Protein AF-A0A2T4FMQ4-F1 (afdb_monomer)

Foldseek 3Di:
DVPQVVVLVVVCPDPVLQVQLVVQCVVQVWDDDPCSSSVSSLVVLQCLLFVCCVVPNFACDGSNDRLLDQQQFLFDLVVSLVVQLVVCCVVVSDPNVCSNNSSLSRCLPRPLLSLAAADDRLCGQLALNVLLLSQLVLQCCVQPRSVRNVHHSVVSNVVSVLAFTHWVVSSLVSLVSSCCSLQLDPDDRVPDDDPVSSVSSLVVSLVLVVLLVLLLVLLVQDQDALLVLLVVLCCVQPNPDAPQADQFKFFDDPDPVQGDPDTFGVSLQALVQDQTQIDGPDPSDPRVSCNVCRYSCSVVVSVVSNVSSLVSNLSSQLLLLLLQLSSHRQVSVCQLQQFDKWKKWKWKFFADPDPDDDTHTDDTDLKMKIWTWDADPNDIDIWIWIDDQLQSHIDTDDPCVQPPQWDDDPRMIIGIGTDQDPVNVQADDNDDDDVPDGRHSSSPDPSSSVVSVSSSVSLCCVPPVNVVLSSPDGPRNVVVDDDRDNPPSSCSSRWQPQLVVCVVVVVVVSNQQSCLPDRNNSDDDDDDDPDDPPDDPDDDDDDDDDDDPDDDDPDDPPSPVSDLDDPDDDDDDDDPDPPPPPNPPRFASPVVQVDVCCDPVRQSVLQVLLCVPQNHKFWWWADDPPAIFIAIWGAHPNFTFGANSVVSDTTDRGTDPTAGLQLFLDDDPLPDPDDLLLVLLQVLQVVCCPPVNVVLLCCLQPPNDLVPPPLDMRGHALHSLSNVSSDPPDGSSNSSNSLNVNLVNLLVSLQVNLSQLCVQLVDPQKDWDWAAQSNLCSQQPSSDRGLQLLLALLCQVCVVVVLNVLLSVLSVVCSVCVPDPLSVLLVVLSVLSCVQQQQQCSSQLVDDWDKDFLVRVLVCQLPDPAWWKKWWDFNGHIWIWIWHADPNAIKIWIQGNSHGIMIGRDSVSSSSSSCQCCPRGNSNVNTHAPDCDVHTGITIMDIDDLCSQVDPRHPSVSSVVSSPHD

pLDDT: mean 74.36, std 20.61, range [21.0, 98.0]

Secondary structure (DSSP, 8-state):
--SHHHHHHHHHTSHHHHHHHHHHHHHTTPPP-TTHHHHHHHHHHHHHH-SHHHHS--TTEETTEETT-GGGTT-BHHHHHHHHHHHHHHTTSS-TTTHHHHHHHHHHHH-GGGT-BT--TTSBTTSHHHHHHHHHHHHHHHHSTT-GGGSBHHHHHHHGGGSPPPPHHHHHHHHHHHHHHTTSS---TT----HHHHHHHHHHHHHHHHHHHHHHHHHTPPPP-HHHHHHHHHHHHH-SSS-TTS--EEE--SSGGGPPSS-B-HHHHHHH-----EEES-TTS-HHHHHHS----HHHHHHHHHHHHHHHHHHHHHHHHHHHHHTS-HHHHHHHHHSEEEEEEEEEEE--SSTTPPPEEEEEEEEEEEEEEEEETTEEEEEEEEEETTTTEEEEE-THHHHPPPEEETTEEEEEEEE--TTGGGPPPPPP--TT-----TTT-HHHHHHHHHHHHHHTTT-HHHHHHHT---HHHHHH------HHHHHHS-TTHHHHHHHHTT-HHHHHHHHTTSSSS-----SS--S--SS---S----------S----SS-SSGGG-S---------S-TTSSSSSTTS---THHHHHHHHH-TTS--HHHHHHHHHHS-EEEEEEEETTEEEEEEEEEETTEEEEEETTTTEEESSPPTT-EE--SSSS---TTS---HHHHHHHHHHHHHTSTTTHHHHHHHHHH--GGGSTT--TTB-HHHHHHHHHSTT--HHHHHHHHHHHHHHHHHHHHHHHHHHHHHH-STTEEEEE--HHHHHHHH-TT----HHHHHHHHHHHHHHT-HHHHHHHHHHHHHSTTSHHHHHHHHHHHHHHHHH-STTGGGTT---EEEEHHHHHHHHHS-SS-EEEEEE-SS-EEEEEEEEETTEEEEEEEETTTEEEEESSHHHHHHHHHIIIIISTTGGG---SEEETTEEEEEEEE--GGGGGSTT--HHHHHHTTS--

Structure (mmCIF, N/CA/C/O backbone):
data_AF-A0A2T4FMQ4-F1
#
_entry.id   AF-A0A2T4FMQ4-F1
#
loop_
_atom_site.group_PDB
_atom_site.id
_atom_site.type_symbol
_atom_site.label_atom_id
_atom_site.label_alt_id
_atom_site.label_comp_id
_atom_site.label_asym_id
_atom_site.label_entity_id
_atom_site.label_seq_id
_atom_site.pdbx_PDB_ins_code
_atom_site.Cartn_x
_atom_site.Cartn_y
_atom_site.Cartn_z
_atom_site.occupancy
_atom_site.B_iso_or_equiv
_atom_site.auth_seq_id
_atom_site.auth_comp_id
_atom_site.auth_asym_id
_atom_site.auth_atom_id
_atom_site.pdbx_PDB_model_num
ATOM 1 N N . MET A 1 1 ? -18.870 -21.875 -17.804 1.00 62.38 1 MET A N 1
ATOM 2 C CA . MET A 1 1 ? -17.573 -21.774 -17.093 1.00 62.38 1 MET A CA 1
ATOM 3 C C . MET A 1 1 ? -16.534 -20.911 -17.824 1.00 62.38 1 MET A C 1
ATOM 5 O O . MET A 1 1 ? -15.487 -20.659 -17.247 1.00 62.38 1 MET A O 1
ATOM 9 N N . GLN A 1 2 ? -16.798 -20.419 -19.050 1.00 66.75 2 GLN A N 1
ATOM 10 C CA . GLN A 1 2 ? -15.869 -19.524 -19.768 1.00 66.75 2 GLN A CA 1
ATOM 11 C C . GLN A 1 2 ? -15.760 -18.124 -19.142 1.00 66.75 2 GLN A C 1
ATOM 13 O O . GLN A 1 2 ? -14.720 -17.494 -19.286 1.00 66.75 2 GLN A O 1
ATOM 18 N N . GLU A 1 3 ? -16.792 -17.689 -18.409 1.00 81.81 3 GLU A N 1
ATOM 19 C CA . GLU A 1 3 ? -16.781 -16.502 -17.548 1.00 81.81 3 GLU A CA 1
ATOM 20 C C . GLU A 1 3 ? -16.782 -16.949 -16.074 1.00 81.81 3 GLU A C 1
ATOM 22 O O . GLU A 1 3 ? -17.843 -17.295 -15.540 1.00 81.81 3 GLU A O 1
ATOM 27 N N . PRO A 1 4 ? -15.608 -17.026 -15.413 1.00 82.44 4 PRO A N 1
ATOM 28 C CA . PRO A 1 4 ? -15.478 -17.622 -14.083 1.00 82.44 4 PRO A CA 1
ATOM 29 C C . PRO A 1 4 ? -16.324 -16.930 -13.015 1.00 82.44 4 PRO A C 1
ATOM 31 O O . PRO A 1 4 ? -17.002 -17.611 -12.253 1.00 82.44 4 PRO A O 1
ATOM 34 N N . ALA A 1 5 ? -16.359 -15.595 -13.001 1.00 75.81 5 ALA A N 1
ATOM 35 C CA . ALA A 1 5 ? -17.113 -14.830 -12.008 1.00 75.81 5 ALA A CA 1
ATOM 36 C C . ALA A 1 5 ? -18.631 -15.090 -12.094 1.00 75.81 5 ALA A C 1
ATOM 38 O O . ALA A 1 5 ? -19.281 -15.359 -11.084 1.00 75.81 5 ALA A O 1
ATOM 39 N N . GLN A 1 6 ? -19.203 -15.095 -13.305 1.00 82.12 6 GLN A N 1
ATOM 40 C CA . GLN A 1 6 ? -20.625 -15.407 -13.505 1.00 82.12 6 GLN A CA 1
ATOM 41 C C . GLN A 1 6 ? -20.941 -16.881 -13.222 1.00 82.12 6 GLN A C 1
ATOM 43 O O . GLN A 1 6 ? -21.980 -17.207 -12.637 1.00 82.12 6 GLN A O 1
ATOM 48 N N . ALA A 1 7 ? -20.038 -17.787 -13.610 1.00 85.00 7 ALA A N 1
ATOM 49 C CA . ALA A 1 7 ? -20.176 -19.207 -13.310 1.00 85.00 7 ALA A CA 1
ATOM 50 C C . ALA A 1 7 ? -20.162 -19.461 -11.796 1.00 85.00 7 ALA A C 1
ATOM 52 O O . ALA A 1 7 ? -20.991 -20.229 -11.309 1.00 85.00 7 ALA A O 1
ATOM 53 N N . LEU A 1 8 ? -19.286 -18.774 -11.054 1.00 83.50 8 LEU A N 1
ATOM 54 C CA . LEU A 1 8 ? -19.238 -18.824 -9.596 1.00 83.50 8 LEU A CA 1
ATOM 55 C C . LEU A 1 8 ? -20.549 -18.324 -8.988 1.00 83.50 8 LEU A C 1
ATOM 57 O O . LEU A 1 8 ? -21.152 -19.036 -8.196 1.00 83.50 8 LEU A O 1
ATOM 61 N N . GLN A 1 9 ? -21.056 -17.163 -9.409 1.00 82.94 9 GLN A N 1
ATOM 62 C CA . GLN A 1 9 ? -22.346 -16.661 -8.916 1.00 82.94 9 GLN A CA 1
ATOM 63 C C . GLN A 1 9 ? -23.497 -17.643 -9.171 1.00 82.94 9 GLN A C 1
ATOM 65 O O . GLN A 1 9 ? -24.357 -17.830 -8.311 1.00 82.94 9 GLN A O 1
ATOM 70 N N . THR A 1 10 ? -23.512 -18.293 -10.335 1.00 87.00 10 THR A N 1
ATOM 71 C CA . THR A 1 10 ? -24.523 -19.308 -10.669 1.00 87.00 10 THR A CA 1
ATOM 72 C C . THR A 1 10 ? -24.386 -20.544 -9.775 1.00 87.00 10 THR A C 1
ATOM 74 O O . THR A 1 10 ? -25.386 -21.040 -9.258 1.00 87.00 10 THR A O 1
ATOM 77 N N . LEU A 1 11 ? -23.154 -21.012 -9.542 1.00 86.44 11 LEU A N 1
ATOM 78 C CA . LEU A 1 11 ? -22.854 -22.127 -8.640 1.00 86.44 11 LEU A CA 1
ATOM 79 C C . LEU A 1 11 ? -23.325 -21.826 -7.212 1.00 86.44 11 LEU A C 1
ATOM 81 O O . LEU A 1 11 ? -24.018 -22.650 -6.613 1.00 86.44 11 LEU A O 1
ATOM 85 N N . LEU A 1 12 ? -22.991 -20.641 -6.692 1.00 84.56 12 LEU A N 1
ATOM 86 C CA . LEU A 1 12 ? -23.339 -20.212 -5.336 1.00 84.56 12 LEU A CA 1
ATOM 87 C C . LEU A 1 12 ? -24.856 -20.115 -5.130 1.00 84.56 12 LEU A C 1
ATOM 89 O O . LEU A 1 12 ? -25.337 -20.386 -4.035 1.00 84.56 12 LEU A O 1
ATOM 93 N N . LYS A 1 13 ? -25.627 -19.802 -6.178 1.00 88.00 13 LYS A N 1
ATOM 94 C CA . LYS A 1 13 ? -27.101 -19.771 -6.139 1.00 88.00 13 LYS A CA 1
ATOM 95 C C . LYS A 1 13 ? -27.760 -21.153 -6.223 1.00 88.00 13 LYS A C 1
ATOM 97 O O . LYS A 1 13 ? -28.977 -21.248 -6.078 1.00 88.00 13 LYS A O 1
ATOM 102 N N . SER A 1 14 ? -27.005 -22.225 -6.472 1.00 92.19 14 SER A N 1
ATOM 103 C CA . SER A 1 14 ? -27.584 -23.570 -6.568 1.00 92.19 14 SER A CA 1
ATOM 104 C C . SER A 1 14 ? -28.137 -24.050 -5.214 1.00 92.19 14 SER A C 1
ATOM 106 O O . SER A 1 14 ? -27.530 -23.765 -4.179 1.00 92.19 14 SER A O 1
ATOM 108 N N . PRO A 1 15 ? -29.229 -24.844 -5.183 1.00 92.81 15 PRO A N 1
ATOM 109 C CA . PRO A 1 15 ? -29.804 -25.339 -3.927 1.00 92.81 15 PRO A CA 1
ATOM 110 C C . PRO A 1 15 ? -28.796 -26.092 -3.051 1.00 92.81 15 PRO A C 1
ATOM 112 O O . PRO A 1 15 ? -28.804 -25.967 -1.830 1.00 92.81 15 PRO A O 1
ATOM 115 N N . LYS A 1 16 ? -27.883 -26.844 -3.680 1.00 91.38 16 LYS A N 1
ATOM 116 C CA . LYS A 1 16 ? -26.836 -27.588 -2.976 1.00 91.38 16 LYS A CA 1
ATOM 117 C C . LYS A 1 16 ? -25.793 -26.661 -2.348 1.00 91.38 16 LYS A C 1
ATOM 119 O O . LYS A 1 16 ? -25.408 -26.894 -1.208 1.00 91.38 16 LYS A O 1
ATOM 124 N N . ALA A 1 17 ? -25.355 -25.620 -3.061 1.00 87.50 17 ALA A N 1
ATOM 125 C CA . ALA A 1 17 ? -24.441 -24.624 -2.504 1.00 87.50 17 ALA A CA 1
ATOM 126 C C . ALA A 1 17 ? -25.090 -23.885 -1.329 1.00 87.50 17 ALA A C 1
ATOM 128 O O . ALA A 1 17 ? -24.491 -23.806 -0.266 1.00 87.50 17 ALA A O 1
ATOM 129 N N . GLN A 1 18 ? -26.340 -23.444 -1.477 1.00 90.75 18 GLN A N 1
ATOM 130 C CA . GLN A 1 18 ? -27.086 -22.779 -0.404 1.00 90.75 18 GLN A CA 1
ATOM 131 C C . GLN A 1 18 ? -27.216 -23.669 0.843 1.00 90.75 18 GLN A C 1
ATOM 133 O O . GLN A 1 18 ? -26.952 -23.209 1.949 1.00 90.75 18 GLN A O 1
ATOM 138 N N . ALA A 1 19 ? -27.524 -24.961 0.672 1.00 89.69 19 ALA A N 1
ATOM 139 C CA . ALA A 1 19 ? -27.591 -25.912 1.783 1.00 89.69 19 ALA A CA 1
ATOM 140 C C . ALA A 1 19 ? -26.237 -26.106 2.493 1.00 89.69 19 ALA A C 1
ATOM 142 O O . ALA A 1 19 ? -26.191 -26.141 3.721 1.00 89.69 19 ALA A O 1
ATOM 143 N N . ILE A 1 20 ? -25.132 -26.200 1.740 1.00 85.12 20 ILE A N 1
ATOM 144 C CA . ILE A 1 20 ? -23.776 -26.289 2.310 1.00 85.12 20 ILE A CA 1
ATOM 145 C C . ILE A 1 20 ? -23.424 -24.999 3.056 1.00 85.12 20 ILE A C 1
ATOM 147 O O . ILE A 1 20 ? -22.966 -25.063 4.193 1.00 85.12 20 ILE A O 1
ATOM 151 N N . GLY A 1 21 ? -23.659 -23.839 2.438 1.00 79.81 21 GLY A N 1
ATOM 152 C CA . GLY A 1 21 ? -23.405 -22.536 3.047 1.00 79.81 21 GLY A CA 1
ATOM 153 C C . GLY A 1 21 ? -24.168 -22.363 4.354 1.00 79.81 21 GLY A C 1
ATOM 154 O O . GLY A 1 21 ? -23.583 -21.922 5.338 1.00 79.81 21 GLY A O 1
ATOM 155 N N . GLN A 1 22 ? -25.435 -22.790 4.390 1.00 87.56 22 GLN A N 1
ATOM 156 C CA . GLN A 1 22 ? -26.272 -22.713 5.586 1.00 87.56 22 GLN A CA 1
ATOM 157 C C . GLN A 1 22 ? -25.728 -23.614 6.696 1.00 87.56 22 GLN A C 1
ATOM 159 O O . GLN A 1 22 ? -25.535 -23.155 7.816 1.00 87.56 22 GLN A O 1
ATOM 164 N N . ALA A 1 23 ? -25.393 -24.867 6.374 1.00 84.38 23 ALA A N 1
ATOM 165 C CA . ALA A 1 23 ? -24.840 -25.802 7.349 1.00 84.38 23 ALA A CA 1
ATOM 166 C C . ALA A 1 23 ? -23.512 -25.309 7.955 1.00 84.38 23 ALA A C 1
ATOM 168 O O . ALA A 1 23 ? -23.292 -25.445 9.159 1.00 84.38 23 ALA A O 1
ATOM 169 N N . VAL A 1 24 ? -22.628 -24.723 7.137 1.00 76.94 24 VAL A N 1
ATOM 170 C CA . VAL A 1 24 ? -21.352 -24.160 7.607 1.00 76.94 24 VAL A CA 1
ATOM 171 C C . VAL A 1 24 ? -21.584 -22.896 8.439 1.00 76.94 24 VAL A C 1
ATOM 173 O O . VAL A 1 24 ? -20.971 -22.757 9.496 1.00 76.94 24 VAL A O 1
ATOM 176 N N . GLN A 1 25 ? -22.477 -22.002 8.004 1.00 79.75 25 GLN A N 1
ATOM 177 C CA . GLN A 1 25 ? -22.838 -20.803 8.761 1.00 79.75 25 GLN A CA 1
ATOM 178 C C . GLN A 1 25 ? -23.373 -21.166 10.149 1.00 79.75 25 GLN A C 1
ATOM 180 O O . GLN A 1 25 ? -22.885 -20.633 11.144 1.00 79.75 25 GLN A O 1
ATOM 185 N N . ASP A 1 26 ? -24.325 -22.097 10.219 1.00 81.62 26 ASP A N 1
ATOM 186 C CA . ASP A 1 26 ? -24.933 -22.528 11.478 1.00 81.62 26 ASP A CA 1
ATOM 187 C C . ASP A 1 26 ? -23.898 -23.201 12.386 1.00 81.62 26 ASP A C 1
ATOM 189 O O . ASP A 1 26 ? -23.815 -22.892 13.573 1.00 81.62 26 ASP A O 1
ATOM 193 N N . GLY A 1 27 ? -23.040 -24.060 11.823 1.00 74.88 27 GLY A N 1
ATOM 194 C CA . GLY A 1 27 ? -21.973 -24.727 12.571 1.00 74.88 27 GLY A CA 1
ATOM 195 C C . GLY A 1 27 ? -20.914 -23.774 13.139 1.00 74.88 27 GLY A C 1
ATOM 196 O O . GLY A 1 27 ? -20.337 -24.057 14.187 1.00 74.88 27 GLY A O 1
ATOM 197 N N . LEU A 1 28 ? -20.664 -22.642 12.473 1.00 71.88 28 LEU A N 1
ATOM 198 C CA . LEU A 1 28 ? -19.691 -21.629 12.897 1.00 71.88 28 LEU A CA 1
ATOM 199 C C . LEU A 1 28 ? -20.315 -20.462 13.678 1.00 71.88 28 LEU A C 1
ATOM 201 O O . LEU A 1 28 ? -19.593 -19.536 14.051 1.00 71.88 28 LEU A O 1
ATOM 205 N N . ASN A 1 29 ? -21.631 -20.487 13.925 1.00 76.56 29 ASN A N 1
ATOM 206 C CA . ASN A 1 29 ? -22.396 -19.352 14.454 1.00 76.56 29 ASN A CA 1
ATOM 207 C C . ASN A 1 29 ? -22.167 -18.054 13.653 1.00 76.56 29 ASN A C 1
ATOM 209 O O . ASN A 1 29 ? -22.061 -16.969 14.222 1.00 76.56 29 ASN A O 1
ATOM 213 N N . GLY A 1 30 ? -22.034 -18.181 12.332 1.00 71.62 30 GLY A N 1
ATOM 214 C CA . GLY A 1 30 ? -21.746 -17.090 11.408 1.00 71.62 30 GLY A CA 1
ATOM 215 C C . GLY A 1 30 ? -22.834 -16.026 11.343 1.00 71.62 30 GLY A C 1
ATOM 216 O O . GLY A 1 30 ? -24.022 -16.336 11.462 1.00 71.62 30 GLY A O 1
ATOM 217 N N . ILE A 1 31 ? -22.449 -14.769 11.098 1.00 73.69 31 ILE A N 1
ATOM 218 C CA . ILE A 1 31 ? -23.436 -13.709 10.871 1.00 73.69 31 ILE A CA 1
ATOM 219 C C . ILE A 1 31 ? -24.131 -13.901 9.522 1.00 73.69 31 ILE A C 1
ATOM 221 O O . ILE A 1 31 ? -23.489 -14.001 8.479 1.00 73.69 31 ILE A O 1
ATOM 225 N N . ALA A 1 32 ? -25.463 -13.933 9.549 1.00 81.69 32 ALA A N 1
ATOM 226 C CA . ALA A 1 32 ? -26.270 -13.974 8.339 1.00 81.69 32 ALA A CA 1
ATOM 227 C C . ALA A 1 32 ? -26.283 -12.594 7.664 1.00 81.69 32 ALA A C 1
ATOM 229 O O . ALA A 1 32 ? -26.766 -11.614 8.247 1.00 81.69 32 ALA A O 1
ATOM 230 N N . THR A 1 33 ? -25.789 -12.541 6.429 1.00 73.12 33 THR A N 1
ATOM 231 C CA . THR A 1 33 ? -25.832 -11.376 5.534 1.00 73.12 33 THR A CA 1
ATOM 232 C C . THR A 1 33 ? -26.270 -11.815 4.134 1.00 73.12 33 THR A C 1
ATOM 234 O O . THR A 1 33 ? -26.334 -13.018 3.864 1.00 73.12 33 THR A O 1
ATOM 237 N N . PRO A 1 34 ? -26.583 -10.888 3.210 1.00 73.75 34 PRO A N 1
ATOM 238 C CA . PRO A 1 34 ? -26.954 -11.257 1.844 1.00 73.75 34 PRO A CA 1
ATOM 239 C C . PRO A 1 34 ? -25.906 -12.111 1.104 1.00 73.75 34 PRO A C 1
ATOM 241 O O . PRO A 1 34 ? -26.262 -12.816 0.158 1.00 73.75 34 PRO A O 1
ATOM 244 N N . THR A 1 35 ? -24.634 -12.077 1.523 1.00 71.69 35 THR A N 1
ATOM 245 C CA . THR A 1 35 ? -23.524 -12.801 0.877 1.00 71.69 35 THR A CA 1
ATOM 246 C C . THR A 1 35 ? -22.965 -13.968 1.693 1.00 71.69 35 THR A C 1
ATOM 248 O O . THR A 1 35 ? -22.278 -14.816 1.118 1.00 71.69 35 THR A O 1
ATOM 251 N N . SER A 1 36 ? -23.277 -14.067 2.992 1.00 72.56 36 SER A N 1
ATOM 252 C CA . SER A 1 36 ? -22.586 -14.957 3.942 1.00 72.56 36 SER A CA 1
ATOM 253 C C . SER A 1 36 ? -22.578 -16.430 3.522 1.00 72.56 36 SER A C 1
ATOM 255 O O . SER A 1 36 ? -21.546 -17.097 3.598 1.00 72.56 36 SER A O 1
ATOM 257 N N . LEU A 1 37 ? -23.698 -16.946 3.008 1.00 77.12 37 LEU A N 1
ATOM 258 C CA . LEU A 1 37 ? -23.787 -18.332 2.530 1.00 77.12 37 LEU A CA 1
ATOM 259 C C . LEU A 1 37 ? -22.818 -18.600 1.372 1.00 77.12 37 LEU A C 1
ATOM 261 O O . LEU A 1 37 ? -22.196 -19.660 1.310 1.00 77.12 37 LEU A O 1
ATOM 265 N N . GLY A 1 38 ? -22.675 -17.629 0.467 1.00 75.50 38 GLY A N 1
ATOM 266 C CA . GLY A 1 38 ? -21.733 -17.707 -0.642 1.00 75.50 38 GLY A CA 1
ATOM 267 C C . GLY A 1 38 ? -20.288 -17.750 -0.154 1.00 75.50 38 GLY A C 1
ATOM 268 O O . GLY A 1 38 ? -19.515 -18.587 -0.618 1.00 75.50 38 GLY A O 1
ATOM 269 N N . ASP A 1 39 ? -19.950 -16.915 0.829 1.00 72.69 39 ASP A N 1
ATOM 270 C CA . ASP A 1 39 ? -18.610 -16.844 1.417 1.00 72.69 39 ASP A CA 1
ATOM 271 C C . ASP A 1 39 ? -18.200 -18.175 2.067 1.00 72.69 39 ASP A C 1
ATOM 273 O O . ASP A 1 39 ? -17.099 -18.679 1.822 1.00 72.69 39 ASP A O 1
ATOM 277 N N . TYR A 1 40 ? -19.108 -18.816 2.810 1.00 74.44 40 TYR A N 1
ATOM 278 C CA . TYR A 1 40 ? -18.856 -20.131 3.408 1.00 74.44 40 TYR A CA 1
ATOM 279 C C . TYR A 1 40 ? -18.675 -21.241 2.370 1.00 74.44 40 TYR A C 1
ATOM 281 O O . TYR A 1 40 ? -17.792 -22.092 2.513 1.00 74.44 40 TYR A O 1
ATOM 289 N N . VAL A 1 41 ? -19.464 -21.228 1.293 1.00 80.69 41 VAL A N 1
ATOM 290 C CA . VAL A 1 41 ? -19.293 -22.181 0.188 1.00 80.69 41 VAL A CA 1
ATOM 291 C C . VAL A 1 41 ? -17.954 -21.963 -0.513 1.00 80.69 41 VAL A C 1
ATOM 293 O O . VAL A 1 41 ? -17.255 -22.934 -0.801 1.00 80.69 41 VAL A O 1
ATOM 296 N N . MET A 1 42 ? -17.557 -20.712 -0.761 1.00 81.50 42 MET A N 1
ATOM 297 C CA . MET A 1 42 ? -16.255 -20.403 -1.356 1.00 81.50 42 MET A CA 1
ATOM 298 C C . MET A 1 42 ? -15.098 -20.873 -0.473 1.00 81.50 42 MET A C 1
ATOM 300 O O . MET A 1 42 ? -14.130 -21.431 -0.993 1.00 81.50 42 MET A O 1
ATOM 304 N N . ALA A 1 43 ? -15.196 -20.703 0.848 1.00 75.31 43 ALA A N 1
ATOM 305 C CA . ALA A 1 43 ? -14.206 -21.222 1.787 1.00 75.31 43 ALA A CA 1
ATOM 306 C C . ALA A 1 43 ? -14.104 -22.757 1.710 1.00 75.31 43 ALA A C 1
ATOM 308 O O . ALA A 1 43 ? -13.004 -23.296 1.592 1.00 75.31 43 ALA A O 1
ATOM 309 N N . ALA A 1 44 ? -15.241 -23.461 1.683 1.00 76.12 44 ALA A N 1
ATOM 310 C CA . ALA A 1 44 ? -15.275 -24.918 1.555 1.00 76.12 44 ALA A CA 1
ATOM 311 C C . ALA A 1 44 ? -14.677 -25.413 0.224 1.00 76.12 44 ALA A C 1
ATOM 313 O O . ALA A 1 44 ? -13.910 -26.377 0.213 1.00 76.12 44 ALA A O 1
ATOM 314 N N . ILE A 1 45 ? -14.976 -24.739 -0.894 1.00 81.88 45 ILE A N 1
ATOM 315 C CA . ILE A 1 45 ? -14.392 -25.057 -2.207 1.00 81.88 45 ILE A CA 1
ATOM 316 C C . ILE A 1 45 ? -12.873 -24.852 -2.186 1.00 81.88 45 ILE A C 1
ATOM 318 O O . ILE A 1 45 ? -12.142 -25.713 -2.671 1.00 81.88 45 ILE A O 1
ATOM 322 N N . ASN A 1 46 ? -12.391 -23.750 -1.601 1.00 81.44 46 ASN A N 1
ATOM 323 C CA . ASN A 1 46 ? -10.956 -23.485 -1.472 1.00 81.44 46 ASN A CA 1
ATOM 324 C C . ASN A 1 46 ? -10.242 -24.597 -0.689 1.00 81.44 46 ASN A C 1
ATOM 326 O O . ASN A 1 46 ? -9.226 -25.101 -1.155 1.00 81.44 46 ASN A O 1
ATOM 330 N N . ILE A 1 47 ? -10.800 -25.028 0.447 1.00 76.81 47 ILE A N 1
ATOM 331 C CA . ILE A 1 47 ? -10.240 -26.132 1.245 1.00 76.81 47 ILE A CA 1
ATOM 332 C C . ILE A 1 47 ? -10.233 -27.444 0.447 1.00 76.81 47 ILE A C 1
ATOM 334 O O . ILE A 1 47 ? -9.269 -28.201 0.515 1.00 76.81 47 ILE A O 1
ATOM 338 N N . GLY A 1 48 ? -11.293 -27.722 -0.319 1.00 83.19 48 GLY A N 1
ATOM 339 C CA . GLY A 1 48 ? -11.380 -28.931 -1.138 1.00 83.19 48 GLY A CA 1
ATOM 340 C C . GLY A 1 48 ? -10.376 -28.966 -2.295 1.00 83.19 48 GLY A C 1
ATOM 341 O O . GLY A 1 48 ? -9.817 -30.021 -2.588 1.00 83.19 48 GLY A O 1
ATOM 342 N N . LEU A 1 49 ? -10.133 -27.825 -2.947 1.00 85.44 49 LEU A N 1
ATOM 343 C CA . LEU A 1 49 ? -9.199 -27.720 -4.073 1.00 85.44 49 LEU A CA 1
ATOM 344 C C . LEU A 1 49 ? -7.728 -27.665 -3.627 1.00 85.44 49 LEU A C 1
ATOM 346 O O . LEU A 1 49 ? -6.852 -28.163 -4.337 1.00 85.44 49 LEU A O 1
ATOM 350 N N . ASP A 1 50 ? -7.464 -27.077 -2.463 1.00 84.25 50 ASP A N 1
ATOM 351 C CA . ASP A 1 50 ? -6.130 -26.712 -1.980 1.00 84.25 50 ASP A CA 1
ATOM 352 C C . ASP A 1 50 ? -5.968 -27.046 -0.491 1.00 84.25 50 ASP A C 1
ATOM 354 O O . ASP A 1 50 ? -5.728 -26.195 0.371 1.00 84.25 50 ASP A O 1
ATOM 358 N N . ARG A 1 51 ? -6.135 -28.333 -0.188 1.00 80.69 51 ARG A N 1
ATOM 359 C CA . ARG A 1 51 ? -6.006 -28.874 1.166 1.00 80.69 51 ARG A CA 1
ATOM 360 C C . ARG A 1 51 ? -4.588 -28.712 1.717 1.00 80.69 51 ARG A C 1
ATOM 362 O O . ARG A 1 51 ? -4.414 -28.458 2.907 1.00 80.69 51 ARG A O 1
ATOM 369 N N . GLU A 1 52 ? -3.583 -28.799 0.850 1.00 76.94 52 GLU A N 1
ATOM 370 C CA . GLU A 1 52 ? -2.169 -28.648 1.199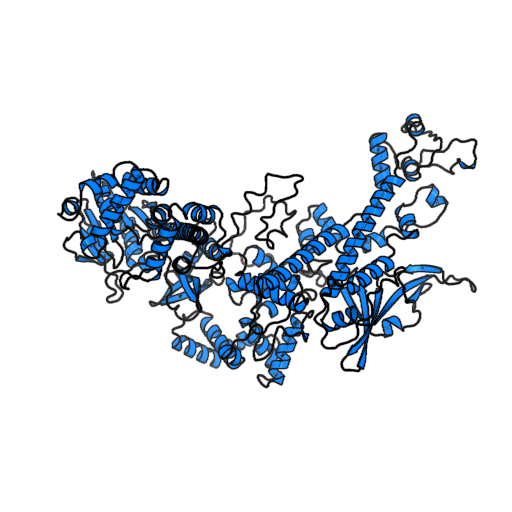 1.00 76.94 52 GLU A CA 1
ATOM 371 C C . GLU A 1 52 ? -1.877 -27.298 1.846 1.00 76.94 52 GLU A C 1
ATOM 373 O O . GLU A 1 52 ? -1.131 -27.237 2.817 1.00 76.94 52 GLU A O 1
ATOM 378 N N . SER A 1 53 ? -2.500 -26.221 1.364 1.00 70.75 53 SER A N 1
ATOM 379 C CA . SER A 1 53 ? -2.293 -24.888 1.932 1.00 70.75 53 SER A CA 1
ATOM 380 C C . SER A 1 53 ? -2.888 -24.712 3.331 1.00 70.75 53 SER A C 1
ATOM 382 O O . SER A 1 53 ? -2.584 -23.720 3.990 1.00 70.75 53 SER A O 1
ATOM 384 N N . VAL A 1 54 ? -3.737 -25.640 3.788 1.00 67.50 54 VAL A N 1
ATOM 385 C CA . VAL A 1 54 ? -4.245 -25.683 5.169 1.00 67.50 54 VAL A CA 1
ATOM 386 C C . VAL A 1 54 ? -3.315 -26.507 6.061 1.00 67.50 54 VAL A C 1
ATOM 388 O O . VAL A 1 54 ? -3.055 -26.123 7.196 1.00 67.50 54 VAL A O 1
ATOM 391 N N . GLU A 1 55 ? -2.805 -27.631 5.554 1.00 70.00 55 GLU A N 1
ATOM 392 C CA . GLU A 1 55 ? -1.979 -28.567 6.329 1.00 70.00 55 GLU A CA 1
ATOM 393 C C . GLU A 1 55 ? -0.507 -28.126 6.421 1.00 70.00 55 GLU A C 1
ATOM 395 O O . GLU A 1 55 ? 0.129 -28.302 7.458 1.00 70.00 55 GLU A O 1
ATOM 400 N N . GLN A 1 56 ? 0.039 -27.553 5.345 1.00 71.31 56 GLN A N 1
ATOM 401 C CA . GLN A 1 56 ? 1.426 -27.093 5.230 1.00 71.31 56 GLN A CA 1
ATOM 402 C C . GLN A 1 56 ? 1.496 -25.825 4.360 1.00 71.31 56 GLN A C 1
ATOM 404 O O . GLN A 1 56 ? 1.870 -25.897 3.184 1.00 71.31 56 GLN A O 1
ATOM 409 N N . PRO A 1 57 ? 1.136 -24.650 4.905 1.00 68.81 57 PRO A N 1
ATOM 410 C CA . PRO A 1 57 ? 1.137 -23.408 4.142 1.00 68.81 57 PRO A CA 1
ATOM 411 C C . PRO A 1 57 ? 2.540 -23.091 3.609 1.00 68.81 57 PRO A C 1
ATOM 413 O O . PRO A 1 57 ? 3.509 -23.018 4.364 1.00 68.81 57 PRO A O 1
ATOM 416 N N . ARG A 1 58 ? 2.643 -22.873 2.292 1.00 72.19 58 ARG A N 1
ATOM 417 C CA . ARG A 1 58 ? 3.874 -22.439 1.619 1.00 72.19 58 ARG A CA 1
ATOM 418 C C . ARG A 1 58 ? 3.643 -21.119 0.903 1.00 72.19 58 ARG A C 1
ATOM 420 O O . ARG A 1 58 ? 2.655 -20.942 0.191 1.00 72.19 58 ARG A O 1
ATOM 427 N N . ARG A 1 59 ? 4.579 -20.187 1.077 1.00 73.50 59 ARG A N 1
ATOM 428 C CA . ARG A 1 59 ? 4.522 -18.871 0.436 1.00 73.50 59 ARG A CA 1
ATOM 429 C C . ARG A 1 59 ? 4.494 -19.023 -1.089 1.00 73.50 59 ARG A C 1
ATOM 431 O O . ARG A 1 59 ? 5.231 -19.836 -1.635 1.00 73.50 59 ARG A O 1
ATOM 438 N N . GLN A 1 60 ? 3.655 -18.222 -1.752 1.00 77.94 60 GLN A N 1
ATOM 439 C CA . GLN A 1 60 ? 3.445 -18.252 -3.209 1.00 77.94 60 GLN A CA 1
ATOM 440 C C . GLN A 1 60 ? 3.011 -19.622 -3.762 1.00 77.94 60 GLN A C 1
ATOM 442 O O . GLN A 1 60 ? 3.101 -19.834 -4.966 1.00 77.94 60 GLN A O 1
ATOM 447 N N . SER A 1 61 ? 2.502 -20.537 -2.930 1.00 85.31 61 SER A N 1
ATOM 448 C CA . SER A 1 61 ? 2.000 -21.829 -3.395 1.00 85.31 61 SER A CA 1
ATOM 449 C C . SER A 1 61 ? 0.481 -21.923 -3.310 1.00 85.31 61 SER A C 1
ATOM 451 O O . SER A 1 61 ? -0.129 -21.379 -2.393 1.00 85.31 61 SER A O 1
ATOM 453 N N . VAL A 1 62 ? -0.129 -22.609 -4.278 1.00 89.19 62 VAL A N 1
ATOM 454 C CA . VAL A 1 62 ? -1.569 -22.881 -4.313 1.00 89.19 62 VAL A CA 1
ATOM 455 C C . VAL A 1 62 ? -1.839 -24.215 -5.007 1.00 89.19 62 VAL A C 1
ATOM 457 O O . VAL A 1 62 ? -1.412 -24.426 -6.139 1.00 89.19 62 VAL A O 1
ATOM 460 N N . ALA A 1 63 ? -2.507 -25.152 -4.332 1.00 88.56 63 ALA A N 1
ATOM 461 C CA . ALA A 1 63 ? -2.768 -26.511 -4.824 1.00 88.56 63 ALA A CA 1
ATOM 462 C C . ALA A 1 63 ? -1.499 -27.223 -5.357 1.00 88.56 63 ALA A C 1
ATOM 464 O O . ALA A 1 63 ? -1.511 -27.886 -6.401 1.00 88.56 63 ALA A O 1
ATOM 465 N N . GLY A 1 64 ? -0.369 -27.029 -4.666 1.00 88.12 64 GLY A N 1
ATOM 466 C CA . GLY A 1 64 ? 0.942 -27.567 -5.048 1.00 88.12 64 GLY A CA 1
ATOM 467 C C . GLY A 1 64 ? 1.610 -26.885 -6.251 1.00 88.12 64 GLY A C 1
ATOM 468 O O . GLY A 1 64 ? 2.662 -27.336 -6.690 1.00 88.12 64 GLY A O 1
ATOM 469 N N . PHE A 1 65 ? 1.024 -25.815 -6.790 1.00 92.62 65 PHE A N 1
ATOM 470 C CA . PHE A 1 65 ? 1.626 -24.978 -7.827 1.00 92.62 65 PHE A CA 1
ATOM 471 C C . PHE A 1 65 ? 2.409 -23.828 -7.194 1.00 92.62 65 PHE A C 1
ATOM 473 O O . PHE A 1 65 ? 1.912 -23.207 -6.258 1.00 92.62 65 PHE A O 1
ATOM 480 N N . ASP A 1 66 ? 3.602 -23.518 -7.700 1.00 90.94 66 ASP A N 1
ATOM 481 C CA . ASP A 1 66 ? 4.402 -22.367 -7.267 1.00 90.94 66 ASP A CA 1
ATOM 482 C C . ASP A 1 66 ? 4.154 -21.168 -8.198 1.00 90.94 66 ASP A C 1
ATOM 484 O O . ASP A 1 66 ? 4.607 -21.137 -9.342 1.00 90.94 66 ASP A O 1
ATOM 488 N N . LEU A 1 67 ? 3.436 -20.158 -7.704 1.00 91.00 67 LEU A N 1
ATOM 489 C CA . LEU A 1 67 ? 3.139 -18.914 -8.424 1.00 91.00 67 LEU A CA 1
ATOM 490 C C . LEU A 1 67 ? 4.406 -18.088 -8.708 1.00 91.00 67 LEU A C 1
ATOM 492 O O . LEU A 1 67 ? 4.400 -17.252 -9.612 1.00 91.00 67 LEU A O 1
ATOM 496 N N . GLY A 1 68 ? 5.479 -18.309 -7.941 1.00 87.75 68 GLY A N 1
ATOM 497 C CA . GLY A 1 68 ? 6.757 -17.609 -8.043 1.00 87.75 68 GLY A CA 1
ATOM 498 C C . GLY A 1 68 ? 7.852 -18.382 -8.783 1.00 87.75 68 GLY A C 1
ATOM 499 O O . GLY A 1 68 ? 9.004 -17.950 -8.745 1.00 87.75 68 GLY A O 1
ATOM 500 N N . GLN A 1 69 ? 7.541 -19.510 -9.435 1.00 91.38 69 GLN A N 1
ATOM 501 C CA . GLN A 1 69 ? 8.556 -20.342 -10.096 1.00 91.38 69 GLN A CA 1
ATOM 502 C C . GLN A 1 69 ? 9.273 -19.622 -11.252 1.00 91.38 69 GLN A C 1
ATOM 504 O O . GLN A 1 69 ? 8.684 -18.802 -11.962 1.00 91.38 69 GLN A O 1
ATOM 509 N N . GLU A 1 70 ? 10.535 -19.997 -11.492 1.00 92.25 70 GLU A N 1
ATOM 510 C CA . GLU A 1 70 ? 11.445 -19.309 -12.427 1.00 92.25 70 GLU A CA 1
ATOM 511 C C . GLU A 1 70 ? 10.896 -19.177 -13.853 1.00 92.25 70 GLU A C 1
ATOM 513 O O . GLU A 1 70 ? 11.128 -18.175 -14.528 1.00 92.25 70 GLU A O 1
ATOM 518 N N . ALA A 1 71 ? 10.110 -20.162 -14.299 1.00 92.25 71 ALA A N 1
ATOM 519 C CA . ALA A 1 71 ? 9.499 -20.178 -15.627 1.00 92.25 71 ALA A CA 1
ATOM 520 C C . ALA A 1 71 ? 8.544 -18.996 -15.891 1.00 92.25 71 ALA A C 1
ATOM 522 O O . ALA A 1 71 ? 8.226 -18.719 -17.048 1.00 92.25 71 ALA A O 1
ATOM 523 N N . TYR A 1 72 ? 8.077 -18.311 -14.842 1.00 94.31 72 TYR A N 1
ATOM 524 C CA . TYR A 1 72 ? 7.182 -17.159 -14.953 1.00 94.31 72 TYR A CA 1
ATOM 525 C C . TYR A 1 72 ? 7.856 -15.812 -14.684 1.00 94.31 72 TYR A C 1
ATOM 527 O O . TYR A 1 72 ? 7.190 -14.779 -14.746 1.00 94.31 72 TYR A O 1
ATOM 535 N N . TRP A 1 73 ? 9.155 -15.780 -14.399 1.00 94.50 73 TRP A N 1
ATOM 536 C CA . TRP A 1 73 ? 9.877 -14.523 -14.216 1.00 94.50 73 TRP A CA 1
ATOM 537 C C . TRP A 1 73 ? 9.998 -13.779 -15.546 1.00 94.50 73 TRP A C 1
ATOM 539 O O . TRP A 1 73 ? 10.435 -14.360 -16.538 1.00 94.50 73 TRP A O 1
ATOM 549 N N . GLY A 1 74 ? 9.612 -12.502 -15.566 1.00 92.12 74 GLY A N 1
ATOM 550 C CA . GLY A 1 74 ? 9.507 -11.685 -16.778 1.00 92.12 74 GLY A CA 1
ATOM 551 C C . GLY A 1 74 ? 8.286 -12.011 -17.649 1.00 92.12 74 GLY A C 1
ATOM 552 O O . GLY A 1 74 ? 8.188 -11.515 -18.768 1.00 92.12 74 GLY A O 1
ATOM 553 N N . MET A 1 75 ? 7.346 -12.838 -17.170 1.00 93.75 75 MET A N 1
ATOM 554 C CA . MET A 1 75 ? 6.114 -13.163 -17.901 1.00 93.75 75 MET A CA 1
ATOM 555 C C . MET A 1 75 ? 4.927 -12.294 -17.443 1.00 93.75 75 MET A C 1
ATOM 557 O O . MET A 1 75 ? 4.846 -11.932 -16.264 1.00 93.75 75 MET A O 1
ATOM 561 N N . PRO A 1 76 ? 3.955 -12.004 -18.330 1.00 92.25 76 PRO A N 1
ATOM 562 C CA . PRO A 1 76 ? 2.696 -11.364 -17.946 1.00 92.25 76 PRO A CA 1
ATOM 563 C C . PRO A 1 76 ? 1.864 -12.230 -16.990 1.00 92.25 76 PRO A C 1
ATOM 565 O O . PRO A 1 76 ? 1.864 -13.460 -17.110 1.00 92.25 76 PRO A O 1
ATOM 568 N N . ALA A 1 77 ? 1.070 -11.589 -16.126 1.00 92.31 77 ALA A N 1
ATOM 569 C CA . ALA A 1 77 ? 0.182 -12.239 -15.151 1.00 92.31 77 ALA A CA 1
ATOM 570 C C . ALA A 1 77 ? -0.695 -13.353 -15.753 1.00 92.31 77 ALA A C 1
ATOM 572 O O . ALA A 1 77 ? -0.795 -14.438 -15.181 1.00 92.31 77 ALA A O 1
ATOM 573 N N . ALA A 1 78 ? -1.265 -13.124 -16.942 1.00 92.62 78 ALA A N 1
ATOM 574 C CA . ALA A 1 78 ? -2.108 -14.098 -17.639 1.00 92.62 78 ALA A CA 1
ATOM 575 C C . ALA A 1 78 ? -1.405 -15.451 -17.867 1.00 92.62 78 ALA A C 1
ATOM 577 O O . ALA A 1 78 ? -2.025 -16.502 -17.734 1.00 92.62 78 ALA A O 1
ATOM 578 N N . THR A 1 79 ? -0.092 -15.440 -18.115 1.00 94.75 79 THR A N 1
ATOM 579 C CA . THR A 1 79 ? 0.702 -16.665 -18.313 1.00 94.75 79 THR A CA 1
ATOM 580 C C . THR A 1 79 ? 0.768 -17.508 -17.038 1.00 94.75 79 THR A C 1
ATOM 582 O O . THR A 1 79 ? 0.726 -18.738 -17.102 1.00 94.75 79 THR A O 1
ATOM 585 N N . VAL A 1 80 ? 0.841 -16.853 -15.873 1.00 94.56 80 VAL A N 1
ATOM 586 C CA . VAL A 1 80 ? 0.837 -17.512 -14.556 1.00 94.56 80 VAL A CA 1
ATOM 587 C C . VAL A 1 80 ? -0.527 -18.145 -14.290 1.00 94.56 80 VAL A C 1
ATOM 589 O O . VAL A 1 80 ? -0.603 -19.304 -13.881 1.00 94.56 80 VAL A O 1
ATOM 592 N N . VAL A 1 81 ? -1.605 -17.410 -14.588 1.00 95.06 81 VAL A N 1
ATOM 593 C CA . VAL A 1 81 ? -2.995 -17.879 -14.456 1.00 95.06 81 VAL A CA 1
ATOM 594 C C . VAL A 1 81 ? -3.242 -19.112 -15.333 1.00 95.06 81 VAL A C 1
ATOM 596 O O . VAL A 1 81 ? -3.742 -20.129 -14.846 1.00 95.06 81 VAL A O 1
ATOM 599 N N . ASP A 1 82 ? -2.825 -19.071 -16.601 1.00 95.00 82 ASP A N 1
ATOM 600 C CA . ASP A 1 82 ? -2.934 -20.203 -17.529 1.00 95.00 82 ASP A CA 1
ATOM 601 C C . ASP A 1 82 ? -2.074 -21.399 -17.093 1.00 95.00 82 ASP A C 1
ATOM 603 O O . ASP A 1 82 ? -2.455 -22.559 -17.283 1.00 95.00 82 ASP A O 1
ATOM 607 N N . GLY A 1 83 ? -0.908 -21.129 -16.502 1.00 95.94 83 GLY A N 1
ATOM 608 C CA . GLY A 1 83 ? -0.042 -22.126 -15.880 1.00 95.94 83 GLY A CA 1
ATOM 609 C C . GLY A 1 83 ? -0.743 -22.891 -14.762 1.00 95.94 83 GLY A C 1
ATOM 610 O O . GLY A 1 83 ? -0.797 -24.122 -14.805 1.00 95.94 83 GLY A O 1
ATOM 611 N N . LEU A 1 84 ? -1.346 -22.166 -13.817 1.00 96.12 84 LEU A N 1
ATOM 612 C CA . LEU A 1 84 ? -2.120 -22.759 -12.728 1.00 96.12 84 LEU A CA 1
ATOM 613 C C . LEU A 1 84 ? -3.315 -23.554 -13.268 1.00 96.12 84 LEU A C 1
ATOM 615 O O . LEU A 1 84 ? -3.571 -24.669 -12.821 1.00 96.12 84 LEU A O 1
ATOM 619 N N . SER A 1 85 ? -4.027 -23.028 -14.267 1.00 96.19 85 SER A N 1
ATOM 620 C CA . SER A 1 85 ? -5.177 -23.722 -14.858 1.00 96.19 85 SER A CA 1
ATOM 621 C C . SER A 1 85 ? -4.797 -25.076 -15.465 1.00 96.19 85 SER A C 1
ATOM 623 O O . SER A 1 85 ? -5.446 -26.086 -15.189 1.00 96.19 85 SER A O 1
ATOM 625 N N . ARG A 1 86 ? -3.690 -25.134 -16.218 1.00 96.44 86 ARG A N 1
ATOM 626 C CA . ARG A 1 86 ? -3.153 -26.396 -16.758 1.00 96.44 86 ARG A CA 1
ATOM 627 C C . ARG A 1 86 ? -2.675 -27.345 -15.662 1.00 96.44 86 ARG A C 1
ATOM 629 O O . ARG A 1 86 ? -2.886 -28.554 -15.780 1.00 96.44 86 ARG A O 1
ATOM 636 N N . HIS A 1 87 ? -2.051 -26.816 -14.610 1.00 96.12 87 HIS A N 1
ATOM 637 C CA . HIS A 1 87 ? -1.604 -27.610 -13.464 1.00 96.12 87 HIS A CA 1
ATOM 638 C C . HIS A 1 87 ? -2.772 -28.320 -12.782 1.00 96.12 87 HIS A C 1
ATOM 640 O O . HIS A 1 87 ? -2.704 -29.528 -12.583 1.00 96.12 87 HIS A O 1
ATOM 646 N N . LEU A 1 88 ? -3.875 -27.616 -12.510 1.00 95.62 88 LEU A N 1
ATOM 647 C CA . LEU A 1 88 ? -5.050 -28.207 -11.855 1.00 95.62 88 LEU A CA 1
ATOM 648 C C . LEU A 1 88 ? -5.656 -29.368 -12.662 1.00 95.62 88 LEU A C 1
ATOM 650 O O . LEU A 1 88 ? -6.063 -30.371 -12.076 1.00 95.62 88 LEU A O 1
ATOM 654 N N . VAL A 1 89 ? -5.678 -29.264 -13.995 1.00 96.50 89 VAL A N 1
ATOM 655 C CA . VAL A 1 89 ? -6.134 -30.357 -14.874 1.00 96.50 89 VAL A CA 1
ATOM 656 C C . VAL A 1 89 ? -5.152 -31.525 -14.849 1.00 96.50 89 VAL A C 1
ATOM 658 O O . VAL A 1 89 ? -5.554 -32.671 -14.668 1.00 96.50 89 VAL A O 1
ATOM 661 N N . THR A 1 90 ? -3.856 -31.242 -14.996 1.00 96.00 90 THR A N 1
ATOM 662 C CA . THR A 1 90 ? -2.805 -32.275 -15.052 1.00 96.00 90 THR A CA 1
ATOM 663 C C . THR A 1 90 ? -2.692 -33.037 -13.731 1.00 96.00 90 THR A C 1
ATOM 665 O O . THR A 1 90 ? -2.489 -34.247 -13.726 1.00 96.00 90 THR A O 1
ATOM 668 N N . ALA A 1 91 ? -2.889 -32.344 -12.610 1.00 92.81 91 ALA A N 1
ATOM 669 C CA . ALA A 1 91 ? -2.914 -32.919 -11.271 1.00 92.81 91 ALA A CA 1
ATOM 670 C C . ALA A 1 91 ? -4.220 -33.675 -10.951 1.00 92.81 91 ALA A C 1
ATOM 672 O O . ALA A 1 91 ? -4.373 -34.167 -9.835 1.00 92.81 91 ALA A O 1
ATOM 673 N N . GLY A 1 92 ? -5.180 -33.739 -11.884 1.00 91.56 92 GLY A N 1
ATOM 674 C CA . GLY A 1 92 ? -6.461 -34.423 -11.693 1.00 91.56 92 GLY A CA 1
ATOM 675 C C . GLY A 1 92 ? -7.382 -33.766 -10.659 1.00 91.56 92 GLY A C 1
ATOM 676 O O . GLY A 1 92 ? -8.309 -34.411 -10.179 1.00 91.56 92 GLY A O 1
ATOM 677 N N . ARG A 1 93 ? -7.138 -32.497 -10.301 1.00 90.62 93 ARG A N 1
ATOM 678 C CA . ARG A 1 93 ? -7.941 -31.747 -9.314 1.00 90.62 93 ARG A CA 1
ATOM 679 C C . ARG A 1 93 ? -9.307 -31.370 -9.872 1.00 90.62 93 ARG A C 1
ATOM 681 O O . ARG A 1 93 ? -10.274 -31.283 -9.125 1.00 90.62 93 ARG A O 1
ATOM 688 N N . VAL A 1 94 ? -9.352 -31.090 -11.173 1.00 93.75 94 VAL A N 1
ATOM 689 C CA . VAL A 1 94 ? -10.522 -30.583 -11.897 1.00 93.75 94 VAL A CA 1
ATOM 690 C C . VAL A 1 94 ? -10.509 -31.068 -13.342 1.00 93.75 94 VAL A C 1
ATOM 692 O O . VAL A 1 94 ? -9.458 -31.395 -13.894 1.00 93.75 94 VAL A O 1
ATOM 695 N N . THR A 1 95 ? -11.671 -31.074 -13.988 1.00 93.88 95 THR A N 1
ATOM 696 C CA . THR A 1 95 ? -11.763 -31.310 -15.434 1.00 93.88 95 THR A CA 1
ATOM 697 C C . THR A 1 95 ? -11.334 -30.076 -16.238 1.00 93.88 95 THR A C 1
ATOM 699 O O . THR A 1 95 ? -11.320 -28.949 -15.739 1.00 93.88 95 THR A O 1
ATOM 702 N N . GLN A 1 96 ? -11.060 -30.254 -17.535 1.00 92.31 96 GLN A N 1
ATOM 703 C CA . GLN A 1 96 ? -10.741 -29.145 -18.449 1.00 92.31 96 GLN A CA 1
ATOM 704 C C . GLN A 1 96 ? -11.828 -28.051 -18.468 1.00 92.31 96 GLN A C 1
ATOM 706 O O . GLN A 1 96 ? -11.520 -26.871 -18.631 1.00 92.31 96 GLN A O 1
ATOM 711 N N . ALA A 1 97 ? -13.101 -28.432 -18.307 1.00 89.38 97 ALA A N 1
ATOM 712 C CA . ALA A 1 97 ? -14.222 -27.494 -18.295 1.00 89.38 97 ALA A CA 1
ATOM 713 C C . ALA A 1 97 ? -14.251 -26.628 -17.022 1.00 89.38 97 ALA A C 1
ATOM 715 O O . ALA A 1 97 ? -14.635 -25.459 -17.084 1.00 89.38 97 ALA A O 1
ATOM 716 N N . GLU A 1 98 ? -13.815 -27.189 -15.892 1.00 91.38 98 GLU A N 1
ATOM 717 C CA . GLU A 1 98 ? -13.829 -26.568 -14.560 1.00 91.38 98 GLU A CA 1
ATOM 718 C C . GLU A 1 98 ? -12.573 -25.738 -14.270 1.00 91.38 98 GLU A C 1
ATOM 720 O O . GLU A 1 98 ? -12.607 -24.852 -13.414 1.00 91.38 98 GLU A O 1
ATOM 725 N N . ALA A 1 99 ? -11.487 -25.987 -15.006 1.00 93.19 99 ALA A N 1
ATOM 726 C CA . ALA A 1 99 ? -10.162 -25.425 -14.763 1.00 93.19 99 ALA A CA 1
ATOM 727 C C . ALA A 1 99 ? -10.167 -23.905 -14.547 1.00 93.19 99 ALA A C 1
ATOM 729 O O . ALA A 1 99 ? -9.654 -23.428 -13.540 1.00 93.19 99 ALA A O 1
ATOM 730 N N . LYS A 1 100 ? -10.811 -23.133 -15.434 1.00 91.81 100 LYS A N 1
ATOM 731 C CA . LYS A 1 100 ? -10.860 -21.662 -15.326 1.00 91.81 100 LYS A CA 1
ATOM 732 C C . LYS A 1 100 ? -11.574 -21.175 -14.061 1.00 91.81 100 LYS A C 1
ATOM 734 O O . LYS A 1 100 ? -11.144 -20.197 -13.454 1.00 91.81 100 LYS A O 1
ATOM 739 N N . LEU A 1 101 ? -12.659 -21.844 -13.664 1.00 90.56 101 LEU A N 1
ATOM 740 C CA . LEU A 1 101 ? -13.416 -21.492 -12.461 1.00 90.56 101 LEU A CA 1
ATOM 741 C C . LEU A 1 101 ? -12.608 -21.812 -11.200 1.00 90.56 101 LEU A C 1
ATOM 743 O O . LEU A 1 101 ? -12.501 -20.966 -10.317 1.00 90.56 101 LEU A O 1
ATOM 747 N N . ALA A 1 102 ? -12.002 -22.996 -11.140 1.00 91.56 102 ALA A N 1
ATOM 748 C CA . ALA A 1 102 ? -11.171 -23.401 -10.011 1.00 91.56 102 ALA A CA 1
ATOM 749 C C . ALA A 1 102 ? -9.936 -22.504 -9.849 1.00 91.56 102 ALA A C 1
ATOM 751 O O . ALA A 1 102 ? -9.646 -22.062 -8.740 1.00 91.56 102 ALA A O 1
ATOM 752 N N . THR A 1 103 ? -9.266 -22.157 -10.954 1.00 94.31 103 THR A N 1
ATOM 753 C CA . THR A 1 103 ? -8.176 -21.173 -10.965 1.00 94.31 103 THR A CA 1
ATOM 754 C C . THR A 1 103 ? -8.632 -19.833 -10.391 1.00 94.31 103 THR A C 1
ATOM 756 O O . THR A 1 103 ? -7.962 -19.289 -9.520 1.00 94.31 103 THR A O 1
ATOM 759 N N . HIS A 1 104 ? -9.786 -19.318 -10.828 1.00 91.12 104 HIS A N 1
ATOM 760 C CA . HIS A 1 104 ? -10.324 -18.055 -10.322 1.00 91.12 104 HIS A CA 1
ATOM 761 C C . HIS A 1 104 ? -10.607 -18.105 -8.813 1.00 91.12 104 HIS A C 1
ATOM 763 O O . HIS A 1 104 ? -10.186 -17.213 -8.084 1.00 91.12 104 HIS A O 1
ATOM 769 N N . VAL A 1 105 ? -11.265 -19.164 -8.328 1.00 86.81 105 VAL A N 1
ATOM 770 C CA . VAL A 1 105 ? -11.597 -19.318 -6.900 1.00 86.81 105 VAL A CA 1
ATOM 771 C C . VAL A 1 105 ? -10.339 -19.391 -6.027 1.00 86.81 105 VAL A C 1
ATOM 773 O O . VAL A 1 105 ? -10.289 -18.739 -4.986 1.00 86.81 105 VAL A O 1
ATOM 776 N N . LEU A 1 106 ? -9.316 -20.132 -6.462 1.00 88.88 106 LEU A N 1
ATOM 777 C CA . LEU A 1 106 ? -8.053 -20.269 -5.733 1.00 88.88 106 LEU A CA 1
ATOM 778 C C . LEU A 1 106 ? -7.255 -18.957 -5.689 1.00 88.88 106 LEU A C 1
ATOM 780 O O . LEU A 1 106 ? -6.758 -18.555 -4.634 1.00 88.88 106 LEU A O 1
ATOM 784 N N . LEU A 1 107 ? -7.157 -18.258 -6.824 1.00 91.06 107 LEU A N 1
ATOM 785 C CA . LEU A 1 107 ? -6.429 -16.991 -6.904 1.00 91.06 107 LEU A CA 1
ATOM 786 C C . LEU A 1 107 ? -7.117 -15.869 -6.124 1.00 91.06 107 LEU A C 1
ATOM 788 O O . LEU A 1 107 ? -6.418 -15.033 -5.562 1.00 91.06 107 LEU A O 1
ATOM 792 N N . ALA A 1 108 ? -8.450 -15.874 -6.020 1.00 84.88 108 ALA A N 1
ATOM 793 C CA . ALA A 1 108 ? -9.190 -14.870 -5.252 1.00 84.88 108 ALA A CA 1
ATOM 794 C C . ALA A 1 108 ? -8.788 -14.853 -3.770 1.00 84.88 108 ALA A C 1
ATOM 796 O O . ALA A 1 108 ? -8.851 -13.809 -3.129 1.00 84.88 108 ALA A O 1
ATOM 797 N N . ARG A 1 109 ? -8.338 -15.999 -3.242 1.00 79.38 109 ARG A N 1
ATOM 798 C CA . ARG A 1 109 ? -7.840 -16.139 -1.871 1.00 79.38 109 ARG A CA 1
ATOM 799 C C . ARG A 1 109 ? -6.345 -15.842 -1.746 1.00 79.38 109 ARG A C 1
ATOM 801 O O . ARG A 1 109 ? -5.936 -15.202 -0.785 1.00 79.38 109 ARG A O 1
ATOM 808 N N . VAL A 1 110 ? -5.528 -16.368 -2.662 1.00 82.19 110 VAL A N 1
ATOM 809 C CA . VAL A 1 110 ? -4.062 -16.439 -2.479 1.00 82.19 110 VAL A CA 1
ATOM 810 C C . VAL A 1 110 ? -3.308 -15.320 -3.201 1.00 82.19 110 VAL A C 1
ATOM 812 O O . VAL A 1 110 ? -2.267 -14.870 -2.726 1.00 82.19 110 VAL A O 1
ATOM 815 N N . ALA A 1 111 ? -3.802 -14.876 -4.356 1.00 90.19 111 ALA A N 1
ATOM 816 C CA . ALA A 1 111 ? -3.116 -13.909 -5.207 1.00 90.19 111 ALA A CA 1
ATOM 817 C C . ALA A 1 111 ? -4.120 -13.075 -6.031 1.00 90.19 111 ALA A C 1
ATOM 819 O O . ALA A 1 111 ? -4.141 -13.179 -7.264 1.00 90.19 111 ALA A O 1
ATOM 820 N N . PRO A 1 112 ? -4.953 -12.236 -5.381 1.00 91.12 112 PRO A N 1
ATOM 821 C CA . PRO A 1 112 ? -5.980 -11.435 -6.055 1.00 91.12 112 PRO A CA 1
ATOM 822 C C . PRO A 1 112 ? -5.407 -10.492 -7.123 1.00 91.12 112 PRO A C 1
ATOM 824 O O . PRO A 1 112 ? -6.096 -10.174 -8.091 1.00 91.12 112 PRO A O 1
ATOM 827 N N . GLN A 1 113 ? -4.128 -10.114 -7.021 1.00 92.31 113 GLN A N 1
ATOM 828 C CA . GLN A 1 113 ? -3.413 -9.337 -8.036 1.00 92.31 113 GLN A CA 1
ATOM 829 C C . GLN A 1 113 ? -3.377 -10.013 -9.414 1.00 92.31 113 GLN A C 1
ATOM 831 O O . GLN A 1 113 ? -3.301 -9.323 -10.423 1.00 92.31 113 GLN A O 1
ATOM 836 N N . LEU A 1 114 ? -3.464 -11.348 -9.477 1.00 94.31 114 LEU A N 1
ATOM 837 C CA . LEU A 1 114 ? -3.516 -12.104 -10.733 1.00 94.31 114 LEU A CA 1
ATOM 838 C C . LEU A 1 114 ? -4.920 -12.131 -11.363 1.00 94.31 114 LEU A C 1
ATOM 840 O O . LEU A 1 114 ? -5.068 -12.618 -12.481 1.00 94.31 114 LEU A O 1
ATOM 844 N N . LEU A 1 115 ? -5.944 -11.632 -10.662 1.00 92.69 115 LEU A N 1
ATOM 845 C CA . LEU A 1 115 ? -7.332 -11.574 -11.138 1.00 92.69 115 LEU A CA 1
ATOM 846 C C . LEU A 1 115 ? -7.790 -10.175 -11.552 1.00 92.69 115 LEU A C 1
ATOM 848 O O . LEU A 1 115 ? -8.887 -10.039 -12.090 1.00 92.69 115 LEU A O 1
ATOM 852 N N . VAL A 1 116 ? -6.978 -9.150 -11.295 1.00 88.69 116 VAL A N 1
ATOM 853 C CA . VAL A 1 116 ? -7.262 -7.776 -11.722 1.00 88.69 116 VAL A CA 1
ATOM 854 C C . VAL A 1 116 ? -7.402 -7.732 -13.243 1.00 88.69 116 VAL A C 1
ATOM 856 O O . VAL A 1 116 ? -6.658 -8.382 -13.980 1.00 88.69 116 VAL A O 1
ATOM 859 N N . GLN A 1 117 ? -8.371 -6.958 -13.714 1.00 85.88 117 GLN A N 1
ATOM 860 C CA . GLN A 1 117 ? -8.693 -6.842 -15.132 1.00 85.88 117 GLN A CA 1
ATOM 861 C C . GLN A 1 117 ? -7.749 -5.849 -15.823 1.00 85.88 117 GLN A C 1
ATOM 863 O O . GLN A 1 117 ? -7.221 -4.932 -15.194 1.00 85.88 117 GLN A O 1
ATOM 868 N N . ASP A 1 118 ? -7.542 -6.017 -17.128 1.00 80.25 118 ASP A N 1
ATOM 869 C CA . ASP A 1 118 ? -6.786 -5.076 -17.968 1.00 80.25 118 ASP A CA 1
ATOM 870 C C . ASP A 1 118 ? -5.354 -4.773 -17.478 1.00 80.25 118 ASP A C 1
ATOM 872 O O . ASP A 1 118 ? -4.869 -3.649 -17.612 1.00 80.25 118 ASP A O 1
ATOM 876 N N . ILE A 1 119 ? -4.659 -5.770 -16.908 1.00 81.06 119 ILE A N 1
ATOM 877 C CA . ILE A 1 119 ? -3.237 -5.639 -16.553 1.00 81.06 119 ILE A CA 1
ATOM 878 C C . ILE A 1 119 ? -2.423 -5.463 -17.849 1.00 81.06 119 ILE A C 1
ATOM 880 O O . ILE A 1 119 ? -2.462 -6.347 -18.712 1.00 81.06 119 ILE A O 1
ATOM 884 N N . PRO A 1 120 ? -1.665 -4.363 -18.006 1.00 77.50 120 PRO A N 1
ATOM 885 C CA . PRO A 1 120 ? -0.852 -4.148 -19.195 1.00 77.50 120 PRO A CA 1
ATOM 886 C C . PRO A 1 120 ? 0.211 -5.239 -19.347 1.00 77.50 120 PRO A C 1
ATOM 888 O O . PRO A 1 120 ? 0.848 -5.639 -18.374 1.00 77.50 120 PRO A O 1
ATOM 891 N N . GLY A 1 121 ? 0.470 -5.675 -20.584 1.00 75.00 121 GLY A N 1
ATOM 892 C CA . GLY A 1 121 ? 1.469 -6.714 -20.869 1.00 75.00 121 GLY A CA 1
ATOM 893 C C . GLY A 1 121 ? 2.907 -6.343 -20.479 1.00 75.00 121 GLY A C 1
ATOM 894 O O . GLY A 1 121 ? 3.736 -7.234 -20.340 1.00 75.00 121 GLY A O 1
ATOM 895 N N . SER A 1 122 ? 3.192 -5.051 -20.277 1.00 72.00 122 SER A N 1
ATOM 896 C CA . SER A 1 122 ? 4.467 -4.543 -19.756 1.00 72.00 122 SER A CA 1
ATOM 897 C C . SER A 1 122 ? 4.622 -4.723 -18.241 1.00 72.00 122 SER A C 1
ATOM 899 O O . SER A 1 122 ? 5.734 -4.662 -17.732 1.00 72.00 122 SER A O 1
ATOM 901 N N . VAL A 1 123 ? 3.536 -4.950 -17.495 1.00 82.88 123 VAL A N 1
ATOM 902 C CA . VAL A 1 123 ? 3.595 -5.205 -16.049 1.00 82.88 123 VAL A CA 1
ATOM 903 C C . VAL A 1 123 ? 3.859 -6.698 -15.836 1.00 82.88 123 VAL A C 1
ATOM 905 O O . VAL A 1 123 ? 2.950 -7.495 -15.595 1.00 82.88 123 VAL A O 1
ATOM 908 N N . VAL A 1 124 ? 5.124 -7.088 -15.980 1.00 89.38 124 VAL A N 1
ATOM 909 C CA . VAL A 1 124 ? 5.564 -8.490 -15.920 1.00 89.38 124 VAL A CA 1
ATOM 910 C C . VAL A 1 124 ? 6.049 -8.883 -14.529 1.00 89.38 124 VAL A C 1
ATOM 912 O O . VAL A 1 124 ? 6.581 -8.053 -13.789 1.00 89.38 124 VAL A O 1
ATOM 915 N N . ASN A 1 125 ? 5.907 -10.158 -14.170 1.00 90.88 125 ASN A N 1
ATOM 916 C CA . ASN A 1 125 ? 6.356 -10.669 -12.877 1.00 90.88 125 ASN A CA 1
ATOM 917 C C . ASN A 1 125 ? 7.867 -10.429 -12.678 1.00 90.88 125 ASN A C 1
ATOM 919 O O . ASN A 1 125 ? 8.681 -10.887 -13.478 1.00 90.88 125 ASN A O 1
ATOM 923 N N . GLY A 1 126 ? 8.241 -9.711 -11.616 1.00 86.25 126 GLY A N 1
ATOM 924 C CA . GLY A 1 126 ? 9.628 -9.318 -11.336 1.00 86.25 126 GLY A CA 1
ATOM 925 C C . GLY A 1 126 ? 10.052 -7.945 -11.866 1.00 86.25 126 GLY A C 1
ATOM 926 O O . GLY A 1 126 ? 11.188 -7.537 -11.629 1.00 86.25 126 GLY A O 1
ATOM 927 N N . SER A 1 127 ? 9.151 -7.207 -12.524 1.00 88.56 127 SER A N 1
ATOM 928 C CA . SER A 1 127 ? 9.327 -5.776 -12.815 1.00 88.56 127 SER A CA 1
ATOM 929 C C . SER A 1 127 ? 9.076 -4.909 -11.574 1.00 88.56 127 SER A C 1
ATOM 931 O O . SER A 1 127 ? 8.361 -5.294 -10.645 1.00 88.56 127 SER A O 1
ATOM 933 N N . GLN A 1 128 ? 9.611 -3.685 -11.570 1.00 83.75 128 GLN A N 1
ATOM 934 C CA . GLN A 1 128 ? 9.297 -2.704 -10.519 1.00 83.75 128 GLN A CA 1
ATOM 935 C C . GLN A 1 128 ? 7.823 -2.271 -10.574 1.00 83.75 128 GLN A C 1
ATOM 937 O O . GLN A 1 128 ? 7.196 -2.053 -9.536 1.00 83.75 128 GLN A O 1
ATOM 942 N N . ALA A 1 129 ? 7.249 -2.194 -11.781 1.00 78.69 129 ALA A N 1
ATOM 943 C CA . ALA A 1 129 ? 5.828 -1.922 -11.980 1.00 78.69 129 ALA A CA 1
ATOM 944 C C . ALA A 1 129 ? 4.949 -3.005 -11.333 1.00 78.69 129 ALA A C 1
ATOM 946 O O . ALA A 1 129 ? 3.971 -2.674 -10.665 1.00 78.69 129 ALA A O 1
ATOM 947 N N . TRP A 1 130 ? 5.329 -4.281 -11.451 1.00 89.00 130 TRP A N 1
ATOM 948 C CA . TRP A 1 130 ? 4.634 -5.396 -10.804 1.00 89.00 130 TRP A CA 1
ATOM 949 C C . TRP A 1 130 ? 4.693 -5.328 -9.277 1.00 89.00 130 TRP A C 1
ATOM 951 O O . TRP A 1 130 ? 3.673 -5.543 -8.627 1.00 89.00 130 TRP A O 1
ATOM 961 N N . VAL A 1 131 ? 5.841 -4.963 -8.695 1.00 85.94 131 VAL A N 1
ATOM 962 C CA . VAL A 1 131 ? 5.971 -4.745 -7.240 1.00 85.94 131 VAL A CA 1
ATOM 963 C C . VAL A 1 131 ? 5.013 -3.653 -6.767 1.00 85.94 131 VAL A C 1
ATOM 965 O O . VAL A 1 131 ? 4.245 -3.862 -5.826 1.00 85.94 131 VAL A O 1
ATOM 968 N N . ASN A 1 132 ? 5.012 -2.504 -7.447 1.00 79.69 132 ASN A N 1
ATOM 969 C CA . ASN A 1 132 ? 4.137 -1.382 -7.110 1.00 79.69 132 ASN A CA 1
ATOM 970 C C . ASN A 1 132 ? 2.655 -1.738 -7.277 1.00 79.69 132 ASN A C 1
ATOM 972 O O . ASN A 1 132 ? 1.833 -1.376 -6.436 1.00 79.69 132 ASN A O 1
ATOM 976 N N . PHE A 1 133 ? 2.322 -2.487 -8.324 1.00 83.44 133 PHE A N 1
ATOM 977 C CA . PHE A 1 133 ? 0.976 -2.985 -8.566 1.00 83.44 133 PHE A CA 1
ATOM 978 C C . PHE A 1 133 ? 0.516 -3.970 -7.481 1.00 83.44 133 PHE A C 1
ATOM 980 O O . PHE A 1 133 ? -0.564 -3.803 -6.922 1.00 83.44 133 PHE A O 1
ATOM 987 N N . CYS A 1 134 ? 1.350 -4.943 -7.105 1.00 90.12 134 CYS A N 1
ATOM 988 C CA . CYS A 1 134 ? 1.045 -5.868 -6.012 1.00 90.12 134 CYS A CA 1
ATOM 989 C C . CYS A 1 134 ? 0.857 -5.126 -4.683 1.00 90.12 134 CYS A C 1
ATOM 991 O O . CYS A 1 134 ? -0.056 -5.448 -3.925 1.00 90.12 134 CYS A O 1
ATOM 993 N N . ARG A 1 135 ? 1.671 -4.095 -4.418 1.00 80.62 135 ARG A N 1
ATOM 994 C CA . ARG A 1 135 ? 1.509 -3.215 -3.254 1.00 80.62 135 ARG A CA 1
ATOM 995 C C . ARG A 1 135 ? 0.171 -2.471 -3.305 1.00 80.62 135 ARG A C 1
ATOM 997 O O . ARG A 1 135 ? -0.520 -2.429 -2.295 1.00 80.62 135 ARG A O 1
ATOM 1004 N N . ALA A 1 136 ? -0.228 -1.937 -4.460 1.00 73.81 136 ALA A N 1
ATOM 1005 C CA . ALA A 1 136 ? -1.525 -1.278 -4.643 1.00 73.81 136 ALA A CA 1
ATOM 1006 C C . ALA A 1 136 ? -2.710 -2.234 -4.418 1.00 73.81 136 ALA A C 1
ATOM 1008 O O . ALA A 1 136 ? -3.661 -1.877 -3.725 1.00 73.81 136 ALA A O 1
ATOM 1009 N N . VAL A 1 137 ? -2.629 -3.465 -4.927 1.00 82.44 137 VAL A N 1
ATOM 1010 C CA . VAL A 1 137 ? -3.621 -4.513 -4.644 1.00 82.44 137 VAL A CA 1
ATOM 1011 C C . VAL A 1 137 ? -3.667 -4.818 -3.149 1.00 82.44 137 VAL A C 1
ATOM 1013 O O . VAL A 1 137 ? -4.749 -4.822 -2.571 1.00 82.44 137 VAL A O 1
ATOM 1016 N N . ALA A 1 138 ? -2.514 -4.988 -2.496 1.00 78.38 138 ALA A N 1
ATOM 1017 C CA . ALA A 1 138 ? -2.446 -5.253 -1.061 1.00 78.38 138 ALA A CA 1
ATOM 1018 C C . ALA A 1 138 ? -3.087 -4.134 -0.224 1.00 78.38 138 ALA A C 1
ATOM 1020 O O . ALA A 1 138 ? -3.787 -4.431 0.740 1.00 78.38 138 ALA A O 1
ATOM 1021 N N . LYS A 1 139 ? -2.921 -2.861 -0.616 1.00 73.19 139 LYS A N 1
ATOM 1022 C CA . LYS A 1 139 ? -3.607 -1.725 0.028 1.00 73.19 139 LYS A CA 1
ATOM 1023 C C . LYS A 1 139 ? -5.125 -1.874 0.000 1.00 73.19 139 LYS A C 1
ATOM 1025 O O . LYS A 1 139 ? -5.784 -1.626 1.003 1.00 73.19 139 LYS A O 1
ATOM 1030 N N . ILE A 1 140 ? -5.675 -2.252 -1.151 1.00 67.25 140 ILE A N 1
ATOM 1031 C CA . ILE A 1 140 ? -7.122 -2.399 -1.354 1.00 67.25 140 ILE A CA 1
ATOM 1032 C C . ILE A 1 140 ? -7.644 -3.623 -0.600 1.00 67.25 140 ILE A C 1
ATOM 1034 O O . ILE A 1 140 ? -8.648 -3.542 0.103 1.00 67.25 140 ILE A O 1
ATOM 1038 N N . GLU A 1 141 ? -6.943 -4.745 -0.712 1.00 71.62 141 GLU A N 1
ATOM 1039 C CA . GLU A 1 141 ? -7.324 -6.007 -0.080 1.00 71.62 141 GLU A CA 1
ATOM 1040 C C . GLU A 1 141 ? -7.239 -5.941 1.451 1.00 71.62 141 GLU A C 1
ATOM 1042 O O . GLU A 1 141 ? -8.062 -6.552 2.124 1.00 71.62 141 GLU A O 1
ATOM 1047 N N . ALA A 1 142 ? -6.327 -5.139 2.014 1.00 65.06 142 ALA A N 1
ATOM 1048 C CA . ALA A 1 142 ? -6.233 -4.924 3.460 1.00 65.06 142 ALA A CA 1
ATOM 1049 C C . ALA A 1 142 ? -7.493 -4.272 4.056 1.00 65.06 142 ALA A C 1
ATOM 1051 O O . ALA A 1 142 ? -7.851 -4.539 5.200 1.00 65.06 142 ALA A O 1
ATOM 1052 N N . ILE A 1 143 ? -8.174 -3.418 3.286 1.00 54.41 143 ILE A N 1
ATOM 1053 C CA . ILE A 1 143 ? -9.328 -2.643 3.763 1.00 54.41 143 ILE A CA 1
ATOM 1054 C C . ILE A 1 143 ? -10.667 -3.216 3.293 1.00 54.41 143 ILE A C 1
ATOM 1056 O O . ILE A 1 143 ? -11.692 -3.021 3.946 1.00 54.41 143 ILE A O 1
ATOM 1060 N N . ALA A 1 144 ? -10.672 -3.901 2.148 1.00 61.75 144 ALA A N 1
ATOM 1061 C CA . ALA A 1 144 ? -11.833 -4.581 1.601 1.00 61.75 144 ALA A CA 1
ATOM 1062 C C . ALA A 1 144 ? -11.412 -5.812 0.791 1.00 61.75 144 ALA A C 1
ATOM 1064 O O . ALA A 1 144 ? -11.325 -5.746 -0.442 1.00 61.75 144 ALA A O 1
ATOM 1065 N N . PRO A 1 145 ? -11.233 -6.950 1.477 1.00 67.56 145 PRO A N 1
ATOM 1066 C CA . PRO A 1 145 ? -10.904 -8.214 0.839 1.00 67.56 145 PRO A CA 1
ATOM 1067 C C . PRO A 1 145 ? -11.859 -8.590 -0.309 1.00 67.56 145 PRO A C 1
ATOM 1069 O O . PRO A 1 145 ? -13.086 -8.425 -0.226 1.00 67.56 145 PRO A O 1
ATOM 1072 N N . GLY A 1 146 ? -11.279 -9.103 -1.390 1.00 69.38 146 GLY A N 1
ATOM 1073 C CA . GLY A 1 146 ? -11.922 -9.544 -2.626 1.00 69.38 146 GLY A CA 1
ATOM 1074 C C . GLY A 1 146 ? -12.212 -8.436 -3.643 1.00 69.38 146 GLY A C 1
ATOM 1075 O O . GLY A 1 146 ? -12.648 -8.739 -4.756 1.00 69.38 146 GLY A O 1
ATOM 1076 N N . THR A 1 147 ? -11.993 -7.164 -3.297 1.00 74.75 147 THR A N 1
ATOM 1077 C CA . THR A 1 147 ? -12.379 -6.023 -4.146 1.00 74.75 147 THR A CA 1
ATOM 1078 C C . THR A 1 147 ? -11.474 -5.876 -5.365 1.00 74.75 147 THR A C 1
ATOM 1080 O O . THR A 1 147 ? -11.972 -5.604 -6.457 1.00 74.75 147 THR A O 1
ATOM 1083 N N . ALA A 1 148 ? -10.163 -6.095 -5.225 1.00 78.62 148 ALA A N 1
ATOM 1084 C CA . ALA A 1 148 ? -9.214 -5.848 -6.308 1.00 78.62 148 ALA A CA 1
ATOM 1085 C C . ALA A 1 148 ? -9.489 -6.740 -7.529 1.00 78.62 148 ALA A C 1
ATOM 1087 O O . ALA A 1 148 ? -9.364 -6.283 -8.662 1.00 78.62 148 ALA A O 1
ATOM 1088 N N . SER A 1 149 ? -9.963 -7.973 -7.315 1.00 84.31 149 SER A N 1
ATOM 1089 C CA . SER A 1 149 ? -10.324 -8.916 -8.391 1.00 84.31 149 SER A CA 1
ATOM 1090 C C . SER A 1 149 ? -11.444 -8.423 -9.326 1.00 84.31 149 SER A C 1
ATOM 1092 O O . SER A 1 149 ? -11.622 -8.947 -10.425 1.00 84.31 149 SER A O 1
ATOM 1094 N N . GLN A 1 150 ? -12.208 -7.413 -8.902 1.00 80.25 150 GLN A N 1
ATOM 1095 C CA . GLN A 1 150 ? -13.305 -6.818 -9.672 1.00 80.25 150 GLN A CA 1
ATOM 1096 C C . GLN A 1 150 ? -12.912 -5.492 -10.334 1.00 80.25 150 GLN A C 1
ATOM 1098 O O . GLN A 1 150 ? -13.721 -4.883 -11.031 1.00 80.25 150 GLN A O 1
ATOM 1103 N N . MET A 1 151 ? -11.687 -5.026 -10.102 1.00 75.94 151 MET A N 1
ATOM 1104 C CA . MET A 1 151 ? -11.189 -3.749 -10.590 1.00 75.94 151 MET A CA 1
ATOM 1105 C C . MET A 1 151 ? -10.319 -3.950 -11.831 1.00 75.94 151 MET A C 1
ATOM 1107 O O . MET A 1 151 ? -9.705 -5.001 -12.020 1.00 75.94 151 MET A O 1
ATOM 1111 N N . SER A 1 152 ? -10.2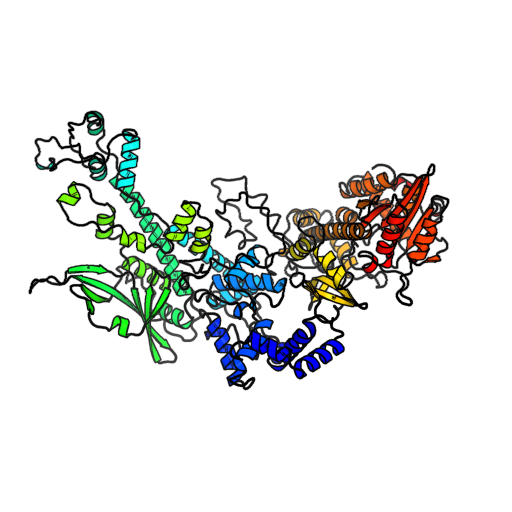40 -2.915 -12.666 1.00 77.56 152 SER A N 1
ATOM 1112 C CA . SER A 1 152 ? -9.202 -2.820 -13.691 1.00 77.56 152 SER A CA 1
ATOM 1113 C C . SER A 1 152 ? -7.896 -2.315 -13.073 1.00 77.56 152 SER A C 1
ATOM 1115 O O . SER A 1 152 ? -7.905 -1.673 -12.017 1.00 77.56 152 SER A O 1
ATOM 1117 N N . TYR A 1 153 ? -6.773 -2.551 -13.749 1.00 72.88 153 TYR A N 1
ATOM 1118 C CA . TYR A 1 153 ? -5.453 -2.069 -13.338 1.00 72.88 153 TYR A CA 1
ATOM 1119 C C . TYR A 1 153 ? -5.458 -0.568 -13.001 1.00 72.88 153 TYR A C 1
ATOM 1121 O O . TYR A 1 153 ? -5.016 -0.171 -11.924 1.00 72.88 153 TYR A O 1
ATOM 1129 N N . GLY A 1 154 ? -6.035 0.267 -13.874 1.00 54.84 154 GLY A N 1
ATOM 1130 C CA . GLY A 1 154 ? -6.118 1.715 -13.657 1.00 54.84 154 GLY A CA 1
ATOM 1131 C C . GLY A 1 154 ? -6.916 2.092 -12.404 1.00 54.84 154 GLY A C 1
ATOM 1132 O O . GLY A 1 154 ? -6.482 2.942 -11.626 1.00 54.84 154 GLY A O 1
ATOM 1133 N N . HIS A 1 155 ? -8.042 1.414 -12.149 1.00 66.31 155 HIS A N 1
ATOM 1134 C CA . HIS A 1 155 ? -8.820 1.632 -10.929 1.00 66.31 155 HIS A CA 1
ATOM 1135 C C . HIS A 1 155 ? -8.042 1.230 -9.672 1.00 66.31 155 HIS A C 1
ATOM 1137 O O . HIS A 1 155 ? -8.108 1.947 -8.675 1.00 66.31 155 HIS A O 1
ATOM 1143 N N . VAL A 1 156 ? -7.292 0.121 -9.706 1.00 69.19 156 VAL A N 1
ATOM 1144 C CA . VAL A 1 156 ? -6.448 -0.312 -8.579 1.00 69.19 156 VAL A CA 1
ATOM 1145 C C . VAL A 1 156 ? -5.388 0.743 -8.272 1.00 69.19 156 VAL A C 1
ATOM 1147 O O . VAL A 1 156 ? -5.276 1.200 -7.133 1.00 69.19 156 VAL A O 1
ATOM 1150 N N . MET A 1 157 ? -4.645 1.172 -9.295 1.00 67.31 157 MET A N 1
ATOM 1151 C CA . MET A 1 157 ? -3.565 2.145 -9.132 1.00 67.31 157 MET A CA 1
ATOM 1152 C C . MET A 1 157 ? -4.080 3.509 -8.662 1.00 67.31 157 MET A C 1
ATOM 1154 O O . MET A 1 157 ? -3.406 4.164 -7.872 1.00 67.31 157 MET A O 1
ATOM 1158 N N . SER A 1 158 ? -5.276 3.924 -9.095 1.00 51.50 158 SER A N 1
ATOM 1159 C CA . SER A 1 158 ? -5.918 5.163 -8.642 1.00 51.50 158 SER A CA 1
ATOM 1160 C C . SER A 1 158 ? -6.421 5.061 -7.199 1.00 51.50 158 SER A C 1
ATOM 1162 O O . SER A 1 158 ? -6.072 5.899 -6.366 1.00 51.50 158 SER A O 1
ATOM 1164 N N . ALA A 1 159 ? -7.183 4.014 -6.866 1.00 52.91 159 ALA A N 1
ATOM 1165 C CA . ALA A 1 159 ? -7.756 3.844 -5.532 1.00 52.91 159 ALA A CA 1
ATOM 1166 C C . ALA A 1 159 ? -6.670 3.767 -4.450 1.00 52.91 159 ALA A C 1
ATOM 1168 O O . ALA A 1 159 ? -6.808 4.377 -3.391 1.00 52.91 159 ALA A O 1
ATOM 1169 N N . ALA A 1 160 ? -5.563 3.081 -4.742 1.00 57.62 160 ALA A N 1
ATOM 1170 C CA . ALA A 1 160 ? -4.444 2.903 -3.825 1.00 57.62 160 ALA A CA 1
ATOM 1171 C C . ALA A 1 160 ? -3.718 4.206 -3.429 1.00 57.62 160 ALA A C 1
ATOM 1173 O O . ALA A 1 160 ? -3.025 4.218 -2.410 1.00 57.62 160 ALA A O 1
ATOM 1174 N N . GLN A 1 161 ? -3.866 5.302 -4.185 1.00 48.56 161 GLN A N 1
ATOM 1175 C CA . GLN A 1 161 ? -3.230 6.593 -3.866 1.00 48.56 161 GLN A CA 1
ATOM 1176 C C . GLN A 1 161 ? -3.802 7.232 -2.597 1.00 48.56 161 GLN A C 1
ATOM 1178 O O . GLN A 1 161 ? -3.085 7.916 -1.873 1.00 48.56 161 GLN A O 1
ATOM 1183 N N . ALA A 1 162 ? -5.083 6.990 -2.311 1.00 48.62 162 ALA A N 1
ATOM 1184 C CA . ALA A 1 162 ? -5.773 7.518 -1.134 1.00 48.62 162 ALA A CA 1
ATOM 1185 C C . ALA A 1 162 ? -5.690 6.583 0.089 1.00 48.62 162 ALA A C 1
ATOM 1187 O O . ALA A 1 162 ? -6.360 6.821 1.099 1.00 48.62 162 ALA A O 1
ATOM 1188 N N . LEU A 1 163 ? -4.924 5.491 -0.016 1.00 48.69 163 LEU A N 1
ATOM 1189 C CA . LEU A 1 163 ? -4.812 4.450 1.003 1.00 48.69 163 LEU A CA 1
ATOM 1190 C C . LEU A 1 163 ? -3.415 4.438 1.623 1.00 48.69 163 LEU A C 1
ATOM 1192 O O . LEU A 1 163 ? -2.408 4.632 0.931 1.00 48.69 163 LEU A O 1
ATOM 1196 N N . ASN A 1 164 ? -3.370 4.143 2.922 1.00 50.25 164 ASN A N 1
ATOM 1197 C CA . ASN A 1 164 ? -2.125 3.912 3.646 1.00 50.25 164 ASN A CA 1
ATOM 1198 C C . ASN A 1 164 ? -1.336 2.753 3.036 1.00 50.25 164 ASN A C 1
ATOM 1200 O O . ASN A 1 164 ? -1.902 1.872 2.388 1.00 50.25 164 ASN A O 1
ATOM 1204 N N . ASP A 1 165 ? -0.020 2.774 3.230 1.00 52.84 165 ASP A N 1
ATOM 1205 C CA . ASP A 1 165 ? 0.852 1.682 2.810 1.00 52.84 165 ASP A CA 1
ATOM 1206 C C . ASP A 1 165 ? 0.493 0.359 3.487 1.00 52.84 165 ASP A C 1
ATOM 1208 O O . ASP A 1 165 ? 0.052 0.363 4.638 1.00 52.84 165 ASP A O 1
ATOM 1212 N N . PRO A 1 166 ? 0.615 -0.773 2.760 1.00 52.69 166 PRO A N 1
ATOM 1213 C CA . PRO A 1 166 ? 0.388 -2.066 3.375 1.00 52.69 166 PRO A CA 1
ATOM 1214 C C . PRO A 1 166 ? 1.494 -2.326 4.409 1.00 52.69 166 PRO A C 1
ATOM 1216 O O . PRO A 1 166 ? 2.569 -1.725 4.312 1.00 52.69 166 PRO A O 1
ATOM 1219 N N . PRO A 1 167 ? 1.270 -3.250 5.357 1.00 50.75 167 PRO A N 1
ATOM 1220 C CA . PRO A 1 167 ? 2.256 -3.581 6.377 1.00 50.75 167 PRO A CA 1
ATOM 1221 C C . PRO A 1 167 ? 3.650 -3.852 5.792 1.00 50.75 167 PRO A C 1
ATOM 1223 O O . PRO A 1 167 ? 3.778 -4.514 4.758 1.00 50.75 167 PRO A O 1
ATOM 1226 N N . ASP A 1 168 ? 4.704 -3.405 6.481 1.00 54.69 168 ASP A N 1
ATOM 1227 C CA . ASP A 1 168 ? 6.086 -3.489 5.983 1.00 54.69 168 ASP A CA 1
ATOM 1228 C C . ASP A 1 168 ? 6.517 -4.908 5.604 1.00 54.69 168 ASP A C 1
ATOM 1230 O O . ASP A 1 168 ? 7.255 -5.083 4.638 1.00 54.69 168 ASP A O 1
ATOM 1234 N N . HIS A 1 169 ? 6.017 -5.937 6.296 1.00 61.97 169 HIS A N 1
ATOM 1235 C CA . HIS A 1 169 ? 6.322 -7.327 5.955 1.00 61.97 169 HIS A CA 1
ATOM 1236 C C . HIS A 1 169 ? 5.822 -7.717 4.551 1.00 61.97 169 HIS A C 1
ATOM 1238 O O . HIS A 1 169 ? 6.480 -8.505 3.874 1.00 61.97 169 HIS A O 1
ATOM 1244 N N . ILE A 1 170 ? 4.709 -7.140 4.075 1.00 68.19 170 ILE A N 1
ATOM 1245 C CA . ILE A 1 170 ? 4.212 -7.329 2.703 1.00 68.19 170 ILE A CA 1
ATOM 1246 C C . ILE A 1 170 ? 5.143 -6.622 1.719 1.00 68.19 170 ILE A C 1
ATOM 1248 O O . ILE A 1 170 ? 5.597 -7.230 0.750 1.00 68.19 170 ILE A O 1
ATOM 1252 N N . THR A 1 171 ? 5.475 -5.357 1.987 1.00 71.94 171 THR A N 1
ATOM 1253 C CA . THR A 1 171 ? 6.368 -4.558 1.134 1.00 71.94 171 THR A CA 1
ATOM 1254 C C . THR A 1 171 ? 7.757 -5.191 1.032 1.00 71.94 171 THR A C 1
ATOM 1256 O O . THR A 1 171 ? 8.288 -5.346 -0.066 1.00 71.94 171 THR A O 1
ATOM 1259 N N . GLN A 1 172 ? 8.329 -5.629 2.153 1.00 77.19 172 GLN A N 1
ATOM 1260 C CA . GLN A 1 172 ? 9.612 -6.322 2.200 1.00 77.19 172 GLN A CA 1
ATOM 1261 C C . GLN A 1 172 ? 9.565 -7.642 1.429 1.00 77.19 172 GLN A C 1
ATOM 1263 O O . GLN A 1 172 ? 10.495 -7.937 0.684 1.00 77.19 172 GLN A O 1
ATOM 1268 N N . ALA A 1 173 ? 8.491 -8.424 1.563 1.00 81.81 173 ALA A N 1
ATOM 1269 C CA . ALA A 1 173 ? 8.355 -9.680 0.837 1.00 81.81 173 ALA A CA 1
ATOM 1270 C C . ALA A 1 173 ? 8.294 -9.461 -0.687 1.00 81.81 173 ALA A C 1
ATOM 1272 O O . ALA A 1 173 ? 8.954 -10.184 -1.429 1.00 81.81 173 ALA A O 1
ATOM 1273 N N . LEU A 1 174 ? 7.572 -8.433 -1.151 1.00 86.75 174 LEU A N 1
ATOM 1274 C CA . LEU A 1 174 ? 7.528 -8.055 -2.571 1.00 86.75 174 LEU A CA 1
ATOM 1275 C C . LEU A 1 174 ? 8.888 -7.557 -3.086 1.00 86.75 174 LEU A C 1
ATOM 1277 O O . LEU A 1 174 ? 9.285 -7.890 -4.203 1.00 86.75 174 LEU A O 1
ATOM 1281 N N . LEU A 1 175 ? 9.617 -6.781 -2.277 1.00 86.69 175 LEU A N 1
ATOM 1282 C CA . LEU A 1 175 ? 10.974 -6.342 -2.612 1.00 86.69 175 LEU A CA 1
ATOM 1283 C C . LEU A 1 175 ? 11.932 -7.530 -2.719 1.00 86.69 175 LEU A C 1
ATOM 1285 O O . LEU A 1 175 ? 12.698 -7.605 -3.673 1.00 86.69 175 LEU A O 1
ATOM 1289 N N . LEU A 1 176 ? 11.876 -8.472 -1.777 1.00 89.69 176 LEU A N 1
ATOM 1290 C CA . LEU A 1 176 ? 12.709 -9.674 -1.793 1.00 89.69 176 LEU A CA 1
ATOM 1291 C C . LEU A 1 176 ? 12.406 -10.568 -2.998 1.00 89.69 176 LEU A C 1
ATOM 1293 O O . LEU A 1 176 ? 13.348 -11.037 -3.631 1.00 89.69 176 LEU A O 1
ATOM 1297 N N . ASP A 1 177 ? 11.133 -10.740 -3.369 1.00 91.19 177 ASP A N 1
ATOM 1298 C CA . ASP A 1 177 ? 10.759 -11.444 -4.604 1.00 91.19 177 ASP A CA 1
ATOM 1299 C C . ASP A 1 177 ? 11.410 -10.800 -5.824 1.00 91.19 177 ASP A C 1
ATOM 1301 O O . ASP A 1 177 ? 12.026 -11.478 -6.645 1.00 91.19 177 ASP A O 1
ATOM 1305 N N . TRP A 1 178 ? 11.327 -9.473 -5.918 1.00 94.00 178 TRP A N 1
ATOM 1306 C CA . TRP A 1 178 ? 11.988 -8.724 -6.975 1.00 94.00 178 TRP A CA 1
ATOM 1307 C C . TRP A 1 178 ? 13.511 -8.910 -6.945 1.00 94.00 178 TRP A C 1
ATOM 1309 O O . TRP A 1 178 ? 14.122 -9.114 -7.995 1.00 94.00 178 TRP A O 1
ATOM 1319 N N . GLY A 1 179 ? 14.120 -8.913 -5.757 1.00 93.69 179 GLY A N 1
ATOM 1320 C CA . GLY A 1 179 ? 15.547 -9.159 -5.563 1.00 93.69 179 GLY A CA 1
ATOM 1321 C C . GLY A 1 179 ? 15.996 -10.537 -6.047 1.00 93.69 179 GLY A C 1
ATOM 1322 O O . GLY A 1 179 ? 17.010 -10.641 -6.736 1.00 93.69 179 GLY A O 1
ATOM 1323 N N . VAL A 1 180 ? 15.216 -11.578 -5.748 1.00 93.56 180 VAL A N 1
ATOM 1324 C CA . VAL A 1 180 ? 15.448 -12.947 -6.229 1.00 93.56 180 VAL A CA 1
ATOM 1325 C C . VAL A 1 180 ? 15.342 -13.013 -7.751 1.00 93.56 180 VAL A C 1
ATOM 1327 O O . VAL A 1 180 ? 16.259 -13.496 -8.416 1.00 93.56 180 VAL A O 1
ATOM 1330 N N . ILE A 1 181 ? 14.263 -12.468 -8.322 1.00 94.00 181 ILE A N 1
ATOM 1331 C CA . ILE A 1 181 ? 14.013 -12.502 -9.772 1.00 94.00 181 ILE A CA 1
ATOM 1332 C C . ILE A 1 181 ? 15.107 -11.759 -10.558 1.00 94.00 181 ILE A C 1
ATOM 1334 O O . ILE A 1 181 ? 15.444 -12.140 -11.686 1.00 94.00 181 ILE A O 1
ATOM 1338 N N . ASN A 1 182 ? 15.690 -10.716 -9.966 1.00 93.00 182 ASN A N 1
ATOM 1339 C CA . ASN A 1 182 ? 16.753 -9.914 -10.572 1.00 93.00 182 ASN A CA 1
ATOM 1340 C C . ASN A 1 182 ? 18.172 -10.370 -10.185 1.00 93.00 182 ASN A C 1
ATOM 1342 O O . ASN A 1 182 ? 19.135 -9.726 -10.590 1.00 93.00 182 ASN A O 1
ATOM 1346 N N . GLY A 1 183 ? 18.317 -11.482 -9.454 1.00 91.88 183 GLY A N 1
ATOM 1347 C CA . GLY A 1 183 ? 19.610 -12.104 -9.143 1.00 91.88 183 GLY A CA 1
ATOM 1348 C C . GLY A 1 183 ? 20.438 -11.409 -8.062 1.00 91.88 183 GLY A C 1
ATOM 1349 O O . GLY A 1 183 ? 21.630 -11.679 -7.938 1.00 91.88 183 GLY A O 1
ATOM 1350 N N . LEU A 1 184 ? 19.826 -10.524 -7.272 1.00 92.38 184 LEU A N 1
ATOM 1351 C CA . LEU A 1 184 ? 20.490 -9.800 -6.183 1.00 92.38 184 LEU A CA 1
ATOM 1352 C C . LEU A 1 184 ? 20.691 -10.675 -4.942 1.00 92.38 184 LEU A C 1
ATOM 1354 O O . LEU A 1 184 ? 21.657 -10.492 -4.206 1.00 92.38 184 LEU A O 1
ATOM 1358 N N . VAL A 1 185 ? 19.777 -11.619 -4.711 1.00 91.88 185 VAL A N 1
ATOM 1359 C CA . VAL A 1 185 ? 19.814 -12.579 -3.602 1.00 91.88 185 VAL A CA 1
ATOM 1360 C C . VAL A 1 185 ? 19.309 -13.940 -4.080 1.00 91.88 185 VAL A C 1
ATOM 1362 O O . VAL A 1 185 ? 18.500 -14.021 -5.002 1.00 91.88 185 VAL A O 1
ATOM 1365 N N . ALA A 1 186 ? 19.777 -15.025 -3.462 1.00 89.56 186 ALA A N 1
ATOM 1366 C CA . ALA A 1 186 ? 19.275 -16.364 -3.762 1.00 89.56 186 ALA A CA 1
ATOM 1367 C C . ALA A 1 186 ? 17.888 -16.584 -3.138 1.00 89.56 186 ALA A C 1
ATOM 1369 O O . ALA A 1 186 ? 17.615 -16.092 -2.042 1.00 89.56 186 ALA A O 1
ATOM 1370 N N . ARG A 1 187 ? 17.029 -17.366 -3.801 1.00 87.62 187 ARG A N 1
ATOM 1371 C CA . ARG A 1 187 ? 15.745 -17.791 -3.229 1.00 87.62 187 ARG A CA 1
ATOM 1372 C C . ARG A 1 187 ? 15.995 -18.684 -2.010 1.00 87.62 187 ARG A C 1
ATOM 1374 O O . ARG A 1 187 ? 16.722 -19.668 -2.118 1.00 87.62 187 ARG A O 1
ATOM 1381 N N . LYS A 1 188 ? 15.361 -18.373 -0.877 1.00 85.06 188 LYS A N 1
ATOM 1382 C CA . LYS A 1 188 ? 15.396 -19.199 0.343 1.00 85.06 188 LYS A CA 1
ATOM 1383 C C . LYS A 1 188 ? 14.010 -19.748 0.662 1.00 85.06 188 LYS A C 1
ATOM 1385 O O . LYS A 1 188 ? 13.047 -18.983 0.686 1.00 85.06 188 LYS A O 1
ATOM 1390 N N . GLU A 1 189 ? 13.907 -21.056 0.902 1.00 75.06 189 GLU A N 1
ATOM 1391 C CA . GLU A 1 189 ? 12.623 -21.721 1.186 1.00 75.06 189 GLU A CA 1
ATOM 1392 C C . GLU A 1 189 ? 12.007 -21.283 2.521 1.00 75.06 189 GLU A C 1
ATOM 1394 O O . GLU A 1 189 ? 10.789 -21.161 2.625 1.00 75.06 189 GLU A O 1
ATOM 1399 N N . ASP A 1 190 ? 12.843 -20.993 3.519 1.00 70.69 190 ASP A N 1
ATOM 1400 C CA . ASP A 1 190 ? 12.430 -20.502 4.839 1.00 70.69 190 ASP A CA 1
ATOM 1401 C C . ASP A 1 190 ? 12.071 -19.003 4.853 1.00 70.69 190 ASP A C 1
ATOM 1403 O O . ASP A 1 190 ? 11.579 -18.493 5.857 1.00 70.69 190 ASP A O 1
ATOM 1407 N N . ALA A 1 191 ? 12.312 -18.296 3.741 1.00 70.62 191 ALA A N 1
ATOM 1408 C CA . ALA A 1 191 ? 12.183 -16.848 3.602 1.00 70.62 191 ALA A CA 1
ATOM 1409 C C . ALA A 1 191 ? 12.981 -16.024 4.643 1.00 70.62 191 ALA A C 1
ATOM 1411 O O . ALA A 1 191 ? 12.680 -14.846 4.860 1.00 70.62 191 ALA A O 1
ATOM 1412 N N . LEU A 1 192 ? 14.022 -16.599 5.257 1.00 75.94 192 LEU A N 1
ATOM 1413 C CA . LEU A 1 192 ? 14.863 -15.927 6.249 1.00 75.94 192 LEU A CA 1
ATOM 1414 C C . LEU A 1 192 ? 16.029 -15.197 5.567 1.00 75.94 192 LEU A C 1
ATOM 1416 O O . LEU A 1 192 ? 17.134 -15.716 5.372 1.00 75.94 192 LEU A O 1
ATOM 1420 N N . TYR A 1 193 ? 15.781 -13.942 5.201 1.00 78.50 193 TYR A N 1
ATOM 1421 C CA . TYR A 1 193 ? 16.801 -13.044 4.658 1.00 78.50 193 TYR A CA 1
ATOM 1422 C C . TYR A 1 193 ? 17.461 -12.223 5.768 1.00 78.50 193 TYR A C 1
ATOM 1424 O O . TYR A 1 193 ? 16.814 -11.746 6.700 1.00 78.50 193 TYR A O 1
ATOM 1432 N N . THR A 1 194 ? 18.773 -12.047 5.662 1.00 77.06 194 THR A N 1
ATOM 1433 C CA . THR A 1 194 ? 19.560 -11.205 6.564 1.00 77.06 194 THR A CA 1
ATOM 1434 C C . THR A 1 194 ? 19.259 -9.720 6.317 1.00 77.06 194 THR A C 1
ATOM 1436 O O . THR A 1 194 ? 18.901 -9.337 5.200 1.00 77.06 194 THR A O 1
ATOM 1439 N N . PRO A 1 195 ? 19.460 -8.835 7.312 1.00 73.75 195 PRO A N 1
ATOM 1440 C CA . PRO A 1 195 ? 19.286 -7.393 7.116 1.00 73.75 195 PRO A CA 1
ATOM 1441 C C . PRO A 1 195 ? 20.135 -6.824 5.971 1.00 73.75 195 PRO A C 1
ATOM 1443 O O . PRO A 1 195 ? 19.692 -5.927 5.261 1.00 73.75 195 PRO A O 1
ATOM 1446 N N . GLN A 1 196 ? 21.335 -7.372 5.759 1.00 74.75 196 GLN A N 1
ATOM 1447 C CA . GLN A 1 196 ? 22.221 -6.967 4.669 1.00 74.75 196 GLN A CA 1
ATOM 1448 C C . GLN A 1 196 ? 21.659 -7.349 3.293 1.00 74.75 196 GLN A C 1
ATOM 1450 O O . GLN A 1 196 ? 21.733 -6.550 2.363 1.00 74.75 196 GLN A O 1
ATOM 1455 N N . GLU A 1 197 ? 21.079 -8.543 3.155 1.00 79.88 197 GLU A N 1
ATOM 1456 C CA . GLU A 1 197 ? 20.398 -8.965 1.925 1.00 79.88 197 GLU A CA 1
ATOM 1457 C C . GLU A 1 197 ? 19.190 -8.066 1.627 1.00 79.88 197 GLU A C 1
ATOM 1459 O O . GLU A 1 197 ? 19.047 -7.587 0.503 1.00 79.88 197 GLU A O 1
ATOM 1464 N N . VAL A 1 198 ? 18.369 -7.762 2.640 1.00 78.06 198 VAL A N 1
ATOM 1465 C CA . VAL A 1 198 ? 17.223 -6.847 2.497 1.00 78.06 198 VAL A CA 1
ATOM 1466 C C . VAL A 1 198 ? 17.682 -5.456 2.047 1.00 78.06 198 VAL A C 1
ATOM 1468 O O . VAL A 1 198 ? 17.110 -4.893 1.113 1.00 78.06 198 VAL A O 1
ATOM 1471 N N . GLU A 1 199 ? 18.730 -4.909 2.667 1.00 72.69 199 GLU A N 1
ATOM 1472 C CA . GLU A 1 199 ? 19.245 -3.578 2.326 1.00 72.69 199 GLU A CA 1
ATOM 1473 C C . GLU A 1 199 ? 19.910 -3.541 0.942 1.00 72.69 199 GLU A C 1
ATOM 1475 O O . GLU A 1 199 ? 19.762 -2.561 0.212 1.00 72.69 199 GLU A O 1
ATOM 1480 N N . THR A 1 200 ? 20.574 -4.628 0.535 1.00 83.31 200 THR A N 1
ATOM 1481 C CA . THR A 1 200 ? 21.140 -4.778 -0.818 1.00 83.31 200 THR A CA 1
ATOM 1482 C C . THR A 1 200 ? 20.040 -4.699 -1.871 1.00 83.31 200 THR A C 1
ATOM 1484 O O . THR A 1 200 ? 20.139 -3.927 -2.827 1.00 83.31 200 THR A O 1
ATOM 1487 N N . VAL A 1 201 ? 18.958 -5.457 -1.671 1.00 85.81 201 VAL A N 1
ATOM 1488 C CA . VAL A 1 201 ? 17.809 -5.466 -2.582 1.00 85.81 201 VAL A CA 1
ATOM 1489 C C . VAL A 1 201 ? 17.133 -4.098 -2.621 1.00 85.81 201 VAL A C 1
ATOM 1491 O O . VAL A 1 201 ? 16.852 -3.582 -3.701 1.00 85.81 201 VAL A O 1
ATOM 1494 N N . ARG A 1 202 ? 16.925 -3.473 -1.458 1.00 78.56 202 ARG A N 1
ATOM 1495 C CA . ARG A 1 202 ? 16.335 -2.133 -1.348 1.00 78.56 202 ARG A CA 1
ATOM 1496 C C . ARG A 1 202 ? 17.168 -1.073 -2.068 1.00 78.56 202 ARG A C 1
ATOM 1498 O O . ARG A 1 202 ? 16.618 -0.281 -2.832 1.00 78.56 202 ARG A O 1
ATOM 1505 N N . THR A 1 203 ? 18.482 -1.071 -1.848 1.00 79.69 203 THR A N 1
ATOM 1506 C CA . THR A 1 203 ? 19.409 -0.122 -2.479 1.00 79.69 203 THR A CA 1
ATOM 1507 C C . THR A 1 203 ? 19.352 -0.254 -3.995 1.00 79.69 203 THR A C 1
ATOM 1509 O O . THR A 1 203 ? 19.170 0.744 -4.689 1.00 79.69 203 THR A O 1
ATOM 1512 N N . ALA A 1 204 ? 19.420 -1.484 -4.511 1.00 84.94 204 ALA A N 1
ATOM 1513 C CA . ALA A 1 204 ? 19.340 -1.746 -5.943 1.00 84.94 204 ALA A CA 1
ATOM 1514 C C . ALA A 1 204 ? 17.976 -1.351 -6.540 1.00 84.94 204 ALA A C 1
ATOM 1516 O O . ALA A 1 204 ? 17.926 -0.745 -7.610 1.00 84.94 204 ALA A O 1
ATOM 1517 N N . PHE A 1 205 ? 16.873 -1.631 -5.837 1.00 83.44 205 PHE A N 1
ATOM 1518 C CA . PHE A 1 205 ? 15.526 -1.240 -6.261 1.00 83.44 205 PHE A CA 1
ATOM 1519 C C . PHE A 1 205 ? 15.409 0.282 -6.418 1.00 83.44 205 PHE A C 1
ATOM 1521 O O . PHE A 1 205 ? 14.995 0.779 -7.469 1.00 83.44 205 PHE A O 1
ATOM 1528 N N . ASN A 1 206 ? 15.845 1.026 -5.400 1.00 73.25 206 ASN A N 1
ATOM 1529 C CA . ASN A 1 206 ? 15.808 2.487 -5.393 1.00 73.25 206 ASN A CA 1
ATOM 1530 C C . ASN A 1 206 ? 16.766 3.094 -6.420 1.00 73.25 206 ASN A C 1
ATOM 1532 O O . ASN A 1 206 ? 16.407 4.048 -7.108 1.00 73.25 206 ASN A O 1
ATOM 1536 N N . GLN A 1 207 ? 17.960 2.521 -6.575 1.00 80.81 207 GLN A N 1
ATOM 1537 C CA . GLN A 1 207 ? 18.907 2.940 -7.602 1.00 80.81 207 GLN A CA 1
ATOM 1538 C C . GLN A 1 207 ? 18.294 2.804 -9.000 1.00 80.81 207 GLN A C 1
ATOM 1540 O O . GLN A 1 207 ? 18.323 3.758 -9.773 1.00 80.81 207 GLN A O 1
ATOM 1545 N N . GLN A 1 208 ? 17.680 1.660 -9.310 1.00 80.56 208 GLN A N 1
ATOM 1546 C CA . GLN A 1 208 ? 17.058 1.447 -10.614 1.00 80.56 208 GLN A CA 1
ATOM 1547 C C . GLN A 1 208 ? 15.859 2.384 -10.852 1.00 80.56 208 GLN A C 1
ATOM 1549 O O . GLN A 1 208 ? 15.678 2.852 -11.975 1.00 80.56 208 GLN A O 1
ATOM 1554 N N . ILE A 1 209 ? 15.076 2.730 -9.819 1.00 71.31 209 ILE A N 1
ATOM 1555 C CA . ILE A 1 209 ? 14.026 3.763 -9.931 1.00 71.31 209 ILE A CA 1
ATOM 1556 C C . ILE A 1 209 ? 14.626 5.129 -10.257 1.00 71.31 209 ILE A C 1
ATOM 1558 O O . ILE A 1 209 ? 14.136 5.807 -11.162 1.00 71.31 209 ILE A O 1
ATOM 1562 N N . ASN A 1 210 ? 15.673 5.533 -9.538 1.00 69.75 210 ASN A N 1
ATOM 1563 C CA . ASN A 1 210 ? 16.308 6.834 -9.728 1.00 69.75 210 ASN A CA 1
ATOM 1564 C C . ASN A 1 210 ? 16.920 6.940 -11.127 1.00 69.75 210 ASN A C 1
ATOM 1566 O O . ASN A 1 210 ? 16.653 7.905 -11.836 1.00 69.75 210 ASN A O 1
ATOM 1570 N N . GLU A 1 211 ? 17.657 5.914 -11.566 1.00 76.94 211 GLU A N 1
ATOM 1571 C CA . GLU A 1 211 ? 18.238 5.871 -12.911 1.00 76.94 211 GLU A CA 1
ATOM 1572 C C . GLU A 1 211 ? 17.160 5.947 -13.999 1.00 76.94 211 GLU A C 1
ATOM 1574 O O . GLU A 1 211 ? 17.326 6.695 -14.959 1.00 76.94 211 GLU A O 1
ATOM 1579 N N . ARG A 1 212 ? 16.035 5.235 -13.844 1.00 73.44 212 ARG A N 1
ATOM 1580 C CA . ARG A 1 212 ? 14.907 5.297 -14.793 1.00 73.44 212 ARG A CA 1
ATOM 1581 C C . ARG A 1 212 ? 14.215 6.659 -14.790 1.00 73.44 212 ARG A C 1
ATOM 1583 O O . ARG A 1 212 ? 13.885 7.172 -15.854 1.00 73.44 212 ARG A O 1
ATOM 1590 N N . THR A 1 213 ? 14.032 7.263 -13.619 1.00 63.69 213 THR A N 1
ATOM 1591 C CA . THR A 1 213 ? 13.430 8.600 -13.487 1.00 63.69 213 THR A CA 1
ATOM 1592 C C . THR A 1 213 ? 14.297 9.647 -14.183 1.00 63.69 213 THR A C 1
ATOM 1594 O O . THR A 1 213 ? 13.816 10.356 -15.063 1.00 63.69 213 THR A O 1
ATOM 1597 N N . THR A 1 214 ? 15.599 9.667 -13.888 1.00 69.94 214 THR A N 1
ATOM 1598 C CA . THR A 1 214 ? 16.561 10.542 -14.570 1.00 69.94 214 THR A CA 1
ATOM 1599 C C . THR A 1 214 ? 16.615 10.255 -16.069 1.00 69.94 214 THR A C 1
ATOM 1601 O O . THR A 1 214 ? 16.623 11.179 -16.874 1.00 69.94 214 THR A O 1
ATOM 1604 N N . ALA A 1 215 ? 16.609 8.987 -16.486 1.00 68.38 215 ALA A N 1
ATOM 1605 C CA . ALA A 1 215 ? 16.602 8.639 -17.903 1.00 68.38 215 ALA A CA 1
ATOM 1606 C C . ALA A 1 215 ? 15.355 9.158 -18.629 1.00 68.38 215 ALA A C 1
ATOM 1608 O O . ALA A 1 215 ? 15.477 9.636 -19.754 1.00 68.38 215 ALA A O 1
ATOM 1609 N N . SER A 1 216 ? 14.183 9.123 -17.988 1.00 62.78 216 SER A N 1
ATOM 1610 C CA . SER A 1 216 ? 12.956 9.704 -18.538 1.00 62.78 216 SER A CA 1
ATOM 1611 C C . SER A 1 216 ? 13.081 11.214 -18.758 1.00 62.78 216 SER A C 1
ATOM 1613 O O . SER A 1 216 ? 12.636 11.715 -19.788 1.00 62.78 216 SER A O 1
ATOM 1615 N N . GLU A 1 217 ? 13.697 11.945 -17.825 1.00 59.22 217 GLU A N 1
ATOM 1616 C CA . GLU A 1 217 ? 13.956 13.385 -17.974 1.00 59.22 217 GLU A CA 1
ATOM 1617 C C . GLU A 1 217 ? 14.938 13.661 -19.120 1.00 59.22 217 GLU A C 1
ATOM 1619 O O . GLU A 1 217 ? 14.707 14.538 -19.952 1.00 59.22 217 GLU A O 1
ATOM 1624 N N . LEU A 1 218 ? 16.011 12.870 -19.201 1.00 66.62 218 LEU A N 1
ATOM 1625 C CA . LEU A 1 218 ? 17.055 13.011 -20.215 1.00 66.62 218 LEU A CA 1
ATOM 1626 C C . LEU A 1 218 ? 16.568 12.669 -21.632 1.00 66.62 218 LEU A C 1
ATOM 1628 O O . LEU A 1 218 ? 16.994 13.310 -22.591 1.00 66.62 218 LEU A O 1
ATOM 1632 N N . LEU A 1 219 ? 15.647 11.709 -21.776 1.00 63.59 219 LEU A N 1
ATOM 1633 C CA . LEU A 1 219 ? 14.980 11.408 -23.051 1.00 63.59 219 LEU A CA 1
ATOM 1634 C C . LEU A 1 219 ? 14.099 12.570 -23.538 1.00 63.59 219 LEU A C 1
ATOM 1636 O O . LEU A 1 219 ? 13.892 12.721 -24.740 1.00 63.59 219 LEU A O 1
ATOM 1640 N N . GLY A 1 220 ? 13.616 13.413 -22.620 1.00 54.44 220 GLY A N 1
ATOM 1641 C CA . GLY A 1 220 ? 12.856 14.625 -22.924 1.00 54.44 220 GLY A CA 1
ATOM 1642 C C . GLY A 1 220 ? 13.708 15.833 -23.331 1.00 54.44 220 GLY A C 1
ATOM 1643 O O . GLY A 1 220 ? 13.143 16.900 -23.591 1.00 54.44 220 GLY A O 1
ATOM 1644 N N . ALA A 1 221 ? 15.041 15.706 -23.380 1.00 60.34 221 ALA A N 1
ATOM 1645 C CA . ALA A 1 221 ? 15.935 16.803 -23.736 1.00 60.34 221 ALA A CA 1
ATOM 1646 C C . ALA A 1 221 ? 15.606 17.355 -25.133 1.00 60.34 221 ALA A C 1
ATOM 1648 O O . ALA A 1 221 ? 15.654 16.653 -26.145 1.00 60.34 221 ALA A O 1
ATOM 1649 N N . SER A 1 222 ? 15.271 18.645 -25.202 1.00 60.62 222 SER A N 1
ATOM 1650 C CA . SER A 1 222 ? 14.970 19.299 -26.472 1.00 60.62 222 SER A CA 1
ATOM 1651 C C . SER A 1 222 ? 16.245 19.518 -27.279 1.00 60.62 222 SER A C 1
ATOM 1653 O O . SER A 1 222 ? 17.165 20.184 -26.806 1.00 60.62 222 SER A O 1
ATOM 1655 N N . ILE A 1 223 ? 16.263 19.050 -28.527 1.00 64.69 223 ILE A N 1
ATOM 1656 C CA . ILE A 1 223 ? 17.307 19.427 -29.484 1.00 64.69 223 ILE A CA 1
ATOM 1657 C C . ILE A 1 223 ? 17.213 20.942 -29.739 1.00 64.69 223 ILE A C 1
ATOM 16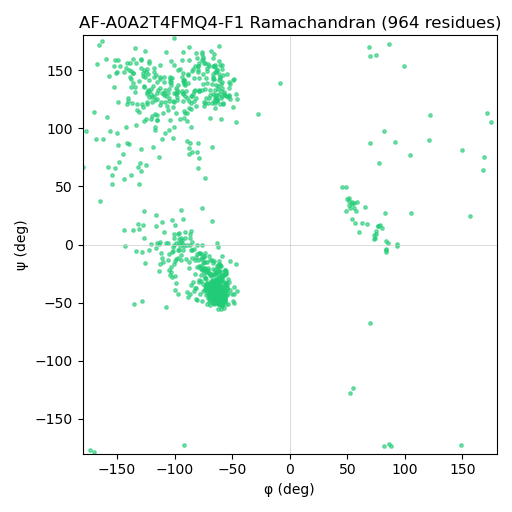59 O O . ILE A 1 223 ? 16.129 21.427 -30.094 1.00 64.69 223 ILE A O 1
ATOM 1663 N N . PRO A 1 224 ? 18.304 21.711 -29.554 1.00 66.00 224 PRO A N 1
ATOM 1664 C CA . PRO A 1 224 ? 18.274 23.157 -29.725 1.00 66.00 224 PRO A CA 1
ATOM 1665 C C . PRO A 1 224 ? 17.983 23.539 -31.177 1.00 66.00 224 PRO A C 1
ATOM 1667 O O . PRO A 1 224 ? 18.308 22.817 -32.117 1.00 66.00 224 PRO A O 1
ATOM 1670 N N . SER A 1 225 ? 17.398 24.719 -31.377 1.00 72.25 225 SER A N 1
ATOM 1671 C CA . SER A 1 225 ? 17.192 25.279 -32.712 1.00 72.25 225 SER A CA 1
ATOM 1672 C C . SER A 1 225 ? 18.178 26.411 -32.954 1.00 72.25 225 SER A C 1
ATOM 1674 O O . SER A 1 225 ? 18.079 27.465 -32.324 1.00 72.25 225 SER A O 1
ATOM 1676 N N . ARG A 1 226 ? 19.081 26.237 -33.928 1.00 75.75 226 ARG A N 1
ATOM 1677 C CA . ARG A 1 226 ? 20.008 27.303 -34.338 1.00 75.75 226 ARG A CA 1
ATOM 1678 C C . ARG A 1 226 ? 19.270 28.588 -34.732 1.00 75.75 226 ARG A C 1
ATOM 1680 O O . ARG A 1 226 ? 19.711 29.676 -34.376 1.00 75.75 226 ARG A O 1
ATOM 1687 N N . LYS A 1 227 ? 18.122 28.461 -35.414 1.00 78.50 227 LYS A N 1
ATOM 1688 C CA . LYS A 1 227 ? 17.244 29.590 -35.768 1.00 78.50 227 LYS A CA 1
ATOM 1689 C C . LYS A 1 227 ? 16.725 30.311 -34.520 1.00 78.50 227 LYS A C 1
ATOM 1691 O O . LYS A 1 227 ? 16.786 31.534 -34.470 1.00 78.50 227 LYS A O 1
ATOM 1696 N N . ALA A 1 228 ? 16.224 29.575 -33.525 1.00 75.31 228 ALA A N 1
ATOM 1697 C CA . ALA A 1 228 ? 15.702 30.178 -32.298 1.00 75.31 228 ALA A CA 1
ATOM 1698 C C . ALA A 1 228 ? 16.797 30.927 -31.522 1.00 75.31 228 ALA A C 1
ATOM 1700 O O . ALA A 1 228 ? 16.588 32.080 -31.156 1.00 75.31 228 ALA A O 1
ATOM 1701 N N . ILE A 1 229 ? 17.980 30.317 -31.376 1.00 79.00 229 ILE A N 1
ATOM 1702 C CA . ILE A 1 229 ? 19.151 30.946 -30.742 1.00 79.00 229 ILE A CA 1
ATOM 1703 C C . ILE A 1 229 ? 19.542 32.224 -31.494 1.00 79.00 229 ILE A C 1
ATOM 1705 O O . ILE A 1 229 ? 19.764 33.267 -30.886 1.00 79.00 229 ILE A O 1
ATOM 1709 N N . ALA A 1 230 ? 19.590 32.173 -32.829 1.00 85.69 230 ALA A N 1
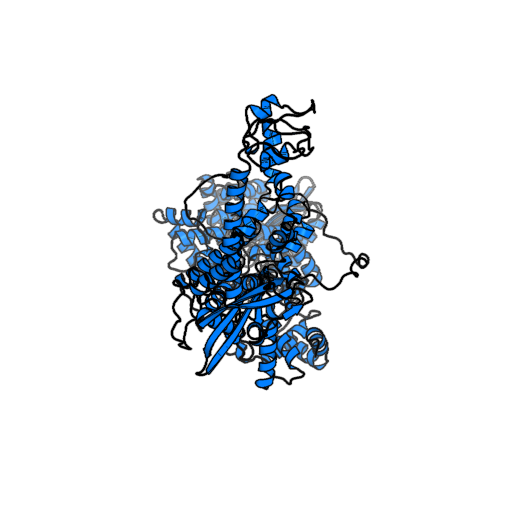ATOM 1710 C CA . ALA A 1 230 ? 19.911 33.337 -33.649 1.00 85.69 230 ALA A CA 1
ATOM 1711 C C . ALA A 1 230 ? 18.909 34.484 -33.456 1.00 85.69 230 ALA A C 1
ATOM 1713 O O . ALA A 1 230 ? 19.323 35.623 -33.252 1.00 85.69 230 ALA A O 1
ATOM 1714 N N . LEU A 1 231 ? 17.606 34.190 -33.480 1.00 84.81 231 LEU A N 1
ATOM 1715 C CA . LEU A 1 231 ? 16.557 35.185 -33.245 1.00 84.81 231 LEU A CA 1
ATOM 1716 C C . LEU A 1 231 ? 16.647 35.791 -31.843 1.00 84.81 231 LEU A C 1
ATOM 1718 O O . LEU A 1 231 ? 16.507 37.002 -31.695 1.00 84.81 231 LEU A O 1
ATOM 1722 N N . GLU A 1 232 ? 16.902 34.975 -30.823 1.00 86.69 232 GLU A N 1
ATOM 1723 C CA . GLU A 1 232 ? 17.061 35.447 -29.449 1.00 86.69 232 GLU A CA 1
ATOM 1724 C C . GLU A 1 232 ? 18.263 36.392 -29.314 1.00 86.69 232 GLU A C 1
ATOM 1726 O O . GLU A 1 232 ? 18.124 37.493 -28.781 1.00 86.69 232 GLU A O 1
ATOM 1731 N N . LYS A 1 233 ? 19.421 36.030 -29.880 1.00 88.44 233 LYS A N 1
ATOM 1732 C CA . LYS A 1 233 ? 20.613 36.895 -29.888 1.00 88.44 233 LYS A CA 1
ATOM 1733 C C . LYS A 1 233 ? 20.389 38.198 -30.645 1.00 88.44 233 LYS A C 1
ATOM 1735 O O . LYS A 1 233 ? 20.846 39.249 -30.204 1.00 88.44 233 LYS A O 1
ATOM 1740 N N . LEU A 1 234 ? 19.687 38.142 -31.776 1.00 89.38 234 LEU A N 1
ATOM 1741 C CA . LEU A 1 234 ? 19.347 39.327 -32.560 1.00 89.38 234 LEU A CA 1
ATOM 1742 C C . LEU A 1 234 ? 18.446 40.280 -31.767 1.00 89.38 234 LEU A C 1
ATOM 1744 O O . LEU A 1 234 ? 18.722 41.477 -31.731 1.00 89.38 234 LEU A O 1
ATOM 1748 N N . LYS A 1 235 ? 17.434 39.753 -31.068 1.00 89.25 235 LYS A N 1
ATOM 1749 C CA . LYS A 1 235 ? 16.575 40.537 -30.168 1.00 89.25 235 LYS A CA 1
ATOM 1750 C C . LYS A 1 235 ? 17.353 41.157 -29.011 1.00 89.25 235 LYS A C 1
ATOM 1752 O O . LYS A 1 235 ? 17.181 42.337 -28.728 1.00 89.25 235 LYS A O 1
ATOM 1757 N N . GLN A 1 236 ? 18.223 40.382 -28.361 1.00 87.81 236 GLN A N 1
ATOM 1758 C CA . GLN A 1 236 ? 19.056 40.869 -27.256 1.00 87.81 236 GLN A CA 1
ATOM 1759 C C . GLN A 1 236 ? 19.990 42.003 -27.699 1.00 87.81 236 GLN A C 1
ATOM 1761 O O . GLN A 1 236 ? 20.190 42.962 -26.958 1.00 87.81 236 GLN A O 1
ATOM 1766 N N . GLN A 1 237 ? 20.557 41.902 -28.904 1.00 87.75 237 GLN A N 1
ATOM 1767 C CA . GLN A 1 237 ? 21.561 42.845 -29.393 1.00 87.75 237 GLN A CA 1
ATOM 1768 C C . GLN A 1 237 ? 20.959 44.097 -30.048 1.00 87.75 237 GLN A C 1
ATOM 1770 O O . GLN A 1 237 ? 21.548 45.172 -29.936 1.00 87.75 237 GLN A O 1
ATOM 1775 N N . PHE A 1 238 ? 19.827 43.968 -30.747 1.00 87.62 238 PHE A N 1
ATOM 1776 C CA . PHE A 1 238 ? 19.260 45.035 -31.581 1.00 87.62 238 PHE A CA 1
ATOM 1777 C C . PHE A 1 238 ? 17.838 45.468 -31.176 1.00 87.62 238 PHE A C 1
ATOM 1779 O O . PHE A 1 238 ? 17.290 46.378 -31.794 1.00 87.62 238 PHE A O 1
ATOM 1786 N N . GLY A 1 239 ? 17.254 44.868 -30.134 1.00 84.19 239 GLY A N 1
ATOM 1787 C CA . GLY A 1 239 ? 15.893 45.148 -29.666 1.00 84.19 239 GLY A CA 1
ATOM 1788 C C . GLY A 1 239 ? 14.814 44.333 -30.388 1.00 84.19 239 GLY A C 1
ATOM 1789 O O . GLY A 1 239 ? 15.082 43.612 -31.345 1.00 84.19 239 GLY A O 1
ATOM 1790 N N . GLU A 1 240 ? 13.569 44.416 -29.922 1.00 85.19 240 GLU A N 1
ATOM 1791 C CA . GLU A 1 240 ? 12.430 43.764 -30.584 1.00 85.19 240 GLU A CA 1
ATOM 1792 C C . GLU A 1 240 ? 11.810 44.658 -31.677 1.00 85.19 240 GLU A C 1
ATOM 1794 O O . GLU A 1 240 ? 11.977 45.874 -31.669 1.00 85.19 240 GLU A O 1
ATOM 1799 N N . GLY A 1 241 ? 11.077 44.063 -32.628 1.00 81.00 241 GLY A N 1
ATOM 1800 C CA . GLY A 1 241 ? 10.342 44.799 -33.673 1.00 81.00 241 GLY A CA 1
ATOM 1801 C C . GLY A 1 241 ? 11.091 45.023 -34.993 1.00 81.00 241 GLY A C 1
ATOM 1802 O O . GLY A 1 241 ? 10.513 45.565 -35.933 1.00 81.00 241 GLY A O 1
ATOM 1803 N N . LEU A 1 242 ? 12.343 44.570 -35.101 1.00 87.62 242 LEU A N 1
ATOM 1804 C CA . LEU A 1 242 ? 13.086 44.563 -36.363 1.00 87.62 242 LEU A CA 1
ATOM 1805 C C . LEU A 1 242 ? 12.682 43.375 -37.254 1.00 87.62 242 LEU A C 1
ATOM 1807 O O . LEU A 1 242 ? 12.376 42.293 -36.740 1.00 87.62 242 LEU A O 1
ATOM 1811 N N . PRO A 1 243 ? 12.723 43.524 -38.591 1.00 89.62 243 PRO A N 1
ATOM 1812 C CA . PRO A 1 243 ? 12.335 42.469 -39.521 1.00 89.62 243 PRO A CA 1
ATOM 1813 C C . PRO A 1 243 ? 13.463 41.432 -39.701 1.00 89.62 243 PRO A C 1
ATOM 1815 O O . PRO A 1 243 ? 14.042 41.286 -40.775 1.00 89.62 243 PRO A O 1
ATOM 1818 N N . PHE A 1 244 ? 13.792 40.694 -38.634 1.00 90.19 244 PHE A N 1
ATOM 1819 C CA . PHE A 1 244 ? 14.963 39.805 -38.575 1.00 90.19 244 PHE A CA 1
ATOM 1820 C C . PHE A 1 244 ? 15.009 38.715 -39.653 1.00 90.19 244 PHE A C 1
ATOM 1822 O O . PHE A 1 244 ? 16.098 38.269 -40.014 1.00 90.19 244 PHE A O 1
ATOM 1829 N N . GLU A 1 245 ? 13.851 38.285 -40.156 1.00 89.38 245 GLU A N 1
ATOM 1830 C CA . GLU A 1 245 ? 13.729 37.240 -41.180 1.00 89.38 245 GLU A CA 1
ATOM 1831 C C . GLU A 1 245 ? 13.574 37.803 -42.607 1.00 89.38 245 GLU A C 1
ATOM 1833 O O . GLU A 1 245 ? 13.701 37.051 -43.575 1.00 89.38 245 GLU A O 1
ATOM 1838 N N . GLU A 1 246 ? 13.334 39.111 -42.776 1.00 90.44 246 GLU A N 1
ATOM 1839 C CA . GLU A 1 246 ? 13.205 39.718 -44.107 1.00 90.44 246 GLU A CA 1
ATOM 1840 C C . GLU A 1 246 ? 14.577 39.823 -44.791 1.00 90.44 246 GLU A C 1
ATOM 1842 O O . GLU A 1 246 ? 15.568 40.268 -44.204 1.00 90.44 246 GLU A O 1
ATOM 1847 N N . LYS A 1 247 ? 14.645 39.427 -46.067 1.00 90.56 247 LYS A N 1
ATOM 1848 C CA . LYS A 1 247 ? 15.888 39.416 -46.853 1.00 90.56 247 LYS A CA 1
ATOM 1849 C C . LYS A 1 247 ? 16.226 40.813 -47.382 1.00 90.56 247 LYS A C 1
ATOM 1851 O O . LYS A 1 247 ? 15.965 41.129 -48.543 1.00 90.56 247 LYS A O 1
ATOM 1856 N N . CYS A 1 248 ? 16.799 41.647 -46.523 1.00 90.25 248 CYS A N 1
ATOM 1857 C CA . CYS A 1 248 ? 17.141 43.047 -46.798 1.00 90.25 248 CYS A CA 1
ATOM 1858 C C . CYS A 1 248 ? 18.657 43.327 -46.877 1.00 90.25 248 CYS A C 1
ATOM 1860 O O . CYS A 1 248 ? 19.051 44.386 -47.361 1.00 90.25 248 CYS A O 1
ATOM 1862 N N . LEU A 1 249 ? 19.513 42.384 -46.473 1.00 88.56 249 LEU A N 1
ATOM 1863 C CA . LEU A 1 249 ? 20.968 42.542 -46.438 1.00 88.56 249 LEU A CA 1
ATOM 1864 C C . LEU A 1 249 ? 21.646 42.037 -47.718 1.00 88.56 249 LEU A C 1
ATOM 1866 O O . LEU A 1 249 ? 21.271 41.006 -48.271 1.00 88.56 249 LEU A O 1
ATOM 1870 N N . THR A 1 250 ? 22.706 42.714 -48.153 1.00 88.06 250 THR A N 1
ATOM 1871 C CA . THR A 1 250 ? 23.647 42.235 -49.185 1.00 88.06 250 THR A CA 1
ATOM 1872 C C . THR A 1 250 ? 25.084 42.520 -48.750 1.00 88.06 250 THR A C 1
ATOM 1874 O O . THR A 1 250 ? 25.317 43.369 -47.891 1.00 88.06 250 THR A O 1
ATOM 1877 N N . THR A 1 251 ? 26.068 41.818 -49.308 1.00 85.00 251 THR A N 1
ATOM 1878 C CA . THR A 1 251 ? 27.485 42.031 -48.963 1.00 85.00 251 THR A CA 1
ATOM 1879 C C . THR A 1 251 ? 28.138 43.105 -49.833 1.00 85.00 251 THR A C 1
ATOM 1881 O O . THR A 1 251 ? 27.845 43.203 -51.026 1.00 85.00 251 THR A O 1
ATOM 1884 N N . VAL A 1 252 ? 29.071 43.869 -49.261 1.00 76.31 252 VAL A N 1
ATOM 1885 C CA . VAL A 1 252 ? 29.943 44.814 -49.981 1.00 76.31 252 VAL A CA 1
ATOM 1886 C C . VAL A 1 252 ? 31.394 44.398 -49.784 1.00 76.31 252 VAL A C 1
ATOM 1888 O O . VAL A 1 252 ? 31.924 44.503 -48.678 1.00 76.31 252 VAL A O 1
ATOM 1891 N N . SER A 1 253 ? 32.047 43.917 -50.841 1.00 71.94 253 SER A N 1
ATOM 1892 C CA . SER A 1 253 ? 33.473 43.588 -50.811 1.00 71.94 253 SER A CA 1
ATOM 1893 C C . SER A 1 253 ? 34.080 43.614 -52.212 1.00 71.94 253 SER A C 1
ATOM 1895 O O . SER A 1 253 ? 33.424 43.194 -53.161 1.00 71.94 253 SER A O 1
ATOM 1897 N N . ASP A 1 254 ? 35.337 44.052 -52.316 1.00 64.12 254 ASP A N 1
ATOM 1898 C CA . ASP A 1 254 ? 36.148 43.940 -53.541 1.00 64.12 254 ASP A CA 1
ATOM 1899 C C . ASP A 1 254 ? 36.749 42.528 -53.704 1.00 64.12 254 ASP A C 1
ATOM 1901 O O . ASP A 1 254 ? 37.237 42.153 -54.770 1.00 64.12 254 ASP A O 1
ATOM 1905 N N . ASP A 1 255 ? 36.696 41.720 -52.641 1.00 71.69 255 ASP A N 1
ATOM 1906 C CA . ASP A 1 255 ? 37.106 40.322 -52.624 1.00 71.69 255 ASP A CA 1
ATOM 1907 C C . ASP A 1 255 ? 35.917 39.434 -53.012 1.00 71.69 255 ASP A C 1
ATOM 1909 O O . ASP A 1 255 ? 34.997 39.210 -52.218 1.00 71.69 255 ASP A O 1
ATOM 1913 N N . LYS A 1 256 ? 35.953 38.892 -54.238 1.00 66.19 256 LYS A N 1
ATOM 1914 C CA . LYS A 1 256 ? 34.909 37.996 -54.766 1.00 66.19 256 LYS A CA 1
ATOM 1915 C C . LYS A 1 256 ? 34.644 36.783 -53.868 1.00 66.19 256 LYS A C 1
ATOM 1917 O O . LYS A 1 256 ? 33.547 36.242 -53.916 1.00 66.19 256 LYS A O 1
ATOM 1922 N N . SER A 1 257 ? 35.603 36.360 -53.039 1.00 62.56 257 SER A N 1
ATOM 1923 C CA . SER A 1 257 ? 35.417 35.234 -52.112 1.00 62.56 257 SER A CA 1
ATOM 1924 C C . SER A 1 257 ? 34.536 35.566 -50.897 1.00 62.56 257 SER A C 1
ATOM 1926 O O . SER A 1 257 ? 34.053 34.657 -50.223 1.00 62.56 257 SER A O 1
ATOM 1928 N N . LYS A 1 258 ? 34.294 36.858 -50.627 1.00 67.38 258 LYS A N 1
ATOM 1929 C CA . LYS A 1 258 ? 33.452 37.370 -49.528 1.00 67.38 258 LYS A CA 1
ATOM 1930 C C . LYS A 1 258 ? 32.120 37.945 -50.007 1.00 67.38 258 LYS A C 1
ATOM 1932 O O . LYS A 1 258 ? 31.345 38.449 -49.192 1.00 67.38 258 LYS A O 1
ATOM 1937 N N . GLN A 1 259 ? 31.866 37.893 -51.312 1.00 76.62 259 GLN A N 1
ATOM 1938 C CA . GLN A 1 259 ? 30.621 38.341 -51.911 1.00 76.62 259 GLN A CA 1
ATOM 1939 C C . GLN A 1 259 ? 29.612 37.192 -51.909 1.00 76.62 259 GLN A C 1
ATOM 1941 O O . GLN A 1 259 ? 29.856 36.145 -52.503 1.00 76.62 259 GLN A O 1
ATOM 1946 N N . LEU A 1 260 ? 28.501 37.377 -51.197 1.00 79.31 260 LEU A N 1
ATOM 1947 C CA . LEU A 1 260 ? 27.400 36.421 -51.180 1.00 79.31 260 LEU A CA 1
ATOM 1948 C C . LEU A 1 260 ? 26.367 36.773 -52.253 1.00 79.31 260 LEU A C 1
ATOM 1950 O O . LEU A 1 260 ? 26.058 37.949 -52.467 1.00 79.31 260 LEU A O 1
ATOM 1954 N N . ASP A 1 261 ? 25.818 35.744 -52.896 1.00 78.19 261 ASP A N 1
ATOM 1955 C CA . ASP A 1 261 ? 24.832 35.894 -53.960 1.00 78.19 261 ASP A CA 1
ATOM 1956 C C . ASP A 1 261 ? 23.416 36.113 -53.404 1.00 78.19 261 ASP A C 1
ATOM 1958 O O . ASP A 1 261 ? 22.867 35.297 -52.661 1.00 78.19 261 ASP A O 1
ATOM 1962 N N . GLY A 1 262 ? 22.771 37.191 -53.854 1.00 82.19 262 GLY A N 1
ATOM 1963 C CA . GLY A 1 262 ? 21.386 37.519 -53.509 1.00 82.19 262 GLY A CA 1
ATOM 1964 C C . GLY A 1 262 ? 21.226 38.316 -52.209 1.00 82.19 262 GLY A C 1
ATOM 1965 O O . GLY A 1 262 ? 22.182 38.843 -51.643 1.00 82.19 262 GLY A O 1
ATOM 1966 N N . LYS A 1 263 ? 19.968 38.473 -51.772 1.00 86.44 263 LYS A N 1
ATOM 1967 C CA . LYS A 1 263 ? 19.626 39.142 -50.507 1.00 86.44 263 LYS A CA 1
ATOM 1968 C C . LYS A 1 263 ? 19.532 38.127 -49.366 1.00 86.44 263 LYS A C 1
ATOM 1970 O O . LYS A 1 263 ? 18.968 37.048 -49.541 1.00 86.44 263 LYS A O 1
ATOM 1975 N N . HIS A 1 264 ? 20.005 38.519 -48.189 1.00 89.06 264 HIS A N 1
ATOM 1976 C CA . HIS A 1 264 ? 20.022 37.734 -46.955 1.00 89.06 264 HIS A CA 1
ATOM 1977 C C . HIS A 1 264 ? 19.276 38.463 -45.836 1.00 89.06 264 HIS A C 1
ATOM 1979 O O . HIS A 1 264 ? 19.095 39.678 -45.878 1.00 89.06 264 HIS A O 1
ATOM 1985 N N . SER A 1 265 ? 18.824 37.722 -44.834 1.00 90.31 265 SER A N 1
ATOM 1986 C CA . SER A 1 265 ? 18.204 38.280 -43.628 1.00 90.31 265 SER A CA 1
ATOM 1987 C C . SER A 1 265 ? 19.224 38.501 -42.502 1.00 90.31 265 SER A C 1
ATOM 1989 O O . SER A 1 265 ? 20.330 37.953 -42.533 1.00 90.31 265 SER A O 1
ATOM 1991 N N . MET A 1 266 ? 18.857 39.271 -41.469 1.00 89.12 266 MET A N 1
ATOM 1992 C CA . MET A 1 266 ? 19.669 39.362 -40.241 1.00 89.12 266 MET A CA 1
ATOM 1993 C C . MET A 1 266 ? 19.795 37.990 -39.559 1.00 89.12 266 MET A C 1
ATOM 1995 O O . MET A 1 266 ? 20.837 37.675 -38.983 1.00 89.12 266 MET A O 1
ATOM 1999 N N . LEU A 1 267 ? 18.758 37.155 -39.672 1.00 86.94 267 LEU A N 1
ATOM 2000 C CA . LEU A 1 267 ? 18.768 35.762 -39.242 1.00 86.94 267 LEU A CA 1
ATOM 2001 C C . LEU A 1 267 ? 19.816 34.932 -39.997 1.00 86.94 267 LEU A C 1
ATOM 2003 O O . LEU A 1 267 ? 20.605 34.234 -39.361 1.00 86.94 267 LEU A O 1
ATOM 2007 N N . ASP A 1 268 ? 19.869 35.040 -41.329 1.00 85.69 268 ASP A N 1
ATOM 2008 C CA . ASP A 1 268 ? 20.888 34.362 -42.140 1.00 85.69 268 ASP A CA 1
ATOM 2009 C C . ASP A 1 268 ? 22.292 34.784 -41.697 1.00 85.69 268 ASP A C 1
ATOM 2011 O O . ASP A 1 268 ? 23.144 33.932 -41.458 1.00 85.69 268 ASP A O 1
ATOM 2015 N N . MET A 1 269 ? 22.530 36.090 -41.541 1.00 87.06 269 MET A N 1
ATOM 2016 C CA . MET A 1 269 ? 23.805 36.628 -41.056 1.00 87.06 269 MET A CA 1
ATOM 2017 C C . MET A 1 269 ? 24.212 35.992 -39.720 1.00 87.06 269 MET A C 1
ATOM 2019 O O . MET A 1 269 ? 25.333 35.495 -39.581 1.00 87.06 269 MET A O 1
ATOM 2023 N N . ALA A 1 270 ? 23.297 35.988 -38.748 1.00 87.31 270 ALA A N 1
ATOM 2024 C CA . ALA A 1 270 ? 23.539 35.454 -37.414 1.00 87.31 270 ALA A CA 1
ATOM 2025 C C . ALA A 1 270 ? 23.847 33.946 -37.435 1.00 87.31 270 ALA A C 1
ATOM 2027 O O . ALA A 1 270 ? 24.769 33.501 -36.752 1.00 87.31 270 ALA A O 1
ATOM 2028 N N . MET A 1 271 ? 23.118 33.168 -38.242 1.00 83.31 271 MET A N 1
ATOM 2029 C CA . MET A 1 271 ? 23.316 31.721 -38.385 1.00 83.31 271 MET A CA 1
ATOM 2030 C C . MET A 1 271 ? 24.589 31.364 -39.169 1.00 83.31 271 MET A C 1
ATOM 2032 O O . MET A 1 271 ? 25.259 30.387 -38.835 1.00 83.31 271 MET A O 1
ATOM 2036 N N . MET A 1 272 ? 24.955 32.147 -40.189 1.00 83.44 272 MET A N 1
ATOM 2037 C CA . MET A 1 272 ? 26.182 31.933 -40.967 1.00 83.44 272 MET A CA 1
ATOM 2038 C C . MET A 1 272 ? 27.437 32.226 -40.137 1.00 83.44 272 MET A C 1
ATOM 2040 O O . MET A 1 272 ? 28.446 31.541 -40.288 1.00 83.44 272 MET A O 1
ATOM 2044 N N . GLY A 1 273 ? 27.394 33.230 -39.251 1.00 78.88 273 GLY A N 1
ATOM 2045 C CA . GLY A 1 273 ? 28.532 33.595 -38.396 1.00 78.88 273 GLY A CA 1
ATOM 2046 C C . GLY A 1 273 ? 29.773 34.071 -39.168 1.00 78.88 273 GLY A C 1
ATOM 2047 O O . GLY A 1 273 ? 30.885 34.053 -38.636 1.00 78.88 273 GLY A O 1
ATOM 2048 N N . ILE A 1 274 ? 29.593 34.472 -40.428 1.00 76.25 274 ILE A N 1
ATOM 2049 C CA . ILE A 1 274 ? 30.651 34.949 -41.322 1.00 76.25 274 ILE A CA 1
ATOM 2050 C C . ILE A 1 274 ? 31.013 36.405 -41.023 1.00 76.25 274 ILE A C 1
ATOM 2052 O O . ILE A 1 274 ? 30.177 37.196 -40.597 1.00 76.25 274 ILE A O 1
ATOM 2056 N N . ASN A 1 275 ? 32.270 36.772 -41.276 1.00 76.12 275 ASN A N 1
ATOM 2057 C CA . ASN A 1 275 ? 32.739 38.145 -41.105 1.00 76.12 275 ASN A CA 1
ATOM 2058 C C . ASN A 1 275 ? 32.816 38.853 -42.462 1.00 76.12 275 ASN A C 1
ATOM 2060 O O . ASN A 1 275 ? 33.829 38.763 -43.158 1.00 76.12 275 ASN A O 1
ATOM 2064 N N . VAL A 1 276 ? 31.729 39.523 -42.836 1.00 80.81 276 VAL A N 1
ATOM 2065 C CA . VAL A 1 276 ? 31.593 40.290 -44.081 1.00 80.81 276 VAL A CA 1
ATOM 2066 C C . VAL A 1 276 ? 30.971 41.648 -43.774 1.00 80.81 276 VAL A C 1
ATOM 2068 O O . VAL A 1 276 ? 30.281 41.801 -42.769 1.00 80.81 276 VAL A O 1
ATOM 2071 N N . ARG A 1 277 ? 31.211 42.636 -44.640 1.00 85.88 277 ARG A N 1
ATOM 2072 C CA . ARG A 1 277 ? 30.587 43.954 -44.516 1.00 85.88 277 ARG A CA 1
ATOM 2073 C C . ARG A 1 277 ? 29.218 43.932 -45.189 1.00 85.88 277 ARG A C 1
ATOM 2075 O O . ARG A 1 277 ? 29.119 43.654 -46.386 1.00 85.88 277 ARG A O 1
ATOM 2082 N N . TRP A 1 278 ? 28.179 44.232 -44.425 1.00 88.56 278 TRP A N 1
ATOM 2083 C CA . TRP A 1 278 ? 26.793 44.248 -44.881 1.00 88.56 278 TRP A CA 1
ATOM 2084 C C . TRP A 1 278 ? 26.373 45.645 -45.343 1.00 88.56 278 TRP A C 1
ATOM 2086 O O . TRP A 1 278 ? 26.810 46.651 -44.782 1.00 88.56 278 TRP A O 1
ATOM 2096 N N . LYS A 1 279 ? 25.479 45.703 -46.333 1.00 89.81 279 LYS A N 1
ATOM 2097 C CA . LYS A 1 279 ? 24.683 46.883 -46.699 1.00 89.81 279 LYS A CA 1
ATOM 2098 C C . LYS A 1 279 ? 23.201 46.521 -46.790 1.00 89.81 279 LYS A C 1
ATOM 2100 O O . LYS A 1 279 ? 22.854 45.359 -47.007 1.00 89.81 279 LYS A O 1
ATOM 2105 N N . THR A 1 280 ? 22.347 47.526 -46.686 1.00 91.12 280 THR A N 1
ATOM 2106 C CA . THR A 1 280 ? 20.891 47.420 -46.810 1.00 91.12 280 THR A CA 1
ATOM 2107 C C . THR A 1 280 ? 20.342 48.728 -47.369 1.00 91.12 280 THR A C 1
ATOM 2109 O O . THR A 1 280 ? 20.901 49.786 -47.087 1.00 91.12 280 THR A O 1
ATOM 2112 N N . ASP A 1 281 ? 19.256 48.648 -48.134 1.00 87.56 281 ASP A N 1
ATOM 2113 C CA . ASP A 1 281 ? 18.475 49.820 -48.561 1.00 87.56 281 ASP A CA 1
ATOM 2114 C C . ASP A 1 281 ? 17.272 50.066 -47.620 1.00 87.56 281 ASP A C 1
ATOM 2116 O O . ASP A 1 281 ? 16.499 51.001 -47.813 1.00 87.56 281 ASP A O 1
ATOM 2120 N N . ASP A 1 282 ? 17.089 49.210 -46.606 1.00 89.12 282 ASP A N 1
ATOM 2121 C CA . ASP A 1 282 ? 15.994 49.277 -45.637 1.00 89.12 282 ASP A CA 1
ATOM 2122 C C . ASP A 1 282 ? 16.384 50.122 -44.418 1.00 89.12 282 ASP A C 1
ATOM 2124 O O . ASP A 1 282 ? 17.243 49.730 -43.623 1.00 89.12 282 ASP A O 1
ATOM 2128 N N . SER A 1 283 ? 15.720 51.267 -44.252 1.00 87.75 283 SER A N 1
ATOM 2129 C CA . SER A 1 283 ? 15.989 52.232 -43.180 1.00 87.75 283 SER A CA 1
ATOM 2130 C C . SER A 1 283 ? 15.646 51.729 -41.776 1.00 87.75 283 SER A C 1
ATOM 2132 O O . SER A 1 283 ? 16.079 52.339 -40.799 1.00 87.75 283 SER A O 1
ATOM 2134 N N . ARG A 1 284 ? 14.900 50.621 -41.647 1.00 89.81 284 ARG A N 1
ATOM 2135 C CA . ARG A 1 284 ? 14.595 49.990 -40.352 1.00 89.81 284 ARG A CA 1
ATOM 2136 C C . ARG A 1 284 ? 15.806 49.261 -39.763 1.00 89.81 284 ARG A C 1
ATOM 2138 O O . ARG A 1 284 ? 15.822 48.983 -38.570 1.00 89.81 284 ARG A O 1
ATOM 2145 N N . ILE A 1 285 ? 16.796 48.910 -40.584 1.00 88.75 285 ILE A N 1
ATOM 2146 C CA . ILE A 1 285 ? 17.906 48.030 -40.205 1.00 88.75 285 ILE A CA 1
ATOM 2147 C C . ILE A 1 285 ? 19.111 48.850 -39.707 1.00 88.75 285 ILE A C 1
ATOM 2149 O O . ILE A 1 285 ? 19.641 49.665 -40.465 1.00 88.75 285 ILE A O 1
ATOM 2153 N N . PRO A 1 286 ? 19.623 48.610 -38.483 1.00 87.81 286 PRO A N 1
ATOM 2154 C CA . PRO A 1 286 ? 20.748 49.364 -37.924 1.00 87.81 286 PRO A CA 1
ATOM 2155 C C . PRO A 1 286 ? 22.098 48.882 -38.491 1.00 87.81 286 PRO A C 1
ATOM 2157 O O . PRO A 1 286 ? 22.860 48.175 -37.829 1.00 87.81 286 PRO A O 1
ATOM 2160 N N . ILE A 1 287 ? 22.394 49.239 -39.743 1.00 89.38 287 ILE A N 1
ATOM 2161 C CA . ILE A 1 287 ? 23.510 48.666 -40.515 1.00 89.38 287 ILE A CA 1
ATOM 2162 C C . ILE A 1 287 ? 24.905 48.975 -39.952 1.00 89.38 287 ILE A C 1
ATOM 2164 O O . ILE A 1 287 ? 25.792 48.121 -40.017 1.00 89.38 287 ILE A O 1
ATOM 2168 N N . ASP A 1 288 ? 25.099 50.151 -39.354 1.00 86.25 288 ASP A N 1
ATOM 2169 C CA . ASP A 1 288 ? 26.375 50.524 -38.735 1.00 86.25 288 ASP A CA 1
ATOM 2170 C C . ASP A 1 288 ? 26.646 49.662 -37.494 1.00 86.25 288 ASP A C 1
ATOM 2172 O O . ASP A 1 288 ? 27.702 49.039 -37.386 1.00 86.25 288 ASP A O 1
ATOM 2176 N N . ALA A 1 289 ? 25.638 49.489 -36.631 1.00 84.06 289 ALA A N 1
ATOM 2177 C CA . ALA A 1 289 ? 25.726 48.626 -35.452 1.00 84.06 289 ALA A CA 1
ATOM 2178 C C . ALA A 1 289 ? 25.941 47.144 -35.816 1.00 84.06 289 ALA A C 1
ATOM 2180 O O . ALA A 1 289 ? 26.671 46.432 -35.122 1.00 84.06 289 ALA A O 1
ATOM 2181 N N . ILE A 1 290 ? 25.331 46.673 -36.913 1.00 85.31 290 ILE A N 1
ATOM 2182 C CA . ILE A 1 290 ? 25.549 45.320 -37.451 1.00 85.31 290 ILE A CA 1
ATOM 2183 C C . ILE A 1 290 ? 27.019 45.118 -37.851 1.00 85.31 290 ILE A C 1
ATOM 2185 O O . ILE A 1 290 ? 27.609 44.084 -37.534 1.00 85.31 290 ILE A O 1
ATOM 2189 N N . ASN A 1 291 ? 27.622 46.099 -38.527 1.00 85.81 291 ASN A N 1
ATOM 2190 C CA . ASN A 1 291 ? 29.003 46.011 -39.004 1.00 85.81 291 ASN A CA 1
ATOM 2191 C C . ASN A 1 291 ? 30.050 46.223 -37.891 1.00 85.81 291 ASN A C 1
ATOM 2193 O O . ASN A 1 291 ? 31.153 45.688 -37.998 1.00 85.81 291 ASN A O 1
ATOM 2197 N N . GLU A 1 292 ? 29.724 46.950 -36.816 1.00 81.31 292 GLU A N 1
ATOM 2198 C CA . GLU A 1 292 ? 30.601 47.132 -35.646 1.00 81.31 292 GLU A CA 1
ATOM 2199 C C . GLU A 1 292 ? 30.694 45.884 -34.751 1.00 81.31 292 GLU A C 1
ATOM 2201 O O . GLU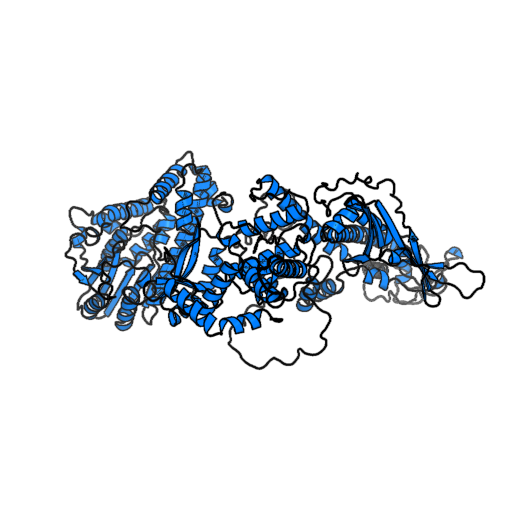 A 1 292 ? 31.716 45.657 -34.099 1.00 81.31 292 GLU A O 1
ATOM 2206 N N . ARG A 1 293 ? 29.641 45.054 -34.707 1.00 67.44 293 ARG A N 1
ATOM 2207 C CA . ARG A 1 293 ? 29.572 43.842 -33.867 1.00 67.44 293 ARG A CA 1
ATOM 2208 C C . ARG A 1 293 ? 29.130 42.613 -34.674 1.00 67.44 293 ARG A C 1
ATOM 2210 O O . ARG A 1 293 ? 28.048 42.074 -34.445 1.00 67.44 293 ARG A O 1
ATOM 2217 N N . PRO A 1 294 ? 29.978 42.104 -35.584 1.00 62.56 294 PRO A N 1
ATOM 2218 C CA . PRO A 1 294 ? 29.558 41.150 -36.613 1.00 62.56 294 PRO A CA 1
ATOM 2219 C C . PRO A 1 294 ? 29.273 39.718 -36.119 1.00 62.56 294 PRO A C 1
ATOM 2221 O O . PRO A 1 294 ? 28.826 38.888 -36.907 1.00 62.56 294 PRO A O 1
ATOM 2224 N N . ARG A 1 295 ? 29.553 39.365 -34.852 1.00 68.12 295 ARG A N 1
ATOM 2225 C CA . ARG A 1 295 ? 29.474 37.971 -34.369 1.00 68.12 295 ARG A CA 1
ATOM 2226 C C . ARG A 1 295 ? 28.619 37.822 -33.116 1.00 68.12 295 ARG A C 1
ATOM 2228 O O . ARG A 1 295 ? 28.989 38.292 -32.048 1.00 68.12 295 ARG A O 1
ATOM 2235 N N . LEU A 1 296 ? 27.539 37.051 -33.244 1.00 82.75 296 LEU A N 1
ATOM 2236 C CA . LEU A 1 296 ? 26.620 36.696 -32.153 1.00 82.75 296 LEU A CA 1
ATOM 2237 C C . LEU A 1 296 ? 26.919 35.321 -31.510 1.00 82.75 296 LEU A C 1
ATOM 2239 O O . LEU A 1 296 ? 26.154 34.860 -30.672 1.00 82.75 296 LEU A O 1
ATOM 2243 N N . ASN A 1 297 ? 28.008 34.650 -31.919 1.00 85.44 297 ASN A N 1
ATOM 2244 C CA . ASN A 1 297 ? 28.414 33.295 -31.491 1.00 85.44 297 ASN A CA 1
ATOM 2245 C C . ASN A 1 297 ? 27.303 32.217 -31.553 1.00 85.44 297 ASN A C 1
ATOM 2247 O O . ASN A 1 297 ? 27.331 31.233 -30.817 1.00 85.44 297 ASN A O 1
ATOM 2251 N N . VAL A 1 298 ? 26.341 32.365 -32.467 1.00 85.94 298 VAL A N 1
ATOM 2252 C CA . VAL A 1 298 ? 25.196 31.447 -32.605 1.00 85.94 298 VAL A CA 1
ATOM 2253 C C . VAL A 1 298 ? 25.643 30.002 -32.834 1.00 85.94 298 VAL A C 1
ATOM 2255 O O . VAL A 1 298 ? 25.103 29.093 -32.216 1.00 85.94 298 VAL A O 1
ATOM 2258 N N . ASN A 1 299 ? 26.640 29.777 -33.698 1.00 83.38 299 ASN A N 1
ATOM 2259 C CA . ASN A 1 299 ? 27.115 28.427 -34.021 1.00 83.38 299 ASN A CA 1
ATOM 2260 C C . ASN A 1 299 ? 27.821 27.746 -32.838 1.00 83.38 299 ASN A C 1
ATOM 2262 O O . ASN A 1 299 ? 27.640 26.547 -32.652 1.00 83.38 299 ASN A O 1
ATOM 2266 N N . GLY A 1 300 ? 28.597 28.490 -32.040 1.00 84.75 300 GLY A N 1
ATOM 2267 C CA . GLY A 1 300 ? 29.264 27.945 -30.854 1.00 84.75 300 GLY A CA 1
ATOM 2268 C C . GLY A 1 300 ? 28.271 27.596 -29.746 1.00 84.75 300 GLY A C 1
ATOM 2269 O O . GLY A 1 300 ? 28.371 26.534 -29.141 1.00 84.75 300 GLY A O 1
ATOM 2270 N N . GLU A 1 301 ? 27.271 28.451 -29.530 1.00 85.88 301 GLU A N 1
ATOM 2271 C CA . GLU A 1 301 ? 26.215 28.207 -28.545 1.00 85.88 301 GLU A CA 1
ATOM 2272 C C . GLU A 1 301 ? 25.278 27.068 -28.957 1.00 85.88 301 GLU A C 1
ATOM 2274 O O . GLU A 1 301 ? 25.002 26.182 -28.150 1.00 85.88 301 GLU A O 1
ATOM 2279 N N . PHE A 1 302 ? 24.857 27.036 -30.226 1.00 82.00 302 PHE A N 1
ATOM 2280 C CA . PHE A 1 302 ? 24.097 25.915 -30.777 1.00 82.00 302 PHE A CA 1
ATOM 2281 C C . PHE A 1 302 ? 24.852 24.599 -30.607 1.00 82.00 302 PHE A C 1
ATOM 2283 O O . PHE A 1 302 ? 24.263 23.621 -30.158 1.00 82.00 302 PHE A O 1
ATOM 2290 N N . LEU A 1 303 ? 26.146 24.578 -30.937 1.00 82.56 303 LEU A N 1
ATOM 2291 C CA . LEU A 1 303 ? 26.940 23.363 -30.848 1.00 82.56 303 LEU A CA 1
ATOM 2292 C C . LEU A 1 303 ? 27.043 22.849 -29.408 1.00 82.56 303 LEU A C 1
ATOM 2294 O O . LEU A 1 303 ? 26.778 21.674 -29.176 1.00 82.56 303 LEU A O 1
ATOM 2298 N N . GLY A 1 304 ? 27.351 23.725 -28.446 1.00 81.00 304 GLY A N 1
ATOM 2299 C CA . GLY A 1 304 ? 27.428 23.332 -27.037 1.00 81.00 304 GLY A CA 1
ATOM 2300 C C . GLY A 1 304 ? 26.090 22.820 -26.487 1.00 81.00 304 GLY A C 1
ATOM 2301 O O . GLY A 1 304 ? 26.052 21.815 -25.775 1.00 81.00 304 GLY A O 1
ATOM 2302 N N . GLN A 1 305 ? 24.973 23.458 -26.860 1.00 79.62 305 GLN A N 1
ATOM 2303 C CA . GLN A 1 305 ? 23.635 22.979 -26.492 1.00 79.62 305 GLN A CA 1
ATOM 2304 C C . GLN A 1 305 ? 23.287 21.649 -27.184 1.00 79.62 305 GLN A C 1
ATOM 2306 O O . GLN A 1 305 ? 22.639 20.799 -26.577 1.00 79.62 305 GLN A O 1
ATOM 2311 N N . TYR A 1 306 ? 23.713 21.451 -28.436 1.00 74.50 306 TYR A N 1
ATOM 2312 C CA . TYR A 1 306 ? 23.447 20.234 -29.207 1.00 74.50 306 TYR A CA 1
ATOM 2313 C C . TYR A 1 306 ? 24.202 19.041 -28.626 1.00 74.50 306 TYR A C 1
ATOM 2315 O O . TYR A 1 306 ? 23.595 18.003 -28.388 1.00 74.50 306 TYR A O 1
ATOM 2323 N N . GLU A 1 307 ? 25.494 19.205 -28.335 1.00 81.69 307 GLU A N 1
ATOM 2324 C CA . GLU A 1 307 ? 26.321 18.176 -27.692 1.00 81.69 307 GLU A CA 1
ATOM 2325 C C . GLU A 1 307 ? 25.730 17.782 -26.328 1.00 81.69 307 GLU A C 1
ATOM 2327 O O . GLU A 1 307 ? 25.514 16.602 -26.069 1.00 81.69 307 GLU A O 1
ATOM 2332 N N . THR A 1 308 ? 25.306 18.760 -25.518 1.00 81.50 308 THR A N 1
ATOM 2333 C CA . THR A 1 308 ? 24.622 18.500 -24.236 1.00 81.50 308 THR A CA 1
ATOM 2334 C C . THR A 1 308 ? 23.315 17.709 -24.408 1.00 81.50 308 THR A C 1
ATOM 2336 O O . THR A 1 308 ? 22.999 16.824 -23.603 1.00 81.50 308 THR A O 1
ATOM 2339 N N . ALA A 1 309 ? 22.530 18.018 -25.444 1.00 71.12 309 ALA A N 1
ATOM 2340 C CA . ALA A 1 309 ? 21.285 17.312 -25.730 1.00 71.12 309 ALA A CA 1
ATOM 2341 C C . ALA A 1 309 ? 21.543 15.871 -26.207 1.00 71.12 309 ALA A C 1
ATOM 2343 O O . ALA A 1 309 ? 20.857 14.953 -25.759 1.00 71.12 309 ALA A O 1
ATOM 2344 N N . VAL A 1 310 ? 22.555 15.654 -27.054 1.00 76.94 310 VAL A N 1
ATOM 2345 C CA . VAL A 1 310 ? 22.974 14.314 -27.500 1.00 76.94 310 VAL A CA 1
ATOM 2346 C C . VAL A 1 310 ? 23.477 13.475 -26.323 1.00 76.94 310 VAL A C 1
ATOM 2348 O O . VAL A 1 310 ? 23.030 12.340 -26.179 1.00 76.94 310 VAL A O 1
ATOM 2351 N N . ASP A 1 311 ? 24.302 14.036 -25.436 1.00 83.25 311 ASP A N 1
ATOM 2352 C CA . ASP A 1 311 ? 24.784 13.357 -24.221 1.00 83.25 311 ASP A CA 1
ATOM 2353 C C . ASP A 1 311 ? 23.634 12.955 -23.284 1.00 83.25 311 ASP A C 1
ATOM 2355 O O . ASP A 1 311 ? 23.664 11.908 -22.626 1.00 83.25 311 ASP A O 1
ATOM 2359 N N . SER A 1 312 ? 22.603 13.799 -23.200 1.00 77.50 312 SER A N 1
ATOM 2360 C CA . SER A 1 312 ? 21.396 13.510 -22.421 1.00 77.50 312 SER A CA 1
ATOM 2361 C C . SER A 1 312 ? 20.630 12.339 -23.038 1.00 77.50 312 SER A C 1
ATOM 2363 O O . SER A 1 312 ? 20.361 11.346 -22.356 1.00 77.50 312 SER A O 1
ATOM 2365 N N . LEU A 1 313 ? 20.367 12.397 -24.347 1.00 74.69 313 LEU A N 1
ATOM 2366 C CA . LEU A 1 313 ? 19.718 11.313 -25.084 1.00 74.69 313 LEU A CA 1
ATOM 2367 C C . LEU A 1 313 ? 20.505 10.001 -24.987 1.00 74.69 313 LEU A C 1
ATOM 2369 O O . LEU A 1 313 ? 19.897 8.949 -24.808 1.00 74.69 313 LEU A O 1
ATOM 2373 N N . GLU A 1 314 ? 21.837 10.048 -25.034 1.00 83.56 314 GLU A N 1
ATOM 2374 C CA . GLU A 1 314 ? 22.705 8.880 -24.868 1.00 83.56 314 GLU A CA 1
ATOM 2375 C C . GLU A 1 314 ? 22.451 8.166 -23.542 1.00 83.56 314 GLU A C 1
ATOM 2377 O O . GLU A 1 314 ? 22.151 6.968 -23.511 1.00 83.56 314 GLU A O 1
ATOM 2382 N N . LYS A 1 315 ? 22.526 8.904 -22.433 1.00 85.44 315 LYS A N 1
ATOM 2383 C CA . LYS A 1 315 ? 22.291 8.366 -21.086 1.00 85.44 315 LYS A CA 1
ATOM 2384 C C . LYS A 1 315 ? 20.870 7.819 -20.933 1.00 85.44 315 LYS A C 1
ATOM 2386 O O . LYS A 1 315 ? 20.683 6.750 -20.338 1.00 85.44 315 LYS A O 1
ATOM 2391 N N . GLY A 1 316 ? 19.885 8.527 -21.488 1.00 78.06 316 GLY A N 1
ATOM 2392 C CA . GLY A 1 316 ? 18.479 8.130 -21.483 1.00 78.06 316 GLY A CA 1
ATOM 2393 C C . GLY A 1 316 ? 18.237 6.819 -22.237 1.00 78.06 316 GLY A C 1
ATOM 2394 O O . GLY A 1 316 ? 17.754 5.845 -21.656 1.00 78.06 316 GLY A O 1
ATOM 2395 N N . VAL A 1 317 ? 18.660 6.759 -23.505 1.00 82.00 317 VAL A N 1
ATOM 2396 C CA . VAL A 1 317 ? 18.527 5.584 -24.384 1.00 82.00 317 VAL A CA 1
ATOM 2397 C C . VAL A 1 317 ? 19.230 4.373 -23.786 1.00 82.00 317 VAL A C 1
ATOM 2399 O O . VAL A 1 317 ? 18.641 3.294 -23.711 1.00 82.00 317 VAL A O 1
ATOM 2402 N N . LYS A 1 318 ? 20.469 4.531 -23.306 1.00 90.31 318 LYS A N 1
ATOM 2403 C CA . LYS A 1 318 ? 21.207 3.412 -22.711 1.00 90.31 318 LYS A CA 1
ATOM 2404 C C . LYS A 1 318 ? 20.480 2.834 -21.502 1.00 90.31 318 LYS A C 1
ATOM 2406 O O . LYS A 1 318 ? 20.368 1.619 -21.371 1.00 90.31 318 LYS A O 1
ATOM 2411 N N . THR A 1 319 ? 19.952 3.686 -20.629 1.00 86.50 319 THR A N 1
ATOM 2412 C CA . THR A 1 319 ? 19.192 3.245 -19.449 1.00 86.50 319 THR A CA 1
ATOM 2413 C C . THR A 1 319 ? 17.885 2.555 -19.828 1.00 86.50 319 THR A C 1
ATOM 2415 O O . THR A 1 319 ? 17.547 1.534 -19.230 1.00 86.50 319 THR A O 1
ATOM 2418 N N . GLN A 1 320 ? 17.200 3.040 -20.865 1.00 84.00 320 GLN A N 1
ATOM 2419 C CA . GLN A 1 320 ? 16.015 2.383 -21.411 1.00 84.00 320 GLN A CA 1
ATOM 2420 C C . GLN A 1 320 ? 16.326 0.967 -21.909 1.00 84.00 320 GLN A C 1
ATOM 2422 O O . GLN A 1 320 ? 15.609 0.030 -21.571 1.00 84.00 320 GLN A O 1
ATOM 2427 N N . ILE A 1 321 ? 17.417 0.774 -22.655 1.00 90.94 321 ILE A N 1
ATOM 2428 C CA . ILE A 1 321 ? 17.816 -0.563 -23.119 1.00 90.94 321 ILE A CA 1
ATOM 2429 C C . ILE A 1 321 ? 18.130 -1.495 -21.944 1.00 90.94 321 ILE A C 1
ATOM 2431 O O . ILE A 1 321 ? 17.638 -2.625 -21.921 1.00 90.94 321 ILE A O 1
ATOM 2435 N N . ARG A 1 322 ? 18.881 -1.020 -20.938 1.00 93.69 322 ARG A N 1
ATOM 2436 C CA . ARG A 1 322 ? 19.168 -1.802 -19.721 1.00 93.69 322 ARG A CA 1
ATOM 2437 C C . ARG A 1 322 ? 17.885 -2.234 -19.008 1.00 93.69 322 ARG A C 1
ATOM 2439 O O . ARG A 1 322 ? 17.760 -3.388 -18.600 1.00 93.69 322 ARG A O 1
ATOM 2446 N N . HIS A 1 323 ? 16.910 -1.331 -18.914 1.00 89.38 323 HIS A N 1
ATOM 2447 C CA . HIS A 1 323 ? 15.597 -1.628 -18.352 1.00 89.38 323 HIS A CA 1
ATOM 2448 C C . HIS A 1 323 ? 14.847 -2.698 -19.152 1.00 89.38 323 HIS A C 1
ATOM 2450 O O . HIS A 1 323 ? 14.443 -3.700 -18.567 1.00 89.38 323 HIS A O 1
ATOM 2456 N N . LEU A 1 324 ? 14.726 -2.539 -20.474 1.00 89.88 324 LEU A N 1
ATOM 2457 C CA . LEU A 1 324 ? 14.008 -3.497 -21.321 1.00 89.88 324 LEU A CA 1
ATOM 2458 C C . LEU A 1 324 ? 14.609 -4.900 -21.242 1.00 89.88 324 LEU A C 1
ATOM 2460 O O . LEU A 1 324 ? 13.868 -5.874 -21.166 1.00 89.88 324 LEU A O 1
ATOM 2464 N N . ILE A 1 325 ? 15.940 -5.015 -21.217 1.00 94.12 325 ILE A N 1
ATOM 2465 C CA . ILE A 1 325 ? 16.605 -6.313 -21.058 1.00 94.12 325 ILE A CA 1
ATOM 2466 C C . ILE A 1 32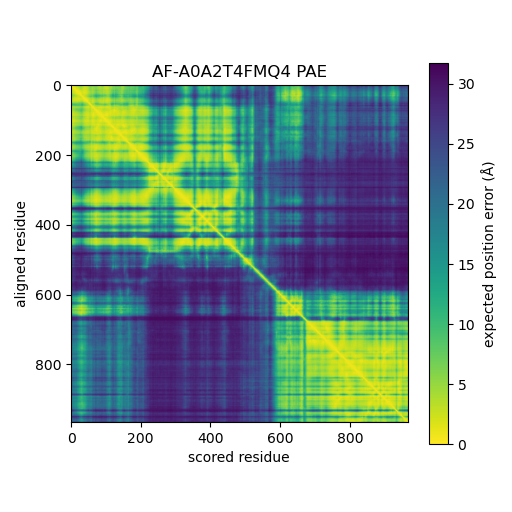5 ? 16.306 -6.906 -19.674 1.00 94.12 325 ILE A C 1
ATOM 2468 O O . ILE A 1 325 ? 16.037 -8.101 -19.577 1.00 94.12 325 ILE A O 1
ATOM 2472 N N . SER A 1 326 ? 16.305 -6.097 -18.608 1.00 92.44 326 SER A N 1
ATOM 2473 C CA . SER A 1 326 ? 16.026 -6.578 -17.245 1.00 92.44 326 SER A CA 1
ATOM 2474 C C . SER A 1 326 ? 14.606 -7.122 -17.044 1.00 92.44 326 SER A C 1
ATOM 2476 O O . SER A 1 326 ? 14.407 -7.963 -16.172 1.00 92.44 326 SER A O 1
ATOM 2478 N N . GLU A 1 327 ? 13.641 -6.706 -17.868 1.00 89.75 327 GLU A N 1
ATOM 2479 C CA . GLU A 1 327 ? 12.244 -7.157 -17.786 1.00 89.75 327 GLU A CA 1
ATOM 2480 C C . GLU A 1 327 ? 11.928 -8.368 -18.675 1.00 89.75 327 GLU A C 1
ATOM 2482 O O . GLU A 1 327 ? 10.827 -8.914 -18.611 1.00 89.75 327 GLU A O 1
ATOM 2487 N N . LEU A 1 328 ? 12.884 -8.828 -19.490 1.00 93.50 328 LEU A N 1
ATOM 2488 C CA . LEU A 1 328 ? 12.684 -10.007 -20.327 1.00 93.50 328 LEU A CA 1
ATOM 2489 C C . LEU A 1 328 ? 12.492 -11.288 -19.493 1.00 93.50 328 LEU A C 1
ATOM 2491 O O . LEU A 1 328 ? 13.039 -11.410 -18.385 1.00 93.50 328 LEU A O 1
ATOM 2495 N N . PRO A 1 329 ? 11.800 -12.300 -20.057 1.00 94.62 329 PRO A N 1
ATOM 2496 C CA . PRO A 1 329 ? 11.775 -13.639 -19.491 1.00 94.62 329 PRO A CA 1
ATOM 2497 C C . PRO A 1 329 ? 13.176 -14.145 -19.144 1.00 94.62 329 PRO A C 1
ATOM 2499 O O . PRO A 1 329 ? 14.131 -13.894 -19.885 1.00 94.62 329 PRO A O 1
ATOM 2502 N N . LEU A 1 330 ? 13.311 -14.883 -18.036 1.00 93.50 330 LEU A N 1
ATOM 2503 C CA . LEU A 1 330 ? 14.620 -15.324 -17.528 1.00 93.50 330 LEU A CA 1
ATOM 2504 C C . LEU A 1 330 ? 15.489 -16.000 -18.603 1.00 93.50 330 LEU A C 1
ATOM 2506 O O . LEU A 1 330 ? 16.680 -15.710 -18.708 1.00 93.50 330 LEU A O 1
ATOM 2510 N N . GLU A 1 331 ? 14.904 -16.869 -19.428 1.00 91.38 331 GLU A N 1
ATOM 2511 C CA . GLU A 1 331 ? 15.644 -17.564 -20.486 1.00 91.38 331 GLU A CA 1
ATOM 2512 C C . GLU A 1 331 ? 16.163 -16.625 -21.580 1.00 91.38 331 GLU A C 1
ATOM 2514 O O . GLU A 1 331 ? 17.273 -16.815 -22.083 1.00 91.38 331 GLU A O 1
ATOM 2519 N N . ASP A 1 332 ? 15.412 -15.573 -21.903 1.00 94.00 332 ASP A N 1
ATOM 2520 C CA . ASP A 1 332 ? 15.838 -14.557 -22.862 1.00 94.00 332 ASP A CA 1
ATOM 2521 C C . ASP A 1 332 ? 16.919 -13.638 -22.269 1.00 94.00 332 ASP A C 1
ATOM 2523 O O . ASP A 1 332 ? 17.885 -13.308 -22.960 1.00 94.00 332 ASP A O 1
ATOM 2527 N N . ARG A 1 333 ? 16.845 -13.320 -20.967 1.00 94.00 333 ARG A N 1
ATOM 2528 C CA . ARG A 1 333 ? 17.940 -12.642 -20.250 1.00 94.00 333 ARG A CA 1
ATOM 2529 C C . ARG A 1 333 ? 19.223 -13.461 -20.297 1.00 94.00 333 ARG A C 1
ATOM 2531 O O . ARG A 1 333 ? 20.255 -12.956 -20.728 1.00 94.00 333 ARG A O 1
ATOM 2538 N N . LYS A 1 334 ? 19.161 -14.748 -19.941 1.00 91.38 334 LYS A N 1
ATOM 2539 C CA . LYS A 1 334 ? 20.316 -15.660 -20.018 1.00 91.38 334 LYS A CA 1
ATOM 2540 C C . LYS A 1 334 ? 20.885 -15.747 -21.444 1.00 91.38 334 LYS A C 1
ATOM 2542 O O . LYS A 1 334 ? 22.100 -15.814 -21.609 1.00 91.38 334 LYS A O 1
ATOM 2547 N N . ASN A 1 335 ? 20.044 -15.704 -22.481 1.00 91.50 335 ASN A N 1
ATOM 2548 C CA . ASN A 1 335 ? 20.494 -15.699 -23.878 1.00 91.50 335 ASN A CA 1
ATOM 2549 C C . ASN A 1 335 ? 21.319 -14.461 -24.241 1.00 91.50 335 ASN A C 1
ATOM 2551 O O . ASN A 1 335 ? 22.340 -14.600 -24.914 1.00 91.50 335 ASN A O 1
ATOM 2555 N N . LEU A 1 336 ? 20.903 -13.277 -23.793 1.00 92.19 336 LEU A N 1
ATOM 2556 C CA . LEU A 1 336 ? 21.614 -12.018 -24.043 1.00 92.19 336 LEU A CA 1
ATOM 2557 C C . LEU A 1 336 ? 22.881 -11.877 -23.183 1.00 92.19 336 LEU A C 1
ATOM 2559 O O . LEU A 1 336 ? 23.887 -11.326 -23.632 1.00 92.19 336 LEU A O 1
ATOM 2563 N N . GLU A 1 337 ? 22.840 -12.407 -21.963 1.00 89.88 337 GLU A N 1
ATOM 2564 C CA . GLU A 1 337 ? 23.901 -12.280 -20.959 1.00 89.88 337 GLU A CA 1
ATOM 2565 C C . GLU A 1 337 ? 25.042 -13.286 -21.143 1.00 89.88 337 GLU A C 1
ATOM 2567 O O . GLU A 1 337 ? 26.206 -12.953 -20.918 1.00 89.88 337 GLU A O 1
ATOM 2572 N N . LEU A 1 338 ? 24.716 -14.517 -21.546 1.00 86.31 338 LEU A N 1
ATOM 2573 C CA . LEU A 1 338 ? 25.662 -15.637 -21.594 1.00 86.31 338 LEU A CA 1
ATOM 2574 C C . LEU A 1 338 ? 25.957 -16.112 -23.020 1.00 86.31 338 LEU A C 1
ATOM 2576 O O . LEU A 1 338 ? 26.983 -16.743 -23.251 1.00 86.31 338 LEU A O 1
ATOM 2580 N N . GLY A 1 339 ? 25.066 -15.840 -23.975 1.00 87.06 339 GLY A N 1
ATOM 2581 C CA . GLY A 1 339 ? 25.232 -16.287 -25.354 1.00 87.06 339 GLY A CA 1
ATOM 2582 C C . GLY A 1 339 ? 26.291 -15.495 -26.123 1.00 87.06 339 GLY A C 1
ATOM 2583 O O . GLY A 1 339 ? 26.562 -14.319 -25.846 1.00 87.06 339 GLY A O 1
ATOM 2584 N N . LYS A 1 340 ? 26.841 -16.121 -27.165 1.00 88.31 340 LYS A N 1
ATOM 2585 C CA . LYS A 1 340 ? 27.598 -15.425 -28.210 1.00 88.31 340 LYS A CA 1
ATOM 2586 C C . LYS A 1 340 ? 26.677 -14.436 -28.926 1.00 88.31 340 LYS A C 1
ATOM 2588 O O . LYS A 1 340 ? 25.569 -14.818 -29.289 1.00 88.31 340 LYS A O 1
ATOM 2593 N N . ILE A 1 341 ? 27.137 -13.201 -29.139 1.00 89.56 341 ILE A N 1
ATOM 2594 C CA . ILE A 1 341 ? 26.343 -12.106 -29.715 1.00 89.56 341 ILE A CA 1
ATOM 2595 C C . ILE A 1 341 ? 26.851 -11.740 -31.110 1.00 89.56 341 ILE A C 1
ATOM 2597 O O . ILE A 1 341 ? 28.036 -11.475 -31.290 1.00 89.56 341 ILE A O 1
ATOM 2601 N N . ASP A 1 342 ? 25.934 -11.657 -32.072 1.00 91.12 342 ASP A N 1
ATOM 2602 C CA . ASP A 1 342 ? 26.144 -11.021 -33.374 1.00 91.12 342 ASP A CA 1
ATOM 2603 C C . ASP A 1 342 ? 25.077 -9.933 -33.581 1.00 91.12 342 ASP A C 1
ATOM 2605 O O . ASP A 1 342 ? 23.885 -10.178 -33.387 1.00 91.12 342 ASP A O 1
ATOM 2609 N N . LEU A 1 343 ? 25.493 -8.730 -33.981 1.00 93.06 343 LEU A N 1
ATOM 2610 C CA . LEU A 1 343 ? 24.598 -7.588 -34.184 1.00 93.06 343 LEU A CA 1
ATOM 2611 C C . LEU A 1 343 ? 24.360 -7.335 -35.674 1.00 93.06 343 LEU A C 1
ATOM 2613 O O . LEU A 1 343 ? 25.275 -7.479 -36.487 1.00 93.06 343 LEU A O 1
ATOM 2617 N N . TYR A 1 344 ? 23.145 -6.923 -36.029 1.00 93.06 344 TYR A N 1
ATOM 2618 C CA . TYR A 1 344 ? 22.761 -6.612 -37.404 1.00 93.06 344 TYR A CA 1
ATOM 2619 C C . TYR A 1 344 ? 21.903 -5.347 -37.471 1.00 93.06 344 TYR A C 1
ATOM 2621 O O . TYR A 1 344 ? 21.032 -5.126 -36.632 1.00 93.06 344 TYR A O 1
ATOM 2629 N N . GLN A 1 345 ? 22.121 -4.547 -38.510 1.00 90.62 345 GLN A N 1
ATOM 2630 C CA . GLN A 1 345 ? 21.412 -3.300 -38.787 1.00 90.62 345 GLN A CA 1
ATOM 2631 C C . GLN A 1 345 ? 20.653 -3.374 -40.113 1.00 90.62 345 GLN A C 1
ATOM 2633 O O . GLN A 1 345 ? 21.055 -4.091 -41.031 1.00 90.62 345 GLN A O 1
ATOM 2638 N N . LYS A 1 346 ? 19.558 -2.617 -40.222 1.00 88.69 346 LYS A N 1
ATOM 2639 C CA . LYS A 1 346 ? 18.752 -2.522 -41.446 1.00 88.69 346 LYS A CA 1
ATOM 2640 C C . LYS A 1 346 ? 19.029 -1.194 -42.154 1.00 88.69 346 LYS A C 1
ATOM 2642 O O . LYS A 1 346 ? 18.562 -0.144 -41.712 1.00 88.69 346 LYS A O 1
ATOM 2647 N N . ASN A 1 347 ? 19.747 -1.251 -43.272 1.00 86.00 347 ASN A N 1
ATOM 2648 C CA . ASN A 1 347 ? 20.123 -0.088 -44.076 1.00 86.00 347 ASN A CA 1
ATOM 2649 C C . ASN A 1 347 ? 19.244 0.017 -45.328 1.00 86.00 347 ASN A C 1
ATOM 2651 O O . ASN A 1 347 ? 18.925 -0.986 -45.964 1.00 86.00 347 ASN A O 1
ATOM 2655 N N . GLN A 1 348 ? 18.837 1.234 -45.684 1.00 83.31 348 GLN A N 1
ATOM 2656 C CA . GLN A 1 348 ? 18.067 1.530 -46.888 1.00 83.31 348 GLN A CA 1
ATOM 2657 C C . GLN A 1 348 ? 18.936 2.262 -47.906 1.00 83.31 348 GLN A C 1
ATOM 2659 O O . GLN A 1 348 ? 19.595 3.247 -47.579 1.00 83.31 348 GLN A O 1
ATOM 2664 N N . TYR A 1 349 ? 18.874 1.809 -49.152 1.00 83.62 349 TYR A N 1
ATOM 2665 C CA . TYR A 1 349 ? 19.599 2.358 -50.290 1.00 83.62 349 TYR A CA 1
ATOM 2666 C C . TYR A 1 349 ? 18.613 2.786 -51.373 1.00 83.62 349 TYR A C 1
ATOM 2668 O O . TYR A 1 349 ? 17.618 2.098 -51.609 1.00 83.62 349 TYR A O 1
ATOM 2676 N N . VAL A 1 350 ? 18.879 3.908 -52.039 1.00 83.00 350 VAL A N 1
ATOM 2677 C CA . VAL A 1 350 ? 18.155 4.304 -53.252 1.00 83.00 350 VAL A CA 1
ATOM 2678 C C . VAL A 1 350 ? 18.867 3.716 -54.462 1.00 83.00 350 VAL A C 1
ATOM 2680 O O . VAL A 1 350 ? 20.066 3.914 -54.649 1.00 83.00 350 VAL A O 1
ATOM 2683 N N . ILE A 1 351 ? 18.109 2.996 -55.282 1.00 77.81 351 ILE A N 1
ATOM 2684 C CA . ILE A 1 351 ? 18.531 2.512 -56.592 1.00 77.81 351 ILE A CA 1
ATOM 2685 C C . ILE A 1 351 ? 18.118 3.570 -57.616 1.00 77.81 351 ILE A C 1
ATOM 2687 O O . ILE A 1 351 ? 16.926 3.822 -57.805 1.00 77.81 351 ILE A O 1
ATOM 2691 N N . ASP A 1 352 ? 19.102 4.197 -58.250 1.00 67.94 352 ASP A N 1
ATOM 2692 C CA . ASP A 1 352 ? 18.881 5.162 -59.325 1.00 67.94 352 ASP A CA 1
ATOM 2693 C C . ASP A 1 352 ? 18.500 4.457 -60.646 1.00 67.94 352 ASP A C 1
ATOM 2695 O O . ASP A 1 352 ? 18.710 3.259 -60.827 1.00 67.94 352 ASP A O 1
ATOM 2699 N N . THR A 1 353 ? 17.909 5.206 -61.575 1.00 59.88 353 THR A N 1
ATOM 2700 C CA . THR A 1 353 ? 17.437 4.738 -62.891 1.00 59.88 353 THR A CA 1
ATOM 2701 C C . THR A 1 353 ? 18.557 4.470 -63.907 1.00 59.88 353 THR A C 1
ATOM 2703 O O . THR A 1 353 ? 18.296 3.895 -64.963 1.00 59.88 353 THR A O 1
ATOM 2706 N N . GLY A 1 354 ? 19.803 4.853 -63.608 1.00 55.09 354 GLY A N 1
ATOM 2707 C CA . GLY A 1 354 ? 20.964 4.606 -64.466 1.00 55.09 354 GLY A CA 1
ATOM 2708 C C . GLY A 1 354 ? 21.499 3.173 -64.358 1.00 55.09 354 GLY A C 1
ATOM 2709 O O . GLY A 1 354 ? 21.752 2.678 -63.265 1.00 55.09 354 GLY A O 1
ATOM 2710 N N . PHE A 1 355 ? 21.753 2.524 -65.499 1.00 51.91 355 PHE A N 1
ATOM 2711 C CA . PHE A 1 355 ? 22.180 1.117 -65.613 1.00 51.91 355 PHE A CA 1
ATOM 2712 C C . PHE A 1 355 ? 23.545 0.758 -64.966 1.00 51.91 355 PHE A C 1
ATOM 2714 O O . PHE A 1 355 ? 23.929 -0.408 -65.002 1.00 51.91 355 PHE A O 1
ATOM 2721 N N . ILE A 1 356 ? 24.287 1.720 -64.391 1.00 56.66 356 ILE A N 1
ATOM 2722 C CA . ILE A 1 356 ? 25.680 1.539 -63.917 1.00 56.66 356 ILE A CA 1
ATOM 2723 C C . ILE A 1 356 ? 25.923 2.114 -62.500 1.00 56.66 356 ILE A C 1
ATOM 2725 O O . ILE A 1 356 ? 26.996 1.922 -61.933 1.00 56.66 356 ILE A O 1
ATOM 2729 N N . ASN A 1 357 ? 24.952 2.798 -61.884 1.00 62.09 357 ASN A N 1
ATOM 2730 C CA . ASN A 1 357 ? 25.186 3.464 -60.596 1.00 62.09 357 ASN A CA 1
ATOM 2731 C C . ASN A 1 357 ? 24.967 2.494 -59.415 1.00 62.09 357 ASN A C 1
ATOM 2733 O O . ASN A 1 357 ? 23.901 1.876 -59.332 1.00 62.09 357 ASN A O 1
ATOM 2737 N N . PRO A 1 358 ? 25.930 2.350 -58.479 1.00 69.75 358 PRO A N 1
ATOM 2738 C CA . PRO A 1 358 ? 25.722 1.550 -57.277 1.00 69.75 358 PRO A CA 1
ATOM 2739 C C . PRO A 1 358 ? 24.622 2.172 -56.394 1.00 69.75 358 PRO A C 1
ATOM 2741 O O . PRO A 1 358 ? 24.486 3.398 -56.367 1.00 69.75 358 PRO A O 1
ATOM 2744 N N . PRO A 1 359 ? 23.843 1.363 -55.647 1.00 76.06 359 PRO A N 1
ATOM 2745 C CA . PRO A 1 359 ? 22.835 1.882 -54.726 1.00 76.06 359 PRO A CA 1
ATOM 2746 C C . PRO A 1 359 ? 23.452 2.838 -53.700 1.00 76.06 359 PRO A C 1
ATOM 2748 O O . PRO A 1 359 ? 24.431 2.496 -53.036 1.00 76.06 359 PRO A O 1
ATOM 2751 N N . VAL A 1 360 ? 22.865 4.024 -53.552 1.00 78.88 360 VAL A N 1
ATOM 2752 C CA . VAL A 1 360 ? 23.364 5.070 -52.647 1.00 78.88 360 VAL A CA 1
ATOM 2753 C C . VAL A 1 360 ? 22.663 4.945 -51.301 1.00 78.88 360 VAL A C 1
ATOM 2755 O O . VAL A 1 360 ? 21.438 4.812 -51.254 1.00 78.88 360 VAL A O 1
ATOM 2758 N N . PHE A 1 361 ? 23.423 4.971 -50.203 1.00 78.38 361 PHE A N 1
ATOM 2759 C CA . PHE A 1 361 ? 22.853 4.931 -48.855 1.00 78.38 361 PHE A CA 1
ATOM 2760 C C . PHE A 1 361 ? 21.870 6.090 -48.658 1.00 78.38 361 PHE A C 1
ATOM 2762 O O . PHE A 1 361 ? 22.166 7.239 -48.978 1.00 78.38 361 PHE A O 1
ATOM 2769 N N . ARG A 1 362 ? 20.684 5.773 -48.141 1.00 76.62 362 ARG A N 1
ATOM 2770 C CA . ARG A 1 362 ? 19.612 6.737 -47.885 1.00 76.62 362 ARG A CA 1
ATOM 2771 C C . ARG A 1 362 ? 19.442 6.999 -46.402 1.00 76.62 362 ARG A C 1
ATOM 2773 O O . ARG A 1 362 ? 19.356 8.148 -45.987 1.00 76.62 362 ARG A O 1
ATOM 2780 N N . SER A 1 363 ? 19.274 5.926 -45.640 1.00 70.44 363 SER A N 1
ATOM 2781 C CA . SER A 1 363 ? 18.916 5.986 -44.228 1.00 70.44 363 SER A CA 1
ATOM 2782 C C . SER A 1 363 ? 19.098 4.627 -43.572 1.00 70.44 363 SER A C 1
ATOM 2784 O O . SER A 1 363 ? 19.001 3.582 -44.217 1.00 70.44 363 SER A O 1
ATOM 2786 N N . ARG A 1 364 ? 19.296 4.640 -42.260 1.00 80.00 364 ARG A N 1
ATOM 2787 C CA . ARG A 1 364 ? 19.282 3.455 -41.406 1.00 80.00 364 ARG A CA 1
ATOM 2788 C C . ARG A 1 364 ? 17.951 3.396 -40.662 1.00 80.00 364 ARG A C 1
ATOM 2790 O O . ARG A 1 364 ? 17.402 4.441 -40.323 1.00 80.00 364 ARG A O 1
ATOM 2797 N N . ARG A 1 365 ? 17.401 2.198 -40.450 1.00 79.69 365 ARG A N 1
ATOM 2798 C CA . ARG A 1 365 ? 16.253 2.033 -39.545 1.00 79.69 365 ARG A CA 1
ATOM 2799 C C . ARG A 1 365 ? 16.717 2.003 -38.096 1.00 79.69 365 ARG A C 1
ATOM 2801 O O . ARG A 1 365 ? 17.825 1.565 -37.830 1.00 79.69 365 ARG A O 1
ATOM 2808 N N . ASN A 1 366 ? 15.836 2.396 -37.183 1.00 77.56 366 ASN A N 1
ATOM 2809 C CA . ASN A 1 366 ? 16.152 2.519 -35.759 1.00 77.56 366 ASN A CA 1
ATOM 2810 C C . ASN A 1 366 ? 16.215 1.166 -35.027 1.00 77.56 366 ASN A C 1
ATOM 2812 O O . ASN A 1 366 ? 16.620 1.128 -33.867 1.00 77.56 366 ASN A O 1
ATOM 2816 N N . GLU A 1 367 ? 15.767 0.070 -35.657 1.00 86.31 367 GLU A N 1
ATOM 2817 C CA . GLU A 1 367 ? 15.767 -1.244 -35.016 1.00 86.31 367 GLU A CA 1
ATOM 2818 C C . GLU A 1 367 ? 17.114 -1.957 -35.167 1.00 86.31 367 GLU A C 1
ATOM 2820 O O . GLU A 1 367 ? 17.587 -2.202 -36.284 1.00 86.31 367 GLU A O 1
ATOM 2825 N N . LEU A 1 368 ? 17.659 -2.407 -34.036 1.00 91.31 368 LEU A N 1
ATOM 2826 C CA . LEU A 1 368 ? 18.835 -3.271 -33.991 1.00 91.31 368 LEU A CA 1
ATOM 2827 C C . LEU A 1 368 ? 18.408 -4.729 -33.810 1.00 91.31 368 LEU A C 1
ATOM 2829 O O . LEU A 1 368 ? 17.582 -5.046 -32.951 1.00 91.31 368 LEU A O 1
ATOM 2833 N N . LEU A 1 369 ? 19.004 -5.627 -34.590 1.00 94.69 369 LEU A N 1
ATOM 2834 C CA . LEU A 1 369 ? 18.820 -7.067 -34.445 1.00 94.69 369 LEU A CA 1
ATOM 2835 C C . LEU A 1 369 ? 20.010 -7.674 -33.692 1.00 94.69 369 LEU A C 1
ATOM 2837 O O . LEU A 1 369 ? 21.164 -7.449 -34.053 1.00 94.69 369 LEU A O 1
ATOM 2841 N N . ILE A 1 370 ? 19.720 -8.478 -32.673 1.00 95.31 370 ILE A N 1
ATOM 2842 C CA . ILE A 1 370 ? 20.696 -9.171 -31.831 1.00 95.31 370 ILE A CA 1
ATOM 2843 C C . ILE A 1 370 ? 20.487 -10.671 -32.016 1.00 95.31 370 ILE A C 1
ATOM 2845 O O . ILE A 1 370 ? 19.463 -11.214 -31.603 1.00 95.31 370 ILE A O 1
ATOM 2849 N N . LYS A 1 371 ? 21.449 -11.355 -32.628 1.00 94.69 371 LYS A N 1
ATOM 2850 C CA . LYS A 1 371 ? 21.490 -12.816 -32.667 1.00 94.69 371 LYS A CA 1
ATOM 2851 C C . LYS A 1 371 ? 22.272 -13.317 -31.462 1.00 94.69 371 LYS A C 1
ATOM 2853 O O . LYS A 1 371 ? 23.381 -12.850 -31.215 1.00 94.69 371 LYS A O 1
ATOM 2858 N N . THR A 1 372 ? 21.713 -14.292 -30.758 1.00 92.50 372 THR A N 1
ATOM 2859 C CA . THR A 1 372 ? 22.376 -14.997 -29.665 1.00 92.50 372 THR A CA 1
ATOM 2860 C C . THR A 1 372 ? 22.559 -16.469 -30.016 1.00 92.50 372 THR A C 1
ATOM 2862 O O . THR A 1 372 ? 21.711 -17.064 -30.686 1.00 92.50 372 THR A O 1
ATOM 2865 N N . GLN A 1 373 ? 23.652 -17.071 -29.554 1.00 90.75 373 GLN A N 1
ATOM 2866 C CA . GLN A 1 373 ? 23.863 -18.518 -29.598 1.00 90.75 373 GLN A CA 1
ATOM 2867 C C . GLN A 1 373 ? 24.351 -19.000 -28.228 1.00 90.75 373 GLN A C 1
ATOM 2869 O O . GLN A 1 373 ? 25.386 -18.537 -27.750 1.00 90.75 373 GLN A O 1
ATOM 2874 N N . ARG A 1 374 ? 23.602 -19.909 -27.594 1.00 87.19 374 ARG A N 1
ATOM 2875 C CA . ARG A 1 374 ? 23.886 -20.460 -26.255 1.00 87.19 374 ARG A CA 1
ATOM 2876 C C . ARG A 1 374 ? 23.684 -21.975 -26.251 1.00 87.19 374 ARG A C 1
ATOM 2878 O O . ARG A 1 374 ? 22.817 -22.470 -26.962 1.00 87.19 374 ARG A O 1
ATOM 2885 N N . MET A 1 375 ? 24.452 -22.713 -25.455 1.00 84.25 375 MET A N 1
ATOM 2886 C CA . MET A 1 375 ? 24.162 -24.124 -25.175 1.00 84.25 375 MET A CA 1
ATOM 2887 C C . MET A 1 375 ? 23.106 -24.220 -24.067 1.00 84.25 375 MET A C 1
ATOM 2889 O O . MET A 1 375 ? 23.220 -23.521 -23.065 1.00 84.25 375 MET A O 1
ATOM 2893 N N . VAL A 1 376 ? 22.086 -25.054 -24.263 1.00 82.81 376 VAL A N 1
ATOM 2894 C CA . VAL A 1 376 ? 21.035 -25.355 -23.278 1.00 82.81 376 VAL A CA 1
ATOM 2895 C C . VAL A 1 376 ? 20.804 -26.861 -23.310 1.00 82.81 376 VAL A C 1
ATOM 2897 O O . VAL A 1 376 ? 20.536 -27.403 -24.385 1.00 82.81 376 VAL A O 1
ATOM 2900 N N . ASP A 1 377 ? 20.975 -27.549 -22.181 1.00 82.88 377 ASP A N 1
ATOM 2901 C CA . ASP A 1 377 ? 20.848 -29.013 -22.081 1.00 82.88 377 ASP A CA 1
ATOM 2902 C C . ASP A 1 377 ? 21.683 -29.768 -23.139 1.00 82.88 377 ASP A C 1
ATOM 2904 O O . ASP A 1 377 ? 21.239 -30.726 -23.779 1.00 82.88 377 ASP A O 1
ATOM 2908 N N . GLY A 1 378 ? 22.900 -29.281 -23.401 1.00 81.50 378 GLY A N 1
ATOM 2909 C CA . GLY A 1 378 ? 23.809 -29.860 -24.396 1.00 81.50 378 GLY A CA 1
ATOM 2910 C C . GLY A 1 378 ? 23.430 -29.610 -25.864 1.00 81.50 378 GLY A C 1
ATOM 2911 O O . GLY A 1 378 ? 24.086 -30.154 -26.753 1.00 81.50 378 GLY A O 1
ATOM 2912 N N . LYS A 1 379 ? 22.424 -28.773 -26.154 1.00 86.44 379 LYS A N 1
ATOM 2913 C CA . LYS A 1 379 ? 22.013 -28.411 -27.522 1.00 86.44 379 LYS A CA 1
ATOM 2914 C C . LYS A 1 379 ? 22.241 -26.922 -27.809 1.00 86.44 379 LYS A C 1
ATOM 2916 O O . LYS A 1 379 ? 21.954 -26.093 -26.946 1.00 86.44 379 LYS A O 1
ATOM 2921 N N . PRO A 1 380 ? 22.713 -26.545 -29.014 1.00 86.81 380 PRO A N 1
ATOM 2922 C CA . PRO A 1 380 ? 22.822 -25.142 -29.391 1.00 86.81 380 PRO A CA 1
ATOM 2923 C C . PRO A 1 380 ? 21.427 -24.550 -29.622 1.00 86.81 380 PRO A C 1
ATOM 2925 O O . PRO A 1 380 ? 20.672 -25.013 -30.476 1.00 86.81 380 PRO A O 1
ATOM 2928 N N . GLN A 1 381 ? 21.101 -23.501 -28.878 1.00 88.69 381 GLN A N 1
ATOM 2929 C CA . GLN A 1 381 ? 19.921 -22.674 -29.071 1.00 88.69 381 GLN A CA 1
ATOM 2930 C C . GLN A 1 381 ? 20.340 -21.343 -29.699 1.00 88.69 381 GLN A C 1
ATOM 2932 O O . GLN A 1 381 ? 21.206 -20.639 -29.176 1.00 88.69 381 GLN A O 1
ATOM 2937 N N . VAL A 1 382 ? 19.708 -20.994 -30.820 1.00 91.44 382 VAL A N 1
ATOM 2938 C CA . VAL A 1 382 ? 19.879 -19.702 -31.490 1.00 91.44 382 VAL A CA 1
ATOM 2939 C C . VAL A 1 382 ? 18.604 -18.889 -31.315 1.00 91.44 382 VAL A C 1
ATOM 2941 O O . VAL A 1 382 ? 17.503 -19.381 -31.557 1.00 91.44 382 VAL A O 1
ATOM 2944 N N . CYS A 1 383 ? 18.746 -17.641 -30.876 1.00 93.62 383 CYS A N 1
ATOM 2945 C CA . CYS A 1 383 ? 17.638 -16.697 -30.768 1.00 93.62 383 CYS A CA 1
ATOM 2946 C C . CYS A 1 383 ? 17.981 -15.404 -31.508 1.00 93.62 383 CYS A C 1
ATOM 2948 O O . CYS A 1 383 ? 19.143 -15.019 -31.602 1.00 93.62 383 CYS A O 1
ATOM 2950 N N . VAL A 1 384 ? 16.964 -14.724 -32.036 1.00 95.31 384 VAL A N 1
ATOM 2951 C CA . VAL A 1 384 ? 17.108 -13.383 -32.612 1.00 95.31 384 VAL A CA 1
ATOM 2952 C C . VAL A 1 384 ? 16.160 -12.447 -31.882 1.00 95.31 384 VAL A C 1
ATOM 2954 O O . VAL A 1 384 ? 14.985 -12.766 -31.716 1.00 95.31 384 VAL A O 1
ATOM 2957 N N . TYR A 1 385 ? 16.664 -11.295 -31.463 1.00 96.44 385 TYR A N 1
ATOM 2958 C CA . TYR A 1 385 ? 15.909 -10.250 -30.784 1.00 96.44 385 TYR A CA 1
ATOM 2959 C C . TYR A 1 385 ? 15.941 -8.977 -31.621 1.00 96.44 385 TYR A C 1
ATOM 2961 O O . TYR A 1 385 ? 16.981 -8.611 -32.157 1.00 96.44 385 TYR A O 1
ATOM 2969 N N . GLU A 1 386 ? 14.803 -8.308 -31.749 1.00 94.56 386 GLU A N 1
ATOM 2970 C CA . GLU A 1 386 ? 14.677 -6.991 -32.367 1.00 94.56 386 GLU A CA 1
ATOM 2971 C C . GLU A 1 386 ? 14.431 -5.962 -31.272 1.00 94.56 386 GLU A C 1
ATOM 2973 O O . GLU A 1 386 ? 13.443 -6.060 -30.543 1.00 94.56 386 GLU A O 1
ATOM 2978 N N . VAL A 1 387 ? 15.342 -5.000 -31.149 1.00 91.00 387 VAL A N 1
ATOM 2979 C CA . VAL A 1 387 ? 15.221 -3.884 -30.214 1.00 91.00 387 VAL A CA 1
ATOM 2980 C C . VAL A 1 387 ? 14.478 -2.752 -30.914 1.00 91.00 387 VAL A C 1
ATOM 2982 O O . VAL A 1 387 ? 14.987 -2.163 -31.867 1.00 91.00 387 VAL A O 1
ATOM 2985 N N . ASP A 1 388 ? 13.274 -2.462 -30.435 1.00 81.25 388 ASP A N 1
ATOM 2986 C CA . ASP A 1 388 ? 12.365 -1.440 -30.950 1.00 81.25 388 ASP A CA 1
ATOM 2987 C C . ASP A 1 388 ? 12.131 -0.414 -29.837 1.00 81.25 388 ASP A C 1
ATOM 2989 O O . ASP A 1 388 ? 11.188 -0.510 -29.047 1.00 81.25 388 ASP A O 1
ATOM 2993 N N . ILE A 1 389 ? 13.057 0.543 -29.731 1.00 73.69 389 ILE A N 1
ATOM 2994 C CA . ILE A 1 389 ? 13.029 1.553 -28.666 1.00 73.69 389 ILE A CA 1
ATOM 2995 C C . ILE A 1 389 ? 11.867 2.536 -28.817 1.00 73.69 389 ILE A C 1
ATOM 2997 O O . ILE A 1 389 ? 11.388 3.063 -27.820 1.00 73.69 389 ILE A O 1
ATOM 3001 N N . LEU A 1 390 ? 11.381 2.744 -30.046 1.00 65.31 390 LEU A N 1
ATOM 3002 C CA . LEU A 1 390 ? 10.260 3.644 -30.316 1.00 65.31 390 LEU A CA 1
ATOM 3003 C C . LEU A 1 390 ? 8.983 3.146 -29.645 1.00 65.31 390 LEU A C 1
ATOM 3005 O O . LEU A 1 390 ? 8.226 3.933 -29.094 1.00 65.31 390 LEU A O 1
ATOM 3009 N N . ASN A 1 391 ? 8.784 1.828 -29.656 1.00 67.50 391 ASN A N 1
ATOM 3010 C CA . ASN A 1 391 ? 7.669 1.171 -28.983 1.00 67.50 391 ASN A CA 1
ATOM 3011 C C . ASN A 1 391 ? 8.080 0.565 -27.629 1.00 67.50 391 ASN A C 1
ATOM 3013 O O . ASN A 1 391 ? 7.384 -0.314 -27.124 1.00 67.50 391 ASN A O 1
ATOM 3017 N N . SER A 1 392 ? 9.230 0.980 -27.077 1.00 71.56 392 SER A N 1
ATOM 3018 C CA . SER A 1 392 ? 9.770 0.542 -25.782 1.00 71.56 392 SER A CA 1
ATOM 3019 C C . SER A 1 392 ? 9.715 -0.976 -25.564 1.00 71.56 392 SER A C 1
ATOM 3021 O O . SER A 1 392 ? 9.218 -1.449 -24.545 1.00 71.56 392 SER A O 1
ATOM 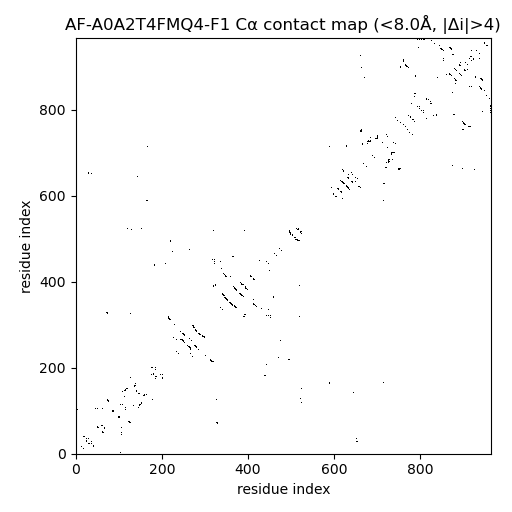3023 N N . ARG A 1 393 ? 10.190 -1.769 -26.534 1.00 80.50 393 ARG A N 1
ATOM 3024 C CA . ARG A 1 393 ? 10.099 -3.237 -26.461 1.00 80.50 393 ARG A CA 1
ATOM 3025 C C . ARG A 1 393 ? 11.260 -3.961 -27.133 1.00 80.50 393 ARG A C 1
ATOM 3027 O O . ARG A 1 393 ? 11.860 -3.480 -28.091 1.00 80.50 393 ARG A O 1
ATOM 3034 N N . ILE A 1 394 ? 11.520 -5.175 -26.656 1.00 89.75 394 ILE A N 1
ATOM 3035 C CA . ILE A 1 394 ? 12.412 -6.141 -27.300 1.00 89.75 394 ILE A CA 1
ATOM 3036 C C . ILE A 1 394 ? 11.569 -7.338 -27.722 1.00 89.75 394 ILE A C 1
ATOM 3038 O O . ILE A 1 394 ? 10.854 -7.921 -26.909 1.00 89.75 394 ILE A O 1
ATOM 3042 N N . ILE A 1 395 ? 11.631 -7.699 -29.001 1.00 89.31 395 ILE A N 1
ATOM 3043 C CA . ILE A 1 395 ? 10.758 -8.722 -29.573 1.00 89.31 395 ILE A CA 1
ATOM 3044 C C . ILE A 1 395 ? 11.595 -9.881 -30.087 1.00 89.31 395 ILE A C 1
ATOM 3046 O O . ILE A 1 395 ? 12.497 -9.699 -30.904 1.00 89.31 395 ILE A O 1
ATOM 3050 N N . LYS A 1 396 ? 11.255 -11.099 -29.668 1.00 91.62 396 LYS A N 1
ATOM 3051 C CA . LYS A 1 396 ? 11.863 -12.311 -30.215 1.00 91.62 396 LYS A CA 1
ATOM 3052 C C . LYS A 1 396 ? 11.405 -12.530 -31.661 1.00 91.62 396 LYS A C 1
ATOM 3054 O O . LYS A 1 396 ? 10.219 -12.434 -31.984 1.00 91.62 396 LYS A O 1
ATOM 3059 N N . ARG A 1 397 ? 12.350 -12.816 -32.551 1.00 91.75 397 ARG A N 1
ATOM 3060 C CA . ARG A 1 397 ? 12.147 -13.052 -33.984 1.00 91.75 397 ARG A CA 1
ATOM 3061 C C . ARG A 1 397 ? 12.676 -14.427 -34.375 1.00 91.75 397 ARG A C 1
ATOM 3063 O O . ARG A 1 397 ? 13.569 -14.981 -33.742 1.00 91.75 397 ARG A O 1
ATOM 3070 N N . SER A 1 398 ? 12.136 -14.965 -35.465 1.00 89.62 398 SER A N 1
ATOM 3071 C CA . SER A 1 398 ? 12.737 -16.114 -36.145 1.00 89.62 398 SER A CA 1
ATOM 3072 C C . SER A 1 398 ? 14.086 -15.729 -36.756 1.00 89.62 398 SER A C 1
ATOM 3074 O O . SER A 1 398 ? 14.234 -14.597 -37.221 1.00 89.62 398 SER A O 1
ATOM 3076 N N . GLU A 1 399 ? 14.996 -16.687 -36.925 1.00 88.62 399 GLU A N 1
ATOM 3077 C CA . GLU A 1 399 ? 16.269 -16.476 -37.638 1.00 88.62 399 GLU A CA 1
ATOM 3078 C C . GLU A 1 399 ? 16.103 -15.932 -39.068 1.00 88.62 399 GLU A C 1
ATOM 3080 O O . GLU A 1 399 ? 16.953 -15.191 -39.557 1.00 88.62 399 GLU A O 1
ATOM 3085 N N . ALA A 1 400 ? 14.953 -16.177 -39.706 1.00 85.00 400 ALA A N 1
ATOM 3086 C CA . ALA A 1 400 ? 14.586 -15.582 -40.994 1.00 85.00 400 ALA A CA 1
ATOM 3087 C C . ALA A 1 400 ? 14.545 -14.039 -41.001 1.00 85.00 400 ALA A C 1
ATOM 3089 O O . ALA A 1 400 ? 14.373 -13.442 -42.063 1.00 85.00 400 ALA A O 1
ATOM 3090 N N . ALA A 1 401 ? 14.642 -13.379 -39.842 1.00 85.38 401 ALA A N 1
ATOM 3091 C CA . ALA A 1 401 ? 14.756 -11.927 -39.732 1.00 85.38 401 ALA A CA 1
ATOM 3092 C C . ALA A 1 401 ? 16.156 -11.397 -40.081 1.00 85.38 401 ALA A C 1
ATOM 3094 O O . ALA A 1 401 ? 16.260 -10.227 -40.427 1.00 85.38 401 ALA A O 1
ATOM 3095 N N . ILE A 1 402 ? 17.197 -12.237 -40.011 1.00 85.25 402 ILE A N 1
ATOM 3096 C CA . ILE A 1 402 ? 18.585 -11.879 -40.362 1.00 85.25 402 ILE A CA 1
ATOM 3097 C C . ILE A 1 402 ? 19.097 -12.602 -41.613 1.00 85.25 402 ILE A C 1
ATOM 3099 O O . ILE A 1 402 ? 20.093 -12.185 -42.188 1.00 85.25 402 ILE A O 1
ATOM 3103 N N . THR A 1 403 ? 18.432 -13.680 -42.042 1.00 80.62 403 THR A N 1
ATOM 3104 C CA . THR A 1 403 ? 18.820 -14.453 -43.238 1.00 80.62 403 THR A CA 1
ATOM 3105 C C . THR A 1 403 ? 17.979 -14.142 -44.475 1.00 80.62 403 THR A C 1
ATOM 3107 O O . THR A 1 403 ? 18.2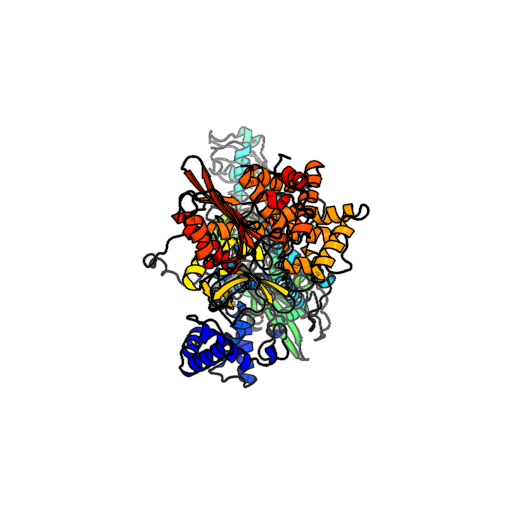77 -14.644 -45.558 1.00 80.62 403 THR A O 1
ATOM 3110 N N . ARG A 1 404 ? 16.924 -13.321 -44.352 1.00 74.06 404 ARG A N 1
ATOM 3111 C CA . ARG A 1 404 ? 16.149 -12.865 -45.513 1.00 74.06 404 ARG A CA 1
ATOM 3112 C C . ARG A 1 404 ? 17.041 -12.004 -46.409 1.00 74.06 404 ARG A C 1
ATOM 3114 O O . ARG A 1 404 ? 17.620 -11.035 -45.932 1.00 74.06 404 ARG A O 1
ATOM 3121 N N . GLY A 1 405 ? 17.124 -12.355 -47.693 1.00 68.62 405 GLY A N 1
ATOM 3122 C CA . GLY A 1 405 ? 17.825 -11.546 -48.692 1.00 68.62 405 GLY A CA 1
ATOM 3123 C C . GLY A 1 405 ? 17.211 -10.152 -48.859 1.00 68.62 405 GLY A C 1
ATOM 3124 O O . GLY A 1 405 ? 16.129 -9.868 -48.337 1.00 68.62 405 GLY A O 1
ATOM 3125 N N . ASP A 1 406 ? 17.908 -9.296 -49.603 1.00 78.88 406 ASP A N 1
ATOM 3126 C CA . ASP A 1 406 ? 17.542 -7.896 -49.827 1.00 78.88 406 ASP A CA 1
ATOM 3127 C C . ASP A 1 406 ? 16.064 -7.710 -50.200 1.00 78.88 406 ASP A C 1
ATOM 3129 O O . ASP A 1 406 ? 15.546 -8.328 -51.134 1.00 78.88 406 ASP A O 1
ATOM 3133 N N . GLN A 1 407 ? 15.385 -6.805 -49.495 1.00 78.38 407 GLN A N 1
ATOM 3134 C CA . GLN A 1 407 ? 13.993 -6.463 -49.778 1.00 78.38 407 GLN A CA 1
ATOM 3135 C C . GLN A 1 407 ? 13.924 -5.200 -50.627 1.00 78.38 407 GLN A C 1
ATOM 3137 O O . GLN A 1 407 ? 14.428 -4.150 -50.230 1.00 78.38 407 GLN A O 1
ATOM 3142 N N . ARG A 1 408 ? 13.262 -5.274 -51.782 1.00 78.00 408 ARG A N 1
ATOM 3143 C CA . ARG A 1 408 ? 13.076 -4.126 -52.674 1.00 78.00 408 ARG A CA 1
ATOM 3144 C C . ARG A 1 408 ? 11.635 -3.632 -52.631 1.00 78.00 408 ARG A C 1
ATOM 3146 O O . ARG A 1 408 ? 10.709 -4.402 -52.863 1.00 78.00 408 ARG A O 1
ATOM 3153 N N . ASN A 1 409 ? 11.461 -2.338 -52.389 1.00 77.00 409 ASN A N 1
ATOM 3154 C CA . ASN A 1 409 ? 10.197 -1.633 -52.554 1.00 77.00 409 ASN A CA 1
ATOM 3155 C C . ASN A 1 409 ? 10.428 -0.417 -53.462 1.00 77.00 409 ASN A C 1
ATOM 3157 O O . ASN A 1 409 ? 11.047 0.564 -53.049 1.00 77.00 409 ASN A O 1
ATOM 3161 N N . SER A 1 410 ? 9.960 -0.498 -54.710 1.00 82.12 410 SER A N 1
ATOM 3162 C CA . SER A 1 410 ? 10.218 0.509 -55.747 1.00 82.12 410 SER A CA 1
ATOM 3163 C C . SER A 1 410 ? 11.730 0.762 -55.944 1.00 82.12 410 SER A C 1
ATOM 3165 O O . SER A 1 410 ? 12.494 -0.173 -56.220 1.00 82.12 410 SER A O 1
ATOM 3167 N N . ASN A 1 411 ? 12.177 2.009 -55.800 1.00 82.62 411 ASN A N 1
ATOM 3168 C CA . ASN A 1 411 ? 13.574 2.426 -55.866 1.00 82.62 411 ASN A CA 1
ATOM 3169 C C . ASN A 1 411 ? 14.318 2.313 -54.524 1.00 82.62 411 ASN A C 1
ATOM 3171 O O . ASN A 1 411 ? 15.442 2.789 -54.430 1.00 82.62 411 ASN A O 1
ATOM 3175 N N . ILE A 1 412 ? 13.728 1.705 -53.489 1.00 81.81 412 ILE A N 1
ATOM 3176 C CA . ILE A 1 412 ? 14.363 1.523 -52.178 1.00 81.81 412 ILE A CA 1
ATOM 3177 C C . ILE A 1 412 ? 14.723 0.049 -51.983 1.00 81.81 412 ILE A C 1
ATOM 3179 O O . ILE A 1 412 ? 13.852 -0.822 -52.009 1.00 81.81 412 ILE A O 1
ATOM 3183 N N . GLN A 1 413 ? 15.999 -0.229 -51.732 1.00 85.12 413 GLN A N 1
ATOM 3184 C CA . GLN A 1 413 ? 16.507 -1.539 -51.326 1.00 85.12 413 GLN A CA 1
ATOM 3185 C C . GLN A 1 413 ? 16.837 -1.512 -49.836 1.00 85.12 413 GLN A C 1
ATOM 3187 O O . GLN A 1 413 ? 17.616 -0.678 -49.391 1.00 85.12 413 GLN A O 1
ATOM 3192 N N . THR A 1 414 ? 16.241 -2.410 -49.057 1.00 85.44 414 THR A N 1
ATOM 3193 C CA . THR A 1 414 ? 16.567 -2.608 -47.640 1.00 85.44 414 THR A CA 1
ATOM 3194 C C . THR A 1 414 ? 17.478 -3.823 -47.509 1.00 85.44 414 THR A C 1
ATOM 3196 O O . THR A 1 414 ? 17.096 -4.919 -47.924 1.00 85.44 414 THR A O 1
ATOM 3199 N N . ARG A 1 415 ? 18.663 -3.622 -46.930 1.00 87.88 415 ARG A N 1
ATOM 3200 C CA . ARG A 1 415 ? 19.665 -4.658 -46.660 1.00 87.88 415 ARG A CA 1
ATOM 3201 C C . ARG A 1 415 ? 19.825 -4.865 -45.163 1.00 87.88 415 ARG A C 1
ATOM 3203 O O . ARG A 1 415 ? 19.766 -3.903 -44.396 1.00 87.88 415 ARG A O 1
ATOM 3210 N N . ILE A 1 416 ? 20.022 -6.115 -44.761 1.00 89.50 416 ILE A N 1
ATOM 3211 C CA . ILE A 1 416 ? 20.385 -6.477 -43.390 1.00 89.50 416 ILE A CA 1
ATOM 3212 C C . ILE A 1 416 ? 21.882 -6.751 -43.383 1.00 89.50 416 ILE A C 1
ATOM 3214 O O . ILE A 1 416 ? 22.357 -7.648 -44.073 1.00 89.50 416 ILE A O 1
ATOM 3218 N N . GLU A 1 417 ? 22.625 -5.972 -42.612 1.00 90.00 417 GLU A N 1
ATOM 3219 C CA . GLU A 1 417 ? 24.085 -5.995 -42.626 1.00 90.00 417 GLU A CA 1
ATOM 3220 C C . GLU A 1 417 ? 24.615 -6.220 -41.214 1.00 90.00 417 GLU A C 1
ATOM 3222 O O . GLU A 1 417 ? 24.034 -5.738 -40.240 1.00 90.00 417 GLU A O 1
ATOM 3227 N N . LYS A 1 418 ? 25.719 -6.964 -41.089 1.00 90.44 418 LYS A N 1
ATOM 3228 C CA . LYS A 1 418 ? 26.375 -7.169 -39.795 1.00 90.44 418 LYS A CA 1
ATOM 3229 C C . LYS A 1 418 ? 26.908 -5.828 -39.283 1.00 90.44 418 LYS A C 1
ATOM 3231 O O . LYS A 1 418 ? 27.540 -5.083 -40.027 1.00 90.44 418 LYS A O 1
ATOM 3236 N N . PHE A 1 419 ? 26.645 -5.534 -38.017 1.00 88.56 419 PHE A N 1
ATOM 3237 C CA . PHE A 1 419 ? 27.087 -4.326 -37.334 1.00 88.56 419 PHE A CA 1
ATOM 3238 C C . PHE A 1 419 ? 28.170 -4.680 -36.315 1.00 88.56 419 PHE A C 1
ATOM 3240 O O . PHE A 1 419 ? 28.000 -5.585 -35.500 1.00 88.56 419 PHE A O 1
ATOM 3247 N N . ILE A 1 420 ? 29.297 -3.976 -36.378 1.00 85.25 420 ILE A N 1
ATOM 3248 C CA . ILE A 1 420 ? 30.429 -4.146 -35.469 1.00 85.25 420 ILE A CA 1
ATOM 3249 C C . ILE A 1 420 ? 30.707 -2.762 -34.872 1.00 85.25 420 ILE A C 1
ATOM 3251 O O . ILE A 1 420 ? 31.158 -1.890 -35.608 1.00 85.25 420 ILE A O 1
ATOM 3255 N N . PRO A 1 421 ? 30.400 -2.522 -33.585 1.00 81.25 421 PRO A N 1
ATOM 3256 C CA . PRO A 1 421 ? 30.712 -1.251 -32.937 1.00 81.25 421 PRO A CA 1
ATOM 3257 C C . PRO A 1 421 ? 32.231 -1.058 -32.810 1.00 81.25 421 PRO A C 1
ATOM 3259 O O . PRO A 1 421 ? 32.922 -2.009 -32.459 1.00 81.25 421 PRO A O 1
ATOM 3262 N N . ASP A 1 422 ? 32.733 0.169 -32.980 1.00 66.81 422 ASP A N 1
ATOM 3263 C CA . ASP A 1 422 ? 34.180 0.480 -32.994 1.00 66.81 422 ASP A CA 1
ATOM 3264 C C . ASP A 1 422 ? 34.950 0.104 -31.704 1.00 66.81 422 ASP A C 1
ATOM 3266 O O . ASP A 1 422 ? 36.162 -0.064 -31.736 1.00 66.81 422 ASP A O 1
ATOM 3270 N N . ASP A 1 423 ? 34.254 -0.105 -30.576 1.00 62.84 423 ASP A N 1
ATOM 3271 C CA . ASP A 1 423 ? 34.835 -0.572 -29.298 1.00 62.84 423 ASP A CA 1
ATOM 3272 C C . ASP A 1 423 ? 34.737 -2.108 -29.129 1.00 62.84 423 ASP A C 1
ATOM 3274 O O . ASP A 1 423 ? 34.589 -2.614 -28.013 1.00 62.84 423 ASP A O 1
ATOM 3278 N N . HIS A 1 424 ? 34.755 -2.871 -30.227 1.00 54.75 424 HIS A N 1
ATOM 3279 C CA . HIS A 1 424 ? 34.561 -4.330 -30.231 1.00 54.75 424 HIS A CA 1
ATOM 3280 C C . HIS A 1 424 ? 35.513 -5.081 -29.275 1.00 54.75 424 HIS A C 1
ATOM 3282 O O . HIS A 1 424 ? 35.122 -6.090 -28.688 1.00 54.75 424 HIS A O 1
ATOM 3288 N N . ASP A 1 425 ? 36.715 -4.549 -29.039 1.00 50.69 425 ASP A N 1
ATOM 3289 C CA . ASP A 1 425 ? 37.731 -5.135 -28.151 1.00 50.69 425 ASP A CA 1
ATOM 3290 C C . ASP A 1 425 ? 37.371 -5.067 -26.652 1.00 50.69 425 ASP A C 1
ATOM 3292 O O . ASP A 1 425 ? 38.029 -5.700 -25.827 1.00 50.69 425 ASP A O 1
ATOM 3296 N N . ARG A 1 426 ? 36.310 -4.334 -26.276 1.00 51.69 426 ARG A N 1
ATOM 3297 C CA . ARG A 1 426 ? 35.783 -4.247 -24.898 1.00 51.69 426 ARG A CA 1
ATOM 3298 C C . ARG A 1 426 ? 34.613 -5.194 -24.617 1.00 51.69 426 ARG A C 1
ATOM 3300 O O . ARG A 1 426 ? 33.969 -5.061 -23.575 1.00 51.69 426 ARG A O 1
ATOM 3307 N N . GLN A 1 427 ? 34.294 -6.130 -25.515 1.00 57.47 427 GLN A N 1
ATOM 3308 C CA . GLN A 1 427 ? 33.280 -7.146 -25.222 1.00 57.47 427 GLN A CA 1
ATOM 3309 C C . GLN A 1 427 ? 33.618 -7.866 -23.911 1.00 57.47 427 GLN A C 1
ATOM 3311 O O . GLN A 1 427 ? 34.711 -8.408 -23.753 1.00 57.47 427 GLN A O 1
ATOM 3316 N N . ALA A 1 428 ? 32.663 -7.913 -22.976 1.00 54.41 428 ALA A N 1
ATOM 3317 C CA . ALA A 1 428 ? 32.763 -8.842 -21.857 1.00 54.41 428 ALA A CA 1
ATOM 3318 C C . ALA A 1 428 ? 32.936 -10.262 -22.439 1.00 54.41 428 ALA A C 1
ATOM 3320 O O . ALA A 1 428 ? 32.150 -10.628 -23.325 1.00 54.41 428 ALA A O 1
ATOM 3321 N N . PRO A 1 429 ? 33.957 -11.029 -22.006 1.00 56.94 429 PRO A N 1
ATOM 3322 C CA . PRO A 1 429 ? 34.270 -12.323 -22.598 1.00 56.94 429 PRO A CA 1
ATOM 3323 C C . PRO A 1 429 ? 33.064 -13.259 -22.519 1.00 56.94 429 PRO A C 1
ATOM 3325 O O . PRO A 1 429 ? 32.295 -13.214 -21.555 1.00 56.94 429 PRO A O 1
ATOM 3328 N N . GLU A 1 430 ? 32.907 -14.105 -23.542 1.00 61.56 430 GLU A N 1
ATOM 3329 C CA . GLU A 1 430 ? 31.971 -15.230 -23.516 1.00 61.56 430 GLU A CA 1
ATOM 3330 C C . GLU A 1 430 ? 32.196 -16.013 -22.215 1.00 61.56 430 GLU A C 1
ATOM 3332 O O . GLU A 1 430 ? 33.307 -16.468 -21.936 1.00 61.56 430 GLU A O 1
ATOM 3337 N N . LYS A 1 431 ? 31.170 -16.094 -21.362 1.00 57.34 431 LYS A N 1
ATOM 3338 C CA . LYS A 1 431 ? 31.263 -16.857 -20.117 1.00 57.34 431 LYS A CA 1
ATOM 3339 C C . LYS A 1 431 ? 30.989 -18.318 -20.438 1.00 57.34 431 LYS A C 1
ATOM 3341 O O . LYS A 1 431 ? 30.005 -18.621 -21.108 1.00 57.34 431 LYS A O 1
ATOM 3346 N N . THR A 1 432 ? 31.839 -19.215 -19.942 1.00 51.78 432 THR A N 1
ATOM 3347 C CA . THR A 1 432 ? 31.656 -20.661 -20.098 1.00 51.78 432 THR A CA 1
ATOM 3348 C C . THR A 1 432 ? 30.244 -21.046 -19.640 1.00 51.78 432 THR A C 1
ATOM 3350 O O . THR A 1 432 ? 29.869 -20.698 -18.515 1.00 51.78 432 THR A O 1
ATOM 3353 N N . PRO A 1 433 ? 29.445 -21.726 -20.480 1.00 50.62 433 PRO A N 1
ATOM 3354 C CA . PRO A 1 433 ? 28.083 -22.091 -20.136 1.00 50.62 433 PRO A CA 1
ATOM 3355 C C . PRO A 1 433 ? 28.130 -23.151 -19.038 1.00 50.62 433 PRO A C 1
ATOM 3357 O O . PRO A 1 433 ? 28.528 -24.291 -19.268 1.00 50.62 433 PRO A O 1
ATOM 3360 N N . VAL A 1 434 ? 27.740 -22.763 -17.831 1.00 48.16 434 VAL A N 1
ATOM 3361 C CA . VAL A 1 434 ? 27.335 -23.711 -16.801 1.00 48.16 434 VAL A CA 1
ATOM 3362 C C . VAL A 1 434 ? 25.844 -23.475 -16.607 1.00 48.16 434 VAL A C 1
ATOM 3364 O O . VAL A 1 434 ? 25.449 -22.359 -16.279 1.00 48.16 434 VAL A O 1
ATOM 3367 N N . ASP A 1 435 ? 25.009 -24.490 -16.837 1.00 46.44 435 ASP A N 1
ATOM 3368 C CA . ASP A 1 435 ? 23.545 -24.383 -16.697 1.00 46.44 435 ASP A CA 1
ATOM 3369 C C . ASP A 1 435 ? 23.109 -24.022 -15.258 1.00 46.44 435 ASP A C 1
ATOM 3371 O O . ASP A 1 435 ? 21.993 -23.558 -15.043 1.00 46.44 435 ASP A O 1
ATOM 3375 N N . SER A 1 436 ? 24.016 -24.142 -14.277 1.00 49.44 436 SER A N 1
ATOM 3376 C CA . SER A 1 436 ? 23.857 -23.658 -12.898 1.00 49.44 436 SER A CA 1
ATOM 3377 C C . SER A 1 436 ? 24.261 -22.191 -12.685 1.00 49.44 436 SER A C 1
ATOM 3379 O O . SER A 1 436 ? 24.402 -21.754 -11.540 1.00 49.44 436 SER A O 1
ATOM 3381 N N . ALA A 1 437 ? 24.487 -21.419 -13.755 1.00 54.16 437 ALA A N 1
ATOM 3382 C CA . ALA A 1 437 ? 24.830 -20.008 -13.638 1.00 54.16 437 ALA A CA 1
ATOM 3383 C C . ALA A 1 437 ? 23.711 -19.244 -12.900 1.00 54.16 437 ALA A C 1
ATOM 3385 O O . ALA A 1 437 ? 22.534 -19.396 -13.243 1.00 54.16 437 ALA A O 1
ATOM 3386 N N . PRO A 1 438 ? 24.061 -18.416 -11.899 1.00 68.44 438 PRO A N 1
ATOM 3387 C CA . PRO A 1 438 ? 23.084 -17.662 -11.128 1.00 68.44 438 PRO A CA 1
ATOM 3388 C C . PRO A 1 438 ? 22.283 -16.716 -12.029 1.00 68.44 438 PRO A C 1
ATOM 3390 O O . PRO A 1 438 ? 22.750 -16.288 -13.088 1.00 68.44 438 PRO A O 1
ATOM 3393 N N . VAL A 1 439 ? 21.071 -16.381 -11.583 1.00 88.00 439 VAL A N 1
ATOM 3394 C CA . VAL A 1 439 ? 20.182 -15.400 -12.218 1.00 88.00 439 VAL A CA 1
ATOM 3395 C C . VAL A 1 439 ? 20.976 -14.136 -12.583 1.00 88.00 439 VAL A C 1
ATOM 3397 O O . VAL A 1 439 ? 21.643 -13.574 -11.711 1.00 88.00 439 VAL A O 1
ATOM 3400 N N . PRO A 1 440 ? 20.958 -13.682 -13.850 1.00 89.31 440 PRO A N 1
ATOM 3401 C CA . PRO A 1 440 ? 21.808 -12.577 -14.266 1.00 89.31 440 PRO A CA 1
ATOM 3402 C C . PRO A 1 440 ? 21.327 -11.238 -13.692 1.00 89.31 440 PRO A C 1
ATOM 3404 O O . PRO A 1 440 ? 20.135 -10.924 -13.739 1.00 89.31 440 PRO A O 1
ATOM 3407 N N . LEU A 1 441 ? 22.283 -10.413 -13.251 1.00 91.00 441 LEU A N 1
ATOM 3408 C CA . LEU A 1 441 ? 22.094 -9.013 -12.841 1.00 91.00 441 LEU A CA 1
ATOM 3409 C C . LEU A 1 441 ? 21.874 -8.103 -14.065 1.00 91.00 441 LEU A C 1
ATOM 3411 O O . LEU A 1 441 ? 22.646 -7.180 -14.322 1.00 91.00 441 LEU A O 1
ATOM 3415 N N . SER A 1 442 ? 20.854 -8.398 -14.872 1.00 92.69 442 SER A N 1
ATOM 3416 C CA . SER A 1 442 ? 20.718 -7.861 -16.232 1.00 92.69 442 SER A CA 1
ATOM 3417 C C . SER A 1 442 ? 20.663 -6.338 -16.323 1.00 92.69 442 SER A C 1
ATOM 3419 O O . SER A 1 442 ? 21.130 -5.784 -17.307 1.00 92.69 442 SER A O 1
ATOM 3421 N N . PHE A 1 443 ? 20.150 -5.634 -15.311 1.00 92.44 443 PHE A N 1
ATOM 3422 C CA . PHE A 1 443 ? 20.109 -4.168 -15.348 1.00 92.44 443 PHE A CA 1
ATOM 3423 C C . PHE A 1 443 ? 21.505 -3.522 -15.252 1.00 92.44 443 PHE A C 1
ATOM 3425 O O . PHE A 1 443 ? 21.748 -2.479 -15.857 1.00 92.44 443 PHE A O 1
ATOM 3432 N N . THR A 1 444 ? 22.432 -4.134 -14.509 1.00 90.94 444 THR A N 1
ATOM 3433 C CA . THR A 1 444 ? 23.758 -3.567 -14.194 1.00 90.94 444 THR A CA 1
ATOM 3434 C C . THR A 1 444 ? 24.917 -4.341 -14.821 1.00 90.94 444 THR A C 1
ATOM 3436 O O . THR A 1 444 ? 26.080 -3.984 -14.629 1.00 90.94 444 THR A O 1
ATOM 3439 N N . SER A 1 445 ? 24.639 -5.408 -15.575 1.00 90.12 445 SER A N 1
ATOM 3440 C CA . SER A 1 445 ? 25.681 -6.256 -16.143 1.00 90.12 445 SER A CA 1
ATOM 3441 C C . SER A 1 445 ? 26.504 -5.515 -17.204 1.00 90.12 445 SER A C 1
ATOM 3443 O O . SER A 1 445 ? 25.988 -4.752 -18.026 1.00 90.12 445 SER A O 1
ATOM 3445 N N . ALA A 1 446 ? 27.806 -5.807 -17.254 1.00 88.75 446 ALA A N 1
ATOM 3446 C CA . ALA A 1 446 ? 28.685 -5.282 -18.299 1.00 88.75 446 ALA A CA 1
ATOM 3447 C C . ALA A 1 446 ? 28.209 -5.667 -19.715 1.00 88.75 446 ALA A C 1
ATOM 3449 O O . ALA A 1 446 ? 28.398 -4.908 -20.664 1.00 88.75 446 ALA A O 1
ATOM 3450 N N . ARG A 1 447 ? 27.562 -6.834 -19.862 1.00 88.88 447 ARG A N 1
ATOM 3451 C CA . ARG A 1 447 ? 27.027 -7.312 -21.142 1.00 88.88 447 ARG A CA 1
ATOM 3452 C C . ARG A 1 447 ? 25.852 -6.460 -21.610 1.00 88.88 447 ARG A C 1
ATOM 3454 O O . ARG A 1 447 ? 25.809 -6.077 -22.775 1.00 88.88 447 ARG A O 1
ATOM 3461 N N . THR A 1 448 ? 24.946 -6.113 -20.707 1.00 92.81 448 THR A N 1
ATOM 3462 C CA . THR A 1 448 ? 23.803 -5.251 -21.013 1.00 92.81 448 THR A CA 1
ATOM 3463 C C . THR A 1 448 ? 24.236 -3.803 -21.249 1.00 92.81 448 THR A C 1
ATOM 3465 O O . THR A 1 448 ? 23.733 -3.170 -22.178 1.00 92.81 448 THR A O 1
ATOM 3468 N N . HIS A 1 449 ? 25.252 -3.305 -20.536 1.00 92.06 449 HIS A N 1
ATOM 3469 C CA . HIS A 1 449 ? 25.901 -2.030 -20.874 1.00 92.06 449 HIS A CA 1
ATOM 3470 C C . HIS A 1 449 ? 26.489 -2.032 -22.296 1.00 92.06 449 HIS A C 1
ATOM 3472 O O . HIS A 1 449 ? 26.207 -1.117 -23.065 1.00 92.06 449 HIS A O 1
ATOM 3478 N N . TYR A 1 450 ? 27.204 -3.091 -22.690 1.00 90.25 450 TYR A N 1
ATOM 3479 C CA . TYR A 1 450 ? 27.716 -3.240 -24.057 1.00 90.25 450 TYR A CA 1
ATOM 3480 C C . TYR A 1 450 ? 26.598 -3.211 -25.114 1.00 90.25 450 TYR A C 1
ATOM 3482 O O . TYR A 1 450 ? 26.729 -2.534 -26.134 1.00 90.25 450 TYR A O 1
ATOM 3490 N N . LEU A 1 451 ? 25.488 -3.919 -24.879 1.00 92.25 451 LEU A N 1
ATOM 3491 C CA . LEU A 1 451 ? 24.347 -3.922 -25.801 1.00 92.25 451 LEU A CA 1
ATOM 3492 C C . LEU A 1 451 ? 23.691 -2.537 -25.903 1.00 92.25 451 LEU A C 1
ATOM 3494 O O . LEU A 1 451 ? 23.329 -2.113 -27.001 1.00 92.25 451 LEU A O 1
ATOM 3498 N N . ALA A 1 452 ? 23.581 -1.816 -24.786 1.00 91.88 452 ALA A N 1
ATOM 3499 C CA . ALA A 1 452 ? 23.077 -0.448 -24.747 1.00 91.88 452 ALA A CA 1
ATOM 3500 C C . ALA A 1 452 ? 23.991 0.531 -25.510 1.00 91.88 452 ALA A C 1
ATOM 3502 O O . ALA A 1 452 ? 23.502 1.350 -26.291 1.00 91.88 452 ALA A O 1
ATOM 3503 N N . ASP A 1 453 ? 25.311 0.410 -25.346 1.00 89.44 453 ASP A N 1
ATOM 3504 C CA . ASP A 1 453 ? 26.306 1.197 -26.082 1.00 89.44 453 ASP A CA 1
ATOM 3505 C C . ASP A 1 453 ? 26.247 0.918 -27.588 1.00 89.44 453 ASP A C 1
ATOM 3507 O O . ASP A 1 453 ? 26.227 1.844 -28.401 1.00 89.44 453 ASP A O 1
ATOM 3511 N N . ALA A 1 454 ? 26.182 -0.360 -27.969 1.00 90.00 454 ALA A N 1
ATOM 3512 C CA . ALA A 1 454 ? 26.067 -0.769 -29.361 1.00 90.00 454 ALA A CA 1
ATOM 3513 C C . ALA A 1 454 ? 24.771 -0.246 -29.999 1.00 90.00 454 ALA A C 1
ATOM 3515 O O . ALA A 1 454 ? 24.799 0.238 -31.130 1.00 90.00 454 ALA A O 1
ATOM 3516 N N . PHE A 1 455 ? 23.653 -0.288 -29.270 1.00 89.81 455 PHE A N 1
ATOM 3517 C CA . PHE A 1 455 ? 22.383 0.261 -29.737 1.00 89.81 455 PHE A CA 1
ATOM 3518 C C . PHE A 1 455 ? 22.460 1.770 -29.977 1.00 89.81 455 PHE A C 1
ATOM 3520 O O . PHE A 1 455 ? 22.074 2.233 -31.047 1.00 89.81 455 PHE A O 1
ATOM 3527 N N . PHE A 1 456 ? 23.012 2.543 -29.038 1.00 85.12 456 PHE A N 1
ATOM 3528 C CA . PHE A 1 456 ? 23.138 3.990 -29.223 1.00 85.12 456 PHE A CA 1
ATOM 3529 C C . PHE A 1 456 ? 24.040 4.350 -30.414 1.00 85.12 456 PHE A C 1
ATOM 3531 O O . PHE A 1 456 ? 23.678 5.194 -31.233 1.00 85.12 456 PHE A O 1
ATOM 3538 N N . LYS A 1 457 ? 25.173 3.651 -30.576 1.00 85.56 457 LYS A N 1
ATOM 3539 C CA . LYS A 1 457 ? 26.058 3.816 -31.742 1.00 85.56 457 LYS A CA 1
ATOM 3540 C C . LYS A 1 457 ? 25.356 3.491 -33.056 1.00 85.56 457 LYS A C 1
ATOM 3542 O O . LYS A 1 457 ? 25.544 4.192 -34.043 1.00 85.56 457 LYS A O 1
ATOM 3547 N N . HIS A 1 458 ? 24.523 2.452 -33.065 1.00 84.69 458 HIS A N 1
ATOM 3548 C CA . HIS A 1 458 ? 23.717 2.096 -34.227 1.00 84.69 458 HIS A CA 1
ATOM 3549 C C . HIS A 1 458 ? 22.772 3.236 -34.651 1.00 84.69 458 HIS A C 1
ATOM 3551 O O . HIS A 1 458 ? 22.626 3.470 -35.852 1.00 84.69 458 HIS A O 1
ATOM 3557 N N . LEU A 1 459 ? 22.190 3.983 -33.703 1.00 78.50 459 LEU A N 1
ATOM 3558 C CA . LEU A 1 459 ? 21.315 5.123 -34.014 1.00 78.50 459 LEU A CA 1
ATOM 3559 C C . LEU A 1 459 ? 22.055 6.307 -34.659 1.00 78.50 459 LEU A C 1
ATOM 3561 O O . LEU A 1 459 ? 21.424 7.077 -35.379 1.00 78.50 459 LEU A O 1
ATOM 3565 N N . ASP A 1 460 ? 23.364 6.452 -34.418 1.00 74.50 460 ASP A N 1
ATOM 3566 C CA . ASP A 1 460 ? 24.221 7.487 -35.025 1.00 74.50 460 ASP A CA 1
ATOM 3567 C C . ASP A 1 460 ? 23.692 8.927 -34.831 1.00 74.50 460 ASP A C 1
ATOM 3569 O O . ASP A 1 460 ? 23.782 9.789 -35.698 1.00 74.50 460 ASP A O 1
ATOM 3573 N N . ILE A 1 461 ? 23.106 9.201 -33.659 1.00 66.50 461 ILE A N 1
ATOM 3574 C CA . ILE A 1 461 ? 22.455 10.485 -33.328 1.00 66.50 461 ILE A CA 1
ATOM 3575 C C . ILE A 1 461 ? 23.465 11.652 -33.307 1.00 66.50 461 ILE A C 1
ATOM 3577 O O . ILE A 1 461 ? 23.124 12.787 -33.642 1.00 66.50 461 ILE A O 1
ATOM 3581 N N . GLY A 1 462 ? 24.721 11.375 -32.946 1.00 60.66 462 GLY A N 1
ATOM 3582 C CA . GLY A 1 462 ? 25.823 12.345 -32.916 1.00 60.66 462 GLY A CA 1
ATOM 3583 C C . GLY A 1 462 ? 26.670 12.409 -34.193 1.00 60.66 462 GLY A C 1
ATOM 3584 O O . GLY A 1 462 ? 27.674 13.122 -34.203 1.00 60.66 462 GLY A O 1
ATOM 3585 N N . GLY A 1 463 ? 26.307 11.668 -35.246 1.00 66.81 463 GLY A N 1
ATOM 3586 C CA . GLY A 1 463 ? 27.081 11.572 -36.483 1.00 66.81 463 GLY A CA 1
ATOM 3587 C C . GLY A 1 463 ? 27.245 12.907 -37.220 1.00 66.81 463 GLY A C 1
ATOM 3588 O O . GLY A 1 463 ? 26.474 13.857 -37.044 1.00 66.81 463 GLY A O 1
ATOM 3589 N N . HIS A 1 464 ? 28.277 12.992 -38.067 1.00 63.56 464 HIS A N 1
ATOM 3590 C CA . HIS A 1 464 ? 28.614 14.207 -38.823 1.00 63.56 464 HIS A CA 1
ATOM 3591 C C . HIS A 1 464 ? 27.444 14.713 -39.685 1.00 63.56 464 HIS A C 1
ATOM 3593 O O . HIS A 1 464 ? 27.194 15.921 -39.752 1.00 63.56 464 HIS A O 1
ATOM 3599 N N . ASP A 1 465 ? 26.701 13.802 -40.312 1.00 61.56 465 ASP A N 1
ATOM 3600 C CA . ASP A 1 465 ? 25.606 14.152 -41.216 1.00 61.56 465 ASP A CA 1
ATOM 3601 C C . ASP A 1 465 ? 24.381 14.656 -40.443 1.00 61.56 465 ASP A C 1
ATOM 3603 O O . ASP A 1 465 ? 23.759 15.639 -40.838 1.00 61.56 465 ASP A O 1
ATOM 3607 N N . GLN A 1 466 ? 24.084 14.058 -39.291 1.00 62.53 466 GLN A N 1
ATOM 3608 C CA . GLN A 1 466 ? 22.993 14.408 -38.384 1.00 62.53 466 GLN A CA 1
ATOM 3609 C C . GLN A 1 466 ? 23.257 15.765 -37.733 1.00 62.53 466 GLN A C 1
ATOM 3611 O O . GLN A 1 466 ? 22.369 16.617 -37.690 1.00 62.53 466 GLN A O 1
ATOM 3616 N N . ARG A 1 467 ? 24.505 16.009 -37.317 1.00 62.66 467 ARG A N 1
ATOM 3617 C CA . ARG A 1 467 ? 24.966 17.310 -36.830 1.00 62.66 467 ARG A CA 1
ATOM 3618 C C . ARG A 1 467 ? 24.827 18.379 -37.913 1.00 62.66 467 ARG A C 1
ATOM 3620 O O . ARG A 1 467 ? 24.194 19.400 -37.660 1.00 62.66 467 ARG A O 1
ATOM 3627 N N . THR A 1 468 ? 25.358 18.138 -39.117 1.00 61.62 468 THR A N 1
ATOM 3628 C CA . THR A 1 468 ? 25.247 19.049 -40.277 1.00 61.62 468 THR A CA 1
ATOM 3629 C C . THR A 1 468 ? 23.788 19.370 -40.610 1.00 61.62 468 THR A C 1
ATOM 3631 O O . THR A 1 468 ? 23.447 20.521 -40.875 1.00 61.62 468 THR A O 1
ATOM 3634 N N . GLN A 1 469 ? 22.904 18.379 -40.529 1.00 59.44 469 GLN A N 1
ATOM 3635 C CA . GLN A 1 469 ? 21.470 18.560 -40.722 1.00 59.44 469 GLN A CA 1
ATOM 3636 C C . GLN A 1 469 ? 20.835 19.384 -39.580 1.00 59.44 469 GLN A C 1
ATOM 3638 O O . GLN A 1 469 ? 20.072 20.310 -39.855 1.00 59.44 469 GLN A O 1
ATOM 3643 N N . ALA A 1 470 ? 21.181 19.136 -38.310 1.00 57.41 470 ALA A N 1
ATOM 3644 C CA . ALA A 1 470 ? 20.647 19.854 -37.145 1.00 57.41 470 ALA A CA 1
ATOM 3645 C C . ALA A 1 470 ? 21.004 21.354 -37.109 1.00 57.41 470 ALA A C 1
ATOM 3647 O O . ALA A 1 470 ? 20.247 22.148 -36.546 1.00 57.41 470 ALA A O 1
ATOM 3648 N N . PHE A 1 471 ? 22.098 21.771 -37.763 1.00 63.44 471 PHE A N 1
ATOM 3649 C CA . PHE A 1 471 ? 22.394 23.192 -37.988 1.00 63.44 471 PHE A CA 1
ATOM 3650 C C . PHE A 1 471 ? 21.237 23.904 -38.734 1.00 63.44 471 PHE A C 1
ATOM 3652 O O . PHE A 1 471 ? 21.038 25.107 -38.561 1.00 63.44 471 PHE A O 1
ATOM 3659 N N . GLY A 1 472 ? 20.411 23.205 -39.518 1.00 57.62 472 GLY A N 1
ATOM 3660 C CA . GLY A 1 472 ? 19.347 23.813 -40.328 1.00 57.62 472 GLY A CA 1
ATOM 3661 C C . GLY A 1 472 ? 19.901 24.657 -41.483 1.00 57.62 472 GLY A C 1
ATOM 3662 O O . GLY A 1 472 ? 21.096 24.928 -41.546 1.00 57.62 472 GLY A O 1
ATOM 3663 N N . THR A 1 473 ? 19.049 25.087 -42.413 1.00 62.41 473 THR A N 1
ATOM 3664 C CA . THR A 1 473 ? 19.506 25.736 -43.656 1.00 62.41 473 THR A CA 1
ATOM 3665 C C . THR A 1 473 ? 19.435 27.262 -43.589 1.00 62.41 473 THR A C 1
ATOM 3667 O O . THR A 1 473 ? 18.379 27.810 -43.275 1.00 62.41 473 THR A O 1
ATOM 3670 N N . THR A 1 474 ? 20.518 27.950 -43.947 1.00 65.19 474 THR A N 1
ATOM 3671 C CA . THR A 1 474 ? 20.519 29.383 -44.301 1.00 65.19 474 THR A CA 1
ATOM 3672 C C . THR A 1 474 ? 20.230 29.584 -45.793 1.00 65.19 474 THR A C 1
ATOM 3674 O O . THR A 1 474 ? 20.270 28.632 -46.574 1.00 65.19 474 THR A O 1
ATOM 3677 N N . THR A 1 475 ? 19.992 30.826 -46.228 1.00 63.41 475 THR A N 1
ATOM 3678 C CA . THR A 1 475 ? 19.872 31.164 -47.662 1.00 63.41 475 THR A CA 1
ATOM 3679 C C . THR A 1 475 ? 21.108 30.723 -48.471 1.00 63.41 475 THR A C 1
ATOM 3681 O O . THR A 1 475 ? 20.960 30.300 -49.614 1.00 63.41 475 THR A O 1
ATOM 3684 N N . LEU A 1 476 ? 22.309 30.746 -47.875 1.00 60.53 476 LEU A N 1
ATOM 3685 C CA . LEU A 1 476 ? 23.545 30.257 -48.503 1.00 60.53 476 LEU A CA 1
ATOM 3686 C C . LEU A 1 476 ? 23.583 28.720 -48.603 1.00 60.53 476 LEU A C 1
ATOM 3688 O O . LEU A 1 476 ? 24.071 28.176 -49.592 1.00 60.53 476 LEU A O 1
ATOM 3692 N N . ASP A 1 477 ? 23.043 28.017 -47.605 1.00 56.59 477 ASP A N 1
ATOM 3693 C CA . ASP A 1 477 ? 22.972 26.549 -47.599 1.00 56.59 477 ASP A CA 1
ATOM 3694 C C . ASP A 1 477 ? 21.942 26.041 -48.621 1.00 56.59 477 ASP A C 1
ATOM 3696 O O . ASP A 1 477 ? 22.213 25.083 -49.340 1.00 56.59 477 ASP A O 1
ATOM 3700 N N . GLN A 1 478 ? 20.803 26.733 -48.765 1.00 57.91 478 GLN A N 1
ATOM 3701 C CA . GLN A 1 478 ? 19.782 26.444 -49.786 1.00 57.91 478 GLN A CA 1
ATOM 3702 C C . GLN A 1 478 ? 20.299 26.646 -51.220 1.00 57.91 478 GLN A C 1
ATOM 3704 O O . GLN A 1 478 ? 19.851 25.963 -52.138 1.00 57.91 478 GLN A O 1
ATOM 3709 N N . GLN A 1 479 ? 21.252 27.563 -51.416 1.00 50.38 479 GLN A N 1
ATOM 3710 C CA . GLN A 1 479 ? 21.934 27.773 -52.698 1.00 50.38 479 GLN A CA 1
ATOM 3711 C C . GLN A 1 479 ? 22.992 26.693 -52.994 1.00 50.38 479 GLN A C 1
ATOM 3713 O O . GLN A 1 479 ? 23.349 26.505 -54.156 1.00 50.38 479 GLN A O 1
ATOM 3718 N N . LYS A 1 480 ? 23.488 25.974 -51.973 1.00 48.47 480 LYS A N 1
ATOM 3719 C CA . LYS A 1 480 ? 24.546 24.953 -52.103 1.00 48.47 480 LYS A CA 1
ATOM 3720 C C . LYS A 1 480 ? 24.054 23.502 -52.014 1.00 48.47 480 LYS A C 1
ATOM 3722 O O . LYS A 1 480 ? 24.737 22.626 -52.536 1.00 48.47 480 LYS A O 1
ATOM 3727 N N . ALA A 1 481 ? 22.899 23.217 -51.410 1.00 41.41 481 ALA A N 1
ATOM 3728 C CA . ALA A 1 481 ? 22.345 21.864 -51.321 1.00 41.41 481 ALA A CA 1
ATOM 3729 C C . ALA A 1 481 ? 20.809 21.863 -51.203 1.00 41.41 481 ALA A C 1
ATOM 3731 O O . ALA A 1 481 ? 20.220 22.620 -50.434 1.00 41.41 481 ALA A O 1
ATOM 3732 N N . GLY A 1 482 ? 20.151 20.975 -51.956 1.00 41.66 482 GLY A N 1
ATOM 3733 C CA . GLY A 1 482 ? 18.704 20.779 -51.899 1.00 41.66 482 GLY A CA 1
ATOM 3734 C C . GLY A 1 482 ? 18.264 19.832 -50.775 1.00 41.66 482 GLY A C 1
ATOM 3735 O O . GLY A 1 482 ? 18.718 18.693 -50.718 1.00 41.66 482 GLY A O 1
ATOM 3736 N N . GLY A 1 483 ? 17.295 20.274 -49.962 1.00 35.19 483 GLY A N 1
ATOM 3737 C CA . GLY A 1 483 ? 16.348 19.403 -49.250 1.00 35.19 483 GLY A CA 1
ATOM 3738 C C . GLY A 1 483 ? 16.322 19.507 -47.719 1.00 35.19 483 GLY A C 1
ATOM 3739 O O . GLY A 1 483 ? 17.216 19.020 -47.036 1.00 35.19 483 GLY A O 1
ATOM 3740 N N . GLU A 1 484 ? 15.220 20.043 -47.180 1.00 36.94 484 GLU A N 1
ATOM 3741 C CA . GLU A 1 484 ? 14.831 19.964 -45.764 1.00 36.94 484 GLU A CA 1
ATOM 3742 C C . GLU A 1 484 ? 14.461 18.526 -45.352 1.00 36.94 484 GLU A C 1
ATOM 3744 O O . GLU A 1 484 ? 13.512 17.976 -45.910 1.00 36.94 484 GLU A O 1
ATOM 3749 N N . ARG A 1 485 ? 15.131 17.925 -44.350 1.00 45.06 485 ARG A N 1
ATOM 3750 C CA . ARG A 1 485 ? 14.683 16.674 -43.680 1.00 45.06 485 ARG A CA 1
ATOM 3751 C C . ARG A 1 485 ? 15.205 16.502 -42.240 1.00 45.06 485 ARG A C 1
ATOM 3753 O O . ARG A 1 485 ? 15.763 15.468 -41.906 1.00 45.06 485 ARG A O 1
ATOM 3760 N N . VAL A 1 486 ? 15.025 17.487 -41.358 1.00 43.78 486 VAL A N 1
ATOM 3761 C CA . VAL A 1 486 ? 15.466 17.361 -39.940 1.00 43.78 486 VAL A CA 1
ATOM 3762 C C . VAL A 1 486 ? 14.315 17.109 -38.976 1.00 43.78 486 VAL A C 1
ATOM 3764 O O . VAL A 1 486 ? 14.506 16.513 -37.920 1.00 43.78 486 VAL A O 1
ATOM 3767 N N . LYS A 1 487 ? 13.097 17.540 -39.318 1.00 42.28 487 LYS A N 1
ATOM 3768 C CA . LYS A 1 487 ? 12.010 17.542 -38.340 1.00 42.28 487 LYS A CA 1
ATOM 3769 C C . LYS A 1 487 ? 11.623 16.128 -37.890 1.00 42.28 487 LYS A C 1
ATOM 3771 O O . LYS A 1 487 ? 11.386 15.942 -36.713 1.00 42.28 487 LYS A O 1
ATOM 3776 N N . GLU A 1 488 ? 11.603 15.122 -38.763 1.00 43.06 488 GLU A N 1
ATOM 3777 C CA . GLU A 1 488 ? 10.979 13.830 -38.424 1.00 43.06 488 GLU A CA 1
ATOM 3778 C C . GLU A 1 488 ? 11.869 12.844 -37.647 1.00 43.06 488 GLU A C 1
ATOM 3780 O O . GLU A 1 488 ? 11.349 12.110 -36.817 1.00 43.06 488 GLU A O 1
ATOM 3785 N N . PHE A 1 489 ? 13.193 12.824 -37.840 1.00 44.31 489 PHE A N 1
ATOM 3786 C CA . PHE A 1 489 ? 14.060 11.834 -37.174 1.00 44.31 489 PHE A CA 1
ATOM 3787 C C . PHE A 1 489 ? 14.156 12.069 -35.657 1.00 44.31 489 PHE A C 1
ATOM 3789 O O . PHE A 1 489 ? 13.852 11.174 -34.872 1.00 44.31 489 PHE A O 1
ATOM 3796 N N . PHE A 1 490 ? 14.481 13.297 -35.235 1.00 46.56 490 PHE A N 1
ATOM 3797 C CA . PHE A 1 490 ? 14.567 13.657 -33.814 1.00 46.56 490 PHE A CA 1
ATOM 3798 C C . PHE A 1 490 ? 13.193 13.766 -33.136 1.00 46.56 490 PHE A C 1
ATOM 3800 O O . PHE A 1 490 ? 13.084 13.475 -31.950 1.00 46.56 490 PHE A O 1
ATOM 3807 N N . LEU A 1 491 ? 12.130 14.133 -33.870 1.00 44.66 491 LEU A N 1
ATOM 3808 C CA . LEU A 1 491 ? 10.765 14.127 -33.321 1.00 44.66 491 LEU A CA 1
ATOM 3809 C C . LEU A 1 491 ? 10.228 12.711 -33.071 1.00 44.66 491 LEU A C 1
ATOM 3811 O O . LEU A 1 491 ? 9.363 12.561 -32.212 1.00 44.66 491 LEU A O 1
ATOM 3815 N N . ASN A 1 492 ? 10.738 11.701 -33.785 1.00 42.53 492 ASN A N 1
ATOM 3816 C CA . ASN A 1 492 ? 10.321 10.306 -33.636 1.00 42.53 492 ASN A CA 1
ATOM 3817 C C . ASN A 1 492 ? 11.210 9.500 -32.680 1.00 42.53 492 ASN A C 1
ATOM 3819 O O . ASN A 1 492 ? 10.812 8.410 -32.307 1.00 42.53 492 ASN A O 1
ATOM 3823 N N . LEU A 1 493 ? 12.387 9.998 -32.284 1.00 47.00 493 LEU A N 1
ATOM 3824 C CA . LEU A 1 493 ? 13.324 9.313 -31.374 1.00 47.00 493 LEU A CA 1
ATOM 3825 C C . LEU A 1 493 ? 13.030 9.524 -29.882 1.00 47.00 493 LEU A C 1
ATOM 3827 O O . LEU A 1 493 ? 13.719 8.933 -29.055 1.00 47.00 493 LEU A O 1
ATOM 3831 N N . ILE A 1 494 ? 12.041 10.356 -29.544 1.00 46.28 494 ILE A N 1
ATOM 3832 C CA . ILE A 1 494 ? 11.607 10.618 -28.168 1.00 46.28 494 ILE A CA 1
ATOM 3833 C C . ILE A 1 494 ? 10.343 9.785 -27.899 1.00 46.28 494 ILE A C 1
ATOM 3835 O O . ILE A 1 494 ? 9.255 10.200 -28.319 1.00 46.28 494 ILE A O 1
ATOM 3839 N N . PRO A 1 495 ? 10.437 8.638 -27.197 1.00 41.50 495 PRO A N 1
ATOM 3840 C CA . PRO A 1 495 ? 9.269 8.066 -26.530 1.00 41.50 495 PRO A CA 1
ATOM 3841 C C . PRO A 1 495 ? 8.633 9.158 -25.643 1.00 41.50 495 PRO A C 1
ATOM 3843 O O . PRO A 1 495 ? 9.384 9.902 -25.017 1.00 41.50 495 PRO A O 1
ATOM 3846 N N . LEU A 1 496 ? 7.295 9.276 -25.572 1.00 43.16 496 LEU A N 1
ATOM 3847 C CA . LEU A 1 496 ? 6.542 10.249 -24.731 1.00 43.16 496 LEU A CA 1
ATOM 3848 C C . LEU A 1 496 ? 6.410 11.723 -25.189 1.00 43.16 496 LEU A C 1
ATOM 3850 O O . LEU A 1 496 ? 6.020 12.569 -24.378 1.00 43.16 496 LEU A O 1
ATOM 3854 N N . ARG A 1 497 ? 6.652 12.097 -26.455 1.00 43.81 497 ARG A N 1
ATOM 3855 C CA . ARG A 1 497 ? 6.496 13.509 -26.903 1.00 43.81 497 ARG A CA 1
ATOM 3856 C C . ARG A 1 497 ? 5.160 14.163 -26.477 1.00 43.81 497 ARG A C 1
ATOM 3858 O O . ARG A 1 497 ? 5.139 15.355 -26.171 1.00 43.81 497 ARG A O 1
ATOM 3865 N N . SER A 1 498 ? 4.061 13.411 -26.467 1.00 36.97 498 SER A N 1
ATOM 3866 C CA . SER A 1 498 ? 2.713 13.907 -26.148 1.00 36.97 498 SER A CA 1
ATOM 3867 C C . SER A 1 498 ? 2.553 14.322 -24.676 1.00 36.97 498 SER A C 1
ATOM 3869 O O . SER A 1 498 ? 2.085 15.430 -24.416 1.00 36.97 498 SER A O 1
ATOM 3871 N N . ALA A 1 499 ? 3.066 13.528 -23.724 1.00 36.62 499 ALA A N 1
ATOM 3872 C CA . ALA A 1 499 ? 2.962 13.795 -22.283 1.00 36.62 499 ALA A CA 1
ATOM 3873 C C . ALA A 1 499 ? 3.623 15.123 -21.883 1.00 36.62 499 ALA A C 1
ATOM 3875 O O . ALA A 1 499 ? 3.035 15.960 -21.199 1.00 36.62 499 ALA A O 1
ATOM 3876 N N . ILE A 1 500 ? 4.848 15.347 -22.366 1.00 34.78 500 ILE A N 1
ATOM 3877 C CA . ILE A 1 500 ? 5.657 16.535 -22.053 1.00 34.78 500 ILE A CA 1
ATOM 3878 C C . ILE A 1 500 ? 5.027 17.803 -22.649 1.00 34.78 500 ILE A C 1
ATOM 3880 O O . ILE A 1 500 ? 5.039 18.866 -22.024 1.00 34.78 500 ILE A O 1
ATOM 3884 N N . VAL A 1 501 ? 4.453 17.705 -23.853 1.00 38.03 501 VAL A N 1
ATOM 3885 C CA . VAL A 1 501 ? 3.766 18.826 -24.508 1.00 38.03 501 VAL A CA 1
ATOM 3886 C C . VAL A 1 501 ? 2.472 19.181 -23.770 1.00 38.03 501 VAL A C 1
ATOM 3888 O O . VAL A 1 501 ? 2.242 20.367 -23.533 1.00 38.03 501 VAL A O 1
ATOM 3891 N N . ASN A 1 502 ? 1.693 18.184 -23.342 1.00 37.31 502 ASN A N 1
ATOM 3892 C CA . ASN A 1 502 ? 0.439 18.382 -22.612 1.00 37.31 502 ASN A CA 1
ATOM 3893 C C . ASN A 1 502 ? 0.672 19.009 -21.223 1.00 37.31 502 ASN A C 1
ATOM 3895 O O . ASN A 1 502 ? 0.041 20.015 -20.889 1.00 37.31 502 ASN A O 1
ATOM 3899 N N . PHE A 1 503 ? 1.680 18.548 -20.467 1.00 35.41 503 PHE A N 1
ATOM 3900 C CA . PHE A 1 503 ? 2.052 19.179 -19.190 1.00 35.41 503 PHE A CA 1
ATOM 3901 C C . PHE A 1 503 ? 2.551 20.615 -19.337 1.00 35.41 503 PHE A C 1
ATOM 3903 O O . PHE A 1 503 ? 2.214 21.477 -18.526 1.00 35.41 503 PHE A O 1
ATOM 3910 N N . ARG A 1 504 ? 3.327 20.907 -20.386 1.00 33.62 504 ARG A N 1
ATOM 3911 C CA . ARG A 1 504 ? 3.828 22.265 -20.642 1.00 33.62 504 ARG A CA 1
ATOM 3912 C C . ARG A 1 504 ? 2.725 23.230 -21.093 1.00 33.62 504 ARG A C 1
ATOM 3914 O O . ARG A 1 504 ? 2.894 24.439 -20.964 1.00 33.62 504 ARG A O 1
ATOM 3921 N N . GLN A 1 505 ? 1.618 22.715 -21.627 1.00 37.16 505 GLN A N 1
ATOM 3922 C CA . GLN A 1 505 ? 0.457 23.493 -22.073 1.00 37.16 505 GLN A CA 1
ATOM 3923 C C . GLN A 1 505 ? -0.631 23.643 -20.996 1.00 37.16 505 GLN A C 1
ATOM 3925 O O . GLN A 1 505 ? -1.635 24.307 -21.242 1.00 37.16 505 GLN A O 1
ATOM 3930 N N . GLY A 1 506 ? -0.428 23.080 -19.799 1.00 26.95 506 GLY A N 1
ATOM 3931 C CA . GLY A 1 506 ? -1.408 23.134 -18.712 1.00 26.95 506 GLY A CA 1
ATOM 3932 C C . GLY A 1 506 ? -2.605 22.196 -18.902 1.00 26.95 506 GLY A C 1
ATOM 3933 O O . GLY A 1 506 ? -3.576 22.306 -18.156 1.00 26.95 506 GLY A O 1
ATOM 3934 N N . ASP A 1 507 ? -2.534 21.270 -19.864 1.00 33.12 507 ASP A N 1
ATOM 3935 C CA . ASP A 1 507 ? -3.492 20.177 -20.029 1.00 33.12 507 ASP A CA 1
ATOM 3936 C C . ASP A 1 507 ? -3.042 18.990 -19.166 1.00 33.12 507 ASP A C 1
ATOM 3938 O O . ASP A 1 507 ? -2.404 18.034 -19.614 1.00 33.12 507 ASP A O 1
ATOM 3942 N N . TYR A 1 508 ? -3.313 19.115 -17.867 1.00 35.84 508 TYR A N 1
ATOM 3943 C CA . TYR A 1 508 ? -2.915 18.133 -16.860 1.00 35.84 508 TYR A CA 1
ATOM 3944 C C . TYR A 1 508 ? -3.715 16.831 -16.952 1.00 35.84 508 TYR A C 1
ATOM 3946 O O . TYR A 1 508 ? -3.241 15.818 -16.452 1.00 35.84 508 TYR A O 1
ATOM 3954 N N . GLU A 1 509 ? -4.896 16.844 -17.577 1.00 29.97 509 GLU A N 1
ATOM 3955 C CA . GLU A 1 509 ? -5.752 15.666 -17.741 1.00 29.97 509 GLU A CA 1
ATOM 3956 C C . GLU A 1 509 ? -5.192 14.755 -18.843 1.00 29.97 509 GLU A C 1
ATOM 3958 O O . GLU A 1 509 ? -4.934 13.579 -18.587 1.00 29.97 509 GLU A O 1
ATOM 3963 N N . SER A 1 510 ? -4.855 15.315 -20.011 1.00 34.06 510 SER A N 1
ATOM 3964 C CA . SER A 1 510 ? -4.159 14.588 -21.085 1.00 34.06 510 SER A CA 1
ATOM 3965 C C . SER A 1 510 ? -2.697 14.277 -20.727 1.00 34.06 510 SER A C 1
ATOM 3967 O O . SER A 1 510 ? -2.182 13.214 -21.066 1.00 34.06 510 SER A O 1
ATOM 3969 N N . GLY A 1 511 ? -2.024 15.170 -19.988 1.00 29.17 511 GLY A N 1
ATOM 3970 C CA . GLY A 1 511 ? -0.652 14.971 -19.513 1.00 29.17 511 GLY A CA 1
ATOM 3971 C C . GLY A 1 511 ? -0.511 13.800 -18.536 1.00 29.17 511 GLY A C 1
ATOM 3972 O O . GLY A 1 511 ? 0.420 13.010 -18.679 1.00 29.17 511 GLY A O 1
ATOM 3973 N N . LEU A 1 512 ? -1.433 13.638 -17.572 1.00 31.66 512 LEU A N 1
ATOM 3974 C CA . LEU A 1 512 ? -1.410 12.509 -16.623 1.00 31.66 512 LEU A CA 1
ATOM 3975 C C . LEU A 1 512 ? -1.666 11.166 -17.316 1.00 31.66 512 LEU A C 1
ATOM 3977 O O . LEU A 1 512 ? -1.043 10.168 -16.957 1.00 31.66 512 LEU A O 1
ATOM 3981 N N . ILE A 1 513 ? -2.581 11.159 -18.290 1.00 33.22 513 ILE A N 1
ATOM 3982 C CA . ILE A 1 513 ? -2.932 9.975 -19.078 1.00 33.22 513 ILE A CA 1
ATOM 3983 C C . ILE A 1 513 ? -1.735 9.541 -19.931 1.00 33.22 513 ILE A C 1
ATOM 3985 O O . ILE A 1 513 ? -1.397 8.364 -19.902 1.00 33.22 513 ILE A O 1
ATOM 3989 N N . ASP A 1 514 ? -1.036 10.476 -20.584 1.00 34.22 514 ASP A N 1
ATOM 3990 C CA . ASP A 1 514 ? 0.158 10.195 -21.394 1.00 34.22 514 ASP A CA 1
ATOM 3991 C C . ASP A 1 514 ? 1.430 9.890 -20.558 1.00 34.22 514 ASP A C 1
ATOM 3993 O O . ASP A 1 514 ? 2.343 9.220 -21.040 1.00 34.22 514 ASP A O 1
ATOM 3997 N N . LEU A 1 515 ? 1.525 10.356 -19.302 1.00 36.50 515 LEU A N 1
ATOM 3998 C CA . LEU A 1 515 ? 2.637 10.043 -18.379 1.00 36.50 515 LEU A CA 1
ATOM 3999 C C . LEU A 1 515 ? 2.606 8.579 -17.935 1.00 36.50 515 LEU A C 1
ATOM 4001 O O . LEU A 1 515 ? 3.639 7.917 -17.823 1.00 36.50 515 LEU A O 1
ATOM 4005 N N . GLY A 1 516 ? 1.401 8.066 -17.703 1.00 33.06 516 GLY A N 1
ATOM 4006 C CA . GLY A 1 516 ? 1.163 6.652 -17.508 1.00 33.06 516 GLY A CA 1
ATOM 4007 C C . GLY A 1 516 ? 1.205 5.887 -18.825 1.00 33.06 516 GLY A C 1
ATOM 4008 O O . GLY A 1 516 ? 0.434 4.955 -18.949 1.00 33.06 516 GLY A O 1
ATOM 4009 N N . LEU A 1 517 ? 1.991 6.284 -19.840 1.00 44.62 517 LEU A N 1
ATOM 4010 C CA . LEU A 1 517 ? 1.789 5.779 -21.203 1.00 44.62 517 LEU A CA 1
ATOM 4011 C C . LEU A 1 517 ? 3.033 5.513 -22.066 1.00 44.62 517 LEU A C 1
ATOM 4013 O O . LEU A 1 517 ? 2.834 4.983 -23.146 1.00 44.62 517 LEU A O 1
ATOM 4017 N N . ASP A 1 518 ? 4.286 5.736 -21.640 1.00 40.91 518 ASP A N 1
ATOM 4018 C CA . ASP A 1 518 ? 5.455 5.322 -22.457 1.00 40.91 518 ASP A CA 1
ATOM 4019 C C . ASP A 1 518 ? 6.820 5.312 -21.714 1.00 40.91 518 ASP A C 1
ATOM 4021 O O . ASP A 1 518 ? 6.947 5.719 -20.558 1.00 40.91 518 ASP A O 1
ATOM 4025 N N . ALA A 1 519 ? 7.839 4.780 -22.407 1.00 39.44 519 ALA A N 1
ATOM 4026 C CA . ALA A 1 519 ? 9.237 4.509 -22.035 1.00 39.44 519 ALA A CA 1
ATOM 4027 C C . ALA A 1 519 ? 9.451 3.382 -21.009 1.00 39.44 519 ALA A C 1
ATOM 4029 O O . ALA A 1 519 ? 9.960 2.316 -21.350 1.00 39.44 519 ALA A O 1
ATOM 4030 N N . PHE A 1 520 ? 9.031 3.556 -19.759 1.00 44.44 520 PHE A N 1
ATOM 4031 C CA . PHE A 1 520 ? 9.467 2.685 -18.658 1.00 44.44 520 PHE A CA 1
ATOM 4032 C C . PHE A 1 520 ? 8.331 1.865 -18.008 1.00 44.44 520 PHE A C 1
ATOM 4034 O O . PHE A 1 520 ? 8.423 1.505 -16.838 1.00 44.44 520 PHE A O 1
ATOM 4041 N N . GLY A 1 521 ? 7.234 1.578 -18.717 1.00 37.97 521 GLY A N 1
ATOM 4042 C CA . GLY A 1 521 ? 6.161 0.717 -18.181 1.00 37.97 521 GLY A CA 1
ATOM 4043 C C . GLY A 1 521 ? 5.144 1.421 -17.266 1.00 37.97 521 GLY A C 1
ATOM 4044 O O . GLY A 1 521 ? 4.503 0.770 -16.447 1.00 37.97 521 GLY A O 1
ATOM 4045 N N . LEU A 1 522 ? 4.956 2.730 -17.465 1.00 39.75 522 LEU A N 1
ATOM 4046 C CA . LEU A 1 522 ? 3.822 3.563 -17.034 1.00 39.75 522 LEU A CA 1
ATOM 4047 C C . LEU A 1 522 ? 2.374 3.067 -17.268 1.00 39.75 522 LEU A C 1
ATOM 4049 O O . LEU A 1 522 ? 1.464 3.690 -16.754 1.00 39.75 522 LEU A O 1
ATOM 4053 N N . LEU A 1 523 ? 2.138 2.071 -18.139 1.00 32.56 523 LEU A N 1
ATOM 4054 C CA . LEU A 1 523 ? 0.959 2.025 -19.037 1.00 32.56 523 LEU A CA 1
ATOM 4055 C C . LEU A 1 523 ? -0.441 1.885 -18.382 1.00 32.56 523 LEU A C 1
ATOM 4057 O O . LEU A 1 523 ? -0.742 0.856 -17.789 1.00 32.56 523 LEU A O 1
ATOM 4061 N N . THR A 1 524 ? -1.360 2.823 -18.665 1.00 28.73 524 THR A N 1
ATOM 4062 C CA . THR A 1 524 ? -2.834 2.657 -18.673 1.00 28.73 524 THR A CA 1
ATOM 4063 C C . THR A 1 524 ? -3.397 2.901 -20.084 1.00 28.73 524 THR A C 1
ATOM 4065 O O . THR A 1 524 ? -3.577 4.037 -20.489 1.00 28.73 524 THR A O 1
ATOM 4068 N N . ALA A 1 525 ? -3.652 1.808 -20.812 1.00 26.59 525 ALA A N 1
ATOM 4069 C CA . ALA A 1 525 ? -4.195 1.632 -22.174 1.00 26.59 525 ALA A CA 1
ATOM 4070 C C . ALA A 1 525 ? -4.779 2.823 -22.983 1.00 26.59 525 ALA A C 1
ATOM 4072 O O . ALA A 1 525 ? -5.680 3.526 -22.534 1.00 26.59 525 ALA A O 1
ATOM 4073 N N . GLY A 1 526 ? -4.466 2.848 -24.293 1.00 24.88 526 GLY A N 1
ATOM 4074 C CA . GLY A 1 526 ? -5.374 3.415 -25.299 1.00 24.88 526 GLY A CA 1
ATOM 4075 C C . GLY A 1 526 ? -4.930 3.311 -26.765 1.00 24.88 526 GLY A C 1
ATOM 4076 O O . GLY A 1 526 ? -4.233 4.191 -27.237 1.00 24.88 526 GLY A O 1
ATOM 4077 N N . TYR A 1 527 ? -5.417 2.309 -27.512 1.00 21.00 527 TYR A N 1
ATOM 4078 C CA . TYR A 1 527 ? -5.860 2.460 -28.915 1.00 21.00 527 TYR A CA 1
ATOM 4079 C C . TYR A 1 527 ? -6.810 1.306 -29.277 1.00 21.00 527 TYR A C 1
ATOM 4081 O O . TYR A 1 527 ? -6.384 0.158 -29.385 1.00 21.00 527 TYR A O 1
ATOM 4089 N N . GLY A 1 528 ? -8.107 1.606 -29.457 1.00 21.81 528 GLY A N 1
ATOM 4090 C CA . GLY A 1 528 ? -9.074 0.609 -29.938 1.00 21.81 528 GLY A CA 1
ATOM 4091 C C . GLY A 1 528 ? -10.567 0.785 -29.627 1.00 21.81 528 GLY A C 1
ATOM 4092 O O . GLY A 1 528 ? -11.263 -0.220 -29.629 1.00 21.81 528 GLY A O 1
ATOM 4093 N N . ALA A 1 529 ? -11.095 1.990 -29.371 1.00 23.52 529 ALA A N 1
ATOM 4094 C CA . ALA A 1 529 ? -12.547 2.248 -29.420 1.00 23.52 529 ALA A CA 1
ATOM 4095 C C . ALA A 1 529 ? -12.849 3.743 -29.638 1.00 23.52 529 ALA A C 1
ATOM 4097 O O . ALA A 1 529 ? -13.385 4.435 -28.774 1.00 23.52 529 ALA A O 1
ATOM 4098 N N . GLY A 1 530 ? -12.489 4.264 -30.813 1.00 27.08 530 GLY A N 1
ATOM 4099 C CA . GLY A 1 530 ? -13.001 5.555 -31.265 1.00 27.08 530 GLY A CA 1
ATOM 4100 C C . GLY A 1 530 ? -14.519 5.475 -31.459 1.00 27.08 530 GLY A C 1
ATOM 4101 O O . GLY A 1 530 ? -14.999 4.608 -32.182 1.00 27.08 530 GLY A O 1
ATOM 4102 N N . ALA A 1 531 ? -15.243 6.397 -30.818 1.00 23.83 531 ALA A N 1
ATOM 4103 C CA . ALA A 1 531 ? -16.689 6.633 -30.910 1.00 23.83 531 ALA A CA 1
ATOM 4104 C C . ALA A 1 531 ? -17.626 5.673 -30.142 1.00 23.83 531 ALA A C 1
ATOM 4106 O O . ALA A 1 531 ? -18.420 4.966 -30.759 1.00 23.83 531 ALA A O 1
ATOM 4107 N N . LYS A 1 532 ? -17.637 5.729 -28.793 1.00 24.89 532 LYS A N 1
ATOM 4108 C CA . LYS A 1 532 ? -18.851 5.418 -27.992 1.00 24.89 532 LYS A CA 1
ATOM 4109 C C . LYS A 1 532 ? -18.846 5.857 -26.511 1.00 24.89 532 LYS A C 1
ATOM 4111 O O . LYS A 1 532 ? -19.433 5.178 -25.681 1.00 24.89 532 LYS A O 1
ATOM 4116 N N . VAL A 1 533 ? -18.275 7.010 -26.149 1.00 27.80 533 VAL A N 1
ATOM 4117 C CA . VAL A 1 533 ? -18.433 7.567 -24.781 1.00 27.80 533 VAL A CA 1
ATOM 4118 C C . VAL A 1 533 ? -18.823 9.043 -24.840 1.00 27.80 533 VAL A C 1
ATOM 4120 O O . VAL A 1 533 ? -18.076 9.934 -24.471 1.00 27.80 533 VAL A O 1
ATOM 4123 N N . ALA A 1 534 ? -20.025 9.304 -25.352 1.00 23.64 534 ALA A N 1
ATOM 4124 C CA . ALA A 1 534 ? -20.688 10.605 -25.220 1.00 23.64 534 ALA A CA 1
ATOM 4125 C C . ALA A 1 534 ? -22.144 10.471 -24.738 1.00 23.64 534 ALA A C 1
ATOM 4127 O O . ALA A 1 534 ? -22.924 11.413 -24.842 1.00 23.64 534 ALA A O 1
ATOM 4128 N N . LYS A 1 535 ? -22.563 9.298 -24.233 1.00 24.03 535 LYS A N 1
ATOM 4129 C CA . LYS A 1 535 ? -23.970 9.098 -23.853 1.00 24.03 535 LYS A CA 1
ATOM 4130 C C . LYS A 1 535 ? -24.208 8.028 -22.785 1.00 24.03 535 LYS A C 1
ATOM 4132 O O . LYS A 1 535 ? -24.954 7.096 -23.034 1.00 24.03 535 LYS A O 1
ATOM 4137 N N . VAL A 1 536 ? -23.628 8.188 -21.595 1.00 27.09 536 VAL A N 1
ATOM 4138 C CA . VAL A 1 536 ? -24.214 7.661 -20.339 1.00 27.09 536 VAL A CA 1
ATOM 4139 C C . VAL A 1 536 ? -23.925 8.652 -19.203 1.00 27.09 536 VAL A C 1
ATOM 4141 O O . VAL A 1 536 ? -23.315 8.339 -18.191 1.00 27.09 536 VAL A O 1
ATOM 4144 N N . ALA A 1 537 ? -24.347 9.899 -19.401 1.00 25.73 537 ALA A N 1
ATOM 4145 C CA . ALA A 1 537 ? -24.506 10.879 -18.334 1.00 25.73 537 ALA A CA 1
ATOM 4146 C C . ALA A 1 537 ? -26.007 11.173 -18.215 1.00 25.73 537 ALA A C 1
ATOM 4148 O O . ALA A 1 537 ? -26.490 12.147 -18.782 1.00 25.73 537 ALA A O 1
ATOM 4149 N N . SER A 1 538 ? -26.768 10.245 -17.619 1.00 26.20 538 SER A N 1
ATOM 4150 C CA . SER A 1 538 ? -28.125 10.460 -17.067 1.00 26.20 538 SER A CA 1
ATOM 4151 C C . SER A 1 538 ? -28.810 9.136 -16.704 1.00 26.20 538 SER A C 1
ATOM 4153 O O . SER A 1 538 ? -29.721 8.711 -17.397 1.00 26.20 538 SER A O 1
ATOM 4155 N N . THR A 1 539 ? -28.409 8.505 -15.595 1.00 26.91 539 THR A N 1
ATOM 4156 C CA . THR A 1 539 ? -29.341 7.762 -14.718 1.00 26.91 539 THR A CA 1
ATOM 4157 C C . THR A 1 539 ? -28.643 7.371 -13.414 1.00 26.91 539 THR A C 1
ATOM 4159 O O . THR A 1 539 ? -27.738 6.546 -13.432 1.00 26.91 539 THR A O 1
ATOM 4162 N N . GLY A 1 540 ? -29.102 7.944 -12.294 1.00 24.11 540 GLY A N 1
ATOM 4163 C CA . GLY A 1 540 ? -28.915 7.394 -10.943 1.00 24.11 540 GLY A CA 1
ATOM 4164 C C . GLY A 1 540 ? -27.869 8.082 -10.064 1.00 24.11 540 GLY A C 1
ATOM 4165 O O . GLY A 1 540 ? -26.781 7.557 -9.874 1.00 24.11 540 GLY A O 1
ATOM 4166 N N . ALA A 1 541 ? -28.202 9.243 -9.499 1.00 21.03 541 ALA A N 1
ATOM 4167 C CA . ALA A 1 541 ? -27.381 9.936 -8.509 1.00 21.03 541 ALA A CA 1
ATOM 4168 C C . ALA A 1 541 ? -27.600 9.402 -7.078 1.00 21.03 541 ALA A C 1
ATOM 4170 O O . ALA A 1 541 ? -28.740 9.215 -6.663 1.00 21.03 541 ALA A O 1
ATOM 4171 N N . SER A 1 542 ? -26.527 9.336 -6.284 1.00 24.53 542 SER A N 1
ATOM 4172 C CA . SER A 1 542 ? -26.561 9.740 -4.871 1.00 24.53 542 SER A CA 1
ATOM 4173 C C . SER A 1 542 ? -25.349 10.632 -4.580 1.00 24.53 542 SER A C 1
ATOM 4175 O O . SER A 1 542 ? -24.195 10.246 -4.741 1.00 24.53 542 SER A O 1
ATOM 4177 N N . THR A 1 543 ? -25.655 11.873 -4.235 1.00 23.38 543 THR A N 1
ATOM 4178 C CA . THR A 1 543 ? -24.803 13.042 -3.996 1.00 23.38 543 THR A CA 1
ATOM 4179 C C . THR A 1 543 ? -23.791 12.875 -2.858 1.00 23.38 543 THR A C 1
ATOM 4181 O O . THR A 1 543 ? -24.230 12.743 -1.722 1.00 23.38 543 THR A O 1
ATOM 4184 N N . ALA A 1 544 ? -22.481 13.001 -3.144 1.00 24.72 544 ALA A N 1
ATOM 4185 C CA . ALA A 1 544 ? -21.467 13.638 -2.273 1.00 24.72 544 ALA A CA 1
ATOM 4186 C C . ALA A 1 544 ? -20.033 13.637 -2.878 1.00 24.72 544 ALA A C 1
ATOM 4188 O O . ALA A 1 544 ? -19.146 13.006 -2.322 1.00 24.72 544 ALA A O 1
ATOM 4189 N N . VAL A 1 545 ? -19.755 14.355 -3.983 1.00 25.38 545 VAL A N 1
ATOM 4190 C CA . VAL A 1 545 ? -18.359 14.714 -4.369 1.00 25.38 545 VAL A CA 1
ATOM 4191 C C . VAL A 1 545 ? -18.312 16.067 -5.093 1.00 25.38 545 VAL A C 1
ATOM 4193 O O . VAL A 1 545 ? -18.088 16.150 -6.297 1.00 25.38 545 VAL A O 1
ATOM 4196 N N . LYS A 1 546 ? -18.533 17.169 -4.372 1.00 25.14 546 LYS A N 1
ATOM 4197 C CA . LYS A 1 546 ? -18.177 18.508 -4.870 1.00 25.14 546 LYS A CA 1
ATOM 4198 C C . LYS A 1 546 ? -17.627 19.369 -3.739 1.00 25.14 546 LYS A C 1
ATOM 4200 O O . LYS A 1 546 ? -18.391 20.095 -3.120 1.00 25.14 546 LYS A O 1
ATOM 4205 N N . ALA A 1 547 ? -16.318 19.274 -3.500 1.00 22.66 547 ALA A N 1
ATOM 4206 C CA . ALA A 1 547 ? -15.451 20.393 -3.106 1.00 22.66 547 ALA A CA 1
ATOM 4207 C C . ALA A 1 547 ? -14.029 19.889 -2.793 1.00 22.66 547 ALA A C 1
ATOM 4209 O O . ALA A 1 547 ? -13.829 19.287 -1.746 1.00 22.66 547 ALA A O 1
ATOM 4210 N N . ALA A 1 548 ? -13.071 20.146 -3.698 1.00 22.42 548 ALA A N 1
ATOM 4211 C CA . ALA A 1 548 ? -11.673 20.527 -3.410 1.00 22.42 548 ALA A CA 1
ATOM 4212 C C . ALA A 1 548 ? -10.801 20.446 -4.685 1.00 22.42 548 ALA A C 1
ATOM 4214 O O . ALA A 1 548 ? -9.858 19.666 -4.763 1.00 22.42 548 ALA A O 1
ATOM 4215 N N . HIS A 1 549 ? -11.091 21.275 -5.693 1.00 27.20 549 HIS A N 1
ATOM 4216 C CA . HIS A 1 549 ? -10.121 21.589 -6.748 1.00 27.20 549 HIS A CA 1
ATOM 4217 C C . HIS A 1 549 ? -9.698 23.047 -6.594 1.00 27.20 549 HIS A C 1
ATOM 4219 O O . HIS A 1 549 ? -10.339 23.948 -7.123 1.00 27.20 549 HIS A O 1
ATOM 4225 N N . ALA A 1 550 ? -8.630 23.272 -5.831 1.00 22.20 550 ALA A N 1
ATOM 4226 C CA . ALA A 1 550 ? -7.871 24.515 -5.864 1.00 22.20 550 ALA A CA 1
ATOM 4227 C C . ALA A 1 550 ? -6.438 24.255 -5.375 1.00 22.20 550 ALA A C 1
ATOM 4229 O O . ALA A 1 550 ? -6.169 24.204 -4.179 1.00 22.20 550 ALA A O 1
ATOM 4230 N N . GLY A 1 551 ? -5.539 24.071 -6.345 1.00 24.86 551 GLY A N 1
ATOM 4231 C CA . GLY A 1 551 ? -4.115 24.395 -6.252 1.00 24.86 551 GLY A CA 1
ATOM 4232 C C . GLY A 1 551 ? -3.236 23.542 -5.339 1.00 24.86 551 GLY A C 1
ATOM 4233 O O . GLY A 1 551 ? -2.909 23.980 -4.242 1.00 24.86 551 GLY A O 1
ATOM 4234 N N . ARG A 1 552 ? -2.693 22.431 -5.859 1.00 24.75 552 ARG A N 1
ATOM 4235 C CA . ARG A 1 552 ? -1.303 22.033 -5.566 1.00 24.75 552 ARG A CA 1
ATOM 4236 C C . ARG A 1 552 ? -0.629 21.468 -6.815 1.00 24.75 552 ARG A C 1
ATOM 4238 O O . ARG A 1 552 ? -1.126 20.551 -7.456 1.00 24.75 552 ARG A O 1
ATOM 4245 N N . ILE A 1 553 ? 0.490 22.104 -7.140 1.00 23.86 553 ILE A N 1
ATOM 4246 C CA . ILE A 1 553 ? 1.397 21.861 -8.258 1.00 23.86 553 ILE A CA 1
ATOM 4247 C C . ILE A 1 553 ? 2.026 20.473 -8.081 1.00 23.86 553 ILE A C 1
ATOM 4249 O O . ILE A 1 553 ? 2.726 20.239 -7.098 1.00 23.86 553 ILE A O 1
ATOM 4253 N N . ILE A 1 554 ? 1.775 19.554 -9.015 1.00 25.83 554 ILE A N 1
ATOM 4254 C CA . ILE A 1 554 ? 2.453 18.254 -9.070 1.00 25.83 554 ILE A CA 1
ATOM 4255 C C . ILE A 1 554 ? 3.743 18.448 -9.868 1.00 25.83 554 ILE A C 1
ATOM 4257 O O . ILE A 1 554 ? 3.782 18.297 -11.083 1.00 25.83 554 ILE A O 1
ATOM 4261 N N . GLY A 1 555 ? 4.798 18.828 -9.157 1.00 23.62 555 GLY A N 1
ATOM 4262 C CA . GLY A 1 555 ? 6.180 18.713 -9.600 1.00 23.62 555 GLY A CA 1
ATOM 4263 C C . GLY A 1 555 ? 6.976 18.115 -8.445 1.00 23.62 555 GLY A C 1
ATOM 4264 O O . GLY A 1 555 ? 7.223 18.809 -7.465 1.00 23.62 555 GLY A O 1
ATOM 4265 N N . GLY A 1 556 ? 7.310 16.820 -8.526 1.00 28.20 556 GLY A N 1
ATOM 4266 C CA . GLY A 1 556 ? 8.249 16.166 -7.598 1.00 28.20 556 GLY A CA 1
ATOM 4267 C C . GLY A 1 556 ? 7.695 15.224 -6.513 1.00 28.20 556 GLY A C 1
ATOM 4268 O O . GLY A 1 556 ? 8.352 15.071 -5.490 1.00 28.20 556 GLY A O 1
ATOM 4269 N N . ALA A 1 557 ? 6.542 14.561 -6.687 1.00 24.89 557 ALA A N 1
ATOM 4270 C CA . ALA A 1 557 ? 5.936 13.735 -5.621 1.00 24.89 557 ALA A CA 1
ATOM 4271 C C . ALA A 1 557 ? 5.923 12.204 -5.846 1.00 24.89 557 ALA A C 1
ATOM 4273 O O . ALA A 1 557 ? 5.153 11.519 -5.179 1.00 24.89 557 ALA A O 1
ATOM 4274 N N . LEU A 1 558 ? 6.757 11.634 -6.731 1.00 28.33 558 LEU A N 1
ATOM 4275 C CA . LEU A 1 558 ? 6.823 10.164 -6.895 1.00 28.33 558 LEU A CA 1
ATOM 4276 C C . LEU A 1 558 ? 7.983 9.470 -6.156 1.00 28.33 558 LEU A C 1
ATOM 4278 O O . LEU A 1 558 ? 8.097 8.251 -6.215 1.00 28.33 558 LEU A O 1
ATOM 4282 N N . ILE A 1 559 ? 8.818 10.214 -5.422 1.00 31.06 559 ILE A N 1
ATOM 4283 C CA . ILE A 1 559 ? 9.987 9.649 -4.716 1.00 31.06 559 ILE A CA 1
ATOM 4284 C C . ILE A 1 559 ? 9.733 9.505 -3.200 1.00 31.06 559 ILE A C 1
ATOM 4286 O O . ILE A 1 559 ? 10.303 8.633 -2.548 1.00 31.06 559 ILE A O 1
ATOM 4290 N N . SER A 1 560 ? 8.809 10.276 -2.620 1.00 27.31 560 SER A N 1
ATOM 4291 C CA . SER A 1 560 ? 8.584 10.298 -1.163 1.00 27.31 560 SER A CA 1
ATOM 4292 C C . SER A 1 560 ? 7.910 9.035 -0.604 1.00 27.31 560 SER A C 1
ATOM 4294 O O . SER A 1 560 ? 8.090 8.727 0.567 1.00 27.31 560 SER A O 1
ATOM 4296 N N . ALA A 1 561 ? 7.183 8.270 -1.427 1.00 30.95 561 ALA A N 1
ATOM 4297 C CA . ALA A 1 561 ? 6.509 7.029 -1.014 1.00 30.95 561 ALA A CA 1
ATOM 4298 C C . ALA A 1 561 ? 7.413 5.775 -1.063 1.00 30.95 561 ALA A C 1
ATOM 4300 O O . ALA A 1 561 ? 6.933 4.660 -0.836 1.00 30.95 561 ALA A O 1
ATOM 4301 N N . LEU A 1 562 ? 8.695 5.939 -1.419 1.00 29.45 562 LEU A N 1
ATOM 4302 C CA . LEU A 1 562 ? 9.680 4.857 -1.573 1.00 29.45 562 LEU A CA 1
ATOM 4303 C C . LEU A 1 562 ? 10.963 5.084 -0.751 1.00 29.45 562 LEU A C 1
ATOM 4305 O O . LEU A 1 562 ? 11.889 4.279 -0.822 1.00 29.45 562 LEU A O 1
ATOM 4309 N N . ASN A 1 563 ? 11.013 6.138 0.073 1.00 28.97 563 ASN A N 1
ATOM 4310 C CA . ASN A 1 563 ? 12.114 6.375 1.006 1.00 28.97 563 ASN A CA 1
ATOM 4311 C C . ASN A 1 563 ? 11.605 6.886 2.370 1.00 28.97 563 ASN A C 1
ATOM 4313 O O . ASN A 1 563 ? 11.558 8.099 2.582 1.00 28.97 563 ASN A O 1
ATOM 4317 N N . PRO A 1 564 ? 11.239 5.995 3.314 1.00 26.23 564 PRO A N 1
ATOM 4318 C CA . PRO A 1 564 ? 10.812 6.427 4.642 1.00 26.23 564 PRO A CA 1
ATOM 4319 C C . PRO A 1 564 ? 11.972 6.851 5.567 1.00 26.23 564 PRO A C 1
ATOM 4321 O O . PRO A 1 564 ? 11.707 7.383 6.639 1.00 26.23 564 PRO A O 1
ATOM 4324 N N . LEU A 1 565 ? 13.252 6.658 5.200 1.00 26.56 565 LEU A N 1
ATOM 4325 C CA . LEU A 1 565 ? 14.397 6.960 6.074 1.00 26.56 565 LEU A CA 1
ATOM 4326 C C . LEU A 1 565 ? 15.663 7.362 5.288 1.00 26.56 565 LEU A C 1
ATOM 4328 O O . LEU A 1 565 ? 16.485 6.519 4.943 1.00 26.56 565 LEU A O 1
ATOM 4332 N N . SER A 1 566 ? 15.913 8.665 5.122 1.00 27.33 566 SER A N 1
ATOM 4333 C CA . SER A 1 566 ? 17.274 9.168 4.866 1.00 27.33 566 SER A CA 1
ATOM 4334 C C . SER A 1 566 ? 17.633 10.303 5.822 1.00 27.33 566 SER A C 1
ATOM 4336 O O . SER A 1 566 ? 17.556 11.486 5.496 1.00 27.33 566 SER A O 1
ATOM 4338 N N . GLY A 1 567 ? 18.060 9.923 7.024 1.00 26.27 567 GLY A N 1
ATOM 4339 C CA . GLY A 1 567 ? 18.935 10.744 7.851 1.00 26.27 567 GLY A CA 1
ATOM 4340 C C . GLY A 1 567 ? 20.389 10.460 7.482 1.00 26.27 567 GLY A C 1
ATOM 4341 O O . GLY A 1 567 ? 21.038 9.659 8.142 1.00 26.27 567 GLY A O 1
ATOM 4342 N N . ALA A 1 568 ? 20.905 11.105 6.436 1.00 23.86 568 ALA A N 1
ATOM 4343 C CA . ALA A 1 568 ? 22.339 11.181 6.165 1.00 23.86 568 ALA A CA 1
ATOM 4344 C C . ALA A 1 568 ? 22.676 12.585 5.645 1.00 23.86 568 ALA A C 1
ATOM 4346 O O . ALA A 1 568 ? 22.101 13.077 4.678 1.00 23.86 568 ALA A O 1
ATOM 4347 N N . LYS A 1 569 ? 23.568 13.256 6.374 1.00 23.44 569 LYS A N 1
ATOM 4348 C CA . LYS A 1 569 ? 24.041 14.622 6.142 1.00 23.44 569 LYS A CA 1
ATOM 4349 C C . LYS A 1 569 ? 24.872 14.708 4.854 1.00 23.44 569 LYS A C 1
ATOM 4351 O O . LYS A 1 569 ? 25.795 13.922 4.689 1.00 23.44 569 LYS A O 1
ATOM 4356 N N . GLY A 1 570 ? 24.649 15.768 4.072 1.00 25.16 570 GLY A N 1
ATOM 4357 C CA . GLY A 1 570 ? 25.699 16.414 3.274 1.00 25.16 570 GLY A CA 1
ATOM 4358 C C . GLY A 1 570 ? 25.476 16.471 1.762 1.00 25.16 570 GLY A C 1
ATOM 4359 O O . GLY A 1 570 ? 25.958 15.607 1.046 1.00 25.16 570 GLY A O 1
ATOM 4360 N N . LEU A 1 571 ? 24.830 17.537 1.278 1.00 22.84 571 LEU A N 1
ATOM 4361 C CA . LEU A 1 571 ? 25.421 18.569 0.403 1.00 22.84 571 LEU A CA 1
ATOM 4362 C C . LEU A 1 571 ? 24.299 19.484 -0.103 1.00 22.84 571 LEU A C 1
ATOM 4364 O O . LEU A 1 571 ? 23.383 19.076 -0.808 1.00 22.84 571 LEU A O 1
ATOM 4368 N N . ALA A 1 572 ? 24.357 20.730 0.351 1.00 23.41 572 ALA A N 1
ATOM 4369 C CA . ALA A 1 572 ? 23.351 21.751 0.140 1.00 23.41 572 ALA A CA 1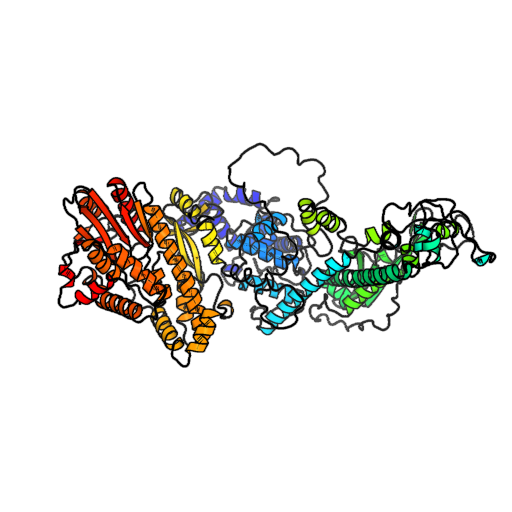
ATOM 4370 C C . ALA A 1 572 ? 23.676 22.580 -1.099 1.00 23.41 572 ALA A C 1
ATOM 4372 O O . ALA A 1 572 ? 24.757 23.156 -1.134 1.00 23.41 572 ALA A O 1
ATOM 4373 N N . ILE A 1 573 ? 22.706 22.750 -2.006 1.00 25.09 573 ILE A N 1
ATOM 4374 C CA . ILE A 1 573 ? 22.472 24.028 -2.696 1.00 25.09 573 ILE A CA 1
ATOM 4375 C C . ILE A 1 573 ? 20.949 24.226 -2.864 1.00 25.09 573 ILE A C 1
ATOM 4377 O O . ILE A 1 573 ? 20.334 23.651 -3.750 1.00 25.09 573 ILE A O 1
ATOM 4381 N N . GLY A 1 574 ? 20.364 25.058 -1.989 1.00 23.61 574 GLY A N 1
ATOM 4382 C CA . GLY A 1 574 ? 19.145 25.847 -2.242 1.00 23.61 574 GLY A CA 1
ATOM 4383 C C . GLY A 1 574 ? 17.768 25.179 -2.086 1.00 23.61 574 GLY A C 1
ATOM 4384 O O . GLY A 1 574 ? 17.282 24.585 -3.036 1.00 23.61 574 GLY A O 1
ATOM 4385 N N . THR A 1 575 ? 17.114 25.379 -0.923 1.00 21.78 575 THR A N 1
ATOM 4386 C CA . THR A 1 575 ? 15.647 25.566 -0.658 1.00 21.78 575 THR A CA 1
ATOM 4387 C C . THR A 1 575 ? 15.245 25.026 0.732 1.00 21.78 575 THR A C 1
ATOM 4389 O O . THR A 1 575 ? 14.730 23.927 0.896 1.00 21.78 575 THR A O 1
ATOM 4392 N N . ALA A 1 576 ? 15.476 25.816 1.785 1.00 22.58 576 ALA A N 1
ATOM 4393 C CA . ALA A 1 576 ? 15.376 25.375 3.186 1.00 22.58 576 ALA A CA 1
ATOM 4394 C C . ALA A 1 576 ? 14.005 25.589 3.881 1.00 22.58 576 ALA A C 1
ATOM 4396 O O . ALA A 1 576 ? 13.957 25.625 5.105 1.00 22.58 576 ALA A O 1
ATOM 4397 N N . ALA A 1 577 ? 12.883 25.717 3.159 1.00 24.47 577 ALA A N 1
ATOM 4398 C CA . ALA A 1 577 ? 11.576 26.021 3.780 1.00 24.47 577 ALA A CA 1
ATOM 4399 C C . ALA A 1 577 ? 10.493 24.926 3.653 1.00 24.47 577 ALA A C 1
ATOM 4401 O O . ALA A 1 577 ? 9.387 25.117 4.146 1.00 24.47 577 ALA A O 1
ATOM 4402 N N . LEU A 1 578 ? 10.778 23.774 3.030 1.00 27.75 578 LEU A N 1
ATOM 4403 C CA . LEU A 1 578 ? 9.751 22.761 2.710 1.00 27.75 578 LEU A CA 1
ATOM 4404 C C . LEU A 1 578 ? 9.925 21.402 3.419 1.00 27.75 578 LEU A C 1
ATOM 4406 O O . LEU A 1 578 ? 9.068 20.532 3.294 1.00 27.75 578 LEU A O 1
ATOM 4410 N N . ALA A 1 579 ? 10.989 21.210 4.204 1.00 25.47 579 ALA A N 1
ATOM 4411 C CA . ALA A 1 579 ? 11.340 19.896 4.757 1.00 25.47 579 ALA A CA 1
ATOM 4412 C C . ALA A 1 579 ? 10.664 19.539 6.101 1.00 25.47 579 ALA A C 1
ATOM 4414 O O . ALA A 1 579 ? 10.671 18.377 6.494 1.00 25.47 579 ALA A O 1
ATOM 4415 N N . THR A 1 580 ? 10.069 20.491 6.827 1.00 24.30 580 THR A N 1
ATOM 4416 C CA . THR A 1 580 ? 9.642 20.261 8.225 1.00 24.30 580 THR A CA 1
ATOM 4417 C C . THR A 1 580 ? 8.157 19.941 8.418 1.00 24.30 580 THR A C 1
ATOM 4419 O O . THR A 1 580 ? 7.790 19.463 9.490 1.00 24.30 580 THR A O 1
ATOM 4422 N N . GLN A 1 581 ? 7.299 20.132 7.408 1.00 26.73 581 GLN A N 1
ATOM 4423 C CA . GLN A 1 581 ? 5.852 19.863 7.522 1.00 26.73 581 GLN A CA 1
ATOM 4424 C C . GLN A 1 581 ? 5.381 18.555 6.860 1.00 26.73 581 GLN A C 1
ATOM 4426 O O . GLN A 1 581 ? 4.332 18.044 7.238 1.00 26.73 581 GLN A O 1
ATOM 4431 N N . GLY A 1 582 ? 6.144 17.971 5.928 1.00 24.64 582 GLY A N 1
ATOM 4432 C CA . GLY A 1 582 ? 5.734 16.755 5.203 1.00 24.64 582 GLY A CA 1
ATOM 4433 C C . GLY A 1 582 ? 5.982 15.432 5.941 1.00 24.64 582 GLY A C 1
ATOM 4434 O O . GLY A 1 582 ? 5.274 14.462 5.706 1.00 24.64 582 GLY A O 1
ATOM 4435 N N . ALA A 1 583 ? 6.950 15.384 6.862 1.00 24.09 583 ALA A N 1
ATOM 4436 C CA . ALA A 1 583 ? 7.418 14.130 7.468 1.00 24.09 583 ALA A CA 1
ATOM 4437 C C . ALA A 1 583 ? 6.593 13.633 8.674 1.00 24.09 583 ALA A C 1
ATOM 4439 O O . ALA A 1 583 ? 6.780 12.506 9.112 1.00 24.09 583 ALA A O 1
ATOM 4440 N N . ARG A 1 584 ? 5.683 14.444 9.234 1.00 26.55 584 ARG A N 1
ATOM 4441 C CA . ARG A 1 584 ? 4.921 14.086 10.453 1.00 26.55 584 ARG A CA 1
ATOM 4442 C C . ARG A 1 584 ? 3.542 13.460 10.198 1.00 26.55 584 ARG A C 1
ATOM 4444 O O . ARG A 1 584 ? 2.834 13.193 11.157 1.00 26.55 584 ARG A O 1
ATOM 4451 N N . MET A 1 585 ? 3.148 13.244 8.941 1.00 25.80 585 MET A N 1
ATOM 4452 C CA . MET A 1 585 ? 1.773 12.854 8.575 1.00 25.80 585 MET A CA 1
ATOM 4453 C C . MET A 1 585 ? 1.607 11.430 8.012 1.00 25.80 585 MET A C 1
ATOM 4455 O O . MET A 1 585 ? 0.493 11.086 7.634 1.00 25.80 585 MET A O 1
ATOM 4459 N N . PHE A 1 586 ? 2.661 10.606 7.925 1.00 30.61 586 PHE A N 1
ATOM 4460 C CA . PHE A 1 586 ? 2.618 9.393 7.081 1.00 30.61 586 PHE A CA 1
ATOM 4461 C C . PHE A 1 586 ? 3.103 8.078 7.717 1.00 30.61 586 PHE A C 1
ATOM 4463 O O . PHE A 1 586 ? 3.332 7.109 7.000 1.00 30.61 586 PHE A O 1
ATOM 4470 N N . SER A 1 587 ? 3.202 7.991 9.043 1.00 27.22 587 SER A N 1
ATOM 4471 C CA . SER A 1 587 ? 3.232 6.703 9.756 1.00 27.22 587 SER A CA 1
ATOM 4472 C C . SER A 1 587 ? 1.809 6.332 10.201 1.00 27.22 587 SER A C 1
ATOM 4474 O O . SER A 1 587 ? 0.983 7.222 10.334 1.00 27.22 587 SER A O 1
ATOM 4476 N N . HIS A 1 588 ? 1.520 5.055 10.466 1.00 37.03 588 HIS A N 1
ATOM 4477 C CA . HIS A 1 588 ? 0.271 4.510 11.051 1.00 37.03 588 HIS A CA 1
ATOM 4478 C C . HIS A 1 588 ? -0.826 4.083 10.049 1.00 37.03 588 HIS A C 1
ATOM 4480 O O . HIS A 1 588 ? -1.776 4.807 9.740 1.00 37.03 588 HIS A O 1
ATOM 4486 N N . SER A 1 589 ? -0.746 2.827 9.599 1.00 35.69 589 SER A N 1
ATOM 4487 C CA . SER A 1 589 ? -1.736 2.138 8.757 1.00 35.69 589 SER A CA 1
ATOM 4488 C C . SER A 1 589 ? -3.113 1.984 9.442 1.00 35.69 589 SER A C 1
ATOM 4490 O O . SER A 1 589 ? -4.126 2.264 8.798 1.00 35.69 589 SER A O 1
ATOM 4492 N N . GLY A 1 590 ? -3.178 1.744 10.759 1.00 33.84 590 GLY A N 1
ATOM 4493 C CA . GLY A 1 590 ? -4.423 1.710 11.550 1.00 33.84 590 GLY A CA 1
ATOM 4494 C C . GLY A 1 590 ? -5.138 3.062 11.664 1.00 33.84 590 GLY A C 1
ATOM 4495 O O . GLY A 1 590 ? -6.356 3.135 11.853 1.00 33.84 590 GLY A O 1
ATOM 4496 N N . GLN A 1 591 ? -4.408 4.153 11.440 1.00 38.84 591 GLN A N 1
ATOM 4497 C CA . GLN A 1 591 ? -4.944 5.504 11.506 1.00 38.84 591 GLN A CA 1
ATOM 4498 C C . GLN A 1 591 ? -5.833 5.833 10.308 1.00 38.84 591 GLN A C 1
ATOM 4500 O O . GLN A 1 591 ? -6.702 6.681 10.434 1.00 38.84 591 GLN A O 1
ATOM 4505 N N . TRP A 1 592 ? -5.712 5.142 9.167 1.00 37.41 592 TRP A N 1
ATOM 4506 C CA . TRP A 1 592 ? -6.659 5.304 8.054 1.00 37.41 592 TRP A CA 1
ATOM 4507 C C . TRP A 1 592 ? -8.011 4.663 8.342 1.00 37.41 592 TRP A C 1
ATOM 4509 O O . TRP A 1 592 ? -9.029 5.273 8.021 1.00 37.41 592 TRP A O 1
ATOM 4519 N N . LEU A 1 593 ? -8.047 3.485 8.979 1.00 39.44 593 LEU A N 1
ATOM 4520 C CA . LEU A 1 593 ? -9.317 2.863 9.358 1.00 39.44 593 LEU A CA 1
ATOM 4521 C C . LEU A 1 593 ? -10.023 3.763 10.370 1.00 39.44 593 LEU A C 1
ATOM 4523 O O . LEU A 1 593 ? -11.187 4.094 10.172 1.00 39.44 593 LEU A O 1
ATOM 4527 N N . ILE A 1 594 ? -9.279 4.262 11.365 1.00 43.81 594 ILE A N 1
ATOM 4528 C CA . ILE A 1 594 ? -9.764 5.256 12.323 1.00 43.81 594 ILE A CA 1
ATOM 4529 C C . ILE A 1 594 ? -10.181 6.540 11.600 1.00 43.81 594 ILE A C 1
ATOM 4531 O O . ILE A 1 594 ? -11.299 6.967 11.808 1.00 43.81 594 ILE A O 1
ATOM 4535 N N . ASN A 1 595 ? -9.382 7.128 10.704 1.00 44.47 595 ASN A N 1
ATOM 4536 C CA . ASN A 1 595 ? -9.689 8.390 10.008 1.00 44.47 595 ASN A CA 1
ATOM 4537 C C . ASN A 1 595 ? -10.881 8.285 9.048 1.00 44.47 595 ASN A C 1
ATOM 4539 O O . ASN A 1 595 ? -11.645 9.240 8.912 1.00 44.47 595 ASN A O 1
ATOM 4543 N N . LYS A 1 596 ? -11.057 7.142 8.380 1.00 46.28 596 LYS A N 1
ATOM 4544 C CA . LYS A 1 596 ? -12.182 6.896 7.475 1.00 46.28 596 LYS A CA 1
ATOM 4545 C C . LYS A 1 596 ? -13.452 6.578 8.245 1.00 46.28 596 LYS A C 1
ATOM 4547 O O . LYS A 1 596 ? -14.499 7.123 7.909 1.00 46.28 596 LYS A O 1
ATOM 4552 N N . VAL A 1 597 ? -13.347 5.761 9.294 1.00 48.00 597 VAL A N 1
ATOM 4553 C CA . VAL A 1 597 ? -14.441 5.512 10.233 1.00 48.00 597 VAL A CA 1
ATOM 4554 C C . VAL A 1 597 ? -14.865 6.818 10.893 1.00 48.00 597 VAL A C 1
ATOM 4556 O O . VAL A 1 597 ? -16.046 7.123 10.830 1.00 48.00 597 VAL A O 1
ATOM 4559 N N . ARG A 1 598 ? -13.911 7.607 11.401 1.00 51.75 598 ARG A N 1
ATOM 4560 C CA . ARG A 1 598 ? -14.050 8.940 12.011 1.00 51.75 598 ARG A CA 1
ATOM 4561 C C . ARG A 1 598 ? -14.616 9.988 11.054 1.00 51.75 598 ARG A C 1
ATOM 4563 O O . ARG A 1 598 ? -15.276 10.907 11.522 1.00 51.75 598 ARG A O 1
ATOM 4570 N N . GLY A 1 599 ? -14.396 9.863 9.746 1.00 37.41 599 GLY A N 1
ATOM 4571 C CA . GLY A 1 599 ? -14.771 10.875 8.756 1.00 37.41 599 GLY A CA 1
ATOM 4572 C C . GLY A 1 599 ? -13.914 12.148 8.853 1.00 37.41 599 GLY A C 1
ATOM 4573 O O . GLY A 1 599 ? -13.267 12.416 9.866 1.00 37.41 599 GLY A O 1
ATOM 4574 N N . ALA A 1 600 ? -13.909 12.969 7.795 1.00 33.56 600 ALA A N 1
ATOM 4575 C CA . ALA A 1 600 ? -13.103 14.199 7.732 1.00 33.56 600 ALA A CA 1
ATOM 4576 C C . ALA A 1 600 ? -13.459 15.233 8.822 1.00 33.56 600 ALA A C 1
ATOM 4578 O O . ALA A 1 600 ? -12.636 16.077 9.164 1.00 33.56 600 ALA A O 1
ATOM 4579 N N . SER A 1 601 ? -14.672 15.154 9.372 1.00 38.00 601 SER A N 1
ATOM 4580 C CA . SER A 1 601 ? -15.198 16.027 10.426 1.00 38.00 601 SER A CA 1
ATOM 4581 C C . SER A 1 601 ? -15.081 15.449 11.839 1.00 38.00 601 SER A C 1
ATOM 4583 O O . SER A 1 601 ? -15.443 16.139 12.789 1.00 38.00 601 SER A O 1
ATOM 4585 N N . GLY A 1 602 ? -14.624 14.203 12.016 1.00 45.66 602 GLY A N 1
ATOM 4586 C CA . GLY A 1 602 ? -14.690 13.563 13.333 1.00 45.66 602 GLY A CA 1
ATOM 4587 C C . GLY A 1 602 ? -16.058 12.975 13.698 1.00 45.66 602 GLY A C 1
ATOM 4588 O O . GLY A 1 602 ? -16.291 12.709 14.872 1.00 45.66 602 GLY A O 1
ATOM 4589 N N . SER A 1 603 ? -16.974 12.817 12.737 1.00 49.41 603 SER A N 1
ATOM 4590 C CA . SER A 1 603 ? -18.388 12.454 12.931 1.00 49.41 603 SER A CA 1
ATOM 4591 C C . SER A 1 603 ? -18.692 10.960 13.114 1.00 49.41 603 SER A C 1
ATOM 4593 O O . SER A 1 603 ? -19.812 10.628 13.507 1.00 49.41 603 SER A O 1
ATOM 4595 N N . TYR A 1 604 ? -17.739 10.077 12.823 1.00 59.00 604 TYR A N 1
ATOM 4596 C CA . TYR A 1 604 ? -17.870 8.615 12.861 1.00 59.00 604 TYR A CA 1
ATOM 4597 C C . TYR A 1 604 ? -19.038 8.024 12.035 1.00 59.00 604 TYR A C 1
ATOM 4599 O O . TYR A 1 604 ? -19.668 7.035 12.422 1.00 59.00 604 TYR A O 1
ATOM 4607 N N . ASP A 1 605 ? -19.354 8.624 10.882 1.00 56.41 605 ASP A N 1
ATOM 4608 C CA . ASP A 1 605 ? -20.584 8.331 10.123 1.00 56.41 605 ASP A CA 1
ATOM 4609 C C . ASP A 1 605 ? -20.713 6.872 9.649 1.00 56.41 605 ASP A C 1
ATOM 4611 O O . ASP A 1 605 ? -21.825 6.347 9.574 1.00 56.41 605 ASP A O 1
ATOM 4615 N N . LEU A 1 606 ? -19.596 6.177 9.399 1.00 58.75 606 LEU A N 1
ATOM 4616 C CA . LEU A 1 606 ? -19.615 4.755 9.028 1.00 58.75 606 LEU A CA 1
ATOM 4617 C C . LEU A 1 606 ? -20.062 3.847 10.184 1.00 58.75 606 LEU A C 1
ATOM 4619 O O . LEU A 1 606 ? -20.768 2.870 9.936 1.00 58.75 606 LEU A O 1
ATOM 4623 N N . LEU A 1 607 ? -19.717 4.177 11.437 1.00 59.31 607 LEU A N 1
ATOM 4624 C CA . LEU A 1 607 ? -20.240 3.451 12.605 1.00 59.31 607 LEU A CA 1
ATOM 4625 C C . LEU A 1 607 ? -21.720 3.751 12.805 1.00 59.31 607 LEU A C 1
ATOM 4627 O O . LEU A 1 607 ? -22.485 2.849 13.120 1.00 59.31 607 LEU A O 1
ATOM 4631 N N . LYS A 1 608 ? -22.152 4.996 12.570 1.00 61.56 608 LYS A N 1
ATOM 4632 C CA . LYS A 1 608 ? -23.573 5.366 12.650 1.00 61.56 608 LYS A CA 1
ATOM 4633 C C . LYS A 1 608 ? -24.423 4.614 11.626 1.00 61.56 608 LYS A C 1
ATOM 4635 O O . LYS A 1 608 ? -25.545 4.230 11.947 1.00 61.56 608 LYS A O 1
ATOM 4640 N N . ALA A 1 609 ? -23.906 4.402 10.416 1.00 60.91 609 ALA A N 1
ATOM 4641 C CA . ALA A 1 609 ? -24.564 3.583 9.401 1.00 60.91 609 ALA A CA 1
ATOM 4642 C C . ALA A 1 609 ? -24.629 2.107 9.830 1.00 60.91 609 ALA A C 1
ATOM 4644 O O . ALA A 1 609 ? -25.722 1.546 9.887 1.00 60.91 609 ALA A O 1
ATOM 4645 N N . ALA A 1 610 ? -23.496 1.527 10.245 1.00 57.97 610 ALA A N 1
ATOM 4646 C CA . ALA A 1 610 ? -23.426 0.148 10.735 1.00 57.97 610 ALA A CA 1
ATOM 4647 C C . ALA A 1 610 ? -24.367 -0.098 11.930 1.00 57.97 610 ALA A C 1
ATOM 4649 O O . ALA A 1 610 ? -25.069 -1.106 11.968 1.00 57.97 610 ALA A O 1
ATOM 4650 N N . ASN A 1 611 ? -24.446 0.865 12.858 1.00 62.81 611 ASN A N 1
ATOM 4651 C CA . ASN A 1 611 ? -25.331 0.834 14.023 1.00 62.81 611 ASN A CA 1
ATOM 4652 C C . ASN A 1 611 ? -26.798 0.645 13.660 1.00 62.81 611 ASN A C 1
ATOM 4654 O O . ASN A 1 611 ? -27.510 -0.104 14.327 1.00 62.81 611 ASN A O 1
ATOM 4658 N N . LYS A 1 612 ? -27.257 1.355 12.625 1.00 67.56 612 LYS A N 1
ATOM 4659 C CA . LYS A 1 612 ? -28.655 1.305 12.190 1.00 67.56 612 LYS A CA 1
ATOM 4660 C C . LYS A 1 612 ? -29.029 -0.060 11.621 1.00 67.56 612 LYS A C 1
ATOM 4662 O O . LYS A 1 612 ? -30.184 -0.454 11.736 1.00 67.56 612 LYS A O 1
ATOM 4667 N N . GLU A 1 613 ? -28.078 -0.757 11.008 1.00 68.25 613 GLU A N 1
ATOM 4668 C CA . GLU A 1 613 ? -28.330 -2.003 10.284 1.00 68.25 613 GLU A CA 1
ATOM 4669 C C . GLU A 1 613 ? -28.045 -3.258 11.125 1.00 68.25 613 GLU A C 1
ATOM 4671 O O . GLU A 1 613 ? -28.838 -4.200 11.123 1.00 68.25 613 GLU A O 1
ATOM 4676 N N . TYR A 1 614 ? -26.942 -3.271 11.879 1.00 64.31 614 TYR A N 1
ATOM 4677 C CA . TYR A 1 614 ? -26.433 -4.469 12.559 1.00 64.31 614 TYR A CA 1
ATOM 4678 C C . TYR A 1 614 ? -26.520 -4.415 14.091 1.00 64.31 614 TYR A C 1
ATOM 4680 O O . TYR A 1 614 ? -26.269 -5.433 14.741 1.00 64.31 614 TYR A O 1
ATOM 4688 N N . GLY A 1 615 ? -26.895 -3.269 14.669 1.00 68.50 615 GLY A N 1
ATOM 4689 C CA . GLY A 1 615 ? -26.718 -2.981 16.094 1.00 68.50 615 GLY A CA 1
ATOM 4690 C C . GLY A 1 615 ? -25.346 -2.363 16.377 1.00 68.50 615 GLY A C 1
ATOM 4691 O O . GLY A 1 615 ? -24.614 -2.027 15.452 1.00 68.50 615 GLY A O 1
ATOM 4692 N N . ALA A 1 616 ? -25.000 -2.185 17.653 1.00 70.12 616 ALA A N 1
ATOM 4693 C CA . ALA A 1 616 ? -23.836 -1.393 18.055 1.00 70.12 616 ALA A CA 1
ATOM 4694 C C . ALA A 1 616 ? -22.526 -1.816 17.363 1.00 70.12 616 ALA A C 1
ATOM 4696 O O . ALA A 1 616 ? -22.128 -2.977 17.406 1.00 70.12 616 ALA A O 1
ATOM 4697 N N . ALA A 1 617 ? -21.837 -0.852 16.768 1.00 69.06 617 ALA A N 1
ATOM 4698 C CA . ALA A 1 617 ? -20.578 -0.986 16.064 1.00 69.06 617 ALA A CA 1
ATOM 4699 C C . ALA A 1 617 ? -19.484 -0.258 16.844 1.00 69.06 617 ALA A C 1
ATOM 4701 O O . ALA A 1 617 ? -19.669 0.880 17.281 1.00 69.06 617 ALA A O 1
ATOM 4702 N N . ALA A 1 618 ? -18.332 -0.903 16.996 1.00 67.38 618 ALA A N 1
ATOM 4703 C CA . ALA A 1 618 ? -17.202 -0.349 17.725 1.00 67.38 618 ALA A CA 1
ATOM 4704 C C . ALA A 1 618 ? -15.895 -0.584 16.972 1.00 67.38 618 ALA A C 1
ATOM 4706 O O . ALA A 1 618 ? -15.708 -1.602 16.298 1.00 67.38 618 ALA A O 1
ATOM 4707 N N . LEU A 1 619 ? -14.974 0.363 17.128 1.00 64.62 619 LEU A N 1
ATOM 4708 C CA . LEU A 1 619 ? -13.561 0.106 16.888 1.00 64.62 619 LEU A CA 1
ATOM 4709 C C . LEU A 1 619 ? -13.028 -0.749 18.034 1.00 64.62 619 LEU A C 1
ATOM 4711 O O . LEU A 1 619 ? -13.435 -0.571 19.177 1.00 64.62 619 LEU A O 1
ATOM 4715 N N . GLY A 1 620 ? -12.122 -1.669 17.746 1.00 60.75 620 GLY A N 1
ATOM 4716 C CA . GLY A 1 620 ? -11.517 -2.534 18.751 1.00 60.75 620 GLY A CA 1
ATOM 4717 C C . GLY A 1 620 ? -10.402 -3.370 18.161 1.00 60.75 620 GLY A C 1
ATOM 4718 O O . GLY A 1 620 ? -10.084 -3.237 16.984 1.00 60.75 620 GLY A O 1
ATOM 4719 N N . SER A 1 621 ? -9.824 -4.243 18.974 1.00 60.16 621 SER A N 1
ATOM 4720 C CA . SER A 1 621 ? -8.776 -5.159 18.528 1.00 60.16 621 SER A CA 1
ATOM 4721 C C . SER A 1 621 ? -9.206 -6.611 18.672 1.00 60.16 621 SER A C 1
ATOM 4723 O O . SER A 1 621 ? -9.982 -6.951 19.566 1.00 60.16 621 SER A O 1
ATOM 4725 N N . TYR A 1 622 ? -8.718 -7.472 17.785 1.00 54.06 622 TYR A N 1
ATOM 4726 C CA . TYR A 1 622 ? -8.901 -8.921 17.860 1.00 54.06 622 TYR A CA 1
ATOM 4727 C C . TYR A 1 622 ? -7.605 -9.642 17.486 1.00 54.06 622 TYR A C 1
ATOM 4729 O O . TYR A 1 622 ? -6.734 -9.091 16.808 1.00 54.06 622 TYR A O 1
ATOM 4737 N N . LYS A 1 623 ? -7.454 -10.883 17.960 1.00 51.06 623 LYS A N 1
ATOM 4738 C CA . LYS A 1 623 ? -6.259 -11.687 17.681 1.00 51.06 623 LYS A CA 1
ATOM 4739 C C . LYS A 1 623 ? -6.306 -12.290 16.279 1.00 51.06 623 LYS A C 1
ATOM 4741 O O . LYS A 1 623 ? -7.301 -12.907 15.903 1.00 51.06 623 LYS A O 1
ATOM 4746 N N . VAL A 1 624 ? -5.198 -12.173 15.551 1.00 43.84 624 VAL A N 1
ATOM 4747 C CA . VAL A 1 624 ? -4.948 -12.860 14.278 1.00 43.84 624 VAL A CA 1
ATOM 4748 C C . VAL A 1 624 ? -3.566 -13.509 14.367 1.00 43.84 624 VAL A C 1
ATOM 4750 O O . VAL A 1 624 ? -2.557 -12.815 14.473 1.00 43.84 624 VAL A O 1
ATOM 4753 N N . ALA A 1 625 ? -3.521 -14.846 14.348 1.00 48.59 625 ALA A N 1
ATOM 4754 C CA . ALA A 1 625 ? -2.312 -15.627 14.643 1.00 48.59 625 ALA A CA 1
ATOM 4755 C C . ALA A 1 625 ? -1.671 -15.223 15.996 1.00 48.59 625 ALA A C 1
ATOM 4757 O O . ALA A 1 625 ? -2.369 -15.212 17.010 1.00 48.59 625 ALA A O 1
ATOM 4758 N N . GLU A 1 626 ? -0.370 -14.902 16.031 1.00 40.06 626 GLU A N 1
ATOM 4759 C CA . GLU A 1 626 ? 0.337 -14.441 17.243 1.00 40.06 626 GLU A CA 1
ATOM 4760 C C . GLU A 1 626 ? 0.178 -12.928 17.523 1.00 40.06 626 GLU A C 1
ATOM 4762 O O . GLU A 1 626 ? 0.658 -12.445 18.546 1.00 40.06 626 GLU A O 1
ATOM 4767 N N . GLY A 1 627 ? -0.493 -12.168 16.645 1.00 41.78 627 GLY A N 1
ATOM 4768 C CA . GLY A 1 627 ? -0.646 -10.710 16.748 1.00 41.78 627 GLY A CA 1
ATOM 4769 C C . GLY A 1 627 ? -2.050 -10.242 17.154 1.00 41.78 627 GLY A C 1
ATOM 4770 O O . GLY A 1 627 ? -3.023 -10.995 17.100 1.00 41.78 627 GLY A O 1
ATOM 4771 N N . SER A 1 628 ? -2.163 -8.967 17.540 1.00 51.38 628 SER A N 1
ATOM 4772 C CA . SER A 1 628 ? -3.429 -8.272 17.824 1.00 51.38 628 SER A CA 1
ATOM 4773 C C . SER A 1 628 ? -3.566 -7.085 16.868 1.00 51.38 628 SER A C 1
ATOM 4775 O O . SER A 1 628 ? -2.677 -6.233 16.828 1.00 51.38 628 SER A O 1
ATOM 4777 N N . VAL A 1 629 ? -4.649 -7.052 16.087 1.00 50.09 629 VAL A N 1
ATOM 4778 C CA . VAL A 1 629 ? -4.895 -6.045 15.037 1.00 50.09 629 VAL A CA 1
ATOM 4779 C C . VAL A 1 629 ? -6.148 -5.231 15.337 1.00 50.09 629 VAL A C 1
ATOM 4781 O O . VAL A 1 629 ? -7.129 -5.769 15.856 1.00 50.09 629 VAL A O 1
ATOM 4784 N N . ASP A 1 630 ? -6.118 -3.942 14.994 1.00 54.47 630 ASP A N 1
ATOM 4785 C CA . ASP A 1 630 ? -7.262 -3.037 15.123 1.00 54.47 630 ASP A CA 1
ATOM 4786 C C . ASP A 1 630 ? -8.266 -3.250 13.965 1.00 54.47 630 ASP A C 1
ATOM 4788 O O . ASP A 1 630 ? -7.890 -3.501 12.819 1.00 54.47 630 ASP A O 1
ATOM 4792 N N . GLY A 1 631 ? -9.566 -3.141 14.242 1.00 57.25 631 GLY A N 1
ATOM 4793 C CA . GLY A 1 631 ? -10.633 -3.302 13.255 1.00 57.25 631 GLY A CA 1
ATOM 4794 C C . GLY A 1 631 ? -11.983 -2.742 13.703 1.00 57.25 631 GLY A C 1
ATOM 4795 O O . GLY A 1 631 ? -12.148 -2.297 14.839 1.00 57.25 631 GLY A O 1
ATOM 4796 N N . VAL A 1 632 ? -12.963 -2.773 12.796 1.00 65.12 632 VAL A N 1
ATOM 4797 C CA . VAL A 1 632 ? -14.368 -2.470 13.110 1.00 65.12 632 VAL A CA 1
ATOM 4798 C C . VAL A 1 632 ? -15.112 -3.780 13.315 1.00 65.12 632 VAL A C 1
ATOM 4800 O O . VAL A 1 632 ? -15.011 -4.690 12.487 1.00 65.12 632 VAL A O 1
ATOM 4803 N N . ALA A 1 633 ? -15.895 -3.857 14.385 1.00 68.00 633 ALA A N 1
ATOM 4804 C CA . ALA A 1 633 ? -16.811 -4.960 14.608 1.00 68.00 633 ALA A CA 1
ATOM 4805 C C . ALA A 1 633 ? -18.220 -4.458 14.920 1.00 68.00 633 ALA A C 1
ATOM 4807 O O . ALA A 1 633 ? -18.396 -3.374 15.475 1.00 68.00 633 ALA A O 1
ATOM 4808 N N . VAL A 1 634 ? -19.219 -5.271 14.585 1.00 74.75 634 VAL A N 1
ATOM 4809 C CA . VAL A 1 634 ? -20.622 -5.065 14.963 1.00 74.75 634 VAL A CA 1
ATOM 4810 C C . VAL A 1 634 ? -21.040 -6.102 15.998 1.00 74.75 634 VAL A C 1
ATOM 4812 O O . VAL A 1 634 ? -20.665 -7.272 15.905 1.00 74.75 634 VAL A O 1
ATOM 4815 N N . HIS A 1 635 ? -21.808 -5.680 16.995 1.00 77.94 635 HIS A N 1
ATOM 4816 C CA . HIS A 1 635 ? -22.302 -6.525 18.069 1.00 77.94 635 HIS A CA 1
ATOM 4817 C C . HIS A 1 635 ? -23.740 -6.958 17.785 1.00 77.94 635 HIS A C 1
ATOM 4819 O O . HIS A 1 635 ? -24.672 -6.152 17.825 1.00 77.94 635 HIS A O 1
ATOM 4825 N N . ARG A 1 636 ? -23.930 -8.258 17.555 1.00 75.06 636 ARG A N 1
ATOM 4826 C CA . ARG A 1 636 ? -25.232 -8.852 17.236 1.00 75.06 636 ARG A CA 1
ATOM 4827 C C . ARG A 1 636 ? -25.414 -10.164 17.992 1.00 75.06 636 ARG A C 1
ATOM 4829 O O . ARG A 1 636 ? -24.504 -10.982 18.060 1.00 75.06 636 ARG A O 1
ATOM 4836 N N . ASN A 1 637 ? -26.592 -10.382 18.577 1.00 73.38 637 ASN A N 1
ATOM 4837 C CA . ASN A 1 637 ? -26.923 -11.609 19.322 1.00 73.38 637 ASN A CA 1
ATOM 4838 C C . ASN A 1 637 ? -25.894 -11.991 20.413 1.00 73.38 637 ASN A C 1
ATOM 4840 O O . ASN A 1 637 ? -25.653 -13.169 20.656 1.00 73.38 637 ASN A O 1
ATOM 4844 N N . GLY A 1 638 ? -25.277 -10.998 21.065 1.00 72.31 638 GLY A N 1
ATOM 4845 C CA . GLY A 1 638 ? -24.294 -11.215 22.135 1.00 72.31 638 GLY A CA 1
ATOM 4846 C C . GLY A 1 638 ? -22.858 -11.485 21.672 1.00 72.31 638 GLY A C 1
ATOM 4847 O O . GLY A 1 638 ? -22.003 -11.716 22.523 1.00 72.31 638 GLY A O 1
ATOM 4848 N N . ASN A 1 639 ? -22.592 -11.440 20.362 1.00 78.88 639 ASN A N 1
ATOM 4849 C CA . ASN A 1 639 ? -21.288 -11.710 19.759 1.00 78.88 639 ASN A CA 1
ATOM 4850 C C . ASN A 1 639 ? -20.815 -10.529 18.900 1.00 78.88 639 ASN A C 1
ATOM 4852 O O . ASN A 1 639 ? -21.629 -9.814 18.315 1.00 78.88 639 ASN A O 1
ATOM 4856 N N . TRP A 1 640 ? -19.496 -10.362 18.787 1.00 76.56 640 TRP A N 1
ATOM 4857 C CA . TRP A 1 640 ? -18.866 -9.411 17.867 1.00 76.56 640 TRP A CA 1
ATOM 4858 C C . TRP A 1 640 ? -18.543 -10.082 16.532 1.00 76.56 640 TRP A C 1
ATOM 4860 O O . TRP A 1 640 ? -18.029 -11.197 16.522 1.00 76.56 640 TRP A O 1
ATOM 4870 N N . TYR A 1 641 ? -18.795 -9.399 15.419 1.00 72.25 641 TYR A N 1
ATOM 4871 C CA . TYR A 1 641 ? -18.479 -9.865 14.064 1.00 72.25 641 TYR A CA 1
ATOM 4872 C C . TYR A 1 641 ? -17.674 -8.810 13.319 1.00 72.25 641 TYR A C 1
ATOM 4874 O O . TYR A 1 641 ? -17.919 -7.618 13.506 1.00 72.25 641 TYR A O 1
ATOM 4882 N N . ALA A 1 642 ? -16.743 -9.236 12.465 1.00 66.69 642 ALA A N 1
ATOM 4883 C CA . ALA A 1 642 ? -15.970 -8.317 11.637 1.00 66.69 642 ALA A CA 1
ATOM 4884 C C . ALA A 1 642 ? -16.893 -7.519 10.707 1.00 66.69 642 ALA A C 1
ATOM 4886 O O . ALA A 1 642 ? -17.884 -8.048 10.203 1.00 66.69 642 ALA A O 1
ATOM 4887 N N . TYR A 1 643 ? -16.560 -6.253 10.467 1.00 63.31 643 TYR A N 1
ATOM 4888 C CA . TYR A 1 643 ? -17.325 -5.367 9.596 1.00 63.31 643 TYR A CA 1
ATOM 4889 C C . TYR A 1 643 ? -16.443 -4.785 8.495 1.00 63.31 643 TYR A C 1
ATOM 4891 O O . TYR A 1 643 ? -15.369 -4.246 8.763 1.00 63.31 643 TYR A O 1
ATOM 4899 N N . ASN A 1 644 ? -16.903 -4.884 7.248 1.00 56.69 644 ASN A N 1
ATOM 4900 C CA . ASN A 1 644 ? -16.240 -4.305 6.089 1.00 56.69 644 ASN A CA 1
ATOM 4901 C C . ASN A 1 644 ? -16.797 -2.891 5.834 1.00 56.69 644 ASN A C 1
ATOM 4903 O O . ASN A 1 644 ? -17.921 -2.762 5.346 1.00 56.69 644 ASN A O 1
ATOM 4907 N N . PRO A 1 645 ? -16.027 -1.818 6.089 1.00 51.12 645 PRO A N 1
ATOM 4908 C CA . PRO A 1 645 ? -16.524 -0.448 5.966 1.00 51.12 645 PRO A CA 1
ATOM 4909 C C . PRO A 1 645 ? -16.733 0.019 4.518 1.00 51.12 645 PRO A C 1
ATOM 4911 O O . PRO A 1 645 ? -17.380 1.044 4.312 1.00 51.12 645 PRO A O 1
ATOM 4914 N N . LEU A 1 646 ? -16.191 -0.685 3.514 1.00 48.78 646 LEU A N 1
ATOM 4915 C CA . LEU A 1 646 ? -16.414 -0.361 2.098 1.00 48.78 646 LEU A CA 1
ATOM 4916 C C . LEU A 1 646 ? -17.678 -1.018 1.551 1.00 48.78 646 LEU A C 1
ATOM 4918 O O . LEU A 1 646 ? -18.428 -0.365 0.832 1.00 48.78 646 LEU A O 1
ATOM 4922 N N . LYS A 1 647 ? -17.915 -2.288 1.902 1.00 53.94 647 LYS A N 1
ATOM 4923 C CA . LYS A 1 647 ? -19.149 -3.004 1.538 1.00 53.94 647 LYS A CA 1
ATOM 4924 C C . LYS A 1 647 ? -20.328 -2.631 2.437 1.00 53.94 647 LYS A C 1
ATOM 4926 O O . LYS A 1 647 ? -21.463 -2.835 2.041 1.00 53.94 647 LYS A O 1
ATOM 4931 N N . GLN A 1 648 ? -20.040 -2.047 3.602 1.00 63.03 648 GLN A N 1
ATOM 4932 C CA . GLN A 1 648 ? -20.999 -1.769 4.672 1.00 63.03 648 GLN A CA 1
ATOM 4933 C C . GLN A 1 648 ? -21.697 -3.036 5.183 1.00 63.03 648 GLN A C 1
ATOM 4935 O O . GLN A 1 648 ? -22.866 -3.025 5.541 1.00 63.03 648 GLN A O 1
ATOM 4940 N N . GLU A 1 649 ? -20.956 -4.142 5.232 1.00 64.06 649 GLU A N 1
ATOM 4941 C CA . GLU A 1 649 ? -21.493 -5.458 5.572 1.00 64.06 649 GLU A CA 1
ATOM 4942 C C . GLU A 1 649 ? -20.634 -6.140 6.635 1.00 64.06 649 GLU A C 1
ATOM 4944 O O . GLU A 1 649 ? -19.399 -6.075 6.614 1.00 64.06 649 GLU A O 1
ATOM 4949 N N . ALA A 1 650 ? -21.298 -6.821 7.567 1.00 69.25 650 ALA A N 1
ATOM 4950 C CA . ALA A 1 650 ? -20.642 -7.705 8.520 1.00 69.25 650 ALA A CA 1
ATOM 4951 C C . ALA A 1 650 ? -20.310 -9.062 7.880 1.00 69.25 650 ALA A C 1
ATOM 4953 O O . ALA A 1 650 ? -20.984 -9.493 6.948 1.00 69.25 650 ALA A O 1
ATOM 4954 N N . PHE A 1 651 ? -19.288 -9.762 8.370 1.00 62.69 651 PHE A N 1
ATOM 4955 C CA . PHE A 1 651 ? -18.906 -11.055 7.805 1.00 62.69 651 PHE A CA 1
ATOM 4956 C C . PHE A 1 651 ? -18.241 -11.988 8.819 1.00 62.69 651 PHE A C 1
ATOM 4958 O O . PHE A 1 651 ? -17.677 -11.564 9.829 1.00 62.69 651 PHE A O 1
ATOM 4965 N N . GLY A 1 652 ? -18.274 -13.282 8.497 1.00 64.75 652 GLY A N 1
ATOM 4966 C CA . GLY A 1 652 ? -17.527 -14.319 9.199 1.00 64.75 652 GLY A CA 1
ATOM 4967 C C . GLY A 1 652 ? -18.173 -14.847 10.483 1.00 64.75 652 GLY A C 1
ATOM 4968 O O . GLY A 1 652 ? -19.326 -14.568 10.817 1.00 64.75 652 GLY A O 1
ATOM 4969 N N . ALA A 1 653 ? -17.403 -15.687 11.177 1.00 68.12 653 ALA A N 1
ATOM 4970 C CA . ALA A 1 653 ? -17.750 -16.238 12.484 1.00 68.12 653 ALA A CA 1
ATOM 4971 C C . ALA A 1 653 ? -17.549 -15.191 13.604 1.00 68.12 653 ALA A C 1
ATOM 4973 O O . ALA A 1 653 ? -16.865 -14.188 13.375 1.00 68.12 653 ALA A O 1
ATOM 4974 N N . PRO A 1 654 ? -18.095 -15.416 14.816 1.00 72.56 654 PRO A N 1
ATOM 4975 C CA . PRO A 1 654 ? -17.866 -14.545 15.961 1.00 72.56 654 PRO A CA 1
ATOM 4976 C C . PRO A 1 654 ? -16.373 -14.325 16.211 1.00 72.56 654 PRO A C 1
ATOM 4978 O O . PRO A 1 654 ? -15.599 -15.281 16.319 1.00 72.56 654 PRO A O 1
ATOM 4981 N N . LEU A 1 655 ? -15.972 -13.060 16.323 1.00 62.06 655 LEU A N 1
ATOM 4982 C CA . LEU A 1 655 ? -14.610 -12.680 16.660 1.00 62.06 655 LEU A CA 1
ATOM 4983 C C . LEU A 1 655 ? -14.272 -13.181 18.064 1.00 62.06 655 LEU A C 1
ATOM 4985 O O . LEU A 1 655 ? -14.928 -12.836 19.048 1.00 62.06 655 LEU A O 1
ATOM 4989 N N . GLN A 1 656 ? -13.205 -13.968 18.157 1.00 64.38 656 GLN A N 1
ATOM 4990 C CA . GLN A 1 656 ? -12.667 -14.412 19.436 1.00 64.38 656 GLN A CA 1
ATOM 4991 C C . GLN A 1 656 ? -11.846 -13.281 20.060 1.00 64.38 656 GLN A C 1
ATOM 4993 O O . GLN A 1 656 ? -10.995 -12.683 19.401 1.00 64.38 656 GLN A O 1
ATOM 4998 N N . HIS A 1 657 ? -12.088 -13.002 21.343 1.00 66.38 657 HIS A N 1
ATOM 4999 C CA . HIS A 1 657 ? -11.348 -12.000 22.122 1.00 66.38 657 HIS A CA 1
ATOM 5000 C C . HIS A 1 657 ? -11.379 -10.570 21.546 1.00 66.38 657 HIS A C 1
ATOM 5002 O O . HIS A 1 657 ? -10.438 -9.806 21.766 1.00 66.38 657 HIS A O 1
ATOM 5008 N N . PHE A 1 658 ? -12.445 -10.188 20.829 1.00 66.94 658 PHE A N 1
ATOM 5009 C CA . PHE A 1 658 ? -12.605 -8.798 20.403 1.00 66.94 658 PHE A CA 1
ATOM 5010 C C . PHE A 1 658 ? -12.743 -7.879 21.620 1.00 66.94 658 PHE A C 1
ATOM 5012 O O . PHE A 1 658 ? -13.629 -8.066 22.458 1.00 66.94 658 PHE A O 1
ATOM 5019 N N . THR A 1 659 ? -11.872 -6.879 21.696 1.00 68.94 659 THR A N 1
ATOM 5020 C CA . THR A 1 659 ? -11.861 -5.881 22.764 1.00 68.94 659 THR A CA 1
ATOM 5021 C C . THR A 1 659 ? -12.178 -4.516 22.160 1.00 68.94 659 THR A C 1
ATOM 5023 O O . THR A 1 659 ? -11.321 -3.969 21.459 1.00 68.94 659 THR A O 1
ATOM 5026 N N . PRO A 1 660 ? -13.383 -3.959 22.390 1.00 69.69 660 PRO A N 1
ATOM 5027 C CA . PRO A 1 660 ? -13.732 -2.641 21.880 1.00 69.69 660 PRO A CA 1
ATOM 5028 C C . PRO A 1 660 ? -12.870 -1.562 22.542 1.00 69.69 660 PRO A C 1
ATOM 5030 O O . PRO A 1 660 ? -12.587 -1.619 23.740 1.00 69.69 660 PRO A O 1
ATOM 5033 N N . LEU A 1 661 ? -12.490 -0.555 21.761 1.00 67.06 661 LEU A N 1
ATOM 5034 C CA . LEU A 1 661 ? -11.942 0.693 22.269 1.00 67.06 661 LEU A CA 1
ATOM 5035 C C . LEU A 1 661 ? -13.027 1.385 23.095 1.00 67.06 661 LEU A C 1
ATOM 5037 O O . LEU A 1 661 ? -14.144 1.604 22.630 1.00 67.06 661 LEU A O 1
ATOM 5041 N N . ASN A 1 662 ? -12.700 1.694 24.341 1.00 62.09 662 ASN A N 1
ATOM 5042 C CA . ASN A 1 662 ? -13.652 2.194 25.328 1.00 62.09 662 ASN A CA 1
ATOM 5043 C C . ASN A 1 662 ? -13.106 3.373 26.137 1.00 62.09 662 ASN A C 1
ATOM 5045 O O . ASN A 1 662 ? -13.680 3.719 27.162 1.00 62.09 662 ASN A O 1
ATOM 5049 N N . GLY A 1 663 ? -11.988 3.967 25.709 1.00 55.62 663 GLY A N 1
ATOM 5050 C CA . GLY A 1 663 ? -11.358 5.071 26.423 1.00 55.62 663 GLY A CA 1
ATOM 5051 C C . GLY A 1 663 ? -10.628 4.689 27.696 1.00 55.62 663 GLY A C 1
ATOM 5052 O O . GLY A 1 663 ? -10.162 5.606 28.353 1.00 55.62 663 GLY A O 1
ATOM 5053 N N . ARG A 1 664 ? -10.495 3.402 28.054 1.00 61.66 664 ARG A N 1
ATOM 5054 C CA . ARG A 1 664 ? -9.794 2.970 29.277 1.00 61.66 664 ARG A CA 1
ATOM 5055 C C . ARG A 1 664 ? -8.275 2.845 29.068 1.00 61.66 664 ARG A C 1
ATOM 5057 O O . ARG A 1 664 ? -7.851 2.484 27.962 1.00 61.66 664 ARG A O 1
ATOM 5064 N N . PRO A 1 665 ? -7.442 3.070 30.105 1.00 49.25 665 PRO A N 1
ATOM 5065 C CA . PRO A 1 665 ? -6.009 2.776 30.069 1.00 49.25 665 PRO A CA 1
ATOM 5066 C C . PRO A 1 665 ? -5.753 1.252 30.003 1.00 49.25 665 PRO A C 1
ATOM 5068 O O . PRO A 1 665 ? -5.537 0.587 31.010 1.00 49.25 665 PRO A O 1
ATOM 5071 N N . GLY A 1 666 ? -5.797 0.679 28.796 1.00 47.41 666 GLY A N 1
ATOM 5072 C CA . GLY A 1 666 ? -5.444 -0.720 28.505 1.00 47.41 666 GLY A CA 1
ATOM 5073 C C . GLY A 1 666 ? -6.474 -1.788 28.933 1.00 47.41 666 GLY A C 1
ATOM 5074 O O . GLY A 1 666 ? -7.371 -1.526 29.735 1.00 47.41 666 GLY A O 1
ATOM 5075 N N . PRO A 1 667 ? -6.381 -3.023 28.395 1.00 36.22 667 PRO A N 1
ATOM 5076 C CA . PRO A 1 667 ? -7.275 -4.113 28.751 1.00 36.22 667 PRO A CA 1
ATOM 5077 C C . PRO A 1 667 ? -6.731 -4.815 29.994 1.00 36.22 667 PRO A C 1
ATOM 5079 O O . PRO A 1 667 ? -5.818 -5.634 29.913 1.00 36.22 667 PRO A O 1
ATOM 5082 N N . ILE A 1 668 ? -7.291 -4.521 31.160 1.00 36.75 668 ILE A N 1
ATOM 5083 C CA . ILE A 1 668 ? -7.170 -5.426 32.299 1.00 36.75 668 ILE A CA 1
ATOM 5084 C C . ILE A 1 668 ? -8.588 -5.800 32.682 1.00 36.75 668 ILE A C 1
ATOM 5086 O O . ILE A 1 668 ? -9.346 -4.991 33.210 1.00 36.75 668 ILE A O 1
ATOM 5090 N N . ASP A 1 669 ? -8.958 -7.044 32.384 1.00 33.84 669 ASP A N 1
ATOM 5091 C CA . ASP A 1 669 ? -10.022 -7.710 33.116 1.00 33.84 669 ASP A CA 1
ATOM 5092 C C . ASP A 1 669 ? -9.770 -7.486 34.608 1.00 33.84 669 ASP A C 1
ATOM 5094 O O . ASP A 1 669 ? -8.910 -8.145 35.185 1.00 33.84 669 ASP A O 1
ATOM 5098 N N . ALA A 1 670 ? -10.539 -6.620 35.269 1.00 32.62 670 ALA A N 1
ATOM 5099 C CA . ALA A 1 670 ? -10.482 -6.465 36.728 1.00 32.62 670 ALA A CA 1
ATOM 5100 C C . ALA A 1 670 ? -11.005 -7.709 37.489 1.00 32.62 670 ALA A C 1
ATOM 5102 O O . ALA A 1 670 ? -11.404 -7.633 38.647 1.00 32.62 670 ALA A O 1
ATOM 5103 N N . GLY A 1 671 ? -11.039 -8.868 36.823 1.00 31.27 671 GLY A N 1
ATOM 5104 C CA . GLY A 1 671 ? -11.256 -10.188 37.402 1.00 31.27 671 GLY A CA 1
ATOM 5105 C C . GLY A 1 671 ? -10.117 -11.179 37.132 1.00 31.27 671 GLY A C 1
ATOM 5106 O O . GLY A 1 671 ? -10.177 -12.287 37.658 1.00 31.27 671 GLY A O 1
ATOM 5107 N N . ALA A 1 672 ? -9.095 -10.818 36.348 1.00 32.06 672 ALA A N 1
ATOM 5108 C CA . ALA A 1 672 ? -7.879 -11.610 36.205 1.00 32.06 672 ALA A CA 1
ATOM 5109 C C . ALA A 1 672 ? -6.796 -11.046 37.146 1.00 32.06 672 ALA A C 1
ATOM 5111 O O . ALA A 1 672 ? -6.654 -9.823 37.239 1.00 32.06 672 ALA A O 1
ATOM 5112 N N . PRO A 1 673 ? -6.030 -11.896 37.858 1.00 30.98 673 PRO A N 1
ATOM 5113 C CA . PRO A 1 673 ? -4.857 -11.432 38.587 1.00 30.98 673 PRO A CA 1
ATOM 5114 C C . PRO A 1 673 ? -3.928 -10.690 37.622 1.00 30.98 673 PRO A C 1
ATOM 5116 O O . PRO A 1 673 ? -3.882 -11.013 36.435 1.00 30.98 673 PRO A O 1
ATOM 5119 N N . ILE A 1 674 ? -3.240 -9.680 38.154 1.00 41.25 674 ILE A N 1
ATOM 5120 C CA . ILE A 1 674 ? -2.321 -8.769 37.464 1.00 41.25 674 ILE A CA 1
ATOM 5121 C C . ILE A 1 674 ? -1.676 -9.440 36.245 1.00 41.25 674 ILE A C 1
ATOM 5123 O O . ILE A 1 674 ? -0.896 -10.380 36.386 1.00 41.25 674 ILE A O 1
ATOM 5127 N N . GLY A 1 675 ? -2.009 -8.976 35.039 1.00 54.56 675 GLY A N 1
ATOM 5128 C CA . GLY A 1 675 ? -1.337 -9.480 33.849 1.00 54.56 675 GLY A CA 1
ATOM 5129 C C . GLY A 1 675 ? 0.162 -9.146 33.943 1.00 54.56 675 GLY A C 1
ATOM 5130 O O . GLY A 1 675 ? 0.484 -7.974 34.167 1.00 54.56 675 GLY A O 1
ATOM 5131 N N . PRO A 1 676 ? 1.085 -10.107 33.740 1.00 56.72 676 PRO A N 1
ATOM 5132 C CA . PRO A 1 676 ? 2.535 -9.884 33.844 1.00 56.72 676 PRO A CA 1
ATOM 5133 C C . PRO A 1 676 ? 3.041 -8.743 32.943 1.00 56.72 676 PRO A C 1
ATOM 5135 O O . PRO A 1 676 ? 4.055 -8.112 33.234 1.00 56.72 676 PRO A O 1
ATOM 5138 N N . HIS A 1 677 ? 2.303 -8.420 31.876 1.00 69.62 677 HIS A N 1
ATOM 5139 C CA . HIS A 1 677 ? 2.626 -7.331 30.957 1.00 69.62 677 HIS A CA 1
ATOM 5140 C C . HIS A 1 677 ? 2.494 -5.933 31.575 1.00 69.62 677 HIS A C 1
ATOM 5142 O O . HIS A 1 677 ? 3.301 -5.060 31.275 1.00 69.62 677 HIS A O 1
ATOM 5148 N N . HIS A 1 678 ? 1.522 -5.696 32.459 1.00 72.38 678 HIS A N 1
ATOM 5149 C CA . HIS A 1 678 ? 1.348 -4.370 33.056 1.00 72.38 678 HIS A CA 1
ATOM 5150 C C . HIS A 1 678 ? 2.457 -4.059 34.072 1.00 72.38 678 HIS A C 1
ATOM 5152 O O . HIS A 1 678 ? 3.024 -2.968 34.059 1.00 72.38 678 HIS A O 1
ATOM 5158 N N . GLU A 1 679 ? 2.814 -5.028 34.921 1.00 79.12 679 GLU A N 1
ATOM 5159 C CA . GLU A 1 679 ? 3.971 -4.891 35.818 1.00 79.12 679 GLU A CA 1
ATOM 5160 C C . GLU A 1 679 ? 5.272 -4.753 35.029 1.00 79.12 679 GLU A C 1
ATOM 5162 O O . GLU A 1 679 ? 6.088 -3.888 35.340 1.00 79.12 679 GLU A O 1
ATOM 5167 N N . GLY A 1 680 ? 5.442 -5.549 33.967 1.00 82.44 680 GLY A N 1
ATOM 5168 C CA . GLY A 1 680 ? 6.583 -5.430 33.063 1.00 82.44 680 GLY A CA 1
ATOM 5169 C C . GLY A 1 680 ? 6.688 -4.040 32.434 1.00 82.44 680 GLY A C 1
ATOM 5170 O O . GLY A 1 680 ? 7.768 -3.454 32.441 1.00 82.44 680 GLY A O 1
ATOM 5171 N N . PHE A 1 681 ? 5.574 -3.483 31.944 1.00 87.81 681 PHE A N 1
ATOM 5172 C CA . PHE A 1 681 ? 5.528 -2.129 31.391 1.00 87.81 681 PHE A CA 1
ATOM 5173 C C . PHE A 1 681 ? 5.947 -1.094 32.437 1.00 87.81 681 PHE A C 1
ATOM 5175 O O . PHE A 1 681 ? 6.907 -0.359 32.203 1.00 87.81 681 PHE A O 1
ATOM 5182 N N . LYS A 1 682 ? 5.286 -1.070 33.600 1.00 86.50 682 LYS A N 1
ATOM 5183 C CA . LYS A 1 682 ? 5.587 -0.112 34.669 1.00 86.50 682 LYS A CA 1
ATOM 5184 C C . LYS A 1 682 ? 7.058 -0.177 35.088 1.00 86.50 682 LYS A C 1
ATOM 5186 O O . LYS A 1 682 ? 7.752 0.835 35.049 1.00 86.50 682 LYS A O 1
ATOM 5191 N N . ASN A 1 683 ? 7.558 -1.374 35.393 1.00 89.00 683 ASN A N 1
ATOM 5192 C CA . ASN A 1 683 ? 8.939 -1.575 35.835 1.00 89.00 683 ASN A CA 1
ATOM 5193 C C . ASN A 1 683 ? 9.958 -1.149 34.766 1.00 89.00 683 ASN A C 1
ATOM 5195 O O . ASN A 1 683 ? 10.982 -0.538 35.079 1.00 89.00 683 ASN A O 1
ATOM 5199 N N . ASN A 1 684 ? 9.697 -1.463 33.492 1.00 92.62 684 ASN A N 1
ATOM 5200 C CA . ASN A 1 684 ? 10.581 -1.071 32.398 1.00 92.62 684 ASN A CA 1
ATOM 5201 C C . ASN A 1 684 ? 10.562 0.445 32.159 1.00 92.62 684 ASN A C 1
ATOM 5203 O O . ASN A 1 684 ? 11.627 1.024 31.931 1.00 92.62 684 ASN A O 1
ATOM 5207 N N . LEU A 1 685 ? 9.389 1.083 32.241 1.00 91.38 685 LEU A N 1
ATOM 5208 C CA . LEU A 1 685 ? 9.238 2.531 32.107 1.00 91.38 685 LEU A CA 1
ATOM 5209 C C . LEU A 1 685 ? 9.980 3.269 33.229 1.00 91.38 685 LEU A C 1
ATOM 5211 O O . LEU A 1 685 ? 10.796 4.147 32.948 1.00 91.38 685 LEU A O 1
ATOM 5215 N N . GLU A 1 686 ? 9.778 2.860 34.484 1.00 90.56 686 GLU A N 1
ATOM 5216 C CA . GLU A 1 686 ? 10.460 3.438 35.649 1.00 90.56 686 GLU A CA 1
ATOM 5217 C C . GLU A 1 686 ? 11.986 3.297 35.543 1.00 90.56 686 GLU A C 1
ATOM 5219 O O . GLU A 1 686 ? 12.722 4.272 35.723 1.00 90.56 686 GLU A O 1
ATOM 5224 N N . ARG A 1 687 ? 12.479 2.104 35.176 1.00 91.75 687 ARG A N 1
ATOM 5225 C CA . ARG A 1 687 ? 13.918 1.847 34.996 1.00 91.75 687 ARG A CA 1
ATOM 5226 C C . ARG A 1 687 ? 14.522 2.682 33.866 1.00 91.75 687 ARG A C 1
ATOM 5228 O O . ARG A 1 687 ? 15.650 3.164 33.996 1.00 91.75 687 ARG A O 1
ATOM 5235 N N . ALA A 1 688 ? 13.800 2.864 32.760 1.00 92.94 688 ALA A N 1
ATOM 5236 C CA . ALA A 1 688 ? 14.256 3.687 31.640 1.00 92.94 688 ALA A CA 1
ATOM 5237 C C . ALA A 1 688 ? 14.346 5.180 32.007 1.00 92.94 688 ALA A C 1
ATOM 5239 O O . ALA A 1 688 ? 15.163 5.906 31.448 1.00 92.94 688 ALA A O 1
ATOM 5240 N N . GLN A 1 689 ? 13.564 5.633 32.989 1.00 89.50 689 GLN A N 1
ATOM 5241 C CA . GLN A 1 689 ? 13.539 7.026 33.440 1.00 89.50 689 GLN A CA 1
ATOM 5242 C C . GLN A 1 689 ? 14.546 7.353 34.561 1.00 89.50 689 GLN A C 1
ATOM 5244 O O . GLN A 1 689 ? 14.627 8.517 34.983 1.00 89.50 689 GLN A O 1
ATOM 5249 N N . TRP A 1 690 ? 15.332 6.377 35.036 1.00 90.50 690 TRP A N 1
ATOM 5250 C CA . TRP A 1 690 ? 16.416 6.597 36.003 1.00 90.50 690 TRP A CA 1
ATOM 5251 C C . TRP A 1 690 ? 17.470 7.592 35.488 1.00 90.50 690 TRP A C 1
ATOM 5253 O O . TRP A 1 690 ? 17.699 7.657 34.281 1.00 90.50 690 TRP A O 1
ATOM 5263 N N . PRO A 1 691 ? 18.170 8.342 36.369 1.00 92.69 691 PRO A N 1
ATOM 5264 C CA . PRO A 1 691 ? 19.066 9.427 35.954 1.00 92.69 691 PRO A CA 1
ATOM 5265 C C . PRO A 1 691 ? 20.104 9.050 34.886 1.00 92.69 691 PRO A C 1
ATOM 5267 O O . PRO A 1 691 ? 20.334 9.828 33.967 1.00 92.69 691 PRO A O 1
ATOM 5270 N N . HIS A 1 692 ? 20.688 7.849 34.965 1.00 91.81 692 HIS A N 1
ATOM 5271 C CA . HIS A 1 692 ? 21.695 7.368 34.010 1.00 91.81 692 HIS A CA 1
ATOM 5272 C C . HIS A 1 692 ? 21.110 6.877 32.671 1.00 91.81 692 HIS A C 1
ATOM 5274 O O . HIS A 1 692 ? 21.834 6.841 31.686 1.00 91.81 692 HIS A O 1
ATOM 5280 N N . ASN A 1 693 ? 19.816 6.542 32.621 1.00 93.94 693 ASN A N 1
ATOM 5281 C CA . ASN A 1 693 ? 19.105 6.079 31.420 1.00 93.94 693 ASN A CA 1
ATOM 5282 C C . ASN A 1 693 ? 18.272 7.189 30.756 1.00 93.94 693 ASN A C 1
ATOM 5284 O O . ASN A 1 693 ? 17.868 7.073 29.600 1.00 93.94 693 ASN A O 1
ATOM 5288 N N . ARG A 1 694 ? 18.011 8.284 31.482 1.00 92.69 694 ARG A N 1
ATOM 5289 C CA . ARG A 1 694 ? 17.059 9.333 31.098 1.00 92.69 694 ARG A CA 1
ATOM 5290 C C . ARG A 1 694 ? 17.388 10.005 29.769 1.00 92.69 694 ARG A C 1
ATOM 5292 O O . ARG A 1 694 ? 16.474 10.321 29.017 1.00 92.69 694 ARG A O 1
ATOM 5299 N N . ALA A 1 695 ? 18.669 10.213 29.468 1.00 93.19 695 ALA A N 1
ATOM 5300 C CA . ALA A 1 695 ? 19.076 10.789 28.188 1.00 93.19 695 ALA A CA 1
ATOM 5301 C C . ALA A 1 695 ? 18.677 9.883 27.012 1.00 93.19 695 ALA A C 1
ATOM 5303 O O . ALA A 1 695 ? 18.176 10.373 26.004 1.00 93.19 695 ALA A O 1
ATOM 5304 N N . ASP A 1 696 ? 18.856 8.571 27.157 1.00 92.50 696 ASP A N 1
ATOM 5305 C CA . ASP A 1 696 ? 18.516 7.576 26.140 1.00 92.50 696 ASP A CA 1
ATOM 5306 C C . ASP A 1 696 ? 16.999 7.457 25.982 1.00 92.50 696 ASP A C 1
ATOM 5308 O O . ASP A 1 696 ? 16.489 7.530 24.866 1.00 92.50 696 ASP A O 1
ATOM 5312 N N . PHE A 1 697 ? 16.266 7.389 27.098 1.00 95.38 697 PHE A N 1
ATOM 5313 C CA . PHE A 1 697 ? 14.803 7.428 27.088 1.00 95.38 697 PHE A CA 1
ATOM 5314 C C . PHE A 1 697 ? 14.261 8.675 26.382 1.00 95.38 697 PHE A C 1
ATOM 5316 O O . PHE A 1 697 ? 13.417 8.549 25.496 1.00 95.38 697 PHE A O 1
ATOM 5323 N N . ASN A 1 698 ? 14.772 9.867 26.711 1.00 92.25 698 ASN A N 1
ATOM 5324 C CA . ASN A 1 698 ? 14.328 11.114 26.086 1.00 92.25 698 ASN A CA 1
ATOM 5325 C C . ASN A 1 698 ? 14.625 11.132 24.582 1.00 92.25 698 ASN A C 1
ATOM 5327 O O . ASN A 1 698 ? 13.755 11.519 23.806 1.00 92.25 698 ASN A O 1
ATOM 5331 N N . ARG A 1 699 ? 15.799 10.650 24.142 1.00 91.69 699 ARG A N 1
ATOM 5332 C CA . ARG A 1 699 ? 16.096 10.525 22.702 1.00 91.69 699 ARG A CA 1
ATOM 5333 C C . ARG A 1 699 ? 15.072 9.645 21.994 1.00 91.69 699 ARG A C 1
ATOM 5335 O O . ARG A 1 699 ? 14.556 10.049 20.948 1.00 91.69 699 ARG A O 1
ATOM 5342 N N . GLY A 1 700 ? 14.752 8.493 22.584 1.00 86.62 700 GLY A N 1
ATOM 5343 C CA . GLY A 1 700 ? 13.741 7.568 22.080 1.00 86.62 700 GLY A CA 1
ATOM 5344 C C . GLY A 1 700 ? 12.344 8.188 22.025 1.00 86.62 700 GLY A C 1
ATOM 5345 O O . GLY A 1 700 ? 11.662 8.095 21.008 1.00 86.62 700 GLY A O 1
ATOM 5346 N N . PHE A 1 701 ? 11.938 8.878 23.090 1.00 88.88 701 PHE A N 1
ATOM 5347 C CA . PHE A 1 701 ? 10.616 9.493 23.214 1.00 88.88 701 PHE A CA 1
ATOM 5348 C C . PHE A 1 701 ? 10.426 10.707 22.291 1.00 88.88 701 PHE A C 1
ATOM 5350 O O . PHE A 1 701 ? 9.380 10.876 21.665 1.00 88.88 701 PHE A O 1
ATOM 5357 N N . GLU A 1 702 ? 11.434 11.565 22.164 1.00 86.69 702 GLU A N 1
ATOM 5358 C CA . GLU A 1 702 ? 11.337 12.789 21.366 1.00 86.69 702 GLU A CA 1
ATOM 5359 C C . GLU A 1 702 ? 11.525 12.497 19.873 1.00 86.69 702 GLU A C 1
ATOM 5361 O O . GLU A 1 702 ? 10.717 12.918 19.037 1.00 86.69 702 GLU A O 1
ATOM 5366 N N . SER A 1 703 ? 12.560 11.726 19.536 1.00 79.56 703 SER A N 1
ATOM 5367 C CA . SER A 1 703 ? 13.065 11.582 18.162 1.00 79.56 703 SER A CA 1
ATOM 5368 C C . SER A 1 703 ? 13.210 10.143 17.672 1.00 79.56 703 SER A C 1
ATOM 5370 O O . SER A 1 703 ? 13.520 9.935 16.499 1.00 79.56 703 SER A O 1
ATOM 5372 N N . GLY A 1 704 ? 12.995 9.160 18.545 1.00 73.75 704 GLY A N 1
ATOM 5373 C CA . GLY A 1 704 ? 13.130 7.757 18.201 1.00 73.75 704 GLY A CA 1
ATOM 5374 C C . GLY A 1 704 ? 12.030 7.273 17.260 1.00 73.75 704 GLY A C 1
ATOM 5375 O O . GLY A 1 704 ? 10.923 7.815 17.206 1.00 73.75 704 GLY A O 1
ATOM 5376 N N . ASP A 1 705 ? 12.380 6.241 16.503 1.00 77.94 705 ASP A N 1
ATOM 5377 C CA . ASP A 1 705 ? 11.559 5.650 15.458 1.00 77.94 705 ASP A CA 1
ATOM 5378 C C . ASP A 1 705 ? 11.231 4.207 15.841 1.00 77.94 705 ASP A C 1
ATOM 5380 O O . ASP A 1 705 ? 12.056 3.300 15.704 1.00 77.94 705 ASP A O 1
ATOM 5384 N N . VAL A 1 706 ? 10.013 4.021 16.352 1.00 74.56 706 VAL A N 1
ATOM 5385 C CA . VAL A 1 706 ? 9.522 2.743 16.878 1.00 74.56 706 VAL A CA 1
ATOM 5386 C C . VAL A 1 706 ? 9.498 1.636 15.811 1.00 74.56 706 VAL A C 1
ATOM 5388 O O . VAL A 1 706 ? 9.596 0.460 16.153 1.00 74.56 706 VAL A O 1
ATOM 5391 N N . THR A 1 707 ? 9.482 1.992 14.517 1.00 68.44 707 THR A N 1
ATOM 5392 C CA . THR A 1 707 ? 9.525 1.030 13.398 1.00 68.44 707 THR A CA 1
ATOM 5393 C C . THR A 1 707 ? 10.847 0.264 13.305 1.00 68.44 707 THR A C 1
ATOM 5395 O O . THR A 1 707 ? 10.920 -0.786 12.671 1.00 68.44 707 THR A O 1
ATOM 5398 N N . ARG A 1 708 ? 11.900 0.737 13.984 1.00 74.12 708 ARG A N 1
ATOM 5399 C CA . ARG A 1 708 ? 13.205 0.060 14.046 1.00 74.12 708 ARG A CA 1
ATOM 5400 C C . ARG A 1 708 ? 13.226 -1.134 15.000 1.00 74.12 708 ARG A C 1
ATOM 5402 O O . ARG A 1 708 ? 14.181 -1.913 14.974 1.00 74.12 708 ARG A O 1
ATOM 5409 N N . LEU A 1 709 ? 12.207 -1.286 15.847 1.00 74.56 709 LEU A N 1
ATOM 5410 C CA . LEU A 1 709 ? 12.072 -2.445 16.723 1.00 74.56 709 LEU A CA 1
ATOM 5411 C C . LEU A 1 709 ? 11.653 -3.660 15.890 1.00 74.56 709 LEU A C 1
ATOM 5413 O O . LEU A 1 709 ? 10.603 -3.657 15.258 1.00 74.56 709 LEU A O 1
ATOM 5417 N N . ARG A 1 710 ? 12.461 -4.726 15.914 1.00 71.19 710 ARG A N 1
ATOM 5418 C CA . ARG A 1 710 ? 12.256 -5.930 15.080 1.00 71.19 710 ARG A CA 1
ATOM 5419 C C . ARG A 1 710 ? 10.898 -6.607 15.263 1.00 71.19 710 ARG A C 1
ATOM 5421 O O . ARG A 1 710 ? 10.451 -7.323 14.378 1.00 71.19 710 ARG A O 1
ATOM 5428 N N . ASP A 1 711 ? 10.301 -6.442 16.431 1.00 73.75 711 ASP A N 1
ATOM 5429 C CA . ASP A 1 711 ? 9.032 -7.038 16.824 1.00 73.75 711 ASP A CA 1
ATOM 5430 C C . ASP A 1 711 ? 7.888 -6.016 16.912 1.00 73.75 711 ASP A C 1
ATOM 5432 O O . ASP A 1 711 ? 6.805 -6.348 17.390 1.00 73.75 711 ASP A O 1
ATOM 5436 N N . TYR A 1 712 ? 8.112 -4.790 16.430 1.00 69.88 712 TYR A N 1
ATOM 5437 C CA . TYR A 1 712 ? 7.071 -3.795 16.197 1.00 69.88 712 TYR A CA 1
ATOM 5438 C C . TYR A 1 712 ? 6.489 -3.934 14.788 1.00 69.88 712 TYR A C 1
ATOM 5440 O O . TYR A 1 712 ? 7.197 -4.272 13.842 1.00 69.88 712 TYR A O 1
ATOM 5448 N N . TYR A 1 713 ? 5.195 -3.649 14.637 1.00 56.34 713 TYR A N 1
ATOM 5449 C CA . TYR A 1 713 ? 4.513 -3.637 13.344 1.00 56.34 713 TYR A CA 1
ATOM 5450 C C . TYR A 1 713 ? 3.541 -2.442 13.241 1.00 56.34 713 TYR A C 1
ATOM 5452 O O . TYR A 1 713 ? 2.908 -2.109 14.243 1.00 56.34 713 TYR A O 1
ATOM 5460 N N . PRO A 1 714 ? 3.378 -1.805 12.057 1.00 43.78 714 PRO A N 1
ATOM 5461 C CA . PRO A 1 714 ? 2.631 -0.540 11.884 1.00 43.78 714 PRO A CA 1
ATOM 5462 C C . PRO A 1 714 ? 1.118 -0.518 12.205 1.00 43.78 714 PRO A C 1
ATOM 5464 O O . PRO A 1 714 ? 0.501 0.542 12.104 1.00 43.78 714 PRO A O 1
ATOM 5467 N N . ASP A 1 715 ? 0.534 -1.635 12.651 1.00 51.16 715 ASP A N 1
ATOM 5468 C CA . ASP A 1 715 ? -0.881 -1.783 13.055 1.00 51.16 715 ASP A CA 1
ATOM 5469 C C . ASP A 1 715 ? -1.045 -2.393 14.448 1.00 51.16 715 ASP A C 1
ATOM 5471 O O . ASP A 1 715 ? -2.112 -2.893 14.807 1.00 51.16 715 ASP A O 1
ATOM 5475 N N . ILE A 1 716 ? 0.032 -2.391 15.231 1.00 59.09 716 ILE A N 1
ATOM 5476 C CA . ILE A 1 716 ? 0.008 -2.947 16.572 1.00 59.09 716 ILE A CA 1
ATOM 5477 C C . ILE A 1 716 ? -1.038 -2.234 17.426 1.00 59.09 716 ILE A C 1
ATOM 5479 O O . ILE A 1 716 ? -1.076 -1.003 17.499 1.00 59.09 716 ILE A O 1
ATOM 5483 N N . SER A 1 717 ? -1.916 -3.004 18.062 1.00 61.03 717 SER A N 1
ATOM 5484 C CA . SER A 1 717 ? -2.934 -2.450 18.952 1.00 61.03 717 SER A CA 1
ATOM 5485 C C . SER A 1 717 ? -2.293 -1.799 20.185 1.00 61.03 717 SER A C 1
ATOM 5487 O O . SER A 1 717 ? -1.133 -2.055 20.522 1.00 61.03 717 SER A O 1
ATOM 5489 N N . ALA A 1 718 ? -3.050 -0.974 20.917 1.00 68.19 718 ALA A N 1
ATOM 5490 C CA . ALA A 1 718 ? -2.583 -0.435 22.201 1.00 68.19 718 ALA A CA 1
ATOM 5491 C C . ALA A 1 718 ? -2.157 -1.557 23.172 1.00 68.19 718 ALA A C 1
ATOM 5493 O O . ALA A 1 718 ? -1.176 -1.415 23.899 1.00 68.19 718 ALA A O 1
ATOM 5494 N N . GLN A 1 719 ? -2.845 -2.703 23.126 1.00 67.25 719 GLN A N 1
ATOM 5495 C CA . GLN A 1 719 ? -2.464 -3.894 23.878 1.00 67.25 719 GLN A CA 1
ATOM 5496 C C . GLN A 1 719 ? -1.130 -4.473 23.399 1.00 67.25 719 GLN A C 1
ATOM 5498 O O . GLN A 1 719 ? -0.267 -4.757 24.225 1.00 67.25 719 GLN A O 1
ATOM 5503 N N . GLY A 1 720 ? -0.930 -4.604 22.086 1.00 69.94 720 GLY A N 1
ATOM 5504 C CA . GLY A 1 720 ? 0.338 -5.082 21.543 1.00 69.94 720 GLY A CA 1
ATOM 5505 C C . GLY A 1 720 ? 1.516 -4.180 21.933 1.00 69.94 720 GLY A C 1
ATOM 5506 O O . GLY A 1 720 ? 2.590 -4.681 22.252 1.00 69.94 720 GLY A O 1
ATOM 5507 N N . LEU A 1 721 ? 1.323 -2.858 22.004 1.00 78.31 721 LEU A N 1
ATOM 5508 C CA . LEU A 1 721 ? 2.357 -1.941 22.502 1.00 78.31 721 LEU A CA 1
ATOM 5509 C C . LEU A 1 721 ? 2.698 -2.188 23.974 1.00 78.31 721 LEU A C 1
ATOM 5511 O O . LEU A 1 721 ? 3.879 -2.205 24.322 1.00 78.31 721 LEU A O 1
ATOM 5515 N N . ILE A 1 722 ? 1.685 -2.408 24.823 1.00 80.44 722 ILE A N 1
ATOM 5516 C CA . ILE A 1 722 ? 1.875 -2.776 26.236 1.00 80.44 722 ILE A CA 1
ATOM 5517 C C . ILE A 1 722 ? 2.639 -4.105 26.334 1.00 80.44 722 ILE A C 1
ATOM 5519 O O . ILE A 1 722 ? 3.570 -4.238 27.129 1.00 80.44 722 ILE A O 1
ATOM 5523 N N . GLU A 1 723 ? 2.310 -5.082 25.489 1.00 80.31 723 GLU A N 1
ATOM 5524 C CA . GLU A 1 723 ? 3.042 -6.346 25.419 1.00 80.31 723 GLU A CA 1
ATOM 5525 C C . GLU A 1 723 ? 4.507 -6.117 25.008 1.00 80.31 723 GLU A C 1
ATOM 5527 O O . GLU A 1 723 ? 5.407 -6.632 25.674 1.00 80.31 723 GLU A O 1
ATOM 5532 N N . LEU A 1 724 ? 4.785 -5.287 23.995 1.00 83.62 724 LEU A N 1
ATOM 5533 C CA . LEU A 1 724 ? 6.150 -4.988 23.542 1.00 83.62 724 LEU A CA 1
ATOM 5534 C C . LEU A 1 724 ? 7.002 -4.258 24.576 1.00 83.62 724 LEU A C 1
ATOM 5536 O O . LEU A 1 724 ? 8.175 -4.611 24.746 1.00 83.62 724 LEU A O 1
ATOM 5540 N N . ILE A 1 725 ? 6.438 -3.246 25.237 1.00 89.12 725 ILE A N 1
ATOM 5541 C CA . ILE A 1 725 ? 7.151 -2.457 26.247 1.00 89.12 725 ILE A CA 1
ATOM 5542 C C . ILE A 1 725 ? 7.360 -3.263 27.533 1.00 89.12 725 ILE A C 1
ATOM 5544 O O . ILE A 1 725 ? 8.311 -3.005 28.266 1.00 89.12 725 ILE A O 1
ATOM 5548 N N . SER A 1 726 ? 6.527 -4.280 27.783 1.00 87.56 726 SER A N 1
ATOM 5549 C CA . SER A 1 726 ? 6.667 -5.181 28.930 1.00 87.56 726 SER A CA 1
ATOM 5550 C C . SER A 1 726 ? 7.784 -6.217 28.793 1.00 87.56 726 SER A C 1
ATOM 5552 O O . SER A 1 726 ? 8.186 -6.814 29.794 1.00 87.56 726 SER A O 1
ATOM 5554 N N . LYS A 1 727 ? 8.303 -6.444 27.577 1.00 87.19 727 LYS A N 1
ATOM 5555 C CA . LYS A 1 727 ? 9.332 -7.463 27.337 1.00 87.19 727 LYS A CA 1
ATOM 5556 C C . LYS A 1 727 ? 10.617 -7.144 28.118 1.00 87.19 727 LYS A C 1
ATOM 5558 O O . LYS A 1 727 ? 11.058 -5.991 28.133 1.00 87.19 727 LYS A O 1
ATOM 5563 N N . PRO A 1 728 ? 11.254 -8.140 28.759 1.00 86.00 728 PRO A N 1
ATOM 5564 C CA . PRO A 1 728 ? 12.538 -7.930 29.416 1.00 86.00 728 PRO A CA 1
ATOM 5565 C C . PRO A 1 728 ? 13.630 -7.599 28.385 1.00 86.00 728 PRO A C 1
ATOM 5567 O O . PRO A 1 728 ? 13.555 -8.010 27.231 1.00 86.00 728 PRO A O 1
ATOM 5570 N N . GLY A 1 729 ? 14.666 -6.872 28.811 1.00 84.44 729 GLY A N 1
ATOM 5571 C CA . GLY A 1 729 ? 15.857 -6.607 27.990 1.00 84.44 729 GLY A CA 1
ATOM 5572 C C . GLY A 1 729 ? 15.771 -5.416 27.028 1.00 84.44 729 GLY A C 1
ATOM 5573 O O . GLY A 1 729 ? 16.752 -5.142 26.346 1.00 84.44 729 GLY A O 1
ATOM 5574 N N . ARG A 1 730 ? 14.653 -4.678 26.996 1.00 91.50 730 ARG A N 1
ATOM 5575 C CA . ARG A 1 730 ? 14.542 -3.422 26.237 1.00 91.50 730 ARG A CA 1
ATOM 5576 C C . ARG A 1 730 ? 15.481 -2.345 26.769 1.00 91.50 730 ARG A C 1
ATOM 5578 O O . ARG A 1 730 ? 15.577 -2.143 27.984 1.00 91.50 730 ARG A O 1
ATOM 5585 N N . THR A 1 731 ? 16.124 -1.623 25.859 1.00 94.62 731 THR A N 1
ATOM 5586 C CA . THR A 1 731 ? 16.959 -0.465 26.204 1.00 94.62 731 THR A CA 1
ATOM 5587 C C . THR A 1 731 ? 16.098 0.743 26.573 1.00 94.62 731 THR A C 1
ATOM 5589 O O . THR A 1 731 ? 14.931 0.832 26.195 1.00 94.62 731 THR A O 1
ATOM 5592 N N . ALA A 1 732 ? 16.674 1.708 27.293 1.00 95.75 732 ALA A N 1
ATOM 5593 C CA . ALA A 1 732 ? 15.957 2.923 27.671 1.00 95.75 732 ALA A CA 1
ATOM 5594 C C . ALA A 1 732 ? 15.451 3.717 26.452 1.00 95.75 732 ALA A C 1
ATOM 5596 O O . ALA A 1 732 ? 14.336 4.232 26.489 1.00 95.75 732 ALA A O 1
ATOM 5597 N N . GLU A 1 733 ? 16.218 3.746 25.358 1.00 93.94 733 GLU A N 1
ATOM 5598 C CA . GLU A 1 733 ? 15.823 4.397 24.104 1.00 93.94 733 GLU A CA 1
ATOM 5599 C C . GLU A 1 733 ? 14.625 3.694 23.444 1.00 93.94 733 GLU A C 1
ATOM 5601 O O . GLU A 1 733 ? 13.656 4.352 23.072 1.00 93.94 733 GLU A O 1
ATOM 5606 N N . GLU A 1 734 ? 14.622 2.358 23.384 1.00 94.38 734 GLU A N 1
ATOM 5607 C CA . GLU A 1 734 ? 13.484 1.579 22.863 1.00 94.38 734 GLU A CA 1
ATOM 5608 C C . GLU A 1 734 ? 12.219 1.757 23.720 1.00 94.38 734 GLU A C 1
ATOM 5610 O O . GLU A 1 734 ? 11.115 1.884 23.187 1.00 94.38 734 GLU A O 1
ATOM 5615 N N . ILE A 1 735 ? 12.370 1.811 25.050 1.00 95.25 735 ILE A N 1
ATOM 5616 C CA . ILE A 1 735 ? 11.265 2.110 25.973 1.00 95.25 735 ILE A CA 1
ATOM 5617 C C . ILE A 1 735 ? 10.726 3.526 25.733 1.00 95.25 735 ILE A C 1
ATOM 5619 O O . ILE A 1 735 ? 9.512 3.715 25.736 1.00 95.25 735 ILE A O 1
ATOM 5623 N N . GLY A 1 736 ? 11.597 4.505 25.467 1.00 92.19 736 GLY A N 1
ATOM 5624 C CA . GLY A 1 736 ? 11.202 5.860 25.075 1.00 92.19 736 GLY A CA 1
ATOM 5625 C C . GLY A 1 736 ? 10.360 5.885 23.798 1.00 92.19 736 GLY A C 1
ATOM 5626 O O . GLY A 1 736 ? 9.304 6.517 23.774 1.00 92.19 736 GLY A O 1
ATOM 5627 N N . MET A 1 737 ? 10.779 5.143 22.766 1.00 90.50 737 MET A N 1
ATOM 5628 C CA . MET A 1 737 ? 10.034 5.015 21.503 1.00 90.50 737 MET A CA 1
ATOM 5629 C C . MET A 1 737 ? 8.634 4.431 21.721 1.00 90.50 737 MET A C 1
ATOM 5631 O O . MET A 1 737 ? 7.642 4.996 21.261 1.00 90.50 737 MET A O 1
ATOM 5635 N N . LEU A 1 738 ? 8.542 3.320 22.459 1.00 88.31 738 LEU A N 1
ATOM 5636 C CA . LEU A 1 738 ? 7.268 2.661 22.752 1.00 88.31 738 LEU A CA 1
ATOM 5637 C C . LEU A 1 738 ? 6.366 3.530 23.638 1.00 88.31 738 LEU A C 1
ATOM 5639 O O . LEU A 1 738 ? 5.164 3.597 23.399 1.00 88.31 738 LEU A O 1
ATOM 5643 N N . ALA A 1 739 ? 6.926 4.240 24.623 1.00 89.12 739 ALA A N 1
ATOM 5644 C CA . ALA A 1 739 ? 6.166 5.134 25.496 1.00 89.12 739 ALA A CA 1
ATOM 5645 C C . ALA A 1 739 ? 5.535 6.305 24.724 1.00 89.12 739 ALA A C 1
ATOM 5647 O O . ALA A 1 739 ? 4.405 6.696 25.024 1.00 89.12 739 ALA A O 1
ATOM 5648 N N . LYS A 1 740 ? 6.228 6.839 23.709 1.00 86.50 740 LYS A N 1
ATOM 5649 C CA . LYS A 1 740 ? 5.681 7.860 22.803 1.00 86.50 740 LYS A CA 1
ATOM 5650 C C . LYS A 1 740 ? 4.476 7.329 22.027 1.00 86.50 740 LYS A C 1
ATOM 5652 O O . LYS A 1 740 ? 3.440 7.987 21.988 1.00 86.50 740 LYS A O 1
ATOM 5657 N N . GLU A 1 741 ? 4.600 6.137 21.450 1.00 81.50 741 GLU A N 1
ATOM 5658 C CA . GLU A 1 741 ? 3.527 5.516 20.667 1.00 81.50 741 GLU A CA 1
ATOM 5659 C C . GLU A 1 741 ? 2.309 5.170 21.541 1.00 81.50 741 GLU A C 1
ATOM 5661 O O . GLU A 1 741 ? 1.168 5.454 21.174 1.00 81.50 741 GLU A O 1
ATOM 5666 N N . ILE A 1 742 ? 2.546 4.638 22.747 1.00 82.12 742 ILE A N 1
ATOM 5667 C CA . ILE A 1 742 ? 1.499 4.365 23.746 1.00 82.12 742 ILE A CA 1
ATOM 5668 C C . ILE A 1 742 ? 0.771 5.654 24.129 1.00 82.12 742 ILE A C 1
ATOM 5670 O O . ILE A 1 742 ? -0.459 5.663 24.176 1.00 82.12 742 ILE A O 1
ATOM 5674 N N . LYS A 1 743 ? 1.508 6.751 24.358 1.00 83.75 743 LYS A N 1
ATOM 5675 C CA . LYS A 1 743 ? 0.919 8.064 24.647 1.00 83.75 743 LYS A CA 1
ATOM 5676 C C . LYS A 1 743 ? -0.004 8.524 23.516 1.00 83.75 743 LYS A C 1
ATOM 5678 O O . LYS A 1 743 ? -1.137 8.912 23.796 1.00 83.75 743 LYS A O 1
ATOM 5683 N N . SER A 1 744 ? 0.448 8.460 22.263 1.00 80.62 744 SER A N 1
ATOM 5684 C CA . SER A 1 744 ? -0.365 8.844 21.100 1.00 80.62 744 SER A CA 1
ATOM 5685 C C . SER A 1 744 ? -1.657 8.024 21.018 1.00 80.62 744 SER A C 1
ATOM 5687 O O . SER A 1 744 ? -2.747 8.598 20.993 1.00 80.62 744 SER A O 1
ATOM 5689 N N . LYS A 1 745 ? -1.559 6.688 21.104 1.00 74.06 745 LYS A N 1
ATOM 5690 C CA . LYS A 1 745 ? -2.740 5.808 21.077 1.00 74.06 745 LYS A CA 1
ATOM 5691 C C . LYS A 1 745 ? -3.691 6.039 22.253 1.00 74.06 745 LYS A C 1
ATOM 5693 O O . LYS A 1 745 ? -4.905 5.954 22.078 1.00 74.06 745 LYS A O 1
ATOM 5698 N N . ALA A 1 746 ? -3.173 6.338 23.443 1.00 76.69 746 ALA A N 1
ATOM 5699 C CA . ALA A 1 746 ? -3.999 6.648 24.607 1.00 76.69 746 ALA A CA 1
ATOM 5700 C C . ALA A 1 746 ? -4.802 7.947 24.407 1.00 76.69 746 ALA A C 1
ATOM 5702 O O . ALA A 1 746 ? -5.998 7.975 24.700 1.00 76.69 746 ALA A O 1
ATOM 5703 N N . ILE A 1 747 ? -4.189 8.993 23.841 1.00 78.00 747 ILE A N 1
ATOM 5704 C CA . ILE A 1 747 ? -4.879 10.252 23.510 1.00 78.00 747 ILE A CA 1
ATOM 5705 C C . ILE A 1 747 ? -5.980 10.016 22.466 1.00 78.00 747 ILE A C 1
ATOM 5707 O O . ILE A 1 747 ? -7.091 10.525 22.619 1.00 78.00 747 ILE A O 1
ATOM 5711 N N . GLU A 1 748 ? -5.714 9.212 21.436 1.00 72.44 748 GLU A N 1
ATOM 5712 C CA . GLU A 1 748 ? -6.717 8.857 20.423 1.00 72.44 748 GLU A CA 1
ATOM 5713 C C . GLU A 1 748 ? -7.894 8.074 21.020 1.00 72.44 748 GLU A C 1
ATOM 5715 O O . GLU A 1 748 ? -9.054 8.385 20.743 1.00 72.44 748 GLU A O 1
ATOM 5720 N N . ASN A 1 749 ? -7.612 7.101 21.891 1.00 75.69 749 ASN A N 1
ATOM 5721 C CA . ASN A 1 749 ? -8.639 6.326 22.587 1.00 75.69 749 ASN A CA 1
ATOM 5722 C C . ASN A 1 749 ? -9.507 7.216 23.496 1.00 75.69 749 ASN A C 1
ATOM 5724 O O . ASN A 1 749 ? -10.730 7.079 23.522 1.00 75.69 749 ASN A O 1
ATOM 5728 N N . ALA A 1 750 ? -8.892 8.172 24.197 1.00 79.50 750 ALA A N 1
ATOM 5729 C CA . ALA A 1 750 ? -9.599 9.146 25.022 1.00 79.50 750 ALA A CA 1
ATOM 5730 C C . ALA A 1 750 ? -10.566 10.015 24.198 1.00 79.50 750 ALA A C 1
ATOM 5732 O O . ALA A 1 750 ? -11.727 10.186 24.567 1.00 79.50 750 ALA A O 1
ATOM 5733 N N . GLN A 1 751 ? -10.112 10.518 23.045 1.00 80.12 751 GLN A N 1
ATOM 5734 C CA . GLN A 1 751 ? -10.956 11.287 22.125 1.00 80.12 751 GLN A CA 1
ATOM 5735 C C . GLN A 1 751 ? -12.113 10.446 21.571 1.00 80.12 751 GLN A C 1
ATOM 5737 O O . GLN A 1 751 ? -13.234 10.944 21.445 1.00 80.12 751 GLN A O 1
ATOM 5742 N N . TYR A 1 752 ? -11.859 9.172 21.257 1.00 74.88 752 TYR A N 1
ATOM 5743 C CA . TYR A 1 752 ? -12.890 8.251 20.785 1.00 74.88 752 TYR A CA 1
ATOM 5744 C C . TYR A 1 752 ? -13.981 8.018 21.836 1.00 74.88 752 TYR A C 1
ATOM 5746 O O . TYR A 1 752 ? -15.162 8.095 21.508 1.00 74.88 752 TYR A O 1
ATOM 5754 N N . ALA A 1 753 ? -13.621 7.821 23.105 1.00 80.88 753 ALA A N 1
ATOM 5755 C CA . ALA A 1 753 ? -14.604 7.626 24.170 1.00 80.88 753 ALA A CA 1
ATOM 5756 C C . ALA A 1 753 ? -15.486 8.857 24.410 1.00 80.88 753 ALA A C 1
ATOM 5758 O O . ALA A 1 753 ? -16.710 8.722 24.491 1.00 80.88 753 ALA A O 1
ATOM 5759 N N . SER A 1 754 ? -14.904 10.062 24.432 1.00 85.56 754 SER A N 1
ATOM 5760 C CA . SER A 1 754 ? -15.687 11.305 24.470 1.00 85.56 754 SER A CA 1
ATOM 5761 C C . SER A 1 754 ? -16.629 11.419 23.269 1.00 85.56 754 SER A C 1
ATOM 5763 O O . SER A 1 754 ? -17.759 11.881 23.416 1.00 85.56 754 SER A O 1
ATOM 5765 N N . HIS A 1 755 ? -16.196 10.973 22.086 1.00 81.38 755 HIS A N 1
ATOM 5766 C CA . HIS A 1 755 ? -17.032 10.977 20.890 1.00 81.38 755 HIS A CA 1
ATOM 5767 C C . HIS A 1 755 ? -18.213 9.997 20.981 1.00 81.38 755 HIS A C 1
ATOM 5769 O O . HIS A 1 755 ? -19.332 10.366 20.619 1.00 81.38 755 HIS A O 1
ATOM 5775 N N . LEU A 1 756 ? -17.988 8.768 21.462 1.00 79.06 756 LEU A N 1
ATOM 5776 C CA . LEU A 1 756 ? -19.065 7.793 21.667 1.00 79.06 756 LEU A CA 1
ATOM 5777 C C . LEU A 1 756 ? -20.113 8.340 22.636 1.00 79.06 756 LEU A C 1
ATOM 5779 O O . LEU A 1 756 ? -21.304 8.293 22.334 1.00 79.06 756 LEU A O 1
ATOM 5783 N N . LEU A 1 757 ? -19.662 8.928 23.750 1.00 88.38 757 LEU A N 1
ATOM 5784 C CA . LEU A 1 757 ? -20.557 9.563 24.710 1.00 88.38 757 LEU A CA 1
ATOM 5785 C C . LEU A 1 757 ? -21.331 10.715 24.067 1.00 88.38 757 LEU A C 1
ATOM 5787 O O . LEU A 1 757 ? -22.543 10.782 24.230 1.00 88.38 757 LEU A O 1
ATOM 5791 N N . ASN A 1 758 ? -20.660 11.574 23.291 1.00 87.00 758 ASN A N 1
ATOM 5792 C CA . ASN A 1 758 ? -21.324 12.654 22.565 1.00 87.00 758 ASN A CA 1
ATOM 5793 C C . ASN A 1 758 ? -22.429 12.117 21.648 1.00 87.00 758 ASN A C 1
ATOM 5795 O O . ASN A 1 758 ? -23.523 12.654 21.659 1.00 87.00 758 ASN A O 1
ATOM 5799 N N . CYS A 1 759 ? -22.180 11.044 20.894 1.00 81.75 759 CYS A N 1
ATOM 5800 C CA . CYS A 1 759 ? -23.198 10.446 20.024 1.00 81.75 759 CYS A CA 1
ATOM 5801 C C . CYS A 1 759 ? -24.415 9.908 20.785 1.00 81.75 759 CYS A C 1
ATOM 5803 O O . CYS A 1 759 ? -25.527 9.964 20.259 1.00 81.75 759 CYS A O 1
ATOM 5805 N N . ASP A 1 760 ? -24.216 9.385 21.994 1.00 86.50 760 ASP A N 1
ATOM 5806 C CA . ASP A 1 760 ? -25.312 8.887 22.823 1.00 86.50 760 ASP A CA 1
ATOM 5807 C C . ASP A 1 760 ? -26.156 10.027 23.402 1.00 86.50 760 ASP A C 1
ATOM 5809 O O . ASP A 1 760 ? -27.379 9.909 23.471 1.00 86.50 760 ASP A O 1
ATOM 5813 N N . VAL A 1 761 ? -25.529 11.140 23.786 1.00 90.75 761 VAL A N 1
ATOM 5814 C CA . VAL A 1 761 ? -26.203 12.228 24.516 1.00 90.75 761 VAL A CA 1
ATOM 5815 C C . VAL A 1 761 ? -26.563 13.444 23.659 1.00 90.75 761 VAL A C 1
ATOM 5817 O O . VAL A 1 761 ? -27.218 14.347 24.171 1.00 90.75 761 VAL A O 1
ATOM 5820 N N . ASP A 1 762 ? -26.149 13.497 22.389 1.00 87.75 762 ASP A N 1
ATOM 5821 C CA . ASP A 1 762 ? -26.380 14.642 21.496 1.00 87.75 762 ASP A CA 1
ATOM 5822 C C . ASP A 1 762 ? -27.880 14.916 21.311 1.00 87.75 762 ASP A C 1
ATOM 5824 O O . ASP A 1 762 ? -28.610 14.156 20.668 1.00 87.75 762 ASP A O 1
ATOM 5828 N N . ALA A 1 763 ? -28.337 16.009 21.917 1.00 88.50 763 ALA A N 1
ATOM 5829 C CA . ALA A 1 763 ? -29.714 16.473 21.903 1.00 88.50 763 ALA A CA 1
ATOM 5830 C C . ALA A 1 763 ? -29.765 17.977 22.247 1.00 88.50 763 ALA A C 1
ATOM 5832 O O . ALA A 1 763 ? -28.842 18.509 22.879 1.00 88.50 763 ALA A O 1
ATOM 5833 N N . PRO A 1 764 ? -30.848 18.694 21.888 1.00 89.00 764 PRO A N 1
ATOM 5834 C CA . PRO A 1 764 ? -31.038 20.077 22.313 1.00 89.00 764 PRO A CA 1
ATOM 5835 C C . PRO A 1 764 ? -30.922 20.240 23.838 1.00 89.00 764 PRO A C 1
ATOM 5837 O O . PRO A 1 764 ? -31.483 19.463 24.609 1.00 89.00 764 PRO A O 1
ATOM 5840 N N . GLY A 1 765 ? -30.192 21.267 24.280 1.00 88.38 765 GLY A N 1
ATOM 5841 C CA . GLY A 1 765 ? -29.985 21.539 25.706 1.00 88.38 765 GLY A CA 1
ATOM 5842 C C . GLY A 1 765 ? -28.974 20.614 26.395 1.00 88.38 765 GLY A C 1
ATOM 5843 O O . GLY A 1 765 ? -28.952 20.565 27.624 1.00 88.38 765 GLY A O 1
ATOM 5844 N N . VAL A 1 766 ? -28.148 19.879 25.644 1.00 94.62 766 VAL A N 1
ATOM 5845 C CA . VAL A 1 766 ? -27.041 19.079 26.190 1.00 94.62 766 VAL A CA 1
ATOM 5846 C C . VAL A 1 766 ? -25.704 19.780 25.972 1.00 94.62 766 VAL A C 1
ATOM 5848 O O . VAL A 1 766 ? -25.438 20.330 24.904 1.00 94.62 766 VAL A O 1
ATOM 5851 N N . ARG A 1 767 ? -24.843 19.761 26.992 1.00 93.56 767 ARG A N 1
ATOM 5852 C CA . ARG A 1 767 ? -23.455 20.226 26.899 1.00 93.56 767 ARG A CA 1
ATOM 5853 C C . ARG A 1 767 ? -22.511 19.151 27.424 1.00 93.56 767 ARG A C 1
ATOM 5855 O O . ARG A 1 767 ? -22.598 18.778 28.590 1.00 93.56 767 ARG A O 1
ATOM 5862 N N . LEU A 1 768 ? -21.590 18.699 26.577 1.00 91.38 768 LEU A N 1
ATOM 5863 C CA . LEU A 1 768 ? -20.503 17.794 26.946 1.00 91.38 768 LEU A CA 1
ATOM 5864 C C . LEU A 1 768 ? -19.209 18.586 27.169 1.00 91.38 768 LEU A C 1
ATOM 5866 O O . LEU A 1 768 ? -18.777 19.350 26.307 1.00 91.38 768 LEU A O 1
ATOM 5870 N N . PHE A 1 769 ? -18.572 18.349 28.309 1.00 91.06 769 PHE A N 1
ATOM 5871 C CA . PHE A 1 769 ? -17.212 18.762 28.624 1.00 91.06 769 PHE A CA 1
ATOM 5872 C C . PHE A 1 769 ? -16.318 17.520 28.533 1.00 91.06 769 PHE A C 1
ATOM 5874 O O . PHE A 1 769 ? -16.313 16.712 29.470 1.00 91.06 769 PHE A O 1
ATOM 5881 N N . PRO A 1 770 ? -15.609 17.309 27.408 1.00 86.75 770 PRO A N 1
ATOM 5882 C CA . PRO A 1 770 ? -14.714 16.168 27.278 1.00 86.75 770 PRO A CA 1
ATOM 5883 C C . PRO A 1 770 ? -13.611 16.302 28.325 1.00 86.75 770 PRO A C 1
ATOM 5885 O O . PRO A 1 770 ? -13.016 17.366 28.453 1.00 86.75 770 PRO A O 1
ATOM 5888 N N . ALA A 1 771 ? -13.391 15.245 29.100 1.00 86.69 771 ALA A N 1
ATOM 5889 C CA . ALA A 1 771 ? -12.353 15.180 30.123 1.00 86.69 771 ALA A CA 1
ATOM 5890 C C . ALA A 1 771 ? -12.113 13.713 30.474 1.00 86.69 771 ALA A C 1
ATOM 5892 O O . ALA A 1 771 ? -12.794 13.141 31.321 1.00 86.69 771 ALA A O 1
ATOM 5893 N N . SER A 1 772 ? -11.169 13.103 29.761 1.00 87.56 772 SER A N 1
ATOM 5894 C CA . SER A 1 772 ? -10.855 11.684 29.886 1.00 87.56 772 SER A CA 1
ATOM 5895 C C . SER A 1 772 ? -9.665 11.466 30.814 1.00 87.56 772 SER A C 1
ATOM 5897 O O . SER A 1 772 ? -8.597 12.056 30.624 1.00 87.56 772 SER A O 1
ATOM 5899 N N . GLN A 1 773 ? -9.810 10.544 31.763 1.00 89.50 773 GLN A N 1
ATOM 5900 C CA . GLN A 1 773 ? -8.716 10.079 32.605 1.00 89.50 773 GLN A CA 1
ATOM 5901 C C . GLN A 1 773 ? -7.577 9.492 31.771 1.00 89.50 773 GLN A C 1
ATOM 5903 O O . GLN A 1 773 ? -6.417 9.640 32.132 1.00 89.50 773 GLN A O 1
ATOM 5908 N N . THR A 1 774 ? -7.876 8.876 30.625 1.00 83.88 774 THR A N 1
ATOM 5909 C CA . THR A 1 774 ? -6.860 8.290 29.743 1.00 83.88 774 THR A CA 1
ATOM 5910 C C . THR A 1 774 ? -6.048 9.366 29.044 1.00 83.88 774 THR A C 1
ATOM 5912 O O . THR A 1 774 ? -4.834 9.224 28.921 1.00 83.88 774 THR A O 1
ATOM 5915 N N . HIS A 1 775 ? -6.679 10.482 28.669 1.00 85.56 775 HIS A N 1
ATOM 5916 C CA . HIS A 1 775 ? -5.947 11.656 28.197 1.00 85.56 775 HIS A CA 1
ATOM 5917 C C . HIS A 1 775 ? -5.030 12.202 29.297 1.00 85.56 775 HIS A C 1
ATOM 5919 O O . HIS A 1 775 ? -3.866 12.489 29.043 1.00 85.56 775 HIS A O 1
ATOM 5925 N N . TYR A 1 776 ? -5.530 12.323 30.527 1.00 90.81 776 TYR A N 1
ATOM 5926 C CA . TYR A 1 776 ? -4.725 12.759 31.669 1.00 90.81 776 TYR A CA 1
ATOM 5927 C C . TYR A 1 776 ? -3.526 11.821 31.919 1.00 90.81 776 TYR A C 1
ATOM 5929 O O . TYR A 1 776 ? -2.378 12.268 31.933 1.00 90.81 776 TYR A O 1
ATOM 5937 N N . HIS A 1 777 ? -3.757 10.509 32.002 1.00 89.25 777 HIS A N 1
ATOM 5938 C CA . HIS A 1 777 ? -2.724 9.491 32.237 1.00 89.25 777 HIS A CA 1
ATOM 5939 C C . HIS A 1 777 ? -1.688 9.412 31.125 1.00 89.25 777 HIS A C 1
ATOM 5941 O O . HIS A 1 777 ? -0.501 9.293 31.415 1.00 89.25 777 HIS A O 1
ATOM 5947 N N . ALA A 1 778 ? -2.082 9.593 29.864 1.00 85.50 778 ALA A N 1
ATOM 5948 C CA . ALA A 1 778 ? -1.141 9.651 28.745 1.00 85.50 778 ALA A CA 1
ATOM 5949 C C . ALA A 1 778 ? -0.054 10.732 28.930 1.00 85.50 778 ALA A C 1
ATOM 5951 O O . ALA A 1 778 ? 1.024 10.651 28.335 1.00 85.50 778 ALA A O 1
ATOM 5952 N N . HIS A 1 779 ? -0.321 11.747 29.754 1.00 87.50 779 HIS A N 1
ATOM 5953 C CA . HIS A 1 779 ? 0.625 12.802 30.087 1.00 87.50 779 HIS A CA 1
ATOM 5954 C C . HIS A 1 779 ? 1.326 12.598 31.433 1.00 87.50 779 HIS A C 1
ATOM 5956 O O . HIS A 1 779 ? 2.520 12.885 31.522 1.00 87.50 779 HIS A O 1
ATOM 5962 N N . VAL A 1 780 ? 0.613 12.124 32.460 1.00 88.06 780 VAL A N 1
ATOM 5963 C CA . VAL A 1 780 ? 1.137 12.093 33.839 1.00 88.06 780 VAL A CA 1
ATOM 5964 C C . VAL A 1 780 ? 1.670 10.729 34.293 1.00 88.06 780 VAL A C 1
ATOM 5966 O O . VAL A 1 780 ? 2.519 10.677 35.182 1.00 88.06 780 VAL A O 1
ATOM 5969 N N . ASP A 1 781 ? 1.157 9.630 33.735 1.00 85.31 781 ASP A N 1
ATOM 5970 C CA . ASP A 1 781 ? 1.599 8.249 33.976 1.00 85.31 781 ASP A CA 1
ATOM 5971 C C . ASP A 1 781 ? 0.971 7.295 32.948 1.00 85.31 781 ASP A C 1
ATOM 5973 O O . ASP A 1 781 ? -0.117 6.751 33.166 1.00 85.31 781 ASP A O 1
ATOM 5977 N N . PRO A 1 782 ? 1.661 7.068 31.816 1.00 81.31 782 PRO A N 1
ATOM 5978 C CA . PRO A 1 782 ? 1.179 6.181 30.763 1.00 81.31 782 PRO A CA 1
ATOM 5979 C C . PRO A 1 782 ? 0.983 4.724 31.206 1.00 81.31 782 PRO A C 1
ATOM 5981 O O . PRO A 1 782 ? 0.321 3.973 30.494 1.00 81.31 782 PRO A O 1
ATOM 5984 N N . ALA A 1 783 ? 1.558 4.314 32.345 1.00 81.69 783 ALA A N 1
ATOM 5985 C CA . ALA A 1 783 ? 1.414 2.978 32.918 1.00 81.69 783 ALA A CA 1
ATOM 5986 C C . ALA A 1 783 ? 0.326 2.905 34.005 1.00 81.69 783 ALA A C 1
ATOM 5988 O O . ALA A 1 783 ? 0.204 1.880 34.673 1.00 81.69 783 ALA A O 1
ATOM 5989 N N . SER A 1 784 ? -0.472 3.960 34.186 1.00 81.44 784 SER A N 1
ATOM 5990 C CA . SER A 1 784 ? -1.582 3.982 35.140 1.00 81.44 784 SER A CA 1
ATOM 5991 C C . SER A 1 784 ? -2.644 2.919 34.821 1.00 81.44 784 SER A C 1
ATOM 5993 O O . SER A 1 784 ? -2.925 2.616 33.661 1.00 81.44 784 SER A O 1
ATOM 5995 N N . ARG A 1 785 ? -3.275 2.369 35.869 1.00 73.94 785 ARG A N 1
ATOM 5996 C CA . ARG A 1 785 ? -4.451 1.477 35.766 1.00 73.94 785 ARG A CA 1
ATOM 5997 C C . ARG A 1 785 ? -5.779 2.239 35.710 1.00 73.94 785 ARG A C 1
ATOM 5999 O O . ARG A 1 785 ? -6.831 1.612 35.636 1.00 73.94 785 ARG A O 1
ATOM 6006 N N . GLY A 1 786 ? -5.728 3.568 35.761 1.00 80.25 786 GLY A N 1
ATOM 6007 C CA . GLY A 1 786 ? -6.892 4.433 35.898 1.00 80.25 786 GLY A CA 1
ATOM 6008 C C . GLY A 1 786 ? -7.109 4.917 37.333 1.00 80.25 786 GLY A C 1
ATOM 6009 O O . GLY A 1 786 ? -6.716 4.280 38.307 1.00 80.25 786 GLY A O 1
ATOM 6010 N N . GLU A 1 787 ? -7.755 6.073 37.436 1.00 88.31 787 GLU A N 1
ATOM 6011 C CA . GLU A 1 787 ? -8.112 6.776 38.672 1.00 88.31 787 GLU A CA 1
ATOM 6012 C C . GLU A 1 787 ? -9.619 7.108 38.698 1.00 88.31 787 GLU A C 1
ATOM 6014 O O . GLU A 1 787 ? -10.045 8.101 39.287 1.00 88.31 787 GLU A O 1
ATOM 6019 N N . CYS A 1 788 ? -10.451 6.293 38.030 1.00 90.00 788 CYS A N 1
ATOM 6020 C CA . CYS A 1 788 ? -11.884 6.564 37.857 1.00 90.00 788 CYS A CA 1
ATOM 6021 C C . CYS A 1 788 ? -12.638 6.721 39.178 1.00 90.00 788 CYS A C 1
ATOM 6023 O O . CYS A 1 788 ? -13.475 7.612 39.297 1.00 90.00 788 CYS A O 1
ATOM 6025 N N . ALA A 1 789 ? -12.346 5.885 40.175 1.00 90.06 789 ALA A N 1
ATOM 6026 C CA . ALA A 1 789 ? -13.030 5.919 41.462 1.00 90.06 789 ALA A CA 1
ATOM 6027 C C . ALA A 1 789 ? -12.714 7.210 42.232 1.00 90.06 789 ALA A C 1
ATOM 6029 O O . ALA A 1 789 ? -13.625 7.832 42.789 1.00 90.06 789 ALA A O 1
ATOM 6030 N N . ALA A 1 790 ? -11.449 7.637 42.220 1.00 92.12 790 ALA A N 1
ATOM 6031 C CA . ALA A 1 790 ? -11.020 8.903 42.800 1.00 92.12 790 ALA A CA 1
ATOM 6032 C C . ALA A 1 790 ? -11.622 10.088 42.045 1.00 92.12 790 ALA A C 1
ATOM 6034 O O . ALA A 1 790 ? -12.286 10.921 42.655 1.00 92.12 790 ALA A O 1
ATOM 6035 N N . MET A 1 791 ? -11.485 10.126 40.715 1.00 95.06 791 MET A N 1
ATOM 6036 C CA . MET A 1 791 ? -12.029 11.205 39.889 1.00 95.06 791 MET A CA 1
ATOM 6037 C C . MET A 1 791 ? -13.550 11.332 40.026 1.00 95.06 791 MET A C 1
ATOM 6039 O O . MET A 1 791 ? -14.053 12.447 40.134 1.00 95.06 791 MET A O 1
ATOM 6043 N N . ALA A 1 792 ? -14.291 10.222 40.081 1.00 94.88 792 ALA A N 1
ATOM 6044 C CA . ALA A 1 792 ? -15.735 10.242 40.295 1.00 94.88 792 ALA A CA 1
ATOM 6045 C C . ALA A 1 792 ? -16.101 10.759 41.696 1.00 94.88 792 ALA A C 1
ATOM 6047 O O . ALA A 1 792 ? -16.947 11.639 41.812 1.00 94.88 792 ALA A O 1
ATOM 6048 N N . ASN A 1 793 ? -15.454 10.300 42.771 1.00 95.00 793 ASN A N 1
ATOM 6049 C CA . ASN A 1 793 ? -15.761 10.824 44.109 1.00 95.00 793 ASN A CA 1
ATOM 6050 C C . ASN A 1 793 ? -15.340 12.301 44.270 1.00 95.00 793 ASN A C 1
ATOM 6052 O O . ASN A 1 793 ? -16.074 13.085 44.873 1.00 95.00 793 ASN A O 1
ATOM 6056 N N . THR A 1 794 ? -14.215 12.721 43.682 1.00 95.88 794 THR A N 1
ATOM 6057 C CA . THR A 1 794 ? -13.796 14.132 43.663 1.00 95.88 794 THR A CA 1
ATOM 6058 C C . THR A 1 794 ? -14.749 14.990 42.835 1.00 95.88 794 THR A C 1
ATOM 6060 O O . THR A 1 794 ? -15.110 16.081 43.271 1.00 95.88 794 THR A O 1
ATOM 6063 N N . MET A 1 795 ? -15.218 14.500 41.684 1.00 97.19 795 MET A N 1
ATOM 6064 C CA . MET A 1 795 ? -16.225 15.188 40.875 1.00 97.19 795 MET A CA 1
ATOM 6065 C C . MET A 1 795 ? -17.544 15.339 41.636 1.00 97.19 795 MET A C 1
ATOM 6067 O O . MET A 1 795 ? -18.135 16.413 41.605 1.00 97.19 795 MET A O 1
ATOM 6071 N N . ALA A 1 796 ? -17.993 14.310 42.359 1.00 95.75 796 ALA A N 1
ATOM 6072 C CA . ALA A 1 796 ? -19.206 14.388 43.170 1.00 95.75 796 ALA A CA 1
ATOM 6073 C C . ALA A 1 796 ? -19.101 15.488 44.241 1.00 95.75 796 ALA A C 1
ATOM 6075 O O . ALA A 1 796 ? -20.004 16.320 44.359 1.00 95.75 796 ALA A O 1
ATOM 6076 N N . LEU A 1 797 ? -17.962 15.558 44.944 1.00 95.19 797 LEU A N 1
ATOM 6077 C CA . LEU A 1 797 ? -17.677 16.625 45.906 1.00 95.19 797 LEU A CA 1
ATOM 6078 C C . LEU A 1 797 ? -17.613 18.006 45.236 1.00 95.19 797 LEU A C 1
ATOM 6080 O O . LEU A 1 797 ? -18.164 18.978 45.758 1.00 95.19 797 LEU A O 1
ATOM 6084 N N . ALA A 1 798 ? -16.950 18.099 44.081 1.00 95.62 798 ALA A N 1
ATOM 6085 C CA . ALA A 1 798 ? -16.825 19.337 43.323 1.00 95.62 798 ALA A CA 1
ATOM 6086 C C . ALA A 1 798 ? -18.199 19.844 42.864 1.00 95.62 798 ALA A C 1
ATOM 6088 O O . ALA A 1 798 ? -18.489 21.026 43.018 1.00 95.62 798 ALA A O 1
ATOM 6089 N N . ILE A 1 799 ? -19.072 18.956 42.389 1.00 94.38 799 ILE A N 1
ATOM 6090 C CA . ILE A 1 799 ? -20.455 19.251 41.997 1.00 94.38 799 ILE A CA 1
ATOM 6091 C C . ILE A 1 799 ? -21.261 19.807 43.174 1.00 94.38 799 ILE A C 1
ATOM 6093 O O . ILE A 1 799 ? -21.963 20.804 42.990 1.00 94.38 799 ILE A O 1
ATOM 6097 N N . GLU A 1 800 ? -21.138 19.211 44.365 1.00 92.00 800 GLU A N 1
ATOM 6098 C CA . GLU A 1 800 ? -21.792 19.685 45.597 1.00 92.00 800 GLU A CA 1
ATOM 6099 C C . GLU A 1 800 ? -21.341 21.109 45.973 1.00 92.00 800 GLU A C 1
ATOM 6101 O O . GLU A 1 800 ? -22.151 21.927 46.407 1.00 92.00 800 GLU A O 1
ATOM 6106 N N . HIS A 1 801 ? -20.071 21.445 45.716 1.00 92.69 801 HIS A N 1
ATOM 6107 C CA . HIS A 1 801 ? -19.486 22.763 45.993 1.00 92.69 801 HIS A CA 1
ATOM 6108 C C . HIS A 1 801 ? -19.560 23.756 44.818 1.00 92.69 801 HIS A C 1
ATOM 6110 O O . HIS A 1 801 ? -19.097 24.890 44.955 1.00 92.69 801 HIS A O 1
ATOM 6116 N N . GLY A 1 802 ? -20.102 23.359 43.661 1.00 92.69 802 GLY A N 1
ATOM 6117 C CA . GLY A 1 802 ? -20.109 24.182 42.443 1.00 92.69 802 GLY A CA 1
ATOM 6118 C C . GLY A 1 802 ? -18.714 24.452 41.859 1.00 92.69 802 GLY A C 1
ATOM 6119 O O . GLY A 1 802 ? -18.466 25.531 41.326 1.00 92.69 802 GLY A O 1
ATOM 6120 N N . LYS A 1 803 ? -17.788 23.502 42.011 1.00 96.00 803 LYS A N 1
ATOM 6121 C CA . LYS A 1 803 ? -16.376 23.569 41.602 1.00 96.00 803 LYS A CA 1
ATOM 6122 C C . LYS A 1 803 ? -16.006 22.545 40.522 1.00 96.00 803 LYS A C 1
ATOM 6124 O O . LYS A 1 803 ? -14.819 22.301 40.307 1.00 96.00 803 LYS A O 1
ATOM 6129 N N . GLU A 1 804 ? -16.983 21.943 39.840 1.00 94.38 804 GLU A N 1
ATOM 6130 C CA . GLU A 1 804 ? -16.725 20.948 38.786 1.00 94.38 804 GLU A CA 1
ATOM 6131 C C . GLU A 1 804 ? -15.760 21.459 37.696 1.00 94.38 804 GLU A C 1
ATOM 6133 O O . GLU A 1 804 ? -14.823 20.753 37.326 1.00 94.38 804 GLU A O 1
ATOM 6138 N N . ASP A 1 805 ? -15.905 22.715 37.262 1.00 92.81 805 ASP A N 1
ATOM 6139 C CA . ASP A 1 805 ? -15.060 23.316 36.223 1.00 92.81 805 ASP A CA 1
ATOM 6140 C C . ASP A 1 805 ? -13.607 23.492 36.688 1.00 92.81 805 ASP A C 1
ATOM 6142 O O . ASP A 1 805 ? -12.671 23.335 35.901 1.00 92.81 805 ASP A O 1
ATOM 6146 N N . VAL A 1 806 ? -13.402 23.784 37.979 1.00 95.38 806 VAL A N 1
ATOM 6147 C CA . VAL A 1 806 ? -12.064 23.914 38.577 1.00 95.38 806 VAL A CA 1
ATOM 6148 C C . VAL A 1 806 ? -11.371 22.559 38.582 1.00 95.38 806 VAL A C 1
ATOM 6150 O O . VAL A 1 806 ? -10.229 22.459 38.143 1.00 95.38 806 VAL A O 1
ATOM 6153 N N . PHE A 1 807 ? -12.073 21.508 39.014 1.00 96.19 807 PHE A N 1
ATOM 6154 C CA . PHE A 1 807 ? -11.519 20.158 39.022 1.00 96.19 807 PHE A CA 1
ATOM 6155 C C . PHE A 1 807 ? -11.159 19.678 37.605 1.00 96.19 807 PHE A C 1
ATOM 6157 O O . PHE A 1 807 ? -10.041 19.212 37.387 1.00 96.19 807 PHE A O 1
ATOM 6164 N N . LEU A 1 808 ? -12.048 19.873 36.621 1.00 93.25 808 LEU A N 1
ATOM 6165 C CA . LEU A 1 808 ? -11.758 19.546 35.218 1.00 93.25 808 LEU A CA 1
ATOM 6166 C C . LEU A 1 808 ? -10.559 20.333 34.675 1.00 93.25 808 LEU A C 1
ATOM 6168 O O . LEU A 1 808 ? -9.689 19.768 34.015 1.00 93.25 808 LEU A O 1
ATOM 6172 N N . THR A 1 809 ? -10.478 21.628 34.982 1.00 92.31 809 THR A N 1
ATOM 6173 C CA . THR A 1 809 ? -9.351 22.476 34.566 1.00 92.31 809 THR A CA 1
ATOM 6174 C C . THR A 1 809 ? -8.038 22.007 35.189 1.00 92.31 809 THR A C 1
ATOM 6176 O O . THR A 1 809 ? -7.010 21.989 34.511 1.00 92.31 809 THR A O 1
ATOM 6179 N N . ASN A 1 810 ? -8.058 21.588 36.454 1.00 94.75 810 ASN A N 1
ATOM 6180 C CA . ASN A 1 810 ? -6.878 21.077 37.142 1.00 94.75 810 ASN A CA 1
ATOM 6181 C C . ASN A 1 810 ? -6.353 19.782 36.511 1.00 94.75 810 ASN A C 1
ATOM 6183 O O . ASN A 1 810 ? -5.141 19.652 36.360 1.00 94.75 810 ASN A O 1
ATOM 6187 N N . LEU A 1 811 ? -7.233 18.876 36.062 1.00 93.00 811 LEU A N 1
ATOM 6188 C CA . LEU A 1 811 ? -6.822 17.687 35.300 1.00 93.00 811 LEU A CA 1
ATOM 6189 C C . LEU A 1 811 ? -6.021 18.080 34.048 1.00 93.00 811 LEU A C 1
ATOM 6191 O O . LEU A 1 811 ? -4.952 17.527 33.793 1.00 93.00 811 LEU A O 1
ATOM 6195 N N . TYR A 1 812 ? -6.492 19.077 33.293 1.00 90.19 812 TYR A N 1
ATOM 6196 C CA . TYR A 1 812 ? -5.787 19.567 32.106 1.00 90.19 812 TYR A CA 1
ATOM 6197 C C . TYR A 1 812 ? -4.474 20.282 32.435 1.00 90.19 812 TYR A C 1
ATOM 6199 O O . TYR A 1 812 ? -3.471 20.025 31.775 1.00 90.19 812 TYR A O 1
ATOM 6207 N N . ARG A 1 813 ? -4.447 21.134 33.468 1.00 91.31 813 ARG A N 1
ATOM 6208 C CA . ARG A 1 813 ? -3.220 21.821 33.912 1.00 91.31 813 ARG A CA 1
ATOM 6209 C C . ARG A 1 813 ? -2.148 20.832 34.363 1.00 91.31 813 ARG A C 1
ATOM 6211 O O . ARG A 1 813 ? -0.996 20.956 33.956 1.00 91.31 813 ARG A O 1
ATOM 6218 N N . ALA A 1 814 ? -2.537 19.823 35.138 1.00 93.00 814 ALA A N 1
ATOM 6219 C CA . ALA A 1 814 ? -1.631 18.773 35.582 1.00 93.00 814 ALA A CA 1
ATOM 6220 C C . ALA A 1 814 ? -1.113 17.916 34.413 1.00 93.00 814 ALA A C 1
ATOM 6222 O O . ALA A 1 814 ? 0.049 17.517 34.422 1.00 93.00 814 ALA A O 1
ATOM 6223 N N . ALA A 1 815 ? -1.931 17.669 33.384 1.00 89.44 815 ALA A N 1
ATOM 6224 C CA . ALA A 1 815 ? -1.500 16.980 32.165 1.00 89.44 815 ALA A CA 1
ATOM 6225 C C . ALA A 1 815 ? -0.574 17.832 31.270 1.00 89.44 815 ALA A C 1
ATOM 6227 O O . ALA A 1 815 ? 0.307 17.290 30.599 1.00 89.44 815 ALA A O 1
ATOM 6228 N N . ASP A 1 816 ? -0.757 19.153 31.236 1.00 88.88 816 ASP A N 1
ATOM 6229 C CA . ASP A 1 816 ? 0.074 20.068 30.442 1.00 88.88 816 ASP A CA 1
ATOM 6230 C C . ASP A 1 816 ? 1.452 20.292 31.087 1.00 88.88 816 ASP A C 1
ATOM 6232 O O . ASP A 1 816 ? 2.482 20.264 30.412 1.00 88.88 816 ASP A O 1
ATOM 6236 N N . ALA A 1 817 ? 1.487 20.418 32.418 1.00 89.56 817 ALA A N 1
ATOM 6237 C CA . ALA A 1 817 ? 2.699 20.690 33.186 1.00 89.56 817 ALA A CA 1
ATOM 6238 C C . ALA A 1 817 ? 2.903 19.699 34.357 1.00 89.56 817 ALA A C 1
ATOM 6240 O O . ALA A 1 817 ? 2.958 20.118 35.516 1.00 89.56 817 ALA A O 1
ATOM 6241 N N . PRO A 1 818 ? 3.083 18.386 34.098 1.00 89.19 818 PRO A N 1
ATOM 6242 C CA . PRO A 1 818 ? 3.111 17.345 35.140 1.00 89.19 818 PRO A CA 1
ATOM 6243 C C . PRO A 1 818 ? 4.293 17.431 36.112 1.00 89.19 818 PRO A C 1
ATOM 6245 O O . PRO A 1 818 ? 4.303 16.765 37.146 1.00 89.19 818 PRO A O 1
ATOM 6248 N N . LEU A 1 819 ? 5.318 18.217 35.775 1.00 87.12 819 LEU A N 1
ATOM 6249 C CA . LEU A 1 819 ? 6.552 18.327 36.552 1.00 87.12 819 LEU A CA 1
ATOM 6250 C C . LEU A 1 819 ? 6.577 19.523 37.513 1.00 87.12 819 LEU A C 1
ATOM 6252 O O . LEU A 1 819 ? 7.544 19.646 38.263 1.00 87.12 819 LEU A O 1
ATOM 6256 N N . THR A 1 820 ? 5.565 20.397 37.512 1.00 91.94 820 THR A N 1
ATOM 6257 C CA . THR A 1 820 ? 5.495 21.492 38.494 1.00 91.94 820 THR A CA 1
ATOM 6258 C C . THR A 1 820 ? 5.149 20.947 39.887 1.00 91.94 820 THR A C 1
ATOM 6260 O O . THR A 1 820 ? 4.448 19.933 39.985 1.00 91.94 820 THR A O 1
ATOM 6263 N N . PRO A 1 821 ? 5.620 21.575 40.982 1.00 93.75 821 PRO A N 1
ATOM 6264 C CA . PRO A 1 821 ? 5.311 21.129 42.345 1.00 93.75 821 PRO A CA 1
ATOM 6265 C C . PRO A 1 821 ? 3.805 21.009 42.631 1.00 93.75 821 PRO A C 1
ATOM 6267 O O . PRO A 1 821 ? 3.365 20.069 43.301 1.00 93.75 821 PRO A O 1
ATOM 6270 N N . GLU A 1 822 ? 3.010 21.929 42.090 1.00 92.81 822 GLU A N 1
ATOM 6271 C CA . GLU A 1 822 ? 1.555 21.974 42.236 1.00 92.81 822 GLU A CA 1
ATOM 6272 C C . GLU A 1 822 ? 0.907 20.774 41.532 1.00 92.81 822 GLU A C 1
ATOM 6274 O O . GLU A 1 822 ? 0.149 20.022 42.151 1.00 92.81 822 GLU A O 1
ATOM 6279 N N . SER A 1 823 ? 1.283 20.516 40.272 1.00 94.12 823 SER A N 1
ATOM 6280 C CA . SER A 1 823 ? 0.810 19.354 39.511 1.00 94.12 823 SER A CA 1
ATOM 6281 C C . SER A 1 823 ? 1.227 18.040 40.164 1.00 94.12 823 SER A C 1
ATOM 6283 O O . SER A 1 823 ? 0.417 17.124 40.263 1.00 94.12 823 SER A O 1
ATOM 6285 N N . GLN A 1 824 ? 2.460 17.931 40.669 1.00 93.38 824 GLN A N 1
ATOM 6286 C CA . GLN A 1 824 ? 2.919 16.727 41.370 1.00 93.38 824 GLN A CA 1
ATOM 6287 C C . GLN A 1 824 ? 2.121 16.464 42.649 1.00 93.38 824 GLN A C 1
ATOM 6289 O O . GLN A 1 824 ? 1.801 15.311 42.949 1.00 93.38 824 GLN A O 1
ATOM 6294 N N . THR A 1 825 ? 1.764 17.520 43.382 1.00 93.38 825 THR A N 1
ATOM 6295 C CA . THR A 1 825 ? 0.910 17.416 44.571 1.00 93.38 825 THR A CA 1
ATOM 6296 C C . THR A 1 825 ? -0.489 16.940 44.191 1.00 93.38 825 THR A C 1
ATOM 6298 O O . THR A 1 825 ? -1.001 16.003 44.806 1.00 93.38 825 THR A O 1
ATOM 6301 N N . PHE A 1 826 ? -1.078 17.512 43.138 1.00 95.38 826 PHE A N 1
ATOM 6302 C CA . PHE A 1 826 ? -2.369 17.087 42.597 1.00 95.38 826 PHE A CA 1
ATOM 6303 C C . PHE A 1 826 ? -2.358 15.616 42.159 1.00 95.38 826 PHE A C 1
ATOM 6305 O O . PHE A 1 826 ? -3.174 14.829 42.639 1.00 95.38 826 PHE A O 1
ATOM 6312 N N . ILE A 1 827 ? -1.388 15.224 41.324 1.00 93.88 827 ILE A N 1
ATOM 6313 C CA . ILE A 1 827 ? -1.224 13.856 40.808 1.00 93.88 827 ILE A CA 1
ATOM 6314 C C . ILE A 1 827 ? -1.085 12.861 41.967 1.00 93.88 827 ILE A C 1
ATOM 6316 O O . ILE A 1 827 ? -1.772 11.841 42.008 1.00 93.88 827 ILE A O 1
ATOM 6320 N N . LYS A 1 828 ? -0.220 13.162 42.945 1.00 93.00 828 LYS A N 1
ATOM 6321 C CA . LYS A 1 828 ? -0.006 12.300 44.114 1.00 93.00 828 LYS A CA 1
ATOM 6322 C C . LYS A 1 828 ? -1.269 12.164 44.961 1.00 93.00 828 LYS A C 1
ATOM 6324 O O . LYS A 1 828 ? -1.572 11.066 45.426 1.00 93.00 828 LYS A O 1
ATOM 6329 N N . THR A 1 829 ? -1.986 13.262 45.172 1.00 93.88 829 THR A N 1
ATOM 6330 C CA . THR A 1 829 ? -3.217 13.278 45.971 1.00 93.88 829 THR A CA 1
ATOM 6331 C C . THR A 1 829 ? -4.305 12.444 45.302 1.00 93.88 829 THR A C 1
ATOM 6333 O O . THR A 1 829 ? -4.913 11.603 45.961 1.00 93.88 829 THR A O 1
ATOM 6336 N N . LEU A 1 830 ? -4.491 12.595 43.987 1.00 93.31 830 LEU A N 1
ATOM 6337 C CA . LEU A 1 830 ? -5.471 11.825 43.224 1.00 93.31 830 LEU A CA 1
ATOM 6338 C C . LEU A 1 830 ? -5.148 10.319 43.226 1.00 93.31 830 LEU A C 1
ATOM 6340 O O . LEU A 1 830 ? -6.043 9.511 43.470 1.00 93.31 830 LEU A O 1
ATOM 6344 N N . ARG A 1 831 ? -3.867 9.943 43.082 1.00 90.62 831 ARG A N 1
ATOM 6345 C CA . ARG A 1 831 ? -3.400 8.546 43.216 1.00 90.62 831 ARG A CA 1
ATOM 6346 C C . ARG A 1 831 ? -3.643 7.963 44.594 1.00 90.62 831 ARG A C 1
ATOM 6348 O O . ARG A 1 831 ? -4.204 6.883 44.715 1.00 90.62 831 ARG A O 1
ATOM 6355 N N . THR A 1 832 ? -3.249 8.700 45.629 1.00 90.50 832 THR A N 1
ATOM 6356 C CA . THR A 1 832 ? -3.410 8.251 47.019 1.00 90.50 832 THR A CA 1
ATOM 6357 C C . THR A 1 832 ? -4.887 8.040 47.326 1.00 90.50 832 THR A C 1
ATOM 6359 O O . THR A 1 832 ? -5.257 7.074 47.987 1.00 90.50 832 THR A O 1
ATOM 6362 N N . PHE A 1 833 ? -5.751 8.912 46.801 1.00 91.88 833 PHE A N 1
ATOM 6363 C CA . PHE A 1 833 ? -7.185 8.738 46.939 1.00 91.88 833 PHE A CA 1
ATOM 6364 C C . PHE A 1 833 ? -7.687 7.505 46.175 1.00 91.88 833 PHE A C 1
ATOM 6366 O O . PHE A 1 833 ? -8.441 6.715 46.742 1.00 91.88 833 PHE A O 1
ATOM 6373 N N . GLN A 1 834 ? -7.220 7.279 44.942 1.00 90.50 834 GLN A N 1
ATOM 6374 C CA . GLN A 1 834 ? -7.556 6.088 44.152 1.00 90.50 834 GLN A CA 1
ATOM 6375 C C . GLN A 1 834 ? -7.163 4.789 44.865 1.00 90.50 834 GLN A C 1
ATOM 6377 O O . GLN A 1 834 ? -7.951 3.846 44.853 1.00 90.50 834 GLN A O 1
ATOM 6382 N N . ASP A 1 835 ? -6.007 4.740 45.526 1.00 86.44 835 ASP A N 1
ATOM 6383 C CA . ASP A 1 835 ? -5.565 3.564 46.289 1.00 86.44 835 ASP A CA 1
ATOM 6384 C C . ASP A 1 835 ? -6.529 3.217 47.440 1.00 86.44 835 ASP A C 1
ATOM 6386 O O . ASP A 1 835 ? -6.669 2.051 47.811 1.00 86.44 835 ASP A O 1
ATOM 6390 N N . VAL A 1 836 ? -7.241 4.213 47.978 1.00 85.94 836 VAL A N 1
ATOM 6391 C CA . VAL A 1 836 ? -8.257 4.022 49.022 1.00 85.94 836 VAL A CA 1
ATOM 6392 C C . VAL A 1 836 ? -9.598 3.579 48.427 1.00 85.94 836 VAL A C 1
ATOM 6394 O O . VAL A 1 836 ? -10.222 2.642 48.931 1.00 85.94 836 VAL A O 1
ATOM 6397 N N . VAL A 1 837 ? -10.063 4.235 47.358 1.00 87.19 837 VAL A N 1
ATOM 6398 C CA . VAL A 1 837 ? -11.435 4.059 46.829 1.00 87.19 837 VAL A CA 1
ATOM 6399 C C . VAL A 1 837 ? -11.546 3.141 45.609 1.00 87.19 837 VAL A C 1
ATOM 6401 O O . VAL A 1 837 ? -12.642 2.934 45.096 1.00 87.19 837 VAL A O 1
ATOM 6404 N N . GLY A 1 838 ? -10.432 2.597 45.125 1.00 81.94 838 GLY A N 1
ATOM 6405 C CA . GLY A 1 838 ? -10.363 1.857 43.864 1.00 81.94 838 GLY A CA 1
ATOM 6406 C C . GLY A 1 838 ? -10.960 0.449 43.875 1.00 81.94 838 GLY A C 1
ATOM 6407 O O . GLY A 1 838 ? -11.123 -0.133 42.805 1.00 81.94 838 GLY A O 1
ATOM 6408 N N . ASP A 1 839 ? -11.300 -0.112 45.041 1.00 78.81 839 ASP A N 1
ATOM 6409 C CA . ASP A 1 839 ? -11.995 -1.400 45.125 1.00 78.81 839 ASP A CA 1
ATOM 6410 C C . ASP A 1 839 ? -13.510 -1.225 44.959 1.00 78.81 839 ASP A C 1
ATOM 6412 O O . ASP A 1 839 ? -14.107 -0.230 45.374 1.00 78.81 839 ASP A O 1
ATOM 6416 N N . LYS A 1 840 ? -14.168 -2.258 44.421 1.00 69.44 840 LYS A N 1
ATOM 6417 C CA . LYS A 1 840 ? -15.624 -2.325 44.246 1.00 69.44 840 LYS A CA 1
ATOM 6418 C C . LYS A 1 840 ? -16.419 -1.882 45.482 1.00 69.44 840 LYS A C 1
ATOM 6420 O O . LYS A 1 840 ? -17.486 -1.286 45.335 1.00 69.44 840 LYS A O 1
ATOM 6425 N N . LYS A 1 841 ? -15.980 -2.248 46.690 1.00 70.00 841 LYS A N 1
ATOM 6426 C CA . LYS A 1 841 ? -16.673 -1.871 47.931 1.00 70.00 841 LYS A CA 1
ATOM 6427 C C . LYS A 1 841 ? -16.284 -0.470 48.392 1.00 70.00 841 LYS A C 1
ATOM 6429 O O . LYS A 1 841 ? -17.160 0.270 48.835 1.00 70.00 841 LYS A O 1
ATOM 6434 N N . SER A 1 842 ? -15.009 -0.099 48.272 1.00 82.62 842 SER A N 1
ATOM 6435 C CA . SER A 1 842 ? -14.523 1.195 48.757 1.00 82.62 842 SER A CA 1
ATOM 6436 C C . SER A 1 842 ? -14.913 2.370 47.859 1.00 82.62 842 SER A C 1
ATOM 6438 O O . SER A 1 842 ? -15.035 3.480 48.371 1.00 82.62 842 SER A O 1
ATOM 6440 N N . PHE A 1 843 ? -15.246 2.138 46.583 1.00 88.81 843 PHE A N 1
ATOM 6441 C CA . PHE A 1 843 ? -15.808 3.163 45.690 1.00 88.81 843 PHE A CA 1
ATOM 6442 C C . PHE A 1 843 ? -17.060 3.836 46.272 1.00 88.81 843 PHE A C 1
ATOM 6444 O O . PHE A 1 843 ? -17.252 5.046 46.138 1.00 88.81 843 PHE A O 1
ATOM 6451 N N . HIS A 1 844 ? -17.900 3.050 46.952 1.00 90.56 844 HIS A N 1
ATOM 6452 C CA . HIS A 1 844 ? -19.121 3.524 47.598 1.00 90.56 844 HIS A CA 1
ATOM 6453 C C . HIS A 1 844 ? -18.890 4.045 49.029 1.00 90.56 844 HIS A C 1
ATOM 6455 O O . HIS A 1 844 ? -19.866 4.376 49.696 1.00 90.56 844 HIS A O 1
ATOM 6461 N N . LEU A 1 845 ? -17.636 4.138 49.502 1.00 87.38 845 LEU A N 1
ATOM 6462 C CA . LEU A 1 845 ? -17.252 4.665 50.823 1.00 87.38 845 LEU A CA 1
ATOM 6463 C C . LEU A 1 845 ? -18.075 4.065 51.976 1.00 87.38 845 LEU A C 1
ATOM 6465 O O . LEU A 1 845 ? -18.657 4.780 52.790 1.00 87.38 845 LEU A O 1
ATOM 6469 N N . ASP A 1 846 ? -18.167 2.732 51.994 1.00 83.56 846 ASP A N 1
ATOM 6470 C CA . ASP A 1 846 ? -18.901 1.939 52.990 1.00 83.56 846 ASP A CA 1
ATOM 6471 C C . ASP A 1 846 ? -20.426 2.232 53.071 1.00 83.56 846 ASP A C 1
ATOM 6473 O O . ASP A 1 846 ? -21.110 1.724 53.961 1.00 83.56 846 ASP A O 1
ATOM 6477 N N . GLN A 1 847 ? -20.997 2.983 52.115 1.00 87.88 847 GLN A N 1
ATOM 6478 C CA . GLN A 1 847 ? -22.442 3.226 52.037 1.00 87.88 847 GLN A CA 1
ATOM 6479 C C . GLN A 1 847 ? -23.223 1.997 51.558 1.00 87.88 847 GLN A C 1
ATOM 6481 O O . GLN A 1 847 ? -22.716 1.127 50.846 1.00 87.88 847 GLN A O 1
ATOM 6486 N N . THR A 1 848 ? -24.511 1.947 51.914 1.00 87.56 848 THR A N 1
ATOM 6487 C CA . THR A 1 848 ? -25.410 0.882 51.449 1.00 87.56 848 THR A CA 1
ATOM 6488 C C . THR A 1 848 ? -25.628 0.997 49.941 1.00 87.56 848 THR A C 1
ATOM 6490 O O . THR A 1 848 ? -25.977 2.058 49.427 1.00 87.56 848 THR A O 1
ATOM 6493 N N . VAL A 1 849 ? -25.435 -0.118 49.236 1.00 91.38 849 VAL A N 1
ATOM 6494 C CA . VAL A 1 849 ? -25.523 -0.194 47.776 1.00 91.38 849 VAL A CA 1
ATOM 6495 C C . VAL A 1 849 ? -26.815 -0.889 47.360 1.00 91.38 849 VAL A C 1
ATOM 6497 O O . VAL A 1 849 ? -27.096 -2.004 47.802 1.00 91.38 849 VAL A O 1
ATOM 6500 N N . THR A 1 850 ? -27.553 -0.272 46.441 1.00 93.12 850 THR A N 1
ATOM 6501 C CA . THR A 1 850 ? -28.736 -0.860 45.799 1.00 93.12 850 THR A CA 1
ATOM 6502 C C . THR A 1 850 ? -28.389 -1.303 44.381 1.00 93.12 850 THR A C 1
ATOM 6504 O O . THR A 1 850 ? -27.620 -0.641 43.689 1.00 93.12 850 THR A O 1
ATOM 6507 N N . LYS A 1 851 ? -28.929 -2.438 43.924 1.00 92.06 851 LYS A N 1
ATOM 6508 C CA . LYS A 1 851 ? -28.796 -2.844 42.519 1.00 92.06 851 LYS A CA 1
ATOM 6509 C C . LYS A 1 851 ? -29.898 -2.203 41.686 1.00 92.06 851 LYS A C 1
ATOM 6511 O O . LYS A 1 851 ? -31.060 -2.548 41.881 1.00 92.06 851 LYS A O 1
ATOM 6516 N N . CYS A 1 852 ? -29.524 -1.352 40.738 1.00 93.19 852 CYS A N 1
ATOM 6517 C CA . CYS A 1 852 ? -30.464 -0.607 39.903 1.00 93.19 852 CYS A CA 1
ATOM 6518 C C . CYS A 1 852 ? -30.231 -0.877 38.411 1.00 93.19 852 CYS A C 1
ATOM 6520 O O . CYS A 1 852 ? -29.101 -1.073 37.963 1.00 93.19 852 CYS A O 1
ATOM 6522 N N . THR A 1 853 ? -31.306 -0.873 37.633 1.00 92.75 853 THR A N 1
ATOM 6523 C CA . THR A 1 853 ? -31.273 -0.766 36.165 1.00 92.75 853 THR A CA 1
ATOM 6524 C C . THR A 1 853 ? -31.119 0.698 35.742 1.00 92.75 853 THR A C 1
ATOM 6526 O O . THR A 1 853 ? -31.362 1.597 36.548 1.00 92.75 853 THR A O 1
ATOM 6529 N N . ALA A 1 854 ? -30.767 0.955 34.477 1.00 91.56 854 ALA A N 1
ATOM 6530 C CA . ALA A 1 854 ? -30.742 2.319 33.934 1.00 91.56 854 ALA A CA 1
ATOM 6531 C C . ALA A 1 854 ? -32.096 3.032 34.119 1.00 91.56 854 ALA A C 1
ATOM 6533 O O . ALA A 1 854 ? -32.132 4.158 34.603 1.00 91.56 854 ALA A O 1
ATOM 6534 N N . ALA A 1 855 ? -33.208 2.337 33.852 1.00 92.69 855 ALA A N 1
ATOM 6535 C CA . ALA A 1 855 ? -34.558 2.868 34.040 1.00 92.69 855 ALA A CA 1
ATOM 6536 C C . ALA A 1 855 ? -34.832 3.308 35.490 1.00 92.69 855 ALA A C 1
ATOM 6538 O O . ALA A 1 855 ? -35.369 4.387 35.707 1.00 92.69 855 ALA A O 1
ATOM 6539 N N . GLN A 1 856 ? -34.407 2.517 36.481 1.00 95.25 856 GLN A N 1
ATOM 6540 C CA . GLN A 1 856 ? -34.575 2.866 37.900 1.00 95.25 856 GLN A CA 1
ATOM 6541 C C . GLN A 1 856 ? -33.716 4.068 38.319 1.00 95.25 856 GLN A C 1
ATOM 6543 O O . GLN A 1 856 ? -34.155 4.879 39.126 1.00 95.25 856 GLN A O 1
ATOM 6548 N N . ILE A 1 857 ? -32.502 4.199 37.769 1.00 96.06 857 ILE A N 1
ATOM 6549 C CA . ILE A 1 857 ? -31.642 5.372 38.001 1.00 96.06 857 ILE A CA 1
ATOM 6550 C C . ILE A 1 857 ? -32.301 6.627 37.415 1.00 96.06 857 ILE A C 1
ATOM 6552 O O . ILE A 1 857 ? -32.377 7.658 38.078 1.00 96.06 857 ILE A O 1
ATOM 6556 N N . ILE A 1 858 ? -32.810 6.531 36.184 1.00 96.69 858 ILE A N 1
ATOM 6557 C CA . ILE A 1 858 ? -33.512 7.622 35.501 1.00 96.69 858 ILE A CA 1
ATOM 6558 C C . ILE A 1 858 ? -34.770 8.034 36.276 1.00 96.69 858 ILE A C 1
ATOM 6560 O O . ILE A 1 858 ? -35.037 9.226 36.421 1.00 96.69 858 ILE A O 1
ATOM 6564 N N . GLU A 1 859 ? -35.533 7.071 36.792 1.00 96.44 859 GLU A N 1
ATOM 6565 C CA . GLU A 1 859 ? -36.744 7.320 37.579 1.00 96.44 859 GLU A CA 1
ATOM 6566 C C . GLU A 1 859 ? -36.447 8.061 38.895 1.00 96.44 859 GLU A C 1
ATOM 6568 O O . GLU A 1 859 ? -37.140 9.032 39.208 1.00 96.44 859 GLU A O 1
ATOM 6573 N N . ASP A 1 860 ? -35.395 7.668 39.626 1.00 95.69 860 ASP A N 1
ATOM 6574 C CA . ASP A 1 860 ? -34.952 8.355 40.855 1.00 95.69 860 ASP A CA 1
ATOM 6575 C C . ASP A 1 860 ? -34.578 9.820 40.565 1.00 95.69 860 ASP A C 1
ATOM 6577 O O . ASP A 1 860 ? -35.025 10.743 41.248 1.00 95.69 860 ASP A O 1
ATOM 6581 N N . LEU A 1 861 ? -33.836 10.063 39.480 1.00 95.88 861 LEU A N 1
ATOM 6582 C CA . LEU A 1 861 ? -33.435 11.415 39.080 1.00 95.88 861 LEU A CA 1
ATOM 6583 C C . LEU A 1 861 ? -34.574 12.251 38.483 1.00 95.88 861 LEU A C 1
ATOM 6585 O O . LEU A 1 861 ? -34.538 13.477 38.582 1.00 95.88 861 LEU A O 1
ATOM 6589 N N . THR A 1 862 ? -35.573 11.622 37.863 1.00 93.38 862 THR A N 1
ATOM 6590 C CA . THR A 1 862 ? -36.746 12.309 37.296 1.00 93.38 862 THR A CA 1
ATOM 6591 C C . THR A 1 862 ? -37.625 12.897 38.399 1.00 93.38 862 THR A C 1
ATOM 6593 O O . THR A 1 862 ? -38.122 14.012 38.264 1.00 93.38 862 THR A O 1
ATOM 6596 N N . ASN A 1 863 ? -37.805 12.158 39.496 1.00 86.19 863 ASN A N 1
ATOM 6597 C CA . ASN A 1 863 ? -38.763 12.495 40.552 1.00 86.19 863 ASN A CA 1
ATOM 6598 C C . ASN A 1 863 ? -38.124 13.155 41.786 1.00 86.19 863 ASN A C 1
ATOM 6600 O O . ASN A 1 863 ? -38.805 13.363 42.792 1.00 86.19 863 ASN A O 1
ATOM 6604 N N . SER A 1 864 ? -36.826 13.470 41.746 1.00 91.06 864 SER A N 1
ATOM 6605 C CA . SER A 1 864 ? -36.119 14.029 42.901 1.00 91.06 864 SER A CA 1
ATOM 6606 C C . SER A 1 864 ? -36.480 15.505 43.138 1.00 91.06 864 SER A C 1
ATOM 6608 O O . SER A 1 864 ? -36.234 16.337 42.264 1.00 91.06 864 SER A O 1
ATOM 6610 N N . PRO A 1 865 ? -36.986 15.881 44.331 1.00 88.06 865 PRO A N 1
ATOM 6611 C CA . PRO A 1 865 ? -37.301 17.274 44.657 1.00 88.06 865 PRO A CA 1
ATOM 6612 C C . PRO A 1 865 ? -36.073 18.094 45.090 1.00 88.06 865 PRO A C 1
ATOM 6614 O O . PRO A 1 865 ? -36.163 19.311 45.245 1.00 88.06 865 PRO A O 1
ATOM 6617 N N . THR A 1 866 ? -34.933 17.442 45.332 1.00 91.75 866 THR A N 1
ATOM 6618 C CA . THR A 1 866 ? -33.698 18.060 45.833 1.00 91.75 866 THR A CA 1
ATOM 6619 C C . THR A 1 866 ? -32.500 17.673 44.977 1.00 91.75 866 THR A C 1
ATOM 6621 O O . THR A 1 866 ? -32.519 16.651 44.287 1.00 91.75 866 THR A O 1
ATOM 6624 N N . SER A 1 867 ? -31.431 18.470 45.055 1.00 93.88 867 SER A N 1
ATOM 6625 C CA . SER A 1 867 ? -30.142 18.104 44.468 1.00 93.88 867 SER A CA 1
ATOM 6626 C C . SER A 1 867 ? -29.637 16.788 45.058 1.00 93.88 867 SER A C 1
ATOM 6628 O O . SER A 1 867 ? -29.666 16.620 46.278 1.00 93.88 867 SER A O 1
ATOM 6630 N N . LYS A 1 868 ? -29.159 15.878 44.209 1.00 95.06 868 LYS A N 1
ATOM 6631 C CA . LYS A 1 868 ? -28.505 14.630 44.623 1.00 95.06 868 LYS A CA 1
ATOM 6632 C C . LYS A 1 868 ? -27.514 14.148 43.567 1.00 95.06 868 LYS A C 1
ATOM 6634 O O . LYS A 1 868 ? -27.690 14.396 42.372 1.00 95.06 868 LYS A O 1
ATOM 6639 N N . THR A 1 869 ? -26.510 13.406 44.022 1.00 97.38 869 THR A N 1
ATOM 6640 C CA . THR A 1 869 ? -25.494 12.768 43.179 1.00 97.38 869 THR A CA 1
ATOM 6641 C C . THR A 1 869 ? -25.487 11.273 43.462 1.00 97.38 869 THR A C 1
ATOM 6643 O O . THR A 1 869 ? -25.284 10.855 44.598 1.00 97.38 869 THR A O 1
ATOM 6646 N N . LEU A 1 870 ? -25.689 10.455 42.435 1.00 97.69 870 LEU A N 1
ATOM 6647 C CA . LEU A 1 870 ? -25.634 9.001 42.509 1.00 97.69 870 LEU A CA 1
ATOM 6648 C C . LEU A 1 870 ? -24.267 8.515 42.027 1.00 97.69 870 LEU A C 1
ATOM 6650 O O . LEU A 1 870 ? -23.850 8.826 40.913 1.00 97.69 870 LEU A O 1
ATOM 6654 N N . ARG A 1 871 ? -23.593 7.711 42.850 1.00 96.44 871 ARG A N 1
ATOM 6655 C CA . ARG A 1 871 ? -22.429 6.910 42.457 1.00 96.44 871 ARG A CA 1
ATOM 6656 C C . ARG A 1 871 ? -22.915 5.625 41.820 1.00 96.44 871 ARG A C 1
ATOM 6658 O O . ARG A 1 871 ? -23.639 4.861 42.456 1.00 96.44 871 ARG A O 1
ATOM 6665 N N . ILE A 1 872 ? -22.485 5.368 40.593 1.00 95.00 872 ILE A N 1
ATOM 6666 C CA . ILE A 1 872 ? -22.873 4.197 39.811 1.00 95.00 872 ILE A CA 1
ATOM 6667 C C . ILE A 1 872 ? -21.616 3.354 39.583 1.00 95.00 872 ILE A C 1
ATOM 6669 O O . ILE A 1 872 ? -20.720 3.733 38.833 1.00 95.00 872 ILE A O 1
ATOM 6673 N N . GLY A 1 873 ? -21.534 2.219 40.269 1.00 90.31 873 GLY A N 1
ATOM 6674 C CA . GLY A 1 873 ? -20.428 1.275 40.190 1.00 90.31 873 GLY A CA 1
ATOM 6675 C C . GLY A 1 873 ? -20.666 0.180 39.149 1.00 90.31 873 GLY A C 1
ATOM 6676 O O . GLY A 1 873 ? -21.695 -0.510 39.159 1.00 90.31 873 GLY A O 1
ATOM 6677 N N . GLU A 1 874 ? -19.665 -0.024 38.301 1.00 87.00 874 GLU A N 1
ATOM 6678 C CA . GLU A 1 874 ? -19.457 -1.193 37.443 1.00 87.00 874 GLU A CA 1
ATOM 6679 C C . GLU A 1 874 ? -18.419 -2.136 38.070 1.00 87.00 874 GLU A C 1
ATOM 6681 O O . GLU A 1 874 ? -17.881 -1.850 39.139 1.00 87.00 874 GLU A O 1
ATOM 6686 N N . LYS A 1 875 ? -18.137 -3.283 37.433 1.00 81.19 875 LYS A N 1
ATOM 6687 C CA . LYS A 1 875 ? -17.124 -4.240 37.922 1.00 81.19 875 LYS A CA 1
ATOM 6688 C C . LYS A 1 875 ? -15.724 -3.635 38.033 1.00 81.19 875 LYS A C 1
ATOM 6690 O O . LYS A 1 875 ? -14.953 -4.095 38.867 1.00 81.19 875 LYS A O 1
ATOM 6695 N N . ASP A 1 876 ? -15.416 -2.666 37.182 1.00 74.19 876 ASP A N 1
ATOM 6696 C CA . ASP A 1 876 ? -14.082 -2.102 36.990 1.00 74.19 876 ASP A CA 1
ATOM 6697 C C . ASP A 1 876 ? -14.094 -0.590 36.716 1.00 74.19 876 ASP A C 1
ATOM 6699 O O . ASP A 1 876 ? -13.083 -0.037 36.294 1.00 74.19 876 ASP A O 1
ATOM 6703 N N . HIS A 1 877 ? -15.232 0.081 36.930 1.00 86.44 877 HIS A N 1
ATOM 6704 C CA . HIS A 1 877 ? -15.395 1.498 36.604 1.00 86.44 877 HIS A CA 1
ATOM 6705 C C . HIS A 1 877 ? -16.406 2.195 37.516 1.00 86.44 877 HIS A C 1
ATOM 6707 O O . HIS A 1 877 ? -17.376 1.579 37.961 1.00 86.44 877 HIS A O 1
ATOM 6713 N N . GLY A 1 878 ? -16.182 3.479 37.790 1.00 89.69 878 GLY A N 1
ATOM 6714 C CA . GLY A 1 878 ? -17.047 4.314 38.623 1.00 89.69 878 GLY A CA 1
ATOM 6715 C C . GLY A 1 878 ? -17.570 5.513 37.841 1.00 89.69 878 GLY A C 1
ATOM 6716 O O . GLY A 1 878 ? -16.793 6.232 37.222 1.00 89.69 878 GLY A O 1
ATOM 6717 N N . LEU A 1 879 ? -18.882 5.732 37.884 1.00 94.50 879 LEU A N 1
ATOM 6718 C CA . LEU A 1 879 ? -19.583 6.801 37.170 1.00 94.50 879 LEU A CA 1
ATOM 6719 C C . LEU A 1 879 ? -20.414 7.634 38.144 1.00 94.50 879 LEU A C 1
ATOM 6721 O O . LEU A 1 879 ? -20.714 7.183 39.256 1.00 94.50 879 LEU A O 1
ATOM 6725 N N . LEU A 1 880 ? -20.873 8.798 37.686 1.00 97.50 880 LEU A N 1
ATOM 6726 C CA . LEU A 1 880 ? -21.897 9.572 38.383 1.00 97.50 880 LEU A CA 1
ATOM 6727 C C . LEU A 1 880 ? -23.087 9.886 37.482 1.00 97.50 880 LEU A C 1
ATOM 6729 O O . LEU A 1 880 ? -22.924 10.163 36.297 1.00 97.50 880 LEU A O 1
ATOM 6733 N N . ALA A 1 881 ? -24.267 9.966 38.083 1.00 98.00 881 ALA A N 1
ATOM 6734 C CA . ALA A 1 881 ? -25.408 10.672 37.512 1.00 98.00 881 ALA A CA 1
ATOM 6735 C C . ALA A 1 881 ? -26.100 11.472 38.614 1.00 98.00 881 ALA A C 1
ATOM 6737 O O . ALA A 1 881 ? -26.079 11.067 39.775 1.00 98.00 881 ALA A O 1
ATOM 6738 N N . GLY A 1 882 ? -26.717 12.599 38.290 1.00 97.38 882 GLY A N 1
ATOM 6739 C CA . GLY A 1 882 ? -27.366 13.396 39.320 1.00 97.38 882 GLY A CA 1
ATOM 6740 C C . GLY A 1 882 ? -28.229 14.521 38.793 1.00 97.38 882 GLY A C 1
ATOM 6741 O O . GLY A 1 882 ? -28.388 14.716 37.589 1.00 97.38 882 GLY A O 1
ATOM 6742 N N . ILE A 1 883 ? -28.785 15.253 39.747 1.00 96.31 883 ILE A N 1
ATOM 6743 C CA . ILE A 1 883 ? -29.684 16.386 39.556 1.00 96.31 883 ILE A CA 1
ATOM 6744 C C . ILE A 1 883 ? -29.228 17.518 40.478 1.00 96.31 883 ILE A C 1
ATOM 6746 O O . ILE A 1 883 ? -28.917 17.293 41.649 1.00 96.31 883 ILE A O 1
ATOM 6750 N N . LYS A 1 884 ? -29.184 18.739 39.951 1.00 93.81 884 LYS A N 1
ATOM 6751 C CA . LYS A 1 884 ? -29.010 19.988 40.692 1.00 93.81 884 LYS A CA 1
ATOM 6752 C C . LYS A 1 884 ? -30.312 20.776 40.608 1.00 93.81 884 LYS A C 1
ATOM 6754 O O . LYS A 1 884 ? -30.758 21.120 39.518 1.00 93.81 884 LYS A O 1
ATOM 6759 N N . VAL A 1 885 ? -30.888 21.093 41.762 1.00 90.56 885 VAL A N 1
ATOM 6760 C CA . VAL A 1 885 ? -32.080 21.935 41.901 1.00 90.56 885 VAL A CA 1
ATOM 6761 C C . VAL A 1 885 ? -31.651 23.253 42.543 1.00 90.56 885 VAL A C 1
ATOM 6763 O O . VAL A 1 885 ? -31.217 23.273 43.697 1.00 90.56 885 VAL A O 1
ATOM 6766 N N . LYS A 1 886 ? -31.741 24.366 41.806 1.00 83.19 886 LYS A N 1
ATOM 6767 C CA . LYS A 1 886 ? -31.380 25.704 42.305 1.00 83.19 886 LYS A CA 1
ATOM 6768 C C . LYS A 1 886 ? -32.371 26.747 41.798 1.00 83.19 886 LYS A C 1
ATOM 6770 O O . LYS A 1 886 ? -32.568 26.881 40.602 1.00 83.19 886 LYS A O 1
ATOM 6775 N N . ASN A 1 887 ? -32.968 27.520 42.709 1.00 81.50 887 ASN A N 1
ATOM 6776 C CA . ASN A 1 887 ? -33.885 28.626 42.386 1.00 81.50 887 ASN A CA 1
ATOM 6777 C C . ASN A 1 887 ? -35.055 28.249 41.447 1.00 81.50 887 ASN A C 1
ATOM 6779 O O . ASN A 1 887 ? -35.519 29.084 40.679 1.00 81.50 887 ASN A O 1
ATOM 6783 N N . GLY A 1 888 ? -35.537 27.002 41.507 1.00 73.50 888 GLY A N 1
ATOM 6784 C CA . GLY A 1 888 ? -36.604 26.501 40.629 1.00 73.50 888 GLY A CA 1
ATOM 6785 C C . GLY A 1 888 ? -36.130 26.013 39.255 1.00 73.50 888 GLY A C 1
ATOM 6786 O O . GLY A 1 888 ? -36.931 25.452 38.513 1.00 73.50 888 GLY A O 1
ATOM 6787 N N . GLU A 1 889 ? -34.844 26.159 38.931 1.00 83.88 889 GLU A N 1
ATOM 6788 C CA . GLU A 1 889 ? -34.219 25.567 37.749 1.00 83.88 889 GLU A CA 1
ATOM 6789 C C . GLU A 1 889 ? -33.608 24.208 38.100 1.00 83.88 889 GLU A C 1
ATOM 6791 O O . GLU A 1 889 ? -33.035 24.015 39.180 1.00 83.88 889 GLU A O 1
ATOM 6796 N N . THR A 1 890 ? -33.755 23.257 37.179 1.00 90.31 890 THR A N 1
ATOM 6797 C CA . THR A 1 890 ? -33.236 21.897 37.320 1.00 90.31 890 THR A CA 1
ATOM 6798 C C . THR A 1 890 ? -32.253 21.609 36.197 1.00 90.31 890 THR A C 1
ATOM 6800 O O . THR A 1 890 ? -32.583 21.773 35.025 1.00 90.31 890 THR A O 1
ATOM 6803 N N . GLU A 1 891 ? -31.053 21.167 36.559 1.00 93.50 891 GLU A N 1
ATOM 6804 C CA . GLU A 1 891 ? -30.031 20.677 35.634 1.00 93.50 891 GLU A CA 1
ATOM 6805 C C . GLU A 1 891 ? -29.658 19.253 36.044 1.00 93.50 891 GLU A C 1
ATOM 6807 O O . GLU A 1 891 ? -29.411 18.988 37.221 1.00 93.50 891 GLU A O 1
ATOM 6812 N N . TRP A 1 892 ? -29.589 18.332 35.090 1.00 97.06 892 TRP A N 1
ATOM 6813 C CA . TRP A 1 892 ? -29.088 16.983 35.340 1.00 97.06 892 TRP A CA 1
ATOM 6814 C C . TRP A 1 892 ? -27.679 16.836 34.799 1.00 97.06 892 TRP A C 1
ATOM 6816 O O . TRP A 1 892 ? -27.267 17.556 33.889 1.00 97.06 892 TRP A O 1
ATOM 6826 N N . PHE A 1 893 ? -26.936 15.872 35.324 1.00 97.44 893 PHE A N 1
ATOM 6827 C CA . PHE A 1 893 ? -25.599 15.584 34.833 1.00 97.44 893 PHE A CA 1
ATOM 6828 C C . PHE A 1 893 ? -25.305 14.090 34.799 1.00 97.44 893 PHE A C 1
ATOM 6830 O O . PHE A 1 893 ? -25.879 13.300 35.548 1.00 97.44 893 PHE A O 1
ATOM 6837 N N . PHE A 1 894 ? -24.360 13.730 33.938 1.00 97.94 894 PHE A N 1
ATOM 6838 C CA . PHE A 1 894 ? -23.748 12.411 33.865 1.00 97.94 894 PHE A CA 1
ATOM 6839 C C . PHE A 1 894 ? -22.239 12.585 33.742 1.00 97.94 894 PHE A C 1
ATOM 6841 O O . PHE A 1 894 ? -21.782 13.375 32.921 1.00 97.94 894 PHE A O 1
ATOM 6848 N N . TYR A 1 895 ? -21.462 11.879 34.553 1.00 97.44 895 TYR A N 1
ATOM 6849 C CA . TYR A 1 895 ? -20.007 11.930 34.498 1.00 97.44 895 TYR A CA 1
ATOM 6850 C C . TYR A 1 895 ? -19.442 10.533 34.307 1.00 97.44 895 TYR A C 1
ATOM 6852 O O . TYR A 1 895 ? -19.637 9.650 35.147 1.00 97.44 895 TYR A O 1
ATOM 6860 N N . ASP A 1 896 ? -18.709 10.371 33.213 1.00 94.44 896 ASP A N 1
ATOM 6861 C CA . ASP A 1 896 ? -17.906 9.195 32.934 1.00 94.44 896 ASP A CA 1
ATOM 6862 C C . ASP A 1 896 ? -16.430 9.617 32.914 1.00 94.44 896 ASP A C 1
ATOM 6864 O O . ASP A 1 896 ? -16.036 10.340 31.993 1.00 94.44 896 ASP A O 1
ATOM 6868 N N . PRO A 1 897 ? -15.601 9.199 33.891 1.00 92.69 897 PRO A N 1
ATOM 6869 C CA . PRO A 1 897 ? -14.188 9.567 33.928 1.00 92.69 897 PRO A CA 1
ATOM 6870 C C . PRO A 1 897 ? -13.405 9.201 32.661 1.00 92.69 897 PRO A C 1
ATOM 6872 O O . PRO A 1 897 ? -12.378 9.818 32.407 1.00 92.69 897 PRO A O 1
ATOM 6875 N N . ASP A 1 898 ? -13.854 8.236 31.848 1.00 87.12 898 ASP A N 1
ATOM 6876 C CA . ASP A 1 898 ? -13.182 7.870 30.591 1.00 87.12 898 ASP A CA 1
ATOM 6877 C C . ASP A 1 898 ? -13.508 8.815 29.429 1.00 87.12 898 ASP A C 1
ATOM 6879 O O . ASP A 1 898 ? -12.752 8.868 28.455 1.00 87.12 898 ASP A O 1
ATOM 6883 N N . ALA A 1 899 ? -14.603 9.574 29.521 1.00 89.00 899 ALA A N 1
ATOM 6884 C CA . ALA A 1 899 ? -15.158 10.333 28.404 1.00 89.00 899 ALA A CA 1
ATOM 6885 C C . ALA A 1 899 ? -15.396 11.817 28.730 1.00 89.00 899 ALA A C 1
ATOM 6887 O O . ALA A 1 899 ? -14.989 12.684 27.951 1.00 89.00 899 ALA A O 1
ATOM 6888 N N . GLY A 1 900 ? -16.030 12.144 29.855 1.00 91.88 900 GLY A N 1
ATOM 6889 C CA . GLY A 1 900 ? -16.273 13.524 30.270 1.00 91.88 900 GLY A CA 1
ATOM 6890 C C . GLY A 1 900 ? -17.550 13.739 31.081 1.00 91.88 900 GLY A C 1
ATOM 6891 O O . GLY A 1 900 ? -18.243 12.801 31.477 1.00 91.88 900 GLY A O 1
ATOM 6892 N N . LEU A 1 901 ? -17.849 15.017 31.328 1.00 96.62 901 LEU A N 1
ATOM 6893 C CA . LEU A 1 901 ? -19.030 15.486 32.056 1.00 96.62 901 LEU A CA 1
ATOM 6894 C C . LEU A 1 901 ? -20.092 15.989 31.077 1.00 96.62 901 LEU A C 1
ATOM 6896 O O . LEU A 1 901 ? -19.848 16.910 30.304 1.00 96.62 901 LEU A O 1
ATOM 6900 N N . VAL A 1 902 ? -21.291 15.429 31.151 1.00 97.19 902 VAL A N 1
ATOM 6901 C CA . VAL A 1 902 ? -22.469 15.854 30.395 1.00 97.19 902 VAL A CA 1
ATOM 6902 C C . VAL A 1 902 ? -23.404 16.611 31.325 1.00 97.19 902 VAL A C 1
ATOM 6904 O O . VAL A 1 902 ? -23.684 16.146 32.428 1.00 97.19 902 VAL A O 1
ATOM 6907 N N . LYS A 1 903 ? -23.909 17.755 30.868 1.00 96.12 903 LYS A N 1
ATOM 6908 C CA . LYS A 1 903 ? -24.980 18.520 31.512 1.00 96.12 903 LYS A CA 1
ATOM 6909 C C . LYS A 1 903 ? -26.214 18.532 30.615 1.00 96.12 903 LYS A C 1
ATOM 6911 O O . LYS A 1 903 ? -26.097 18.802 29.419 1.00 96.12 903 LYS A O 1
ATOM 6916 N N . PHE A 1 904 ? -27.378 18.263 31.193 1.00 96.50 904 PHE A N 1
ATOM 6917 C CA . PHE A 1 904 ? -28.673 18.212 30.519 1.00 96.50 904 PHE A CA 1
ATOM 6918 C C . PHE A 1 904 ? -29.592 19.300 31.081 1.00 96.50 904 PHE A C 1
ATOM 6920 O O . PHE A 1 904 ? -29.855 19.340 32.283 1.00 96.50 904 PHE A O 1
ATOM 6927 N N . GLN A 1 905 ? -30.112 20.157 30.204 1.00 93.12 905 GLN A N 1
ATOM 6928 C CA . GLN A 1 905 ? -31.033 21.244 30.561 1.00 93.12 905 GLN A CA 1
ATOM 6929 C C . GLN A 1 905 ? -32.509 20.833 30.517 1.00 93.12 905 GLN A C 1
ATOM 6931 O O . GLN A 1 905 ? -33.369 21.581 30.971 1.00 93.12 905 GLN A O 1
ATOM 6936 N N . THR A 1 906 ? -32.828 19.669 29.943 1.00 92.94 906 THR A N 1
ATOM 6937 C CA . THR A 1 906 ? -34.210 19.188 29.821 1.00 92.94 906 THR A CA 1
ATOM 6938 C C . THR A 1 906 ? -34.338 17.781 30.383 1.00 92.94 906 THR A C 1
ATOM 6940 O O . THR A 1 906 ? -33.418 16.971 30.262 1.00 92.94 906 THR A O 1
ATOM 6943 N N . LEU A 1 907 ? -35.507 17.476 30.950 1.00 92.75 907 LEU A N 1
ATOM 6944 C CA . LEU A 1 907 ? -35.820 16.134 31.438 1.00 92.75 907 LEU A CA 1
ATOM 6945 C C . LEU A 1 907 ? -35.701 15.094 30.315 1.00 92.75 907 LEU A C 1
ATOM 6947 O O . LEU A 1 907 ? -35.104 14.042 30.513 1.00 92.75 907 LEU A O 1
ATOM 6951 N N . GLN A 1 908 ? -36.215 15.412 29.124 1.00 94.50 908 GLN A N 1
ATOM 6952 C CA . GLN A 1 908 ? -36.177 14.508 27.977 1.00 94.50 908 GLN A CA 1
ATOM 6953 C C . GLN A 1 908 ? -34.739 14.168 27.566 1.00 94.50 908 GLN A C 1
ATOM 6955 O O . GLN A 1 908 ? -34.407 12.993 27.420 1.00 94.50 908 GLN A O 1
ATOM 6960 N N . SER A 1 909 ? -33.870 15.175 27.420 1.00 94.88 909 SER A N 1
ATOM 6961 C CA . SER A 1 909 ? -32.482 14.929 27.020 1.00 94.88 909 SER A CA 1
ATOM 6962 C C . SER A 1 909 ? -31.702 14.142 28.074 1.00 94.88 909 SER A C 1
ATOM 6964 O O . SER A 1 909 ? -30.889 13.296 27.708 1.00 94.88 909 SER A O 1
ATOM 6966 N N . MET A 1 910 ? -31.993 14.342 29.366 1.00 95.88 910 MET A N 1
ATOM 6967 C CA . MET A 1 910 ? -31.456 13.495 30.436 1.00 95.88 910 MET A CA 1
ATOM 6968 C C . MET A 1 910 ? -31.930 12.043 30.310 1.00 95.88 910 MET A C 1
ATOM 6970 O O . MET A 1 910 ? -31.100 11.138 30.343 1.00 95.88 910 MET A O 1
ATOM 6974 N N . GLN A 1 911 ? -33.237 11.811 30.158 1.00 95.62 911 GLN A N 1
ATOM 6975 C CA . GLN A 1 911 ? -33.809 10.461 30.112 1.00 95.62 911 GLN A CA 1
ATOM 6976 C C . GLN A 1 911 ? -33.258 9.663 28.925 1.00 95.62 911 GLN A C 1
ATOM 6978 O O . GLN A 1 911 ? -32.791 8.538 29.098 1.00 95.62 911 GLN A O 1
ATOM 6983 N N . GLU A 1 912 ? -33.254 10.264 27.734 1.00 92.69 912 GLU A N 1
ATOM 6984 C CA . GLU A 1 912 ? -32.719 9.637 26.523 1.00 92.69 912 GLU A CA 1
ATOM 6985 C C . GLU A 1 912 ? -31.197 9.454 26.598 1.00 92.69 912 GLU A C 1
ATOM 6987 O O . GLU A 1 912 ? -30.679 8.405 26.211 1.00 92.69 912 GLU A O 1
ATOM 6992 N N . GLY A 1 913 ? -30.477 10.458 27.111 1.00 93.75 913 GLY A N 1
ATOM 6993 C CA . GLY A 1 913 ? -29.023 10.426 27.232 1.00 93.75 913 GLY A CA 1
ATOM 6994 C C . GLY A 1 913 ? -28.534 9.374 28.225 1.00 93.75 913 GLY A C 1
ATOM 6995 O O . GLY A 1 913 ? -27.617 8.621 27.906 1.00 93.75 913 GLY A O 1
ATOM 6996 N N . LEU A 1 914 ? -29.156 9.272 29.406 1.00 95.69 914 LEU A N 1
ATOM 6997 C CA . LEU A 1 914 ? -28.813 8.255 30.404 1.00 95.69 914 LEU A CA 1
ATOM 6998 C C . LEU A 1 914 ? -29.206 6.845 29.959 1.00 95.69 914 LEU A C 1
ATOM 7000 O O . LEU A 1 914 ? -28.451 5.910 30.228 1.00 95.69 914 LEU A O 1
ATOM 7004 N N . ASP A 1 915 ? -30.340 6.671 29.270 1.00 93.19 915 ASP A N 1
ATOM 7005 C CA . ASP A 1 915 ? -30.715 5.358 28.737 1.00 93.19 915 ASP A CA 1
ATOM 7006 C C . ASP A 1 915 ? -29.687 4.870 27.712 1.00 93.19 915 ASP A C 1
ATOM 7008 O O . ASP A 1 915 ? -29.157 3.766 27.841 1.00 93.19 915 ASP A O 1
ATOM 7012 N N . LYS A 1 916 ? -29.319 5.719 26.748 1.00 89.38 916 LYS A N 1
ATOM 7013 C CA . LYS A 1 916 ? -28.283 5.375 25.769 1.00 89.38 916 LYS A CA 1
ATOM 7014 C C . LYS A 1 916 ? -26.937 5.145 26.446 1.00 89.38 916 LYS A C 1
ATOM 7016 O O . LYS A 1 916 ? -26.297 4.128 26.191 1.00 89.38 916 LYS A O 1
ATOM 7021 N N . ALA A 1 917 ? -26.539 6.021 27.366 1.00 91.06 917 ALA A N 1
ATOM 7022 C CA . ALA A 1 917 ? -25.248 5.897 28.023 1.00 91.06 917 ALA A CA 1
ATOM 7023 C C . ALA A 1 917 ? -25.122 4.607 28.852 1.00 91.06 917 ALA A C 1
ATOM 7025 O O . ALA A 1 917 ? -24.055 4.000 28.874 1.00 91.06 917 ALA A O 1
ATOM 7026 N N . LEU A 1 918 ? -26.185 4.169 29.536 1.00 90.69 918 LEU A N 1
ATOM 7027 C CA . LEU A 1 918 ? -26.143 3.053 30.492 1.00 90.69 918 LEU A CA 1
ATOM 7028 C C . LEU A 1 918 ? -26.780 1.752 29.983 1.00 90.69 918 LEU A C 1
ATOM 7030 O O . LEU A 1 918 ? -26.630 0.717 30.626 1.00 90.69 918 LEU A O 1
ATOM 7034 N N . SER A 1 919 ? -27.538 1.766 28.891 1.00 84.88 919 SER A N 1
ATOM 7035 C CA . SER A 1 919 ? -28.403 0.634 28.535 1.00 84.88 919 SER A CA 1
ATOM 7036 C C . SER A 1 919 ? -28.326 0.256 27.056 1.00 84.88 919 SER A C 1
ATOM 7038 O O . SER A 1 919 ? -28.094 -0.916 26.747 1.00 84.88 919 SER A O 1
ATOM 7040 N N . SER A 1 920 ? -28.485 1.227 26.154 1.00 79.62 920 SER A N 1
ATOM 7041 C CA . SER A 1 920 ? -28.864 0.950 24.761 1.00 79.62 920 SER A CA 1
ATOM 7042 C C . SER A 1 920 ? -27.928 1.546 23.703 1.00 79.62 920 SER A C 1
ATOM 7044 O O . SER A 1 920 ? -27.970 1.130 22.544 1.00 79.62 920 SER A O 1
ATOM 7046 N N . GLY A 1 921 ? -27.084 2.503 24.085 1.00 77.06 921 GLY A N 1
ATOM 7047 C CA . GLY A 1 921 ? -26.233 3.286 23.194 1.00 77.06 921 GLY A CA 1
ATOM 7048 C C . GLY A 1 921 ? -24.836 2.712 22.968 1.00 77.06 921 GLY A C 1
ATOM 7049 O O . GLY A 1 921 ? -24.487 1.599 23.374 1.00 77.06 921 GLY A O 1
ATOM 7050 N N . LEU A 1 922 ? -24.015 3.508 22.293 1.00 76.06 922 LEU A N 1
ATOM 7051 C CA . LEU A 1 922 ? -22.656 3.178 21.879 1.00 76.06 922 LEU A CA 1
ATOM 7052 C C . LEU A 1 922 ? -21.685 3.011 23.043 1.00 76.06 922 LEU A C 1
ATOM 7054 O O . LEU A 1 922 ? -20.755 2.213 22.963 1.00 76.06 922 LEU A O 1
ATOM 7058 N N . THR A 1 923 ? -21.888 3.748 24.127 1.00 81.69 923 THR A N 1
ATOM 7059 C CA . THR A 1 923 ? -21.103 3.584 25.349 1.00 81.69 923 THR A CA 1
ATOM 7060 C C . THR A 1 923 ? -21.581 2.381 26.156 1.00 81.69 923 THR A C 1
ATOM 7062 O O . THR A 1 923 ? -20.760 1.699 26.755 1.00 81.69 923 THR A O 1
ATOM 7065 N N . ALA A 1 924 ? -22.867 2.017 26.116 1.00 80.44 924 ALA A N 1
ATOM 7066 C CA . ALA A 1 924 ? -23.387 0.887 26.889 1.00 80.44 924 ALA A CA 1
ATOM 7067 C C . ALA A 1 924 ? -22.737 -0.460 26.516 1.00 80.44 924 ALA A C 1
ATOM 7069 O O . ALA A 1 924 ? -22.510 -1.302 27.388 1.00 80.44 924 ALA A O 1
ATOM 7070 N N . VAL A 1 925 ? -22.375 -0.667 25.244 1.00 73.25 925 VAL A N 1
ATOM 7071 C CA . VAL A 1 925 ? -21.759 -1.930 24.783 1.00 73.25 925 VAL A CA 1
ATOM 7072 C C . VAL A 1 925 ? -20.309 -2.117 25.223 1.00 73.25 925 VAL A C 1
ATOM 7074 O O . VAL A 1 925 ? -19.791 -3.233 25.161 1.00 73.25 925 VAL A O 1
ATOM 7077 N N . THR A 1 926 ? -19.657 -1.050 25.687 1.00 73.31 926 THR A N 1
ATOM 7078 C CA . THR A 1 926 ? -18.294 -1.102 26.227 1.00 73.31 926 THR A CA 1
ATOM 7079 C C . THR A 1 926 ? -18.274 -1.264 27.754 1.00 73.31 926 THR A C 1
ATOM 7081 O O . THR A 1 926 ? -17.211 -1.529 28.324 1.00 73.31 926 THR A O 1
ATOM 7084 N N . ARG A 1 927 ? -19.436 -1.158 28.422 1.00 78.31 927 ARG A N 1
ATOM 7085 C CA . ARG A 1 927 ? -19.587 -1.219 29.887 1.00 78.31 927 ARG A CA 1
ATOM 7086 C C . ARG A 1 927 ? -19.545 -2.634 30.450 1.00 78.31 927 ARG A C 1
ATOM 7088 O O . ARG A 1 927 ? -19.896 -3.618 29.793 1.00 78.31 927 ARG A O 1
ATOM 7095 N N . ARG A 1 928 ? -19.186 -2.741 31.736 1.00 79.25 928 ARG A N 1
ATOM 7096 C CA . ARG A 1 928 ? -19.081 -4.022 32.465 1.00 79.25 928 ARG A CA 1
ATOM 7097 C C . ARG A 1 928 ? -19.929 -4.036 33.749 1.00 79.25 928 ARG A C 1
ATOM 7099 O O . ARG A 1 928 ? -19.393 -4.109 34.858 1.00 79.25 928 ARG A O 1
ATOM 7106 N N . PRO A 1 929 ? -21.270 -4.026 33.631 1.00 81.56 929 PRO A N 1
ATOM 7107 C CA . PRO A 1 929 ? -22.179 -4.037 34.778 1.00 81.56 929 PRO A CA 1
ATOM 7108 C C . PRO A 1 929 ? -22.149 -5.362 35.562 1.00 81.56 929 PRO A C 1
ATOM 7110 O O . PRO A 1 929 ? -21.645 -6.395 35.105 1.00 81.56 929 PRO A O 1
ATOM 7113 N N . TYR A 1 930 ? -22.725 -5.358 36.769 1.00 77.44 930 TYR A N 1
ATOM 7114 C CA . TYR A 1 930 ? -22.684 -6.498 37.695 1.00 77.44 930 TYR A CA 1
ATOM 7115 C C . TYR A 1 930 ? -23.589 -7.671 37.318 1.00 77.44 930 TYR A C 1
ATOM 7117 O O . TYR A 1 930 ? -23.362 -8.785 37.796 1.00 77.44 930 TYR A O 1
ATOM 7125 N N . GLY A 1 931 ? -24.600 -7.447 36.483 1.00 68.50 931 GLY A N 1
ATOM 7126 C CA . GLY A 1 931 ? -25.574 -8.462 36.098 1.00 68.50 931 GLY A CA 1
ATOM 7127 C C . GLY A 1 931 ? -26.017 -8.323 34.646 1.00 68.50 931 GLY A C 1
ATOM 7128 O O . GLY A 1 931 ? -26.077 -7.219 34.113 1.00 68.50 931 GLY A O 1
ATOM 7129 N N . LYS A 1 932 ? -26.329 -9.474 34.039 1.00 58.41 932 LYS A N 1
ATOM 7130 C CA . LYS A 1 932 ? -27.025 -9.635 32.752 1.00 58.41 932 LYS A CA 1
ATOM 7131 C C . LYS A 1 932 ? -28.172 -10.643 32.920 1.00 58.41 932 LYS A C 1
ATOM 7133 O O . LYS A 1 932 ? -28.221 -11.661 32.234 1.00 58.41 932 LYS A O 1
ATOM 7138 N N . LYS A 1 933 ? -29.051 -10.454 33.910 1.00 46.72 933 LYS A N 1
ATOM 7139 C CA . LYS A 1 933 ? -30.172 -11.389 34.114 1.00 46.72 933 LYS A CA 1
ATOM 7140 C C . LYS A 1 933 ? -31.281 -11.018 33.124 1.00 46.72 933 LYS A C 1
ATOM 7142 O O . LYS A 1 933 ? -31.746 -9.888 33.146 1.00 46.72 933 LYS A O 1
ATOM 7147 N N . HIS A 1 934 ? -31.649 -11.941 32.232 1.00 54.75 934 HIS A N 1
ATOM 7148 C CA . HIS A 1 934 ? -32.636 -11.725 31.155 1.00 54.75 934 HIS A CA 1
ATOM 7149 C C . HIS A 1 934 ? -32.334 -10.537 30.218 1.00 54.75 934 HIS A C 1
ATOM 7151 O O . HIS A 1 934 ? -33.248 -9.911 29.696 1.00 54.75 934 HIS A O 1
ATOM 7157 N N . GLY A 1 935 ? -31.053 -10.222 29.993 1.00 58.06 935 GLY A N 1
ATOM 7158 C CA . GLY A 1 935 ? -30.642 -9.165 29.059 1.00 58.06 935 GLY A CA 1
ATOM 7159 C C . GLY A 1 935 ? -30.655 -7.740 29.625 1.00 58.06 935 GLY A C 1
ATOM 7160 O O . GLY A 1 935 ? -30.191 -6.834 28.944 1.00 58.06 935 GLY A O 1
ATOM 7161 N N . THR A 1 936 ? -31.100 -7.526 30.867 1.00 68.44 936 THR A N 1
ATOM 7162 C CA . THR A 1 936 ? -31.109 -6.196 31.499 1.00 68.44 936 THR A CA 1
ATOM 7163 C C . THR A 1 936 ? -29.810 -5.933 32.267 1.00 68.44 936 THR A C 1
ATOM 7165 O O . THR A 1 936 ? -29.400 -6.744 33.105 1.00 68.44 936 THR A O 1
ATOM 7168 N N . LEU A 1 937 ? -29.160 -4.800 31.982 1.00 82.62 937 LEU A N 1
ATOM 7169 C CA . LEU A 1 937 ? -27.939 -4.360 32.662 1.00 82.62 937 LEU A CA 1
ATOM 7170 C C . LEU A 1 937 ? -28.273 -3.801 34.055 1.00 82.62 937 LEU A C 1
ATOM 7172 O O . LEU A 1 937 ? -29.197 -3.001 34.205 1.00 82.62 937 LEU A O 1
ATOM 7176 N N . THR A 1 938 ? -27.522 -4.223 35.077 1.00 89.25 938 THR A N 1
ATOM 7177 C CA . THR A 1 938 ? -27.697 -3.742 36.462 1.00 89.25 938 THR A CA 1
ATOM 7178 C C . THR A 1 938 ? -26.399 -3.215 37.063 1.00 89.25 938 THR A C 1
ATOM 7180 O O . THR A 1 938 ? -25.366 -3.895 37.005 1.00 89.25 938 THR A O 1
ATOM 7183 N N . TYR A 1 939 ? -26.495 -2.077 37.739 1.00 92.00 939 TYR A N 1
ATOM 7184 C CA . TYR A 1 939 ? -25.410 -1.338 38.373 1.00 92.00 939 TYR A CA 1
ATOM 7185 C C . TYR A 1 939 ? -25.546 -1.351 39.891 1.00 92.00 939 TYR A C 1
ATOM 7187 O O . TYR A 1 939 ? -26.646 -1.489 40.423 1.00 92.00 939 TYR A O 1
ATOM 7195 N N . ASN A 1 940 ? -24.425 -1.195 40.584 1.00 92.81 940 ASN A N 1
ATOM 7196 C CA . ASN A 1 940 ? -24.418 -0.936 42.017 1.00 92.81 940 ASN A CA 1
ATOM 7197 C C . ASN A 1 940 ? -24.527 0.576 42.229 1.00 92.81 940 ASN A C 1
ATOM 7199 O O . ASN A 1 940 ? -23.698 1.309 41.706 1.00 92.81 940 ASN A O 1
ATOM 7203 N N . VAL A 1 941 ? -25.526 1.051 42.967 1.00 94.94 941 VAL A N 1
ATOM 7204 C CA . VAL A 1 941 ? -25.805 2.483 43.121 1.00 94.94 941 VAL A CA 1
ATOM 7205 C C . VAL A 1 941 ? -25.867 2.873 44.594 1.00 94.94 941 VAL A C 1
ATOM 7207 O O . VAL A 1 941 ? -26.486 2.171 45.395 1.00 94.94 941 VAL A O 1
ATOM 7210 N N . SER A 1 942 ? -25.239 3.994 44.946 1.00 95.19 942 SER A N 1
ATOM 7211 C CA . SER A 1 942 ? -25.410 4.667 46.239 1.00 95.19 942 SER A CA 1
ATOM 7212 C C . SER A 1 942 ? -25.460 6.184 46.054 1.00 95.19 942 SER A C 1
ATOM 7214 O O . SER A 1 942 ? -24.841 6.722 45.138 1.00 95.19 942 SER A O 1
ATOM 7216 N N . GLU A 1 943 ? -26.176 6.894 46.922 1.00 95.38 943 GLU A N 1
ATOM 7217 C CA . GLU A 1 943 ? -26.150 8.361 46.941 1.00 95.38 943 GLU A CA 1
ATOM 7218 C C . GLU A 1 943 ? -24.834 8.848 47.568 1.00 95.38 943 GLU A C 1
ATOM 7220 O O . GLU A 1 943 ? -24.342 8.243 48.520 1.00 95.38 943 GLU A O 1
ATOM 7225 N N . PHE A 1 944 ? -24.216 9.883 47.002 1.00 94.56 944 PHE A N 1
ATOM 7226 C CA . PHE A 1 944 ? -23.011 10.524 47.533 1.00 94.56 944 PHE A CA 1
ATOM 7227 C C . PHE A 1 944 ? -23.375 11.635 48.511 1.00 94.56 944 PHE A C 1
ATOM 7229 O O . PHE A 1 944 ? -24.271 12.433 48.235 1.00 94.56 944 PHE A O 1
ATOM 7236 N N . GLN A 1 945 ? -22.635 11.727 49.614 1.00 90.44 945 GLN A N 1
ATOM 7237 C CA . GLN A 1 945 ? -22.715 12.847 50.549 1.00 90.44 945 GLN A CA 1
ATOM 7238 C C . GLN A 1 945 ? -21.300 13.277 50.944 1.00 90.44 945 GLN A C 1
ATOM 7240 O O . GLN A 1 945 ? -20.466 12.419 51.222 1.00 90.44 945 GLN A O 1
ATOM 7245 N N . ALA A 1 946 ? -21.010 14.582 51.043 1.00 87.00 946 ALA A N 1
ATOM 7246 C CA . ALA A 1 946 ? -19.667 15.059 51.410 1.00 87.00 946 ALA A CA 1
ATOM 7247 C C . ALA A 1 946 ? -19.110 14.436 52.707 1.00 87.00 946 ALA A C 1
ATOM 7249 O O . ALA A 1 946 ? -17.906 14.207 52.821 1.00 87.00 946 ALA A O 1
ATOM 7250 N N . ARG A 1 947 ? -19.982 14.106 53.672 1.00 85.12 947 ARG A N 1
ATOM 7251 C CA . ARG A 1 947 ? -19.599 13.423 54.921 1.00 85.12 947 ARG A CA 1
ATOM 7252 C C . ARG A 1 947 ? -19.027 12.017 54.717 1.00 85.12 947 ARG A C 1
ATOM 7254 O O . ARG A 1 947 ? -18.317 11.539 55.594 1.00 85.12 947 ARG A O 1
ATOM 7261 N N . ASP A 1 948 ? -19.282 11.382 53.576 1.00 85.69 948 ASP A N 1
ATOM 7262 C CA . ASP A 1 948 ? -18.722 10.072 53.231 1.00 85.69 948 ASP A CA 1
ATOM 7263 C C . ASP A 1 948 ? -17.187 10.128 53.135 1.00 85.69 948 ASP A C 1
ATOM 7265 O O . ASP A 1 948 ? -16.509 9.131 53.371 1.00 85.69 948 ASP A O 1
ATOM 7269 N N . LEU A 1 949 ? -16.630 11.307 52.823 1.00 82.12 949 LEU A N 1
ATOM 7270 C CA . LEU A 1 949 ? -15.188 11.557 52.734 1.00 82.12 949 LEU A CA 1
ATOM 7271 C C . LEU A 1 949 ? -14.542 11.905 54.084 1.00 82.12 949 LEU A C 1
ATOM 7273 O O . LEU A 1 949 ? -13.325 12.046 54.146 1.00 82.12 949 LEU A O 1
ATOM 7277 N N . ALA A 1 950 ? -15.332 12.047 55.153 1.00 67.19 950 ALA A N 1
ATOM 7278 C CA . ALA A 1 950 ? -14.846 12.286 56.515 1.00 67.19 950 ALA A CA 1
ATOM 7279 C C . ALA A 1 950 ? -14.625 10.982 57.312 1.00 67.19 950 ALA A C 1
ATOM 7281 O O . ALA A 1 950 ? -14.448 11.024 58.528 1.00 67.19 950 ALA A O 1
ATOM 7282 N N . ALA A 1 951 ? -14.674 9.823 56.648 1.00 62.62 951 ALA A N 1
ATOM 7283 C CA . ALA A 1 951 ? -14.409 8.522 57.255 1.00 62.62 951 ALA A CA 1
ATOM 7284 C C . ALA A 1 951 ? -12.912 8.336 57.573 1.00 62.62 951 ALA A C 1
ATOM 7286 O O . ALA A 1 951 ? -12.066 8.829 56.833 1.00 62.62 951 ALA A O 1
ATOM 7287 N N . ASP A 1 952 ? -12.583 7.529 58.592 1.00 62.00 952 ASP A N 1
ATOM 7288 C CA . ASP A 1 952 ? -11.213 7.275 59.101 1.00 62.00 952 ASP A CA 1
ATOM 7289 C C . ASP A 1 952 ? -10.168 6.859 58.039 1.00 62.00 952 ASP A C 1
ATOM 7291 O O . ASP A 1 952 ? -8.968 6.841 58.306 1.00 62.00 952 ASP A O 1
ATOM 7295 N N . LYS A 1 953 ? -10.615 6.483 56.836 1.00 70.06 953 LYS A N 1
ATOM 7296 C CA . LYS A 1 953 ? -9.791 5.979 55.730 1.00 70.06 953 LYS A CA 1
ATOM 7297 C C . LYS A 1 953 ? -9.472 7.035 54.661 1.00 70.06 953 LYS A C 1
ATOM 7299 O O . LYS A 1 953 ? -8.614 6.773 53.824 1.00 70.06 953 LYS A O 1
ATOM 7304 N N . VAL A 1 954 ? -10.163 8.181 54.642 1.00 77.88 954 VAL A N 1
ATOM 7305 C CA . VAL A 1 954 ? -10.052 9.204 53.586 1.00 77.88 954 VAL A CA 1
ATOM 7306 C C . VAL A 1 954 ? -9.640 10.544 54.193 1.00 77.88 954 VAL A C 1
ATOM 7308 O O . VAL A 1 954 ? -10.295 11.059 55.093 1.00 77.88 954 VAL A O 1
ATOM 7311 N N . ASP A 1 955 ? -8.578 11.150 53.662 1.00 83.62 955 ASP A N 1
ATOM 7312 C CA . ASP A 1 955 ? -8.218 12.530 53.995 1.00 83.62 955 ASP A CA 1
ATOM 7313 C C . ASP A 1 955 ? -9.096 13.504 53.192 1.00 83.62 955 ASP A C 1
ATOM 7315 O O . ASP A 1 955 ? -8.752 13.936 52.088 1.00 83.62 955 ASP A O 1
ATOM 7319 N N . GLY A 1 956 ? -10.267 13.836 53.741 1.00 82.00 956 GLY A N 1
ATOM 7320 C CA . GLY A 1 956 ? -11.214 14.753 53.104 1.00 82.00 956 GLY A CA 1
ATOM 7321 C C . GLY A 1 956 ? -10.641 16.152 52.831 1.00 82.00 956 GLY A C 1
ATOM 7322 O O . GLY A 1 956 ? -11.056 16.801 51.869 1.00 82.00 956 GLY A O 1
ATOM 7323 N N . ALA A 1 957 ? -9.658 16.611 53.615 1.00 84.62 957 ALA A N 1
ATOM 7324 C CA . ALA A 1 957 ? -9.000 17.895 53.382 1.00 84.62 957 ALA A CA 1
ATOM 7325 C C . ALA A 1 957 ? -8.085 17.831 52.152 1.00 84.62 957 ALA A C 1
ATOM 7327 O O . ALA A 1 957 ? -8.119 18.742 51.322 1.00 84.62 957 ALA A O 1
ATOM 7328 N N . ALA A 1 958 ? -7.331 16.741 51.987 1.00 86.88 958 ALA A N 1
ATOM 7329 C CA . ALA A 1 958 ? -6.533 16.501 50.787 1.00 86.88 958 ALA A CA 1
ATOM 7330 C C . ALA A 1 958 ? -7.415 16.358 49.534 1.00 86.88 958 ALA A C 1
ATOM 7332 O O . ALA A 1 958 ? -7.135 16.976 48.507 1.00 86.88 958 ALA A O 1
ATOM 7333 N N . VAL A 1 959 ? -8.540 15.634 49.616 1.00 87.88 959 VAL A N 1
ATOM 7334 C CA . VAL A 1 959 ? -9.491 15.527 48.491 1.00 87.88 959 VAL A CA 1
ATOM 7335 C C . VAL A 1 959 ? -10.066 16.900 48.120 1.00 87.88 959 VAL A C 1
ATOM 7337 O O . VAL A 1 959 ? -10.190 17.218 46.938 1.00 87.88 959 VAL A O 1
ATOM 7340 N N . ALA A 1 960 ? -10.356 17.758 49.103 1.00 89.75 960 ALA A N 1
ATOM 7341 C CA . ALA A 1 960 ? -10.836 19.113 48.844 1.00 89.75 960 ALA A CA 1
ATOM 7342 C C . ALA A 1 960 ? -9.798 20.015 48.145 1.00 89.75 960 ALA A C 1
ATOM 7344 O O . ALA A 1 960 ? -10.187 20.938 47.426 1.00 89.75 960 ALA A O 1
ATOM 7345 N N . GLN A 1 961 ? -8.496 19.746 48.291 1.00 90.94 961 GLN A N 1
ATOM 7346 C CA . GLN A 1 961 ? -7.445 20.478 47.571 1.00 90.94 961 GLN A CA 1
ATOM 7347 C C . GLN A 1 961 ? -7.453 20.191 46.062 1.00 90.94 961 GLN A C 1
ATOM 7349 O O . GLN A 1 961 ? -7.109 21.074 45.277 1.00 90.94 961 GLN A O 1
ATOM 7354 N N . LEU A 1 962 ? -7.935 19.022 45.621 1.00 92.75 962 LEU A N 1
ATOM 7355 C CA . LEU A 1 962 ? -8.037 18.685 44.190 1.00 92.75 962 LEU A CA 1
ATOM 7356 C C . LEU A 1 962 ? -8.972 19.636 43.417 1.00 92.75 962 LEU A C 1
ATOM 7358 O O . LEU A 1 962 ? -8.827 19.810 42.208 1.00 92.75 962 LEU A O 1
ATOM 7362 N N . MET A 1 963 ? -9.907 20.290 44.111 1.00 93.69 963 MET A N 1
ATOM 7363 C CA . MET A 1 963 ? -10.826 21.291 43.552 1.00 93.69 963 MET A CA 1
ATOM 7364 C C . MET A 1 963 ? -10.420 22.741 43.883 1.00 93.69 963 MET A C 1
ATOM 7366 O O . MET A 1 963 ? -11.255 23.649 43.858 1.00 93.69 963 MET A O 1
ATOM 7370 N N . THR A 1 964 ? -9.148 22.978 44.217 1.00 91.12 964 THR A N 1
ATOM 7371 C CA . THR A 1 964 ? -8.565 24.328 44.336 1.00 91.12 964 THR A CA 1
ATOM 7372 C C . THR A 1 964 ? -7.695 24.635 43.116 1.00 91.12 964 THR A C 1
ATOM 7374 O O . THR A 1 964 ? -7.034 23.718 42.641 1.00 91.12 964 THR A O 1
ATOM 7377 N N . PRO A 1 965 ? -7.714 25.859 42.553 1.00 89.31 965 PRO A N 1
ATOM 7378 C CA . PRO A 1 965 ? -6.955 26.158 41.336 1.00 89.31 965 PRO A CA 1
ATOM 7379 C C . PRO A 1 965 ? -5.458 25.848 41.484 1.00 89.31 965 PRO A C 1
ATOM 7381 O O . PRO A 1 965 ? -4.849 26.326 42.441 1.00 89.31 965 PRO A O 1
ATOM 7384 N N . LEU A 1 966 ? -4.903 25.081 40.533 1.00 84.75 966 LEU A N 1
ATOM 7385 C CA . LEU A 1 966 ? -3.455 24.842 40.397 1.00 84.75 966 LEU A CA 1
ATOM 7386 C C . LEU A 1 966 ? -2.695 26.074 39.923 1.00 84.75 966 LEU A C 1
ATOM 7388 O O . LEU A 1 966 ? -3.250 26.785 39.041 1.00 84.75 966 LEU A O 1
#

Solvent-accessible surface area (backbone atoms only — not comparable to full-atom values): 53842 Å² total; per-residue (Å²): 80,94,52,33,70,63,40,48,56,54,50,43,67,31,72,69,36,43,53,52,4,47,54,50,32,64,73,52,62,32,52,87,47,102,55,40,40,46,54,43,37,52,52,53,51,41,47,72,69,24,48,55,54,73,78,59,71,48,89,62,47,58,64,91,40,61,79,75,41,70,94,44,34,28,32,36,50,67,58,54,52,54,48,50,24,52,46,38,34,75,71,67,74,39,53,82,72,45,18,56,34,53,42,48,59,49,30,56,76,76,41,33,68,65,49,33,34,80,64,48,74,72,45,12,38,58,33,73,55,31,43,55,49,48,47,25,35,44,31,44,34,75,62,37,72,68,49,45,44,78,28,40,42,64,57,39,60,55,58,30,71,84,44,58,70,54,57,63,71,58,56,50,50,45,48,49,52,32,19,33,66,42,36,74,42,80,86,55,95,85,66,81,72,53,73,66,57,53,50,51,33,51,51,53,53,53,49,54,50,50,53,50,54,52,19,55,58,24,42,64,47,68,74,59,50,37,65,58,52,20,50,51,50,46,33,74,74,72,45,82,92,61,69,44,78,49,60,55,33,35,54,62,62,93,49,72,91,60,47,60,89,68,65,35,20,59,40,37,49,33,57,66,58,57,92,64,46,66,44,62,90,54,88,83,56,66,54,68,64,48,58,75,58,59,68,76,56,31,60,63,52,39,48,57,47,36,53,53,26,49,55,30,36,50,55,12,53,31,48,50,44,15,49,54,50,47,44,37,35,51,70,60,34,48,35,68,66,46,20,52,77,48,40,31,37,41,38,33,21,40,50,66,94,55,99,80,62,76,66,41,83,71,50,70,55,83,46,43,36,41,36,28,43,35,74,55,97,90,38,85,44,75,49,26,35,39,39,36,66,71,76,54,43,72,44,82,48,61,67,66,77,73,68,55,72,75,46,73,58,90,52,36,39,40,38,74,42,82,51,79,56,96,66,61,91,70,59,68,73,81,52,83,88,51,97,81,60,72,58,61,47,40,62,78,30,69,50,37,50,51,52,19,52,45,50,53,59,71,62,44,73,81,34,74,66,48,48,61,46,57,58,56,77,40,74,70,44,59,75,74,50,90,80,94,82,58,70,64,64,68,66,57,70,32,56,46,63,64,18,60,53,26,49,76,69,70,38,56,70,63,12,54,51,35,54,26,51,45,69,81,58,44,58,57,86,88,88,90,73,89,90,81,86,88,80,87,89,84,86,85,88,82,92,86,88,87,88,88,91,77,87,80,85,91,78,84,78,83,59,67,89,78,54,95,76,81,95,72,90,86,87,89,84,89,81,93,84,69,78,81,76,69,77,82,75,78,80,54,46,52,51,50,57,50,46,58,36,24,34,100,82,66,72,29,56,57,41,57,53,43,28,75,76,54,34,56,43,41,50,24,33,32,66,56,90,97,45,44,38,64,47,45,32,31,40,47,99,93,38,40,24,41,43,33,81,78,80,70,41,65,44,56,42,57,50,62,77,61,45,63,71,55,10,63,56,65,92,68,62,78,84,54,77,82,58,70,39,59,57,27,26,39,55,44,52,55,57,17,60,35,86,92,29,30,68,43,14,47,46,9,41,78,72,44,64,52,79,74,40,92,90,50,59,66,43,55,25,73,61,46,49,42,48,61,46,20,45,84,89,68,49,26,31,58,45,15,16,46,52,40,53,49,26,53,51,32,40,52,34,11,54,49,24,26,48,36,47,46,70,34,39,71,45,82,60,50,47,76,46,76,47,24,51,19,40,33,26,38,56,65,40,73,70,47,83,70,48,33,34,25,51,35,55,48,44,52,49,20,54,76,70,75,28,43,67,44,32,56,49,35,49,51,51,25,34,75,42,45,84,42,72,61,26,42,51,46,55,50,50,48,48,57,43,15,74,58,20,62,45,82,64,36,55,54,54,79,53,77,70,44,84,36,38,46,68,56,53,46,50,55,57,70,71,51,92,56,59,47,41,33,41,38,37,35,66,80,47,33,30,36,40,33,33,45,57,54,98,91,45,62,38,33,39,40,35,38,39,34,21,20,42,36,39,21,59,40,71,66,41,38,50,53,20,47,37,16,46,56,65,74,26,64,43,25,79,66,58,55,53,76,40,68,67,94,79,48,54,27,30,40,34,32,78,64,56,75,71,55,37,69,39,101,82,43,64,43,70,63,55,55,51,53,48,48,85,115

Nearest PDB structures (foldseek):
  6ii6-assembly1_A  TM=6.967E-01  e=1.732E-09  Vibrio vulnificus
  6ii2-assembly1_A  TM=5.715E-01  e=1.318E-07  Vibrio vulnificus
  6ii2-assembly3_C  TM=5.534E-01  e=2.746E-06  Vibrio vulnificus
  8p52-assembly1_A  TM=3.453E-01  e=4.989E-08  Photorhabdus luminescens
  8p51-assembly1_A  TM=3.513E-01  e=9.929E-08  Photorhabdus luminescens

Mean predicted aligned error: 18.06 Å

Sequence (966 aa):
MQEPAQALQTLLKSPKAQAIGQAVQDGLNGIATPTSLGDYVMAAINIGLDRESVEQPRRQSVAGFDLGQEAYWGMPAATVVDGLSRHLVTAGRVTQAEAKLATHVLLARVAPQLLVQDIPGSVVNGSQAWVNFCRAVAKIEAIAPGTASQMSYGHVMSAAQALNDPPDHITQALLLDWGVINGLVARKEDALYTPQEVETVRTAFNQQINERTTASELLGASIPSRKAIALEKLKQQFGEGLPFEEKCLTTVSDDKSKQLDGKHSMLDMAMMGINVRWKTDDSRIPIDAINERPRLNVNGEFLGQYETAVDSLEKGVKTQIRHLISELPLEDRKNLELGKIDLYQKNQYVIDTGFINPPVFRSRRNELLIKTQRMVDGKPQVCVYEVDILNSRIIKRSEAAITRGDQRNSNIQTRIEKFIPDDHDRQAPEKTPVDSAPVPLSFTSARTHYLADAFFKHLDIGGHDQRTQAFGTTTLDQQKAGGERVKEFFLNLIPLRSAIVNFRQGDYESGLIDLGLDAFGLLTAGYGAGAKVAKVASTGASTAVKAAHAGRIIGGALISALNPLSGAKGLAIGTAALATQGARMFSHSGQWLINKVRGASGSYDLLKAANKEYGAAALGSYKVAEGSVDGVAVHRNGNWYAYNPLKQEAFGAPLQHFTPLNGRPGPIDAGAPIGPHHEGFKNNLERAQWPHNRADFNRGFESGDVTRLRDYYPDISAQGLIELISKPGRTAEEIGMLAKEIKSKAIENAQYASHLLNCDVDAPGVRLFPASQTHYHAHVDPASRGECAAMANTMALAIEHGKEDVFLTNLYRAADAPLTPESQTFIKTLRTFQDVVGDKKSFHLDQTVTKCTAAQIIEDLTNSPTSKTLRIGEKDHGLLAGIKVKNGETEWFFYDPDAGLVKFQTLQSMQEGLDKALSSGLTAVTRRPYGKKHGTLTYNVSEFQARDLAADKVDGAAVAQLMTPL

Organism: NCBI:txid1869229

Radius of gyration: 38.37 Å; Cα contacts (8 Å, |Δi|>4): 1543; chains: 1; bounding box: 76×87×125 Å